Protein AF-A0A8H4J6R7-F1 (afdb_monomer_lite)

Radius of gyration: 42.09 Å; chains: 1; bounding box: 90×145×105 Å

InterPro domains:
  IPR001138 Zn(2)Cys(6) fungal-type DNA-binding domain [PF00172] (43-78)
  IPR001138 Zn(2)Cys(6) fungal-type DNA-binding domain [PS00463] (44-72)
  IPR001138 Zn(2)Cys(6) fungal-type DNA-binding domain [PS50048] (44-74)
  IPR001138 Zn(2)Cys(6) fungal-type DNA-binding domain [SM00066] (39-83)
  IPR001138 Zn(2)Cys(6) fungal-type DNA-binding domain [cd00067] (44-75)
  IPR001621 Fungal ligninase [PR00462] (651-671)
  IPR001621 Fungal ligninase [PR00462] (677-696)
  IPR00162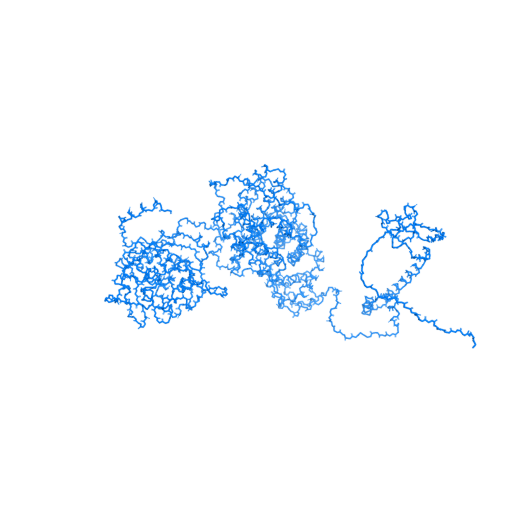1 Fungal ligninase [PR00462] (721-738)
  IPR001621 Fungal ligninase [PR00462] (739-752)
  IPR001621 Fungal ligninase [PR00462] (784-806)
  IPR001621 Fungal ligninase [PR00462] (807-829)
  IPR002016 Haem peroxidase [PF00141] (641-852)
  IPR002016 Haem peroxidase [PR00458] (656-670)
  IPR002016 Haem peroxidase [PR00458] (721-738)
  IPR002016 Haem peroxidase [PR00458] (740-752)
  IPR002016 Haem peroxidase [PR00458] (788-803)
  IPR002016 Haem peroxidase [PR00458] (813-828)
  IPR002016 Haem peroxidase [PS50873] (619-911)
  IPR010255 Haem peroxidase superfamily [SSF48113] (627-900)
  IPR019793 Peroxidases heam-ligand binding site [PS00435] (788-798)

Sequence (921 aa):
MSSRRPLLPMAPAPPDARPGKLPLPPPPPSLPQQNARRALTHVACSTCRKRKIKCDGGRPACGACTSGGKECLYDAEKGETRTAALKNRNIALQRHLDSATQALRMLQATPDPEADYLYQRLRLATDLPAFLSTLDPSLPVEPPEIPRAQTQLAWIDVSGVLRYIRDNIESIRYAFTVFTERTAMLFHVYTEDDAAQTLAHACQSALLDLPTPMLCEMCSIVAIVSHFNRYQIPPNISDLMYSVAKHLLDDLITHSPIRAIKACTLLAFCNIVTKATVGLTYVDIGLGIARNLGLYGQERPHTIDVESWYDAKKVWRSLVLCKGWLQATLGYLTDESAYPTCDISFEACGVWNSQEFFRTEFTKIAILKGKILGTAAHPYLLQETIDGIRSDLRSWYTALPPQWNLSQNLSNINDRGLRITTSYLHLLHLGAMMLLHRRVVHSYIQLQKREPGRAFEMIAGAAEAVTEGITAARLSARLLSIVHDEGGITRHCWICIFQAYMSCCTMLYTSFHRRLQRADPGLESVDDIQLSEQAFTVLTMCAELDPGAVKLRGTLLPYVSMLKDTVQNYAVKLFVISFFWDIPISRLKMRFSATLMTACTVSSAHALFFPSLDLPSITLPSLFRRQSSSCPAVWTQISSELSAAFIANGQCNDLARAALRFAFHDQGTFTNTAAFAAPAGGGADGSLLLNDEEMTRIENNNDPIRSVRSFLLDLMAKHSVGAADLVAFAASAAIKSCPGGPTVRTVVGRRDSSAAAAPRLLPPGFGPGSDHDSILQLFRDKGFSPSELAALMGAHSVARAFDQAQLPRGIELDSTPSQFDVKYYDEMLSAQPPQGVGRLDSDRNLAKDGTTVGNQFKRFVGDQSRFEERFADAMFKLSVLGVPQNEVAGFVDCTAALPVGSAKRDVRARAINARARGGSD

Foldseek 3Di:
DDDDDDDDDDDDDDDDDDDDDDDDDDDDDDDDDDDDDQDDQQWAWPVCVVVVHDFSNDPPATPVCVVVVHDTHTCDDDPDHNVRSVVVVVVVVVVLVVLVVVLVVVLVVDDDVVSVVSVVLVVVDPDRVVSVVPDDPPDDDDDDDDDDDDDDPDDQPLVVLLVCCLVLVVLLVVLLVCLCVPCLLAAALDDPVVSVVLSVCSVPDPSVPRDLLSLLLSLLSLLLCCLQPCVSRPNVSSVSSLVSNVVSLVVCCVPPLLSSLSSLLSNLSSCCFPPNVSSLVSLVVSLVSCVVCVLLDPDHDPVDDLVSSVSSLRSNLSSLLSNLSSCLVVLDADDPVSDRPGQSDDDSDPDDDSSSVLNSLSSLLSVLSNLLSNCVVPLADDLVSLVVSVCSLLVSLLPDDPCLFQANLVPPDPDLVSSLSSLLSLLSSLVSLLSSLVRLLLNLLSCCVPPVVVSVVSCVSCVVSNVSNLVSLLVLLVSLLVCVVSVNDRLPPPSLLVSLLSSLVSLLVVQLVCLLVPPPPVPRPPSSLVSSVSSLVSLVSSLVSRPSSVVSNVLCVVSNVVVVDPPCPPVSVVVLVVNLVPDDPPVPPDDDDDPSRNRDDDDDDDDDDPDPDDDPDPDPDDNHPPPDLADDCLLLVLQVVLLVVQDDPLFGDLLLLLLLVLLCLQALLFFQPDDDDPPQDGHLALLLLQEVVLCVDPSRVFDSNVVNSVVLVVSCVVSVFARSLSSLSSNQQSLQSFALRALAFRWDDHHHDNDRHDPPLDADLDDPQLAQVSVCVSVVRLVDDLLLVLLQCLSLCQDADDPDPQDPHGQRQFPNNRHSALRSLVQLLDPHHPPRHDGTSSSNNQLDPPDRNVVNSVVRRVPSPSSSVSNSVSSNSSSQGVPDVVSVVSTRRNSVSHDPGSDDDDPVPPPPPPVPPDDDD

Organism: NCBI:txid55169

Structure (mmCIF, N/CA/C/O backbone):
data_AF-A0A8H4J6R7-F1
#
_entry.id   AF-A0A8H4J6R7-F1
#
loop_
_atom_site.group_PDB
_atom_site.id
_atom_site.type_symbol
_atom_site.label_atom_id
_atom_site.label_alt_id
_atom_site.label_comp_id
_atom_site.label_asym_id
_atom_site.label_entity_id
_atom_site.label_seq_id
_atom_site.pdbx_PDB_ins_code
_atom_site.Cartn_x
_atom_site.Cartn_y
_atom_site.Cartn_z
_atom_site.occupancy
_atom_site.B_iso_or_equiv
_atom_site.auth_seq_id
_atom_site.auth_comp_id
_atom_site.auth_asym_id
_atom_site.auth_atom_id
_atom_site.pdbx_PDB_model_num
ATOM 1 N N . MET A 1 1 ? -25.904 -102.356 -32.955 1.00 33.12 1 MET A N 1
ATOM 2 C CA . MET A 1 1 ? -25.107 -103.422 -32.300 1.00 33.12 1 MET A CA 1
ATOM 3 C C . MET A 1 1 ? -24.087 -102.711 -31.410 1.00 33.12 1 MET A C 1
ATOM 5 O O . MET A 1 1 ? -23.406 -101.863 -31.955 1.00 33.12 1 MET A O 1
ATOM 9 N N . SER A 1 2 ? -23.949 -102.888 -30.092 1.00 34.03 2 SER A N 1
ATOM 10 C CA . SER A 1 2 ? -24.604 -103.759 -29.092 1.00 34.03 2 SER A CA 1
ATOM 11 C C . SER A 1 2 ? -24.248 -103.212 -27.678 1.00 34.03 2 SER A C 1
ATOM 13 O O . SER A 1 2 ? -23.161 -102.669 -27.547 1.00 34.03 2 SER A O 1
ATOM 15 N N . SER A 1 3 ? -25.007 -103.321 -26.574 1.00 32.50 3 SER A N 1
ATOM 16 C CA . SER A 1 3 ? -26.418 -103.687 -26.335 1.00 32.50 3 SER A CA 1
ATOM 17 C C . SER A 1 3 ? -26.790 -103.465 -24.841 1.00 32.50 3 SER A C 1
ATOM 19 O O . SER A 1 3 ? -26.144 -104.083 -24.001 1.00 32.50 3 SER A O 1
ATOM 21 N N . ARG A 1 4 ? -27.915 -102.771 -24.538 1.00 35.06 4 ARG A N 1
ATOM 22 C CA . ARG A 1 4 ? -28.650 -102.732 -23.225 1.00 35.06 4 ARG A CA 1
ATOM 23 C C . ARG A 1 4 ? -27.941 -101.970 -22.068 1.00 35.06 4 ARG A C 1
ATOM 25 O O . ARG A 1 4 ? -26.726 -101.894 -22.063 1.00 35.06 4 ARG A O 1
ATOM 32 N N . ARG A 1 5 ? -28.611 -101.383 -21.053 1.00 38.22 5 ARG A N 1
ATOM 33 C CA . ARG A 1 5 ? -30.045 -101.245 -20.652 1.00 38.22 5 ARG A CA 1
ATOM 34 C C . ARG A 1 5 ? -30.220 -99.976 -19.751 1.00 38.22 5 ARG A C 1
ATOM 36 O O . ARG A 1 5 ? -29.202 -99.450 -19.313 1.00 38.22 5 ARG A O 1
ATOM 43 N N . PRO A 1 6 ? -31.450 -99.489 -19.457 1.00 50.47 6 PRO A N 1
ATOM 44 C CA . PRO A 1 6 ? -31.698 -98.230 -18.725 1.00 50.47 6 PRO A CA 1
ATOM 45 C C . PRO A 1 6 ? -32.249 -98.390 -17.281 1.00 50.47 6 PRO A C 1
ATOM 47 O O . PRO A 1 6 ? -32.625 -99.489 -16.892 1.00 50.47 6 PRO A O 1
ATOM 50 N N . LEU A 1 7 ? -32.321 -97.248 -16.567 1.00 42.69 7 LEU A N 1
ATOM 51 C CA . LEU A 1 7 ? -33.245 -96.781 -15.494 1.00 42.69 7 LEU A CA 1
ATOM 52 C C . LEU A 1 7 ? -33.937 -97.747 -14.493 1.00 42.69 7 LEU A C 1
ATOM 54 O O . LEU A 1 7 ? -34.571 -98.711 -14.908 1.00 42.69 7 LEU A O 1
ATOM 58 N N . LEU A 1 8 ? -33.988 -97.282 -13.219 1.00 32.84 8 LEU A N 1
ATOM 59 C CA . LEU A 1 8 ? -34.998 -97.440 -12.123 1.00 32.84 8 LEU A CA 1
ATOM 60 C C . LEU A 1 8 ? -34.397 -97.917 -10.771 1.00 32.84 8 LEU A C 1
ATOM 62 O O . LEU A 1 8 ? -33.376 -98.603 -10.811 1.00 32.84 8 LEU A O 1
ATOM 66 N N . PRO A 1 9 ? -35.027 -97.661 -9.589 1.00 40.53 9 PRO A N 1
ATOM 67 C CA . PRO A 1 9 ? -36.171 -96.776 -9.271 1.00 40.53 9 PRO A CA 1
ATOM 68 C C . PRO A 1 9 ? -35.965 -95.822 -8.052 1.00 40.53 9 PRO A C 1
ATOM 70 O O . PRO A 1 9 ? -34.924 -95.803 -7.401 1.00 40.53 9 PRO A O 1
ATOM 73 N N . MET A 1 10 ? -37.010 -95.046 -7.730 1.00 30.77 10 MET A N 1
ATOM 74 C CA . MET A 1 10 ? -37.189 -94.244 -6.503 1.00 30.77 10 MET A CA 1
ATOM 75 C C . MET A 1 10 ? -37.882 -95.017 -5.354 1.00 30.77 10 MET A C 1
ATOM 77 O O . MET A 1 10 ? -38.797 -95.784 -5.636 1.00 30.77 10 MET A O 1
ATOM 81 N N . ALA A 1 11 ? -37.591 -94.605 -4.102 1.00 39.53 11 ALA A N 1
ATOM 82 C CA . ALA A 1 11 ? -38.500 -94.555 -2.924 1.00 39.53 11 ALA A CA 1
ATOM 83 C C . ALA A 1 11 ? -39.026 -95.907 -2.332 1.00 39.53 11 ALA A C 1
ATOM 85 O O . ALA A 1 11 ? -38.819 -96.938 -2.968 1.00 39.53 11 ALA A O 1
ATOM 86 N N . PRO A 1 12 ? -39.700 -95.956 -1.142 1.00 49.84 12 PRO A N 1
ATOM 87 C CA . PRO A 1 12 ? -40.128 -94.848 -0.256 1.00 49.84 12 PRO A CA 1
ATOM 88 C C . PRO A 1 12 ? -39.952 -95.003 1.297 1.00 49.84 12 PRO A C 1
ATOM 90 O O . PRO A 1 12 ? -39.932 -96.110 1.819 1.00 49.84 12 PRO A O 1
ATOM 93 N N . ALA A 1 13 ? -39.996 -93.844 1.996 1.00 34.34 13 ALA A N 1
ATOM 94 C CA . ALA A 1 13 ? -40.791 -93.512 3.218 1.00 34.34 13 ALA A CA 1
ATOM 95 C C . ALA A 1 13 ? -40.511 -94.155 4.612 1.00 34.34 13 ALA A C 1
ATOM 97 O O . ALA A 1 13 ? -40.024 -95.279 4.676 1.00 34.34 13 ALA A O 1
ATOM 98 N N . PRO A 1 14 ? -40.990 -93.555 5.742 1.00 49.19 14 PRO A N 1
ATOM 99 C CA . PRO A 1 14 ? -41.246 -92.133 6.117 1.00 49.19 14 PRO A CA 1
ATOM 100 C C . PRO A 1 14 ? -40.726 -91.837 7.575 1.00 49.19 14 PRO A C 1
ATOM 102 O O . PRO A 1 14 ? -39.844 -92.567 8.022 1.00 49.19 14 PRO A O 1
ATOM 105 N N . PRO A 1 15 ? -41.286 -90.919 8.409 1.00 46.72 15 PRO A N 1
ATOM 106 C CA . PRO A 1 15 ? -41.795 -89.549 8.212 1.00 46.72 15 PRO A CA 1
ATOM 107 C C . PRO A 1 15 ? -41.054 -88.472 9.061 1.00 46.72 15 PRO A C 1
ATOM 109 O O . PRO A 1 15 ? -40.143 -88.750 9.835 1.00 46.72 15 PRO A O 1
ATOM 112 N N . ASP A 1 16 ? -41.520 -87.230 8.914 1.00 38.09 16 ASP A N 1
ATOM 113 C CA . ASP A 1 16 ? -41.190 -85.986 9.627 1.00 38.09 16 ASP A CA 1
ATOM 114 C C . ASP A 1 16 ? -40.839 -86.024 11.132 1.00 38.09 16 ASP A C 1
ATOM 116 O O . ASP A 1 16 ? -41.610 -86.517 11.953 1.00 38.09 16 ASP A O 1
ATOM 120 N N . ALA A 1 17 ? -39.809 -85.243 11.501 1.00 28.94 17 ALA A N 1
ATOM 121 C CA . ALA A 1 17 ? -39.956 -84.135 12.460 1.00 28.94 17 ALA A CA 1
ATOM 122 C C . ALA A 1 17 ? -38.823 -83.084 12.333 1.00 28.94 17 ALA A C 1
ATOM 124 O O . ALA A 1 17 ? -37.646 -83.408 12.181 1.00 28.94 17 ALA A O 1
ATOM 125 N N . ARG A 1 18 ? -39.183 -81.796 12.432 1.00 39.50 18 ARG A N 1
ATOM 126 C CA . ARG A 1 18 ? -38.275 -80.646 12.677 1.00 39.50 18 ARG A CA 1
ATOM 127 C C . ARG A 1 18 ? -37.894 -80.574 14.183 1.00 39.50 18 ARG A C 1
ATOM 129 O O . ARG A 1 18 ? -38.565 -81.246 14.961 1.00 39.50 18 ARG A O 1
ATOM 136 N N . PRO A 1 19 ? -37.027 -79.647 14.667 1.00 44.50 19 PRO A N 1
ATOM 137 C CA . PRO A 1 19 ? -35.901 -78.929 14.036 1.00 44.50 19 PRO A CA 1
ATOM 138 C C . PRO A 1 19 ? -34.590 -78.885 14.884 1.00 44.50 19 PRO A C 1
ATOM 140 O O . PRO A 1 19 ? -34.628 -78.593 16.070 1.00 44.50 19 PRO A O 1
ATOM 143 N N . GLY A 1 20 ? -33.420 -78.911 14.227 1.00 38.44 20 GLY A N 1
ATOM 144 C CA . GLY A 1 20 ? -32.266 -78.040 14.562 1.00 38.44 20 GLY A CA 1
ATOM 145 C C . GLY A 1 20 ? -31.287 -78.358 15.726 1.00 38.44 20 GLY A C 1
ATOM 146 O O . GLY A 1 20 ? -31.680 -78.579 16.861 1.00 38.44 20 GLY A O 1
ATOM 147 N N . LYS A 1 21 ? -29.989 -78.124 15.422 1.00 37.59 21 LYS A N 1
ATOM 148 C CA . LYS A 1 21 ? -28.807 -77.827 16.287 1.00 37.59 21 LYS A CA 1
ATOM 149 C C . LYS A 1 21 ? -28.005 -78.948 17.014 1.00 37.59 21 LYS A C 1
ATOM 151 O O . LYS A 1 21 ? -28.495 -79.565 17.946 1.00 37.59 21 LYS A O 1
ATOM 156 N N . LEU A 1 22 ? -26.677 -78.909 16.744 1.00 34.00 22 LEU A N 1
ATOM 157 C CA . LEU A 1 22 ? -25.509 -79.179 17.639 1.00 34.00 22 LEU A CA 1
ATOM 158 C C . LEU A 1 22 ? -25.177 -80.667 18.003 1.00 34.00 22 LEU A C 1
ATOM 160 O O . LEU A 1 22 ? -26.026 -81.525 17.801 1.00 34.00 22 LEU A O 1
ATOM 164 N N . PRO A 1 23 ? -23.986 -81.001 18.581 1.00 56.84 23 PRO A N 1
ATOM 165 C CA . PRO A 1 23 ? -22.609 -80.647 18.135 1.00 56.84 23 PRO A CA 1
ATOM 166 C C . PRO A 1 23 ? -21.488 -81.736 18.334 1.00 56.84 23 PRO A C 1
ATOM 168 O O . PRO A 1 23 ? -21.580 -82.530 19.260 1.00 56.84 23 PRO A O 1
ATOM 171 N N . LEU A 1 24 ? -20.339 -81.603 17.620 1.00 39.31 24 LEU A N 1
ATOM 172 C CA . LEU A 1 24 ? -18.945 -82.020 18.013 1.00 39.31 24 LEU A CA 1
ATOM 173 C C . LEU A 1 24 ? -18.628 -83.537 18.282 1.00 39.31 24 LEU A C 1
ATOM 175 O O . LEU A 1 24 ? -19.563 -84.319 18.408 1.00 39.31 24 LEU A O 1
ATOM 179 N N . PRO A 1 25 ? -17.350 -84.010 18.440 1.00 42.75 25 PRO A N 1
ATOM 180 C CA . PRO A 1 25 ? -16.009 -83.474 18.108 1.00 42.75 25 PRO A CA 1
ATOM 181 C C . PRO A 1 25 ? -15.163 -84.441 17.181 1.00 42.75 25 PRO A C 1
ATOM 183 O O . PRO A 1 25 ? -15.680 -84.754 16.113 1.00 42.75 25 PRO A O 1
ATOM 186 N N . PRO A 1 26 ? -13.863 -84.815 17.393 1.00 43.00 26 PRO A N 1
ATOM 187 C CA . PRO A 1 26 ? -12.831 -84.776 16.336 1.00 43.00 26 PRO A CA 1
ATOM 188 C C . PRO A 1 26 ? -12.399 -86.147 15.734 1.00 43.00 26 PRO A C 1
ATOM 190 O O . PRO A 1 26 ? -12.643 -87.192 16.336 1.00 43.00 26 PRO A O 1
ATOM 193 N N . PRO A 1 27 ? -11.681 -86.172 14.586 1.00 42.97 27 PRO A N 1
ATOM 194 C CA . PRO A 1 27 ? -11.227 -87.412 13.943 1.00 42.97 27 PRO A CA 1
ATOM 195 C C . PRO A 1 27 ? -9.794 -87.859 14.338 1.00 42.97 27 PRO A C 1
ATOM 197 O O . PRO A 1 27 ? -8.902 -87.015 14.460 1.00 42.97 27 PRO A O 1
ATOM 200 N N . PRO A 1 28 ? -9.527 -89.178 14.461 1.00 40.22 28 PRO A N 1
ATOM 201 C CA . PRO A 1 28 ? -8.181 -89.756 14.555 1.00 40.22 28 PRO A CA 1
ATOM 202 C C . PRO A 1 28 ? -7.535 -90.002 13.162 1.00 40.22 28 PRO A C 1
ATOM 204 O O . PRO A 1 28 ? -8.211 -89.852 12.141 1.00 40.22 28 PRO A O 1
ATOM 207 N N . PRO A 1 29 ? -6.229 -90.347 13.077 1.00 47.81 29 PRO A N 1
ATOM 208 C CA . PRO A 1 29 ? -5.437 -90.091 11.869 1.00 47.81 29 PRO A CA 1
ATOM 209 C C . PRO A 1 29 ? -5.002 -91.311 11.023 1.00 47.81 29 PRO A C 1
ATOM 211 O O . PRO A 1 29 ? -4.774 -92.409 11.522 1.00 47.81 29 PRO A O 1
ATOM 214 N N . SER A 1 30 ? -4.649 -90.984 9.771 1.00 46.53 30 SER A N 1
ATOM 215 C CA . SER A 1 30 ? -3.579 -91.563 8.924 1.00 46.53 30 SER A CA 1
ATOM 216 C C . SER A 1 30 ? -3.734 -92.938 8.246 1.00 46.53 30 SER A C 1
ATOM 218 O O . SER A 1 30 ? -4.057 -93.933 8.877 1.00 46.53 30 SER A O 1
ATOM 220 N N . LEU A 1 31 ? -3.327 -92.978 6.966 1.00 33.59 31 LEU A N 1
ATOM 221 C CA . LEU A 1 31 ? -2.504 -94.021 6.317 1.00 33.59 31 LEU A CA 1
ATOM 222 C C . LEU A 1 31 ? -1.645 -93.356 5.193 1.00 33.59 31 LEU A C 1
ATOM 224 O O . LEU A 1 31 ? -1.919 -92.201 4.852 1.00 33.59 31 LEU A O 1
ATOM 228 N N . PRO A 1 32 ? -0.543 -93.974 4.701 1.00 42.88 32 PRO A N 1
ATOM 229 C CA . PRO A 1 32 ? 0.681 -93.221 4.373 1.00 42.88 32 PRO A CA 1
ATOM 230 C C . PRO A 1 32 ? 0.953 -92.910 2.887 1.00 42.88 32 PRO A C 1
ATOM 232 O O . PRO A 1 32 ? 0.350 -93.459 1.969 1.00 42.88 32 PRO A O 1
ATOM 235 N N . GLN A 1 33 ? 1.944 -92.038 2.671 1.00 47.00 33 GLN A N 1
ATOM 236 C CA . GLN A 1 33 ? 2.417 -91.543 1.370 1.00 47.00 33 GLN A CA 1
ATOM 237 C C . GLN A 1 33 ? 3.143 -92.601 0.513 1.00 47.00 33 GLN A C 1
ATOM 239 O O . GLN A 1 33 ? 3.927 -93.399 1.024 1.00 47.00 33 GLN A O 1
ATOM 244 N N . GLN A 1 34 ? 3.011 -92.487 -0.815 1.00 37.66 34 GLN A N 1
ATOM 245 C CA . GLN A 1 34 ? 3.964 -93.042 -1.787 1.00 37.66 34 GLN A CA 1
ATOM 246 C C . GLN A 1 34 ? 4.695 -91.920 -2.545 1.00 37.66 34 GLN A C 1
ATOM 248 O O . GLN A 1 34 ? 4.143 -90.854 -2.813 1.00 37.66 34 GLN A O 1
ATOM 253 N N . ASN A 1 35 ? 5.971 -92.156 -2.865 1.00 42.19 35 ASN A N 1
ATOM 254 C CA . ASN A 1 35 ? 6.907 -91.131 -3.335 1.00 42.19 35 ASN A CA 1
ATOM 255 C C . ASN A 1 35 ? 6.703 -90.727 -4.808 1.00 42.19 35 ASN A C 1
ATOM 257 O O . ASN A 1 35 ? 7.036 -91.488 -5.717 1.00 42.19 35 ASN A O 1
ATOM 261 N N . ALA A 1 36 ? 6.301 -89.478 -5.056 1.00 44.34 36 ALA A N 1
ATOM 262 C CA . ALA A 1 36 ? 6.412 -88.857 -6.377 1.00 44.34 36 ALA A CA 1
ATOM 263 C C . ALA A 1 36 ? 7.860 -88.391 -6.652 1.00 44.34 36 ALA A C 1
ATOM 265 O O . ALA A 1 36 ? 8.490 -87.730 -5.821 1.00 44.34 36 ALA A O 1
ATOM 266 N N . ARG A 1 37 ? 8.403 -88.722 -7.832 1.00 45.75 37 ARG A N 1
ATOM 267 C CA . ARG A 1 37 ? 9.774 -88.352 -8.241 1.00 45.75 37 ARG A CA 1
ATOM 268 C C . ARG A 1 37 ? 9.932 -86.824 -8.314 1.00 45.75 37 ARG A C 1
ATOM 270 O O . ARG A 1 37 ? 9.144 -86.148 -8.969 1.00 45.75 37 ARG A O 1
ATOM 277 N N . ARG A 1 38 ? 10.978 -86.279 -7.677 1.00 52.28 38 ARG A N 1
ATOM 278 C CA . ARG A 1 38 ? 11.299 -84.836 -7.701 1.00 52.28 38 ARG A CA 1
ATOM 279 C C . ARG A 1 38 ? 11.609 -84.365 -9.129 1.00 52.28 38 ARG A C 1
ATOM 281 O O . ARG A 1 38 ? 12.465 -84.949 -9.789 1.00 52.28 38 ARG A O 1
ATOM 288 N N . ALA A 1 39 ? 10.958 -83.287 -9.567 1.00 58.53 39 ALA A N 1
ATOM 289 C CA . ALA A 1 39 ? 11.221 -82.656 -10.860 1.00 58.53 39 ALA A CA 1
ATOM 290 C C . ALA A 1 39 ? 12.651 -82.083 -10.938 1.00 58.53 39 ALA A C 1
ATOM 292 O O . ALA A 1 39 ? 13.165 -81.539 -9.958 1.00 58.53 39 ALA A O 1
ATOM 293 N N . LEU A 1 40 ? 13.287 -82.196 -12.107 1.00 63.47 40 LEU A N 1
ATOM 294 C CA . LEU A 1 40 ? 14.659 -81.739 -12.337 1.00 63.47 40 LEU A CA 1
ATOM 295 C C . LEU A 1 40 ? 14.697 -80.229 -12.641 1.00 63.47 40 LEU A C 1
ATOM 297 O O . LEU A 1 40 ? 14.079 -79.754 -13.592 1.00 63.47 40 LEU A O 1
ATOM 301 N N . THR A 1 41 ? 15.453 -79.461 -11.857 1.00 67.81 41 THR A N 1
ATOM 302 C CA . THR A 1 41 ? 15.597 -78.008 -12.048 1.00 67.81 41 THR A CA 1
ATOM 303 C C . THR A 1 41 ? 16.615 -77.695 -13.153 1.00 67.81 41 THR A C 1
ATOM 305 O O . THR A 1 41 ? 17.815 -77.645 -12.896 1.00 67.81 41 THR A O 1
ATOM 308 N N . HIS A 1 42 ? 16.145 -77.444 -14.381 1.00 69.12 42 HIS A N 1
ATOM 309 C CA . HIS A 1 42 ? 17.011 -77.186 -15.548 1.00 69.12 42 HIS A CA 1
ATOM 310 C C . HIS A 1 42 ? 17.872 -75.909 -15.452 1.00 69.12 42 HIS A C 1
ATOM 312 O O . HIS A 1 42 ? 18.976 -75.876 -15.992 1.00 69.12 42 HIS A O 1
ATOM 318 N N . VAL A 1 43 ? 17.392 -74.854 -14.779 1.00 76.81 43 VAL A N 1
ATOM 319 C CA . VAL A 1 43 ? 18.123 -73.585 -14.601 1.00 76.81 43 VAL A CA 1
ATOM 320 C C . VAL A 1 43 ? 17.897 -73.054 -13.184 1.00 76.81 43 VAL A C 1
ATOM 322 O O . VAL A 1 43 ? 16.774 -72.722 -12.814 1.00 76.81 43 VAL A O 1
ATOM 325 N N . ALA A 1 44 ? 18.967 -72.948 -12.393 1.00 83.56 44 ALA A N 1
ATOM 326 C CA . ALA A 1 44 ? 18.949 -72.300 -11.078 1.00 83.56 44 ALA A CA 1
ATOM 327 C C . ALA A 1 44 ? 18.992 -70.767 -11.210 1.00 83.56 44 ALA A C 1
ATOM 329 O O . ALA A 1 44 ? 19.709 -70.258 -12.074 1.00 83.56 44 ALA A O 1
ATOM 330 N N . CYS A 1 45 ? 18.300 -70.030 -10.334 1.00 86.56 45 CYS A N 1
ATOM 331 C CA . CYS A 1 45 ? 18.310 -68.562 -10.346 1.00 86.56 45 CYS A CA 1
ATOM 332 C C . CYS A 1 45 ? 19.719 -67.977 -10.121 1.00 86.56 45 CYS A C 1
ATOM 334 O O . CYS A 1 45 ? 20.594 -68.606 -9.513 1.00 86.56 45 CYS A O 1
ATOM 336 N N . SER A 1 46 ? 19.942 -66.749 -10.592 1.00 85.75 46 SER A N 1
ATOM 337 C CA . SER A 1 46 ? 21.237 -66.062 -10.527 1.00 85.75 46 SER A CA 1
ATOM 338 C C . SER A 1 46 ? 21.741 -65.900 -9.087 1.00 85.75 46 SER A C 1
ATOM 340 O O . SER A 1 46 ? 22.924 -66.119 -8.826 1.00 85.75 46 SER A O 1
ATOM 342 N N . THR A 1 47 ? 20.848 -65.605 -8.140 1.00 86.12 47 THR A N 1
ATOM 343 C CA . THR A 1 47 ? 21.159 -65.414 -6.717 1.00 86.12 47 THR A CA 1
ATOM 344 C C . THR A 1 47 ? 21.631 -66.704 -6.044 1.00 86.12 47 THR A C 1
ATOM 346 O O . THR A 1 47 ? 22.688 -66.706 -5.411 1.00 86.12 47 THR A O 1
ATOM 349 N N . CYS A 1 48 ? 20.920 -67.826 -6.214 1.00 88.25 48 CYS A N 1
ATOM 350 C CA . CYS A 1 48 ? 21.370 -69.122 -5.691 1.00 88.25 48 CYS A CA 1
ATOM 351 C C . CYS A 1 48 ? 22.660 -69.594 -6.370 1.00 88.25 48 CYS A C 1
ATOM 353 O O . CYS A 1 48 ? 23.541 -70.115 -5.689 1.00 88.25 48 CYS A O 1
ATOM 355 N N . ARG A 1 49 ? 22.810 -69.350 -7.682 1.00 84.50 49 ARG A N 1
ATOM 356 C CA . ARG A 1 49 ? 24.022 -69.686 -8.447 1.00 84.50 49 ARG A CA 1
ATOM 357 C C . ARG A 1 49 ? 25.245 -68.912 -7.938 1.00 84.50 49 ARG A C 1
ATOM 359 O O . ARG A 1 49 ? 26.259 -69.534 -7.639 1.00 84.50 49 ARG A O 1
ATOM 366 N N . LYS A 1 50 ? 25.137 -67.587 -7.757 1.00 85.38 50 LYS A N 1
ATOM 367 C CA . LYS A 1 50 ? 26.196 -66.737 -7.170 1.00 85.38 50 LYS A CA 1
ATOM 368 C C . LYS A 1 50 ? 26.556 -67.171 -5.746 1.00 85.38 50 LYS A C 1
ATOM 370 O O . LYS A 1 50 ? 27.732 -67.246 -5.413 1.00 85.38 50 LYS A O 1
ATOM 375 N N . ARG A 1 51 ? 25.552 -67.502 -4.926 1.00 83.81 51 ARG A N 1
ATOM 376 C CA . ARG A 1 51 ? 25.733 -67.992 -3.546 1.00 83.81 51 ARG A CA 1
ATOM 377 C C . ARG A 1 51 ? 26.157 -69.467 -3.457 1.00 83.81 51 ARG A C 1
ATOM 379 O O . ARG A 1 51 ? 26.379 -69.942 -2.352 1.00 83.81 51 ARG A O 1
ATOM 386 N N . LYS A 1 52 ? 26.248 -70.188 -4.585 1.00 85.19 52 LYS A N 1
ATOM 387 C CA . LYS A 1 52 ? 26.535 -71.635 -4.677 1.00 85.19 52 LYS A CA 1
ATOM 388 C C . LYS A 1 52 ? 25.633 -72.515 -3.787 1.00 85.19 52 LYS A C 1
ATOM 390 O O . LYS A 1 52 ? 26.057 -73.565 -3.316 1.00 85.19 52 LYS A O 1
ATOM 395 N N . ILE A 1 53 ? 24.377 -72.107 -3.583 1.00 83.06 53 ILE A N 1
ATOM 396 C CA . ILE A 1 53 ? 23.375 -72.861 -2.807 1.00 83.06 53 ILE A CA 1
ATOM 397 C C . ILE A 1 53 ? 22.348 -73.532 -3.721 1.00 83.06 53 ILE A C 1
ATOM 399 O O . ILE A 1 53 ? 22.092 -73.080 -4.840 1.00 83.06 53 ILE A O 1
ATOM 403 N N . LYS A 1 54 ? 21.723 -74.607 -3.230 1.00 83.94 54 LYS A N 1
ATOM 404 C CA . LYS A 1 54 ? 20.710 -75.353 -3.980 1.00 83.94 54 LYS A CA 1
ATOM 405 C C . LYS A 1 54 ? 19.481 -74.479 -4.258 1.00 83.94 54 LYS A C 1
ATOM 407 O O . LYS A 1 54 ? 18.891 -73.913 -3.343 1.00 83.94 54 LYS A O 1
ATOM 412 N N . CYS A 1 55 ? 19.098 -74.398 -5.528 1.00 86.25 55 CYS A N 1
ATOM 413 C CA . CYS A 1 55 ? 17.866 -73.762 -5.985 1.00 86.25 55 CYS A CA 1
ATOM 414 C C . CYS A 1 55 ? 16.817 -74.851 -6.238 1.00 86.25 55 CYS A C 1
ATOM 416 O O . CYS A 1 55 ? 17.137 -75.865 -6.854 1.00 86.25 55 CYS A O 1
ATOM 418 N N . ASP A 1 56 ? 15.584 -74.650 -5.778 1.00 85.31 56 ASP A N 1
ATOM 419 C CA . ASP A 1 56 ? 14.455 -75.555 -6.042 1.00 85.31 56 ASP A CA 1
ATOM 420 C C . ASP A 1 56 ? 13.791 -75.307 -7.411 1.00 85.31 56 ASP A C 1
ATOM 422 O O . ASP A 1 56 ? 13.068 -76.163 -7.915 1.00 85.31 56 ASP A O 1
ATOM 426 N N . GLY A 1 57 ? 14.072 -74.171 -8.056 1.00 81.38 57 GLY A N 1
ATOM 427 C CA . GLY A 1 57 ? 13.472 -73.792 -9.336 1.00 81.38 57 GLY A CA 1
ATOM 428 C C . GLY A 1 57 ? 12.104 -73.115 -9.223 1.00 81.38 57 GLY A C 1
ATOM 429 O O . GLY A 1 57 ? 11.457 -72.913 -10.253 1.00 81.38 57 GLY A O 1
ATOM 430 N N . GLY A 1 58 ? 11.660 -72.756 -8.010 1.00 80.81 58 GLY A N 1
ATOM 431 C CA . GLY A 1 58 ? 10.407 -72.028 -7.796 1.00 80.81 58 GLY A CA 1
ATOM 432 C C . GLY A 1 58 ? 10.374 -70.692 -8.547 1.00 80.81 58 GLY A C 1
ATOM 433 O O . GLY A 1 58 ? 11.386 -69.989 -8.620 1.00 80.81 58 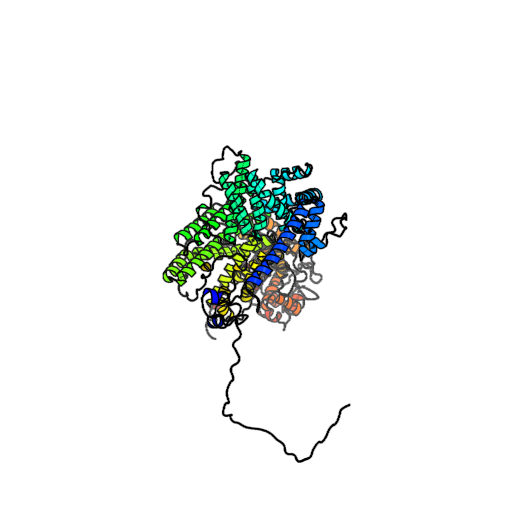GLY A O 1
ATOM 434 N N . ARG A 1 59 ? 9.218 -70.348 -9.126 1.00 77.00 59 ARG A N 1
ATOM 435 C CA . ARG A 1 59 ? 8.956 -69.070 -9.811 1.00 77.00 59 ARG A CA 1
ATOM 436 C C . ARG A 1 59 ? 7.661 -68.452 -9.262 1.00 77.00 59 ARG A C 1
ATOM 438 O O . ARG A 1 59 ? 6.737 -69.219 -9.000 1.00 77.00 59 ARG A O 1
ATOM 445 N N . PRO A 1 60 ? 7.568 -67.116 -9.101 1.00 76.19 60 PRO A N 1
ATOM 446 C CA . PRO A 1 60 ? 8.555 -66.105 -9.504 1.00 76.19 60 PRO A CA 1
ATOM 447 C C . PRO A 1 60 ? 9.844 -66.111 -8.667 1.00 76.19 60 PRO A C 1
ATOM 449 O O . PRO A 1 60 ? 10.900 -65.799 -9.206 1.00 76.19 60 PRO A O 1
ATOM 452 N N . ALA A 1 61 ? 9.796 -66.573 -7.413 1.00 84.75 61 ALA A N 1
ATOM 453 C CA . ALA A 1 61 ? 10.971 -66.737 -6.557 1.00 84.75 61 ALA A CA 1
ATOM 454 C C . ALA A 1 61 ? 11.166 -68.192 -6.099 1.00 84.75 61 ALA A C 1
ATOM 456 O O . ALA A 1 61 ? 10.209 -68.936 -5.891 1.00 84.75 61 ALA A O 1
ATOM 457 N N . CYS A 1 62 ? 12.429 -68.585 -5.934 1.00 88.44 62 CYS A N 1
ATOM 458 C CA . CYS A 1 62 ? 12.829 -69.890 -5.416 1.00 88.44 62 CYS A CA 1
ATOM 459 C C . CYS A 1 62 ? 12.734 -69.900 -3.877 1.00 88.44 62 CYS A C 1
ATOM 461 O O . CYS A 1 62 ? 12.918 -68.856 -3.235 1.00 88.44 62 CYS A O 1
ATOM 463 N N . GLY A 1 63 ? 12.482 -71.055 -3.258 1.00 86.06 63 GLY A N 1
ATOM 464 C CA . GLY A 1 63 ? 12.270 -71.156 -1.810 1.00 86.06 63 GLY A CA 1
ATOM 465 C C . GLY A 1 63 ? 13.455 -70.632 -0.994 1.00 86.06 63 GLY A C 1
ATOM 466 O O . GLY A 1 63 ? 13.263 -69.873 -0.048 1.00 86.06 63 GLY A O 1
ATOM 467 N N . ALA A 1 64 ? 14.686 -70.929 -1.426 1.00 86.50 64 ALA A N 1
ATOM 468 C CA . ALA A 1 64 ? 15.927 -70.479 -0.779 1.00 86.50 64 ALA A CA 1
ATOM 469 C C . ALA A 1 64 ? 16.209 -68.964 -0.904 1.00 86.50 64 ALA A C 1
ATOM 471 O O . ALA A 1 64 ? 16.977 -68.404 -0.119 1.00 86.50 64 ALA A O 1
ATOM 472 N N . CYS A 1 65 ? 15.616 -68.289 -1.893 1.00 89.50 65 CYS A N 1
ATOM 473 C CA . CYS A 1 65 ? 15.644 -66.828 -1.998 1.00 89.50 65 CYS A CA 1
ATOM 474 C C . CYS A 1 65 ? 14.549 -66.198 -1.137 1.00 89.50 65 CYS A C 1
ATOM 476 O O . CYS A 1 65 ? 14.824 -65.232 -0.429 1.00 89.50 65 CYS A O 1
ATOM 478 N N . THR A 1 66 ? 13.351 -66.788 -1.151 1.00 87.06 66 THR A N 1
ATOM 479 C CA . THR A 1 66 ? 12.189 -66.332 -0.376 1.00 87.06 66 THR A CA 1
ATOM 480 C C . THR A 1 66 ? 12.471 -66.387 1.126 1.00 87.06 66 THR A C 1
ATOM 482 O O . THR A 1 66 ? 12.359 -65.370 1.804 1.00 87.06 66 THR A O 1
ATOM 485 N N . SER A 1 67 ? 12.951 -67.525 1.641 1.00 83.56 67 SER A N 1
ATOM 486 C CA . SER A 1 67 ? 13.318 -67.675 3.059 1.00 83.56 67 SER A CA 1
ATOM 487 C C . SER A 1 67 ? 14.524 -66.826 3.477 1.00 83.56 67 SER A C 1
ATOM 489 O O . SER A 1 67 ? 14.665 -66.485 4.646 1.00 83.56 67 SER A O 1
ATOM 491 N N . GLY A 1 68 ? 15.391 -66.461 2.527 1.00 79.56 68 GLY A N 1
ATOM 492 C CA . GLY A 1 68 ? 16.530 -65.571 2.756 1.00 79.56 68 GLY A CA 1
ATOM 493 C C . GLY A 1 68 ? 16.235 -64.080 2.562 1.00 79.56 68 GLY A C 1
ATOM 494 O O . GLY A 1 68 ? 17.170 -63.282 2.664 1.00 79.56 68 GLY A O 1
ATOM 495 N N . GLY A 1 69 ? 14.999 -63.702 2.210 1.00 81.25 69 GLY A N 1
ATOM 496 C CA . GLY A 1 69 ? 14.624 -62.320 1.889 1.00 81.25 69 GLY A CA 1
ATOM 497 C C . GLY A 1 69 ? 15.461 -61.700 0.762 1.00 81.25 69 GLY A C 1
ATOM 498 O O . GLY A 1 69 ? 15.815 -60.524 0.839 1.00 81.25 69 GLY A O 1
ATOM 499 N N . LYS A 1 70 ? 15.871 -62.491 -0.243 1.00 81.38 70 LYS A N 1
ATOM 500 C CA . LYS A 1 70 ? 16.719 -62.035 -1.361 1.00 81.38 70 LYS A CA 1
ATOM 501 C C . LYS A 1 70 ? 15.983 -62.083 -2.691 1.00 81.38 70 LYS A C 1
ATOM 503 O O . LYS A 1 70 ? 15.267 -63.036 -2.984 1.00 81.38 70 LYS A O 1
ATOM 508 N N . GLU A 1 71 ? 16.264 -61.089 -3.526 1.00 85.12 71 GLU A N 1
ATOM 509 C CA . GLU A 1 71 ? 15.794 -61.016 -4.906 1.00 85.12 71 GLU A CA 1
ATOM 510 C C . GLU A 1 71 ? 16.160 -62.288 -5.693 1.00 85.12 71 GLU A C 1
ATOM 512 O O . GLU A 1 71 ? 17.257 -62.846 -5.549 1.00 85.12 71 GLU A O 1
ATOM 517 N N . CYS A 1 72 ? 15.224 -62.773 -6.509 1.00 86.00 72 CYS A N 1
ATOM 518 C CA . CYS A 1 72 ? 15.329 -64.045 -7.212 1.00 86.00 72 CYS A CA 1
ATOM 519 C C . CYS A 1 72 ? 15.089 -63.844 -8.712 1.00 86.00 72 CYS A C 1
ATOM 521 O O . CYS A 1 72 ? 13.950 -63.726 -9.149 1.00 86.00 72 CYS A O 1
ATOM 523 N N . LEU A 1 73 ? 16.165 -63.813 -9.501 1.00 84.00 73 LEU A N 1
ATOM 524 C CA . LEU A 1 73 ? 16.099 -63.576 -10.946 1.00 84.00 73 LEU A CA 1
ATOM 525 C C . LEU A 1 73 ? 16.560 -64.815 -11.723 1.00 84.00 73 LEU A C 1
ATOM 527 O O . LEU A 1 73 ? 17.594 -65.408 -11.404 1.00 84.00 73 LEU A O 1
ATOM 531 N N . TYR A 1 74 ? 15.819 -65.195 -12.762 1.00 80.75 74 TYR A N 1
ATOM 532 C CA . TYR A 1 74 ? 16.164 -66.293 -13.672 1.00 80.75 74 TYR A CA 1
ATOM 533 C C . TYR A 1 74 ? 16.584 -65.744 -15.040 1.00 80.75 74 TYR A C 1
ATOM 535 O O . TYR A 1 74 ? 15.952 -64.833 -15.560 1.00 80.75 74 TYR A O 1
ATOM 543 N N . ASP A 1 75 ? 17.635 -66.317 -15.630 1.00 72.50 75 ASP A N 1
ATOM 544 C CA . ASP A 1 75 ? 18.229 -65.878 -16.903 1.00 72.50 75 ASP A CA 1
ATOM 545 C C . ASP A 1 75 ? 17.689 -66.615 -18.151 1.00 72.50 75 ASP A C 1
ATOM 547 O O . ASP A 1 75 ? 18.126 -66.340 -19.267 1.00 72.50 75 ASP A O 1
ATOM 551 N N . ALA A 1 76 ? 16.721 -67.517 -17.970 1.00 74.38 76 ALA A N 1
ATOM 552 C CA . ALA A 1 76 ? 15.999 -68.239 -19.023 1.00 74.38 76 ALA A CA 1
ATOM 553 C C . ALA A 1 76 ? 14.558 -68.557 -18.572 1.00 74.38 76 ALA A C 1
ATOM 555 O O . ALA A 1 76 ? 14.242 -68.473 -17.376 1.00 74.38 76 ALA A O 1
ATOM 556 N N . GLU A 1 77 ? 13.682 -68.954 -19.496 1.00 70.75 77 GLU A N 1
ATOM 557 C CA . GLU A 1 77 ? 12.305 -69.362 -19.181 1.00 70.75 77 GLU A CA 1
ATOM 558 C C . GLU A 1 77 ? 12.203 -70.797 -18.626 1.00 70.75 77 GLU A C 1
ATOM 560 O O . GLU A 1 77 ? 13.202 -71.497 -18.429 1.00 70.75 77 GLU A O 1
ATOM 565 N N . LYS A 1 78 ? 10.992 -71.230 -18.255 1.00 66.94 78 LYS A N 1
ATOM 566 C CA . LYS A 1 78 ? 10.763 -72.532 -17.611 1.00 66.94 78 LYS A CA 1
ATOM 567 C C . LYS A 1 78 ? 10.746 -73.653 -18.659 1.00 66.94 78 LYS A C 1
ATOM 569 O O . LYS A 1 78 ? 9.706 -73.948 -19.229 1.00 66.94 78 LYS A O 1
ATOM 574 N N . GLY A 1 79 ? 11.893 -74.305 -18.845 1.00 68.56 79 GLY A N 1
ATOM 575 C CA . GLY A 1 79 ? 12.066 -75.453 -19.749 1.00 68.56 79 GLY A CA 1
ATOM 576 C C . GLY A 1 79 ? 13.149 -75.246 -20.811 1.00 68.56 79 GLY A C 1
ATOM 577 O O . GLY A 1 79 ? 13.612 -76.214 -21.404 1.00 68.56 79 GLY A O 1
ATOM 578 N N . GLU A 1 80 ? 13.608 -74.009 -21.007 1.00 73.50 80 GLU A N 1
ATOM 579 C CA . GLU A 1 80 ? 14.679 -73.689 -21.952 1.00 73.50 80 GLU A CA 1
ATOM 580 C C . GLU A 1 80 ? 16.069 -73.858 -21.308 1.00 73.50 80 GLU A C 1
ATOM 582 O O . GLU A 1 80 ? 16.274 -73.561 -20.127 1.00 73.50 80 GLU A O 1
ATOM 587 N N . THR A 1 81 ? 17.058 -74.316 -22.084 1.00 73.31 81 THR A N 1
ATOM 588 C CA . THR A 1 81 ? 18.459 -74.311 -21.636 1.00 73.31 81 THR A CA 1
ATOM 589 C C . THR A 1 81 ? 19.079 -72.929 -21.838 1.00 73.31 81 THR A C 1
ATOM 591 O O . THR A 1 81 ? 18.803 -72.240 -22.818 1.00 73.31 81 THR A O 1
ATOM 594 N N . ARG A 1 82 ? 19.986 -72.528 -20.939 1.00 69.12 82 ARG A N 1
ATOM 595 C CA . ARG A 1 82 ? 20.660 -71.218 -20.998 1.00 69.12 82 ARG A CA 1
ATOM 596 C C . ARG A 1 82 ? 21.355 -70.958 -22.345 1.00 69.12 82 ARG A C 1
ATOM 598 O O . ARG A 1 82 ? 21.359 -69.828 -22.821 1.00 69.12 82 ARG A O 1
ATOM 605 N N . THR A 1 83 ? 21.923 -71.994 -22.961 1.00 74.06 83 THR A N 1
ATOM 606 C CA . THR A 1 83 ? 22.604 -71.901 -24.262 1.00 74.06 83 THR A CA 1
ATOM 607 C C . THR A 1 83 ? 21.620 -71.679 -25.413 1.00 74.06 83 THR A C 1
ATOM 609 O O . THR A 1 83 ? 21.912 -70.880 -26.300 1.00 74.06 83 THR A O 1
ATOM 612 N N . ALA A 1 84 ? 20.443 -72.318 -25.383 1.00 76.12 84 ALA A N 1
ATOM 613 C CA . ALA A 1 84 ? 19.377 -72.061 -26.353 1.00 76.12 84 ALA A CA 1
ATOM 614 C C . ALA A 1 84 ? 18.843 -70.624 -26.217 1.00 76.12 84 ALA A C 1
ATOM 616 O O . ALA A 1 84 ? 18.857 -69.884 -27.198 1.00 76.12 84 ALA A O 1
ATOM 617 N N . ALA A 1 85 ? 18.536 -70.187 -24.989 1.00 71.56 85 ALA A N 1
ATOM 618 C CA . ALA A 1 85 ? 18.059 -68.831 -24.697 1.00 71.56 85 ALA A CA 1
ATOM 619 C C . ALA A 1 85 ? 19.022 -67.737 -25.197 1.00 71.56 85 ALA A C 1
ATOM 621 O O . ALA A 1 85 ? 18.605 -66.718 -25.752 1.00 71.56 85 ALA A O 1
ATOM 622 N N . LEU A 1 86 ? 20.332 -67.950 -25.019 1.00 73.81 86 LEU A N 1
ATOM 623 C CA . LEU A 1 86 ? 21.372 -67.041 -25.506 1.00 73.81 86 LEU A CA 1
ATOM 624 C C . LEU A 1 86 ? 21.497 -67.061 -27.035 1.00 73.81 86 LEU A C 1
ATOM 626 O O . LEU A 1 86 ? 21.600 -65.993 -27.635 1.00 73.81 86 LEU A O 1
ATOM 630 N N . LYS A 1 87 ? 21.447 -68.238 -27.673 1.00 79.38 87 LYS A N 1
ATOM 631 C CA . LYS A 1 87 ? 21.519 -68.357 -29.139 1.00 79.38 87 LYS A CA 1
ATOM 632 C C . LYS A 1 87 ? 20.303 -67.715 -29.816 1.00 79.38 87 LYS A C 1
ATOM 634 O O . LYS A 1 87 ? 20.471 -66.960 -30.768 1.00 79.38 87 LYS A O 1
ATOM 639 N N . ASN A 1 88 ? 19.107 -67.934 -29.268 1.00 77.06 88 ASN A N 1
ATOM 640 C CA . ASN A 1 88 ? 17.858 -67.332 -29.734 1.00 77.06 88 ASN A CA 1
ATOM 641 C C . ASN A 1 88 ? 17.894 -65.797 -29.618 1.00 77.06 88 ASN A C 1
ATOM 643 O O . ASN A 1 88 ? 17.605 -65.102 -30.593 1.00 77.06 88 ASN A O 1
ATOM 647 N N . ARG A 1 89 ? 18.346 -65.251 -28.475 1.00 77.50 89 ARG A N 1
ATOM 648 C CA . ARG A 1 89 ? 18.551 -63.797 -28.320 1.00 77.50 89 ARG A CA 1
ATOM 649 C C . ARG A 1 89 ? 19.602 -63.229 -29.270 1.00 77.50 89 ARG A C 1
ATOM 651 O O . ARG A 1 89 ? 19.402 -62.136 -29.783 1.00 77.50 89 ARG A O 1
ATOM 658 N N . ASN A 1 90 ? 20.707 -63.935 -29.503 1.00 79.56 90 ASN A N 1
ATOM 659 C CA . ASN A 1 90 ? 21.769 -63.449 -30.384 1.00 79.56 90 ASN A CA 1
ATOM 660 C C . ASN A 1 90 ? 21.298 -63.369 -31.850 1.00 79.56 90 ASN A C 1
ATOM 662 O O . ASN A 1 90 ? 21.517 -62.351 -32.497 1.00 79.56 90 ASN A O 1
ATOM 666 N N . ILE A 1 91 ? 20.541 -64.367 -32.326 1.00 78.88 91 ILE A N 1
ATOM 667 C CA . ILE A 1 91 ? 19.909 -64.346 -33.658 1.00 78.88 91 ILE A CA 1
ATOM 668 C C . ILE A 1 91 ? 18.893 -63.196 -33.783 1.00 78.88 91 ILE A C 1
ATOM 670 O O . ILE A 1 91 ? 18.853 -62.527 -34.814 1.00 78.88 91 ILE A O 1
ATOM 674 N N . ALA A 1 92 ? 18.091 -62.934 -32.744 1.00 75.81 92 ALA A N 1
ATOM 675 C CA . ALA A 1 92 ? 17.163 -61.801 -32.738 1.00 75.81 92 ALA A CA 1
ATOM 676 C C . ALA A 1 92 ? 17.901 -60.448 -32.778 1.00 75.81 92 ALA A C 1
ATOM 678 O O . ALA A 1 92 ? 17.569 -59.589 -33.590 1.00 75.81 92 ALA A O 1
ATOM 679 N N . LEU A 1 93 ? 18.943 -60.278 -31.954 1.00 75.56 93 LEU A N 1
ATOM 680 C CA . LEU A 1 93 ? 19.772 -59.068 -31.933 1.00 75.56 93 LEU A CA 1
ATOM 681 C C . LEU A 1 93 ? 20.461 -58.811 -33.279 1.00 75.56 93 LEU A C 1
ATOM 683 O O . LEU A 1 93 ? 20.482 -57.665 -33.721 1.00 75.56 93 LEU A O 1
ATOM 687 N N . GLN A 1 94 ? 20.959 -59.854 -33.953 1.00 81.31 94 GLN A N 1
ATOM 688 C CA . GLN A 1 94 ? 21.561 -59.710 -35.279 1.00 81.31 94 GLN A CA 1
ATOM 689 C C . GLN A 1 94 ? 20.541 -59.185 -36.301 1.00 81.31 94 GLN A C 1
ATOM 691 O O . GLN A 1 94 ? 20.811 -58.197 -36.972 1.00 81.31 94 GLN A O 1
ATOM 696 N N . ARG A 1 95 ? 19.322 -59.746 -36.339 1.00 76.88 95 ARG A N 1
ATOM 697 C CA . ARG A 1 95 ? 18.250 -59.270 -37.238 1.00 76.88 95 ARG A CA 1
ATOM 698 C C . ARG A 1 95 ? 17.866 -57.807 -36.994 1.00 76.88 95 ARG A C 1
ATOM 700 O O . ARG A 1 95 ? 17.605 -57.076 -37.950 1.00 76.88 95 ARG A O 1
ATOM 707 N N . HIS A 1 96 ? 17.842 -57.364 -35.735 1.00 75.25 96 HIS A N 1
ATOM 708 C CA . HIS A 1 96 ? 17.607 -55.954 -35.409 1.00 75.25 96 HIS A CA 1
ATOM 709 C C . HIS A 1 96 ? 18.771 -55.052 -35.854 1.00 75.25 96 HIS A C 1
ATOM 711 O O . HIS A 1 96 ? 18.518 -53.963 -36.367 1.00 75.25 96 HIS A O 1
ATOM 717 N N . LEU A 1 97 ? 20.024 -55.502 -35.714 1.00 77.88 97 LEU A N 1
ATOM 718 C CA . LEU A 1 97 ? 21.210 -54.767 -36.170 1.00 77.88 97 LEU A CA 1
ATOM 719 C C . LEU A 1 97 ? 21.251 -54.625 -37.699 1.00 77.88 97 LEU A C 1
ATOM 721 O O . LEU A 1 97 ? 21.526 -53.536 -38.206 1.00 77.88 97 LEU A O 1
ATOM 725 N N . ASP A 1 98 ? 20.931 -55.696 -38.424 1.00 79.12 98 ASP A N 1
ATOM 726 C CA . ASP A 1 98 ? 20.869 -55.698 -39.887 1.00 79.12 98 ASP A CA 1
ATOM 727 C C . ASP A 1 98 ? 19.786 -54.712 -40.374 1.00 79.12 98 ASP A C 1
ATOM 729 O O . ASP A 1 98 ? 20.051 -53.858 -41.222 1.00 79.12 98 ASP A O 1
ATOM 733 N N . SER A 1 99 ? 18.603 -54.739 -39.744 1.00 77.56 99 SER A N 1
ATOM 734 C CA . SER A 1 99 ? 17.491 -53.818 -40.041 1.00 77.56 99 SER A CA 1
ATOM 735 C C . SER A 1 99 ? 17.849 -52.354 -39.742 1.00 77.56 99 SER A C 1
ATOM 737 O O . SER A 1 99 ? 17.599 -51.467 -40.557 1.00 77.56 99 SER A O 1
ATOM 739 N N . ALA A 1 100 ? 18.490 -52.077 -38.601 1.00 73.50 100 ALA A N 1
ATOM 740 C CA . ALA A 1 100 ? 18.945 -50.730 -38.249 1.00 73.50 100 ALA A CA 1
ATOM 741 C C . ALA A 1 100 ? 20.006 -50.197 -39.221 1.00 73.50 100 ALA A C 1
ATOM 743 O O . ALA A 1 100 ? 19.976 -49.025 -39.598 1.00 73.50 100 ALA A O 1
ATOM 744 N N . THR A 1 101 ? 20.905 -51.069 -39.679 1.00 78.12 101 THR A N 1
ATOM 745 C CA . THR A 1 101 ? 21.933 -50.726 -40.667 1.00 78.12 101 THR A CA 1
ATOM 746 C C . THR A 1 101 ? 21.311 -50.431 -42.035 1.00 78.12 101 THR A C 1
ATOM 748 O O . THR A 1 101 ? 21.740 -49.496 -42.711 1.00 78.12 101 THR A O 1
ATOM 751 N N . GLN A 1 102 ? 20.276 -51.175 -42.440 1.00 78.38 102 GLN A N 1
ATOM 752 C CA . GLN A 1 102 ? 19.538 -50.917 -43.678 1.00 78.38 102 GLN A CA 1
ATOM 753 C C . GLN A 1 102 ? 18.795 -49.573 -43.632 1.00 78.38 102 GLN A C 1
ATOM 755 O O . GLN A 1 102 ? 18.938 -48.778 -44.559 1.00 78.38 102 GLN A O 1
ATOM 760 N N . ALA A 1 103 ? 18.084 -49.276 -42.538 1.00 73.81 103 ALA A N 1
ATOM 761 C CA . ALA A 1 103 ? 17.397 -47.994 -42.356 1.00 73.81 103 ALA A CA 1
ATOM 762 C C . ALA A 1 103 ? 18.367 -46.798 -42.408 1.00 73.81 103 ALA A C 1
ATOM 764 O O . ALA A 1 103 ? 18.095 -45.808 -43.086 1.00 73.81 103 ALA A O 1
ATOM 765 N N . LEU A 1 104 ? 19.531 -46.910 -41.753 1.00 72.94 104 LEU A N 1
ATOM 766 C CA . LEU A 1 104 ? 20.581 -45.887 -41.801 1.00 72.94 104 LEU A CA 1
ATOM 767 C C . LEU A 1 104 ? 21.122 -45.669 -43.219 1.00 72.94 104 LEU A C 1
ATOM 769 O O . LEU A 1 104 ? 21.265 -44.525 -43.637 1.00 72.94 104 LEU A O 1
ATOM 773 N N . ARG A 1 105 ? 21.378 -46.742 -43.980 1.00 76.44 105 ARG A N 1
ATOM 774 C CA . ARG A 1 105 ? 21.847 -46.629 -45.372 1.00 76.44 105 ARG A CA 1
ATOM 775 C C . ARG A 1 105 ? 20.813 -45.985 -46.293 1.00 76.44 105 ARG A C 1
ATOM 777 O O . ARG A 1 105 ? 21.201 -45.223 -47.168 1.00 76.44 105 ARG A O 1
ATOM 784 N N . MET A 1 106 ? 19.522 -46.258 -46.091 1.00 68.38 106 MET A N 1
ATOM 785 C CA . MET A 1 106 ? 18.452 -45.601 -46.851 1.00 68.38 106 MET A CA 1
ATOM 786 C C . MET A 1 106 ? 18.407 -44.098 -46.554 1.00 68.38 106 MET A C 1
ATOM 788 O O . MET A 1 106 ? 18.428 -43.303 -47.487 1.00 68.38 106 MET A O 1
ATOM 792 N N . LEU A 1 107 ? 18.448 -43.699 -45.277 1.00 69.25 107 LEU A N 1
ATOM 793 C CA . LEU A 1 107 ? 18.503 -42.283 -44.889 1.00 69.25 107 LEU A CA 1
ATOM 794 C C . LEU A 1 107 ? 19.764 -41.569 -45.409 1.00 69.25 107 LEU A C 1
ATOM 796 O O . LEU A 1 107 ? 19.687 -40.408 -45.779 1.00 69.25 107 LEU A O 1
ATOM 800 N N . GLN A 1 108 ? 20.909 -42.256 -45.479 1.00 70.56 108 GLN A N 1
ATOM 801 C CA . GLN A 1 108 ? 22.162 -41.702 -46.017 1.00 70.56 108 GLN A CA 1
ATOM 802 C C . GLN A 1 108 ? 22.189 -41.563 -47.548 1.00 70.56 108 GLN A C 1
ATOM 804 O O . GLN A 1 108 ? 23.007 -40.808 -48.065 1.00 70.56 108 GLN A O 1
ATOM 809 N N . ALA A 1 109 ? 21.354 -42.313 -48.271 1.00 70.56 109 ALA A N 1
ATOM 810 C CA . ALA A 1 109 ? 21.312 -42.320 -49.735 1.00 70.56 109 ALA A CA 1
ATOM 811 C C . ALA A 1 109 ? 20.155 -41.489 -50.324 1.00 70.56 109 ALA A C 1
ATOM 813 O O . ALA A 1 109 ? 20.066 -41.357 -51.543 1.00 70.56 109 ALA A O 1
ATOM 814 N N . THR A 1 110 ? 19.270 -40.958 -49.477 1.00 65.88 110 THR A N 1
ATOM 815 C CA . THR A 1 110 ? 18.067 -40.217 -49.882 1.00 65.88 110 THR A CA 1
ATOM 816 C C . THR A 1 110 ? 18.296 -38.704 -49.721 1.00 65.88 110 THR A C 1
ATOM 818 O O . THR A 1 110 ? 18.852 -38.307 -48.698 1.00 65.88 110 THR A O 1
ATOM 821 N N . PRO A 1 111 ? 17.879 -37.846 -50.674 1.00 71.75 111 PRO A N 1
ATOM 822 C CA . PRO A 1 111 ? 17.933 -36.387 -50.531 1.00 71.75 111 PRO A CA 1
ATOM 823 C C . PRO A 1 111 ? 17.178 -35.860 -49.300 1.00 71.75 111 PRO A C 1
ATOM 825 O O . PRO A 1 111 ? 16.122 -36.381 -48.946 1.00 71.75 111 PRO A O 1
ATOM 828 N N . ASP A 1 112 ? 17.668 -34.772 -48.696 1.00 65.00 112 ASP A N 1
ATOM 829 C CA . ASP A 1 112 ? 17.168 -34.208 -47.428 1.00 65.00 112 ASP A CA 1
ATOM 830 C C . ASP A 1 112 ? 15.628 -34.122 -47.258 1.00 65.00 112 ASP A C 1
ATOM 832 O O . ASP A 1 112 ? 15.139 -34.567 -46.215 1.00 65.00 112 ASP A O 1
ATOM 836 N N . PRO A 1 113 ? 14.821 -33.601 -48.214 1.00 51.69 113 PRO A N 1
ATOM 837 C CA . PRO A 1 113 ? 13.368 -33.491 -48.016 1.00 51.69 113 PRO A CA 1
ATOM 838 C C . PRO A 1 113 ? 12.651 -34.852 -47.984 1.00 51.69 113 PRO A C 1
ATOM 840 O O . PRO A 1 113 ? 11.666 -35.026 -47.267 1.00 51.69 113 PRO A O 1
ATOM 843 N N . GLU A 1 114 ? 13.157 -35.835 -48.726 1.00 55.69 114 GLU A N 1
ATOM 844 C CA . GLU A 1 114 ? 12.627 -37.202 -48.771 1.00 55.69 114 GLU A CA 1
ATOM 845 C C . GLU A 1 114 ? 13.155 -38.026 -47.582 1.00 55.69 114 GLU A C 1
ATOM 847 O O . GLU A 1 114 ? 12.429 -38.836 -46.997 1.00 55.69 114 GLU A O 1
ATOM 852 N N . ALA A 1 115 ? 14.393 -37.757 -47.153 1.00 63.72 115 ALA A N 1
ATOM 853 C CA . ALA A 1 115 ? 14.992 -38.325 -45.954 1.00 63.72 115 ALA A CA 1
ATOM 854 C C . ALA A 1 115 ? 14.249 -37.891 -44.679 1.00 63.72 115 ALA A C 1
ATOM 856 O O . ALA A 1 115 ? 14.026 -38.736 -43.810 1.00 63.72 115 ALA A O 1
ATOM 857 N N . ASP A 1 116 ? 13.798 -36.633 -44.568 1.00 61.84 116 ASP A N 1
ATOM 858 C CA . ASP A 1 116 ? 12.986 -36.195 -43.422 1.00 61.84 116 ASP A CA 1
ATOM 859 C C . ASP A 1 116 ? 11.608 -36.882 -43.402 1.00 61.84 116 ASP A C 1
ATOM 861 O O . ASP A 1 116 ? 11.169 -37.347 -42.350 1.00 61.84 116 ASP A O 1
ATOM 865 N N . TYR A 1 117 ? 10.958 -37.075 -44.555 1.00 66.81 117 TYR A N 1
ATOM 866 C CA . TYR A 1 117 ? 9.714 -37.856 -44.634 1.00 66.81 117 TYR A CA 1
ATOM 867 C C . TYR A 1 117 ? 9.908 -39.317 -44.180 1.00 66.81 117 TYR A C 1
ATOM 869 O O . TYR A 1 117 ? 9.133 -39.836 -43.366 1.00 66.81 117 TYR A O 1
ATOM 877 N N . LEU A 1 118 ? 10.974 -39.981 -44.646 1.00 63.78 118 LEU A N 1
ATOM 878 C CA . LEU A 1 118 ? 11.325 -41.334 -44.202 1.00 63.78 118 LEU A CA 1
ATOM 879 C C . LEU A 1 118 ? 11.678 -41.375 -42.707 1.00 63.78 118 LEU A C 1
ATOM 881 O O . LEU A 1 118 ? 11.272 -42.307 -42.011 1.00 63.78 118 LEU A O 1
ATOM 885 N N . TYR A 1 119 ? 12.371 -40.359 -42.190 1.00 68.12 119 TYR A N 1
ATOM 886 C CA . TYR A 1 119 ? 12.714 -40.222 -40.775 1.00 68.12 119 TYR A CA 1
ATOM 887 C C . TYR A 1 119 ? 11.478 -40.000 -39.886 1.00 68.12 119 TYR A C 1
ATOM 889 O O . TYR A 1 119 ? 11.365 -40.605 -38.815 1.00 68.12 119 TYR A O 1
ATOM 897 N N . GLN A 1 120 ? 10.509 -39.198 -40.333 1.00 64.19 120 GLN A N 1
ATOM 898 C CA . GLN A 1 120 ? 9.239 -39.003 -39.633 1.00 64.19 120 GLN A CA 1
ATOM 899 C C . GLN A 1 120 ? 8.413 -40.298 -39.593 1.00 64.19 120 GLN A C 1
ATOM 901 O O . GLN A 1 120 ? 7.912 -40.663 -38.527 1.00 64.19 120 GLN A O 1
ATOM 906 N N . ARG A 1 121 ? 8.333 -41.058 -40.697 1.00 65.81 121 ARG A N 1
ATOM 907 C CA . ARG A 1 121 ? 7.691 -42.388 -40.680 1.00 65.81 121 ARG A CA 1
ATOM 908 C C . ARG A 1 121 ? 8.441 -43.389 -39.797 1.00 65.81 121 ARG A C 1
ATOM 910 O O . ARG A 1 121 ? 7.799 -44.137 -39.065 1.00 65.81 121 ARG A O 1
ATOM 917 N N . LEU A 1 122 ? 9.775 -43.365 -39.801 1.00 67.44 122 LEU A N 1
ATOM 918 C CA . LEU A 1 122 ? 10.617 -44.187 -38.927 1.00 67.44 122 LEU A CA 1
ATOM 919 C C . LEU A 1 122 ? 10.377 -43.882 -37.436 1.00 67.44 122 LEU A C 1
ATOM 921 O O . LEU A 1 122 ? 10.354 -44.804 -36.626 1.00 67.44 122 LEU A O 1
ATOM 925 N N . ARG A 1 123 ? 10.137 -42.617 -37.060 1.00 66.94 123 ARG A N 1
ATOM 926 C CA . ARG A 1 123 ? 9.754 -42.237 -35.683 1.00 66.94 123 ARG A CA 1
ATOM 927 C C . ARG A 1 123 ? 8.396 -42.792 -35.244 1.00 66.94 123 ARG A C 1
ATOM 929 O O . ARG A 1 123 ? 8.185 -42.964 -34.046 1.00 66.94 123 ARG A O 1
ATOM 936 N N . LEU A 1 124 ? 7.485 -43.036 -36.185 1.00 60.09 124 LEU A N 1
ATOM 937 C CA . LEU A 1 124 ? 6.151 -43.595 -35.931 1.00 60.09 124 LEU A CA 1
ATOM 938 C C . LEU A 1 124 ? 6.114 -45.130 -36.050 1.00 60.09 124 LEU A C 1
ATOM 940 O O . LEU A 1 124 ? 5.103 -45.748 -35.716 1.00 60.09 124 LEU A O 1
ATOM 944 N N . ALA A 1 125 ? 7.202 -45.757 -36.502 1.00 62.69 125 ALA A N 1
ATOM 945 C CA . ALA A 1 125 ? 7.310 -47.203 -36.624 1.00 62.69 125 ALA A CA 1
ATOM 946 C C . ALA A 1 125 ? 7.376 -47.884 -35.248 1.00 62.69 125 ALA A C 1
ATOM 948 O O . ALA A 1 125 ? 8.298 -47.661 -34.464 1.00 62.69 125 ALA A O 1
ATOM 949 N N . THR A 1 126 ? 6.428 -48.781 -34.975 1.00 68.31 126 THR A N 1
ATOM 950 C CA . THR A 1 126 ? 6.435 -49.622 -33.764 1.00 68.31 126 THR A CA 1
ATOM 951 C C . THR A 1 126 ? 7.383 -50.818 -33.868 1.00 68.31 126 THR A C 1
ATOM 953 O O . THR A 1 126 ? 7.818 -51.338 -32.845 1.00 68.31 126 THR A O 1
ATOM 956 N N . ASP A 1 127 ? 7.696 -51.258 -35.090 1.00 73.38 127 ASP A N 1
ATOM 957 C CA . ASP A 1 127 ? 8.696 -52.285 -35.388 1.00 73.38 127 ASP A CA 1
ATOM 958 C C . ASP A 1 127 ? 9.473 -51.918 -36.662 1.00 73.38 127 ASP A C 1
ATOM 960 O O . ASP A 1 127 ? 8.896 -51.491 -37.666 1.00 73.38 127 ASP A O 1
ATOM 964 N N . LEU A 1 128 ? 10.797 -52.068 -36.605 1.00 70.69 128 LEU A N 1
ATOM 965 C CA . LEU A 1 128 ? 11.715 -51.599 -37.642 1.00 70.69 128 LEU A CA 1
ATOM 966 C C . LEU A 1 128 ? 11.757 -52.516 -38.886 1.00 70.69 128 LEU A C 1
ATOM 968 O O . LEU A 1 128 ? 11.628 -51.989 -39.992 1.00 70.69 128 LEU A O 1
ATOM 972 N N . PRO A 1 129 ? 11.872 -53.857 -38.756 1.00 69.06 129 PRO A N 1
ATOM 973 C CA . PRO A 1 129 ? 11.646 -54.786 -39.865 1.00 69.06 129 PRO A CA 1
ATOM 974 C C . PRO A 1 129 ? 10.310 -54.569 -40.588 1.00 69.06 129 PRO A C 1
ATOM 976 O O . PRO A 1 129 ? 10.286 -54.499 -41.817 1.00 69.06 129 PRO A O 1
ATOM 979 N N . ALA A 1 130 ? 9.207 -54.417 -39.844 1.00 66.25 130 ALA A N 1
ATOM 980 C CA . ALA A 1 130 ? 7.893 -54.169 -40.431 1.00 66.25 130 ALA A CA 1
ATOM 981 C C . ALA A 1 130 ? 7.870 -52.857 -41.232 1.00 66.25 130 ALA A C 1
ATOM 983 O O . ALA A 1 130 ? 7.450 -52.860 -42.387 1.00 66.25 130 ALA A O 1
ATOM 984 N N . PHE A 1 131 ? 8.392 -51.760 -40.673 1.00 72.75 131 PHE A N 1
ATOM 985 C CA . PHE A 1 131 ? 8.495 -50.478 -41.378 1.00 72.75 131 PHE A CA 1
ATOM 986 C C . PHE A 1 131 ? 9.272 -50.586 -42.695 1.00 72.75 131 PHE A C 1
ATOM 988 O O . PHE A 1 131 ? 8.759 -50.158 -43.730 1.00 72.75 131 PHE A O 1
ATOM 995 N N . LEU A 1 132 ? 10.449 -51.220 -42.685 1.00 70.00 132 LEU A N 1
ATOM 996 C CA . LEU A 1 132 ? 11.265 -51.408 -43.890 1.00 70.00 132 LEU A CA 1
ATOM 997 C C . LEU A 1 132 ? 10.540 -52.217 -44.975 1.00 70.00 132 LEU A C 1
ATOM 999 O O . LEU A 1 132 ? 10.703 -51.926 -46.155 1.00 70.00 132 LEU A O 1
ATOM 1003 N N . SER A 1 133 ? 9.687 -53.176 -44.597 1.00 66.12 133 SER A N 1
ATOM 1004 C CA . SER A 1 133 ? 8.862 -53.930 -45.555 1.00 66.12 133 SER A CA 1
ATOM 1005 C C . SER A 1 133 ? 7.709 -53.127 -46.184 1.00 66.12 133 SER A C 1
ATOM 1007 O O . SER A 1 133 ? 7.135 -53.573 -47.172 1.00 66.12 133 SER A O 1
ATOM 1009 N N . THR A 1 134 ? 7.377 -51.942 -45.648 1.00 64.00 134 THR A N 1
ATOM 1010 C CA . THR A 1 134 ? 6.328 -51.037 -46.181 1.00 64.00 134 THR A CA 1
ATOM 1011 C C . THR A 1 134 ? 6.862 -49.929 -47.096 1.00 64.00 134 THR A C 1
ATOM 1013 O O . THR A 1 134 ? 6.135 -48.985 -47.419 1.00 64.00 134 THR A O 1
ATOM 1016 N N . LEU A 1 135 ? 8.139 -50.006 -47.477 1.00 63.62 135 LEU A N 1
ATOM 1017 C CA . LEU A 1 135 ? 8.794 -49.075 -48.389 1.00 63.62 135 LEU A CA 1
ATOM 1018 C C . LEU A 1 135 ? 9.098 -49.807 -49.701 1.00 63.62 135 LEU A C 1
ATOM 1020 O O . LEU A 1 135 ? 10.096 -50.518 -49.806 1.00 63.62 135 LEU A O 1
ATOM 1024 N N . ASP A 1 136 ? 8.220 -49.644 -50.691 1.00 56.06 136 ASP A N 1
ATOM 1025 C CA . ASP A 1 136 ? 8.478 -50.109 -52.055 1.00 56.06 136 ASP A CA 1
ATOM 1026 C C . ASP A 1 136 ? 9.583 -49.232 -52.683 1.00 56.06 136 ASP A C 1
ATOM 1028 O O . ASP A 1 136 ? 9.412 -48.011 -52.732 1.00 56.06 136 ASP A O 1
ATOM 1032 N N . PRO A 1 137 ? 10.710 -49.796 -53.164 1.00 49.62 137 PRO A N 1
ATOM 1033 C CA . PRO A 1 137 ? 11.798 -49.011 -53.753 1.00 49.62 137 PRO A CA 1
ATOM 1034 C C . PRO A 1 137 ? 11.468 -48.329 -55.092 1.00 49.62 137 PRO A C 1
ATOM 1036 O O . PRO A 1 137 ? 12.348 -47.671 -55.645 1.00 49.62 137 PRO A O 1
ATOM 1039 N N . SER A 1 138 ? 10.274 -48.538 -55.663 1.00 46.81 138 SER A N 1
ATOM 1040 C CA . SER A 1 138 ? 9.976 -48.222 -57.070 1.00 46.81 138 SER A CA 1
ATOM 1041 C C . SER A 1 138 ? 8.949 -47.109 -57.327 1.00 46.81 138 SER A C 1
ATOM 1043 O O . SER A 1 138 ? 8.674 -46.811 -58.491 1.00 46.81 138 SER A O 1
ATOM 1045 N N . LEU A 1 139 ? 8.407 -46.456 -56.290 1.00 44.00 139 LEU A N 1
ATOM 1046 C CA . LEU A 1 139 ? 7.384 -45.406 -56.436 1.00 44.00 139 LEU A CA 1
ATOM 1047 C C . LEU A 1 139 ? 7.838 -44.039 -55.881 1.00 44.00 139 LEU A C 1
ATOM 1049 O O . LEU A 1 139 ? 8.222 -43.966 -54.712 1.00 44.00 139 LEU A O 1
ATOM 1053 N N . PRO A 1 140 ? 7.738 -42.940 -56.662 1.00 45.88 140 PRO A N 1
ATOM 1054 C CA . PRO A 1 140 ? 7.903 -41.583 -56.144 1.00 45.88 140 PRO A CA 1
ATOM 1055 C C . PRO A 1 140 ? 6.781 -41.248 -55.155 1.00 45.88 140 PRO A C 1
ATOM 1057 O O . PRO A 1 140 ? 5.607 -41.487 -55.443 1.00 45.88 140 PRO A O 1
ATOM 1060 N N . VAL A 1 141 ? 7.127 -40.681 -53.999 1.00 45.62 141 VAL A N 1
ATOM 1061 C CA . VAL A 1 141 ? 6.150 -40.315 -52.964 1.00 45.62 141 VAL A CA 1
ATOM 1062 C C . VAL A 1 141 ? 5.865 -38.817 -53.029 1.00 45.62 141 VAL A C 1
ATOM 1064 O O . VAL A 1 141 ? 6.612 -38.016 -52.472 1.00 45.62 141 VAL A O 1
ATOM 1067 N N . GLU A 1 142 ? 4.762 -38.430 -53.672 1.00 40.09 142 GLU A N 1
ATOM 1068 C CA . GLU A 1 142 ? 4.234 -37.068 -53.530 1.00 40.09 142 GLU A CA 1
ATOM 1069 C C . GLU A 1 142 ? 3.644 -36.870 -52.115 1.00 40.09 142 GLU A C 1
ATOM 1071 O O . GLU A 1 142 ? 2.900 -37.732 -51.627 1.00 40.09 142 GLU A O 1
ATOM 1076 N N . PRO A 1 143 ? 3.969 -35.766 -51.415 1.00 36.06 143 PRO A N 1
ATOM 1077 C CA . PRO A 1 143 ? 3.507 -35.534 -50.049 1.00 36.06 143 PRO A CA 1
ATOM 1078 C C . PRO A 1 143 ? 2.040 -35.053 -50.007 1.00 36.06 143 PRO A C 1
ATOM 1080 O O . PRO A 1 143 ? 1.682 -34.125 -50.732 1.00 36.06 143 PRO A O 1
ATOM 1083 N N . PRO A 1 144 ? 1.181 -35.611 -49.131 1.00 36.25 144 PRO A N 1
ATOM 1084 C CA . PRO A 1 144 ? -0.213 -35.184 -49.010 1.00 36.25 144 PRO A CA 1
ATOM 1085 C C . PRO A 1 144 ? -0.368 -33.908 -48.163 1.00 36.25 144 PRO A C 1
ATOM 1087 O O . PRO A 1 144 ? 0.195 -33.793 -47.072 1.00 36.25 144 PRO A O 1
ATOM 1090 N N . GLU A 1 145 ? -1.208 -32.975 -48.616 1.00 43.81 145 GLU A N 1
ATOM 1091 C CA . GLU A 1 145 ? -1.561 -31.757 -47.873 1.00 43.81 145 GLU A CA 1
ATOM 1092 C C . GLU A 1 145 ? -2.584 -32.039 -46.754 1.00 43.81 145 GLU A C 1
ATOM 1094 O O . GLU A 1 145 ? -3.772 -32.219 -47.024 1.00 43.81 145 GLU A O 1
ATOM 1099 N N . ILE A 1 146 ? -2.161 -32.038 -45.480 1.00 34.88 146 ILE A N 1
ATOM 1100 C CA . ILE A 1 146 ? -3.066 -32.083 -44.309 1.00 34.88 146 ILE A CA 1
ATOM 1101 C C . ILE A 1 146 ? -2.601 -31.073 -43.224 1.00 34.88 146 ILE A C 1
ATOM 1103 O O . ILE A 1 146 ? -1.395 -30.866 -43.067 1.00 34.88 146 ILE A O 1
ATOM 1107 N N . PRO A 1 147 ? -3.512 -30.388 -42.488 1.00 35.12 147 PRO A N 1
ATOM 1108 C CA . PRO A 1 147 ? -3.178 -29.146 -41.776 1.00 35.12 147 PRO A CA 1
ATOM 1109 C C . PRO A 1 147 ? -2.305 -29.283 -40.519 1.00 35.12 147 PRO A C 1
ATOM 1111 O O . PRO A 1 147 ? -2.413 -30.226 -39.736 1.00 35.12 147 PRO A O 1
ATOM 1114 N N . ARG A 1 148 ? -1.496 -28.244 -40.272 1.00 38.56 148 ARG A N 1
ATOM 1115 C CA . ARG A 1 148 ? -0.585 -28.123 -39.122 1.00 38.56 148 ARG A CA 1
ATOM 1116 C C . ARG A 1 148 ? -1.327 -27.963 -37.788 1.00 38.56 148 ARG A C 1
ATOM 1118 O O . ARG A 1 148 ? -1.642 -26.845 -37.387 1.00 38.56 148 ARG A O 1
ATOM 1125 N N . ALA A 1 149 ? -1.481 -29.051 -37.037 1.00 36.53 149 ALA A N 1
ATOM 1126 C CA . ALA A 1 149 ? -1.738 -28.986 -35.600 1.00 36.53 149 ALA A CA 1
ATOM 1127 C C . ALA A 1 149 ? -1.010 -30.113 -34.847 1.00 36.53 149 ALA A C 1
ATOM 1129 O O . ALA A 1 149 ? -1.219 -31.288 -35.113 1.00 36.53 149 ALA A O 1
ATOM 1130 N N . GLN A 1 150 ? -0.199 -29.725 -33.856 1.00 38.59 150 GLN A N 1
ATOM 1131 C CA . GLN A 1 150 ? 0.275 -30.577 -32.756 1.00 38.59 150 GLN A CA 1
ATOM 1132 C C . GLN A 1 150 ? 1.089 -31.839 -33.122 1.00 38.59 150 GLN A C 1
ATOM 1134 O O . GLN A 1 150 ? 0.660 -32.959 -32.874 1.00 38.59 150 GLN A O 1
ATOM 1139 N N . THR A 1 151 ? 2.345 -31.661 -33.546 1.00 34.91 151 THR A N 1
ATOM 1140 C CA . THR A 1 151 ? 3.523 -32.191 -32.809 1.00 34.91 151 THR A CA 1
ATOM 1141 C C . THR A 1 151 ? 4.822 -31.794 -33.511 1.00 34.91 151 THR A C 1
ATOM 1143 O O . THR A 1 151 ? 5.231 -32.400 -34.493 1.00 34.91 151 THR A O 1
ATOM 1146 N N . GLN A 1 152 ? 5.520 -30.791 -32.975 1.00 39.12 152 GLN A N 1
ATOM 1147 C CA . GLN A 1 152 ? 6.852 -30.424 -33.450 1.00 39.12 152 GLN A CA 1
ATOM 1148 C C . GLN A 1 152 ? 7.784 -30.221 -32.251 1.00 39.12 152 GLN A C 1
ATOM 1150 O O . GLN A 1 152 ? 7.745 -29.195 -31.577 1.00 39.12 152 GLN A O 1
ATOM 1155 N N . LEU A 1 153 ? 8.650 -31.209 -31.998 1.00 41.53 153 LEU A N 1
ATOM 1156 C CA . LEU A 1 153 ? 9.952 -30.943 -31.382 1.00 41.53 153 LEU A CA 1
ATOM 1157 C C . LEU A 1 153 ? 10.799 -30.293 -32.485 1.00 41.53 153 LEU A C 1
ATOM 1159 O O . LEU A 1 153 ? 11.518 -30.977 -33.213 1.00 41.53 153 LEU A O 1
ATOM 1163 N N . ALA A 1 154 ? 10.578 -28.998 -32.700 1.00 43.59 154 ALA A N 1
ATOM 1164 C CA . ALA A 1 154 ? 11.166 -28.277 -33.813 1.00 43.59 154 ALA A CA 1
ATOM 1165 C C . ALA A 1 154 ? 12.629 -27.911 -33.530 1.00 43.59 154 ALA A C 1
ATOM 1167 O O . ALA A 1 154 ? 13.007 -27.551 -32.413 1.00 43.59 154 ALA A O 1
ATOM 1168 N N . TRP A 1 155 ? 13.421 -27.950 -34.598 1.00 50.09 155 TRP A N 1
ATOM 1169 C CA . TRP A 1 155 ? 14.532 -27.029 -34.807 1.00 50.09 155 TRP A CA 1
ATOM 1170 C C . TRP A 1 155 ? 14.076 -25.600 -34.464 1.00 50.09 155 TRP A C 1
ATOM 1172 O O . TRP A 1 155 ? 12.922 -25.233 -34.684 1.00 50.09 155 TRP A O 1
ATOM 1182 N N . ILE A 1 156 ? 14.959 -24.798 -33.874 1.00 63.72 156 ILE A N 1
ATOM 1183 C CA . ILE A 1 156 ? 14.596 -23.449 -33.437 1.00 63.72 156 ILE A CA 1
ATOM 1184 C C . ILE A 1 156 ? 14.350 -22.591 -34.686 1.00 63.72 156 ILE A C 1
ATOM 1186 O O . ILE A 1 156 ? 15.275 -22.337 -35.453 1.00 63.72 156 ILE A O 1
ATOM 1190 N N . ASP A 1 157 ? 13.097 -22.174 -34.903 1.00 70.12 157 ASP A N 1
ATOM 1191 C CA . ASP A 1 157 ? 12.671 -21.474 -36.123 1.00 70.12 157 ASP A CA 1
ATOM 1192 C C . ASP A 1 157 ? 13.081 -19.993 -36.113 1.00 70.12 157 ASP A C 1
ATOM 1194 O O . ASP A 1 157 ? 12.266 -19.079 -35.969 1.00 70.12 157 ASP A O 1
ATOM 1198 N N . VAL A 1 158 ? 14.388 -19.765 -36.261 1.00 74.56 158 VAL A N 1
ATOM 1199 C CA . VAL A 1 158 ? 14.998 -18.435 -36.389 1.00 74.56 158 VAL A CA 1
ATOM 1200 C C . VAL A 1 158 ? 14.379 -17.673 -37.567 1.00 74.56 158 VAL A C 1
ATOM 1202 O O . VAL A 1 158 ? 14.048 -16.497 -37.438 1.00 74.56 158 VAL A O 1
ATOM 1205 N N . SER A 1 159 ? 14.136 -18.342 -38.699 1.00 73.62 159 SER A N 1
ATOM 1206 C CA . SER A 1 159 ? 13.524 -17.738 -39.890 1.00 73.62 159 SER A CA 1
ATOM 1207 C C . SER A 1 159 ? 12.065 -17.311 -39.669 1.00 73.62 159 SER A C 1
ATOM 1209 O O . SER A 1 159 ? 11.639 -16.274 -40.180 1.00 73.62 159 SER A O 1
ATOM 1211 N N . GLY A 1 160 ? 11.293 -18.082 -38.904 1.00 75.38 160 GLY A N 1
ATOM 1212 C CA . GLY A 1 160 ? 9.928 -17.763 -38.493 1.00 75.38 160 GLY A CA 1
ATOM 1213 C C . GLY A 1 160 ? 9.867 -16.643 -37.461 1.00 75.38 160 GLY A C 1
ATOM 1214 O O . GLY A 1 160 ? 9.000 -15.779 -37.572 1.00 75.38 160 GLY A O 1
ATOM 1215 N N . VAL A 1 161 ? 10.821 -16.588 -36.526 1.00 80.31 161 VAL A N 1
ATOM 1216 C CA . VAL A 1 161 ? 10.985 -15.450 -35.606 1.00 80.31 161 VAL A CA 1
ATOM 1217 C C . VAL A 1 161 ? 11.321 -14.167 -36.359 1.00 80.31 161 VAL A C 1
ATOM 1219 O O . VAL A 1 161 ? 10.670 -13.150 -36.131 1.00 80.31 161 VAL A O 1
ATOM 1222 N N . LEU A 1 162 ? 12.256 -14.220 -37.310 1.00 78.56 162 LEU A N 1
ATOM 1223 C CA . LEU A 1 162 ? 12.555 -13.092 -38.193 1.00 78.56 162 LEU A CA 1
ATOM 1224 C C . LEU A 1 162 ? 11.294 -12.655 -38.959 1.00 78.56 162 LEU A C 1
ATOM 1226 O O . LEU A 1 162 ? 10.927 -11.482 -38.925 1.00 78.56 162 LEU A O 1
ATOM 1230 N N . ARG A 1 163 ? 10.559 -13.588 -39.582 1.00 77.56 163 ARG A N 1
ATOM 1231 C CA . ARG A 1 163 ? 9.282 -13.271 -40.250 1.00 77.56 163 ARG A CA 1
ATOM 1232 C C . ARG A 1 163 ? 8.281 -12.601 -39.295 1.00 77.56 163 ARG A C 1
ATOM 1234 O O . ARG A 1 163 ? 7.729 -11.565 -39.641 1.00 77.56 163 ARG A O 1
ATOM 1241 N N . TYR A 1 164 ? 8.115 -13.116 -38.076 1.00 81.88 164 TYR A N 1
ATOM 1242 C CA . TYR A 1 164 ? 7.223 -12.519 -37.078 1.00 81.88 164 TYR A CA 1
ATOM 1243 C C . TYR A 1 164 ? 7.630 -11.085 -36.702 1.00 81.88 164 TYR A C 1
ATOM 1245 O O . TYR A 1 164 ? 6.766 -10.212 -36.651 1.00 81.88 164 TYR A O 1
ATOM 1253 N N . ILE A 1 165 ? 8.924 -10.833 -36.458 1.00 81.69 165 ILE A N 1
ATOM 1254 C CA . ILE A 1 165 ? 9.457 -9.504 -36.103 1.00 81.69 165 ILE A CA 1
ATOM 1255 C C . ILE A 1 165 ? 9.138 -8.476 -37.193 1.00 81.69 165 ILE A C 1
ATOM 1257 O O . ILE A 1 165 ? 8.705 -7.371 -36.876 1.00 81.69 165 ILE A O 1
ATOM 1261 N N . ARG A 1 166 ? 9.303 -8.856 -38.466 1.00 78.12 166 ARG A N 1
ATOM 1262 C CA . ARG A 1 166 ? 8.957 -8.028 -39.631 1.00 78.12 166 ARG A CA 1
ATOM 1263 C C . ARG A 1 166 ? 7.467 -7.717 -39.684 1.00 78.12 166 ARG A C 1
ATOM 1265 O O . ARG A 1 166 ? 7.080 -6.553 -39.715 1.00 78.12 166 ARG A O 1
ATOM 1272 N N . ASP A 1 167 ? 6.647 -8.763 -39.680 1.00 83.12 167 ASP A N 1
ATOM 1273 C CA . ASP A 1 167 ? 5.207 -8.655 -39.918 1.00 83.12 167 ASP A CA 1
ATOM 1274 C C . ASP A 1 167 ? 4.482 -7.958 -38.746 1.00 83.12 167 ASP A C 1
ATOM 1276 O O . ASP A 1 167 ? 3.361 -7.481 -38.900 1.00 83.12 167 ASP A O 1
ATOM 1280 N N . ASN A 1 168 ? 5.130 -7.863 -37.575 1.00 84.31 168 ASN A N 1
ATOM 1281 C CA . ASN A 1 168 ? 4.579 -7.291 -36.344 1.00 84.31 168 ASN A CA 1
ATOM 1282 C C . ASN A 1 168 ? 5.468 -6.181 -35.751 1.00 84.31 168 ASN A C 1
ATOM 1284 O O . ASN A 1 168 ? 5.463 -5.986 -34.533 1.00 84.31 168 ASN A O 1
ATOM 1288 N N . ILE A 1 169 ? 6.227 -5.449 -36.577 1.00 83.06 169 ILE A N 1
ATOM 1289 C CA . ILE A 1 169 ? 7.255 -4.491 -36.120 1.00 83.06 169 ILE A CA 1
ATOM 1290 C C . ILE A 1 169 ? 6.742 -3.446 -35.113 1.00 83.06 169 ILE A C 1
ATOM 1292 O O . ILE A 1 169 ? 7.451 -3.110 -34.168 1.00 83.06 169 ILE A O 1
ATOM 1296 N N . GLU A 1 170 ? 5.486 -3.007 -35.217 1.00 83.94 170 GLU A N 1
ATOM 1297 C CA . GLU A 1 170 ? 4.881 -2.080 -34.248 1.00 83.94 170 GLU A CA 1
ATOM 1298 C C . GLU A 1 170 ? 4.567 -2.733 -32.891 1.00 83.94 170 GLU A C 1
ATOM 1300 O O . GLU A 1 170 ? 4.680 -2.085 -31.851 1.00 83.94 170 GLU A O 1
ATOM 1305 N N . SER A 1 171 ? 4.282 -4.039 -32.857 1.00 83.50 171 SER A N 1
ATOM 1306 C CA . SER A 1 171 ? 4.207 -4.793 -31.595 1.00 83.50 171 SER A CA 1
ATOM 1307 C C . SER A 1 171 ? 5.591 -4.981 -30.968 1.00 83.50 171 SER A C 1
ATOM 1309 O O . SER A 1 171 ? 5.709 -4.980 -29.744 1.00 83.50 171 SER A O 1
ATOM 1311 N N . ILE A 1 172 ? 6.648 -5.091 -31.783 1.00 84.69 172 ILE A N 1
ATOM 1312 C CA . ILE A 1 172 ? 8.040 -5.120 -31.307 1.00 84.69 172 ILE A CA 1
ATOM 1313 C C . ILE A 1 172 ? 8.453 -3.742 -30.766 1.00 84.69 172 ILE A C 1
ATOM 1315 O O . ILE A 1 172 ? 9.006 -3.662 -29.672 1.00 84.69 172 ILE A O 1
ATOM 1319 N N . ARG A 1 173 ? 8.120 -2.649 -31.467 1.00 85.00 173 ARG A N 1
ATOM 1320 C CA . ARG A 1 173 ? 8.337 -1.267 -31.004 1.00 85.00 173 ARG A CA 1
ATOM 1321 C C . ARG A 1 173 ? 7.648 -1.024 -29.662 1.00 85.00 173 ARG A C 1
ATOM 1323 O O . ARG A 1 173 ? 8.303 -0.608 -28.711 1.00 85.00 173 ARG A O 1
ATOM 1330 N N . TYR A 1 174 ? 6.363 -1.372 -29.561 1.00 83.75 174 TYR A N 1
ATOM 1331 C CA . TYR A 1 174 ? 5.609 -1.322 -28.308 1.00 83.75 174 TYR A CA 1
ATOM 1332 C C . TYR A 1 174 ? 6.268 -2.160 -27.203 1.00 83.75 174 TYR A C 1
ATOM 1334 O O . TYR A 1 174 ? 6.339 -1.714 -26.060 1.00 83.75 174 TYR A O 1
ATOM 1342 N N . ALA A 1 175 ? 6.797 -3.345 -27.528 1.00 83.88 175 ALA A N 1
ATOM 1343 C CA . ALA A 1 175 ? 7.495 -4.176 -26.554 1.00 83.88 175 ALA A CA 1
ATOM 1344 C C . ALA A 1 175 ? 8.740 -3.479 -25.988 1.00 83.88 175 ALA A C 1
ATOM 1346 O O . ALA A 1 175 ? 8.922 -3.455 -24.774 1.00 83.88 175 ALA A O 1
ATOM 1347 N N . PHE A 1 176 ? 9.553 -2.850 -26.834 1.00 84.38 176 PHE A N 1
ATOM 1348 C CA . PHE A 1 176 ? 10.692 -2.049 -26.384 1.00 84.38 176 PHE A CA 1
ATOM 1349 C C . PHE A 1 176 ? 10.254 -0.858 -25.516 1.00 84.38 176 PHE A C 1
ATOM 1351 O O . PHE A 1 176 ? 10.814 -0.670 -24.437 1.00 84.38 176 PHE A O 1
ATOM 1358 N N . THR A 1 177 ? 9.214 -0.112 -25.911 1.00 82.81 177 THR A N 1
ATOM 1359 C CA . THR A 1 177 ? 8.651 0.985 -25.100 1.00 82.81 177 THR A CA 1
ATOM 1360 C C . THR A 1 177 ? 8.208 0.496 -23.718 1.00 82.81 177 THR A C 1
ATOM 1362 O O . THR A 1 177 ? 8.669 1.019 -22.705 1.00 82.81 177 THR A O 1
ATOM 1365 N N . VAL A 1 178 ? 7.388 -0.560 -23.650 1.00 79.38 178 VAL A N 1
ATOM 1366 C CA . VAL A 1 178 ? 6.917 -1.135 -22.378 1.00 79.38 178 VAL A CA 1
ATOM 1367 C C . VAL A 1 178 ? 8.068 -1.701 -21.555 1.00 79.38 178 VAL A C 1
ATOM 1369 O O . VAL A 1 178 ? 8.070 -1.550 -20.335 1.00 79.38 178 VAL A O 1
ATOM 1372 N N . PHE A 1 179 ? 9.053 -2.350 -22.178 1.00 80.12 179 PHE A N 1
ATOM 1373 C CA . PHE A 1 179 ? 10.224 -2.839 -21.458 1.00 80.12 179 PHE A CA 1
ATOM 1374 C C . PHE A 1 179 ? 10.964 -1.680 -20.783 1.00 80.12 179 PHE A C 1
ATOM 1376 O O . PHE A 1 179 ? 11.205 -1.745 -19.575 1.00 80.12 179 PHE A O 1
ATOM 1383 N N . THR A 1 180 ? 11.255 -0.602 -21.514 1.00 76.75 180 THR A N 1
ATOM 1384 C CA . THR A 1 180 ? 11.928 0.583 -20.968 1.00 76.75 180 THR A CA 1
ATOM 1385 C C . THR A 1 180 ? 11.093 1.233 -19.862 1.00 76.75 180 THR A C 1
ATOM 1387 O O . THR A 1 180 ? 11.569 1.332 -18.733 1.00 76.75 180 THR A O 1
ATOM 1390 N N . GLU A 1 181 ? 9.820 1.559 -20.108 1.00 73.31 181 GLU A N 1
ATOM 1391 C CA . GLU A 1 181 ? 8.917 2.160 -19.110 1.00 73.31 181 GLU A CA 1
ATOM 1392 C C . GLU A 1 181 ? 8.795 1.340 -17.814 1.00 73.31 181 GLU A C 1
ATOM 1394 O O . GLU A 1 181 ? 8.715 1.901 -16.720 1.00 73.31 181 GLU A O 1
ATOM 1399 N N . ARG A 1 182 ? 8.744 0.004 -17.916 1.00 71.38 182 ARG A N 1
ATOM 1400 C CA . ARG A 1 182 ? 8.467 -0.887 -16.774 1.00 71.38 182 ARG A CA 1
ATOM 1401 C C . ARG A 1 182 ? 9.713 -1.409 -16.072 1.00 71.38 182 ARG A C 1
ATOM 1403 O O . ARG A 1 182 ? 9.599 -1.831 -14.922 1.00 71.38 182 ARG A O 1
ATOM 1410 N N . THR A 1 183 ? 10.878 -1.401 -16.721 1.00 72.69 183 THR A N 1
ATOM 1411 C CA . THR A 1 183 ? 12.117 -1.941 -16.131 1.00 72.69 183 THR A CA 1
ATOM 1412 C C . THR A 1 183 ? 13.167 -0.880 -15.817 1.00 72.69 183 THR A C 1
ATOM 1414 O O . THR A 1 183 ? 13.947 -1.093 -14.885 1.00 72.69 183 THR A O 1
ATOM 1417 N N . ALA A 1 184 ? 13.155 0.283 -16.486 1.00 67.31 184 ALA A N 1
ATOM 1418 C CA . ALA A 1 184 ? 14.216 1.280 -16.347 1.00 67.31 184 ALA A CA 1
ATOM 1419 C C . ALA A 1 184 ? 14.423 1.770 -14.904 1.00 67.31 184 ALA A C 1
ATOM 1421 O O . ALA A 1 184 ? 15.567 1.874 -14.472 1.00 67.31 184 ALA A O 1
ATOM 1422 N N . MET A 1 185 ? 13.368 2.004 -14.116 1.00 69.75 185 MET A N 1
ATOM 1423 C CA . MET A 1 185 ? 13.538 2.504 -12.737 1.00 69.75 185 MET A CA 1
ATOM 1424 C C . MET A 1 185 ? 14.285 1.530 -11.812 1.00 69.75 185 MET A C 1
ATOM 1426 O O . MET A 1 185 ? 14.936 1.962 -10.866 1.00 69.75 185 MET A O 1
ATOM 1430 N N . LEU A 1 186 ? 14.196 0.222 -12.074 1.00 73.00 186 LEU A N 1
ATOM 1431 C CA . LEU A 1 186 ? 14.810 -0.821 -11.245 1.00 73.00 186 LEU A CA 1
ATOM 1432 C C . LEU A 1 186 ? 16.164 -1.276 -11.795 1.00 73.00 186 LEU A C 1
ATOM 1434 O O . LEU A 1 186 ? 17.074 -1.577 -11.026 1.00 73.00 186 LEU A O 1
ATOM 1438 N N . PHE A 1 187 ? 16.298 -1.335 -13.121 1.00 84.25 187 PHE A N 1
ATOM 1439 C CA . PHE A 1 187 ? 17.423 -1.975 -13.792 1.00 84.25 187 PHE A CA 1
ATOM 1440 C C . PHE A 1 187 ? 17.923 -1.151 -14.973 1.00 84.25 187 PHE A C 1
ATOM 1442 O O . PHE A 1 187 ? 17.149 -0.522 -15.696 1.00 84.25 187 PHE A O 1
ATOM 1449 N N . HIS A 1 188 ? 19.233 -1.199 -15.193 1.00 87.88 188 HIS A N 1
ATOM 1450 C CA . HIS A 1 188 ? 19.865 -0.760 -16.428 1.00 87.88 188 HIS A CA 1
ATOM 1451 C C . HIS A 1 188 ? 20.269 -1.979 -17.264 1.00 87.88 188 HIS A C 1
ATOM 1453 O O . HIS A 1 188 ? 20.935 -2.881 -16.750 1.00 87.88 188 HIS A O 1
ATOM 1459 N N . VAL A 1 189 ? 19.881 -1.993 -18.539 1.00 85.75 189 VAL A N 1
ATOM 1460 C CA . VAL A 1 189 ? 20.314 -3.009 -19.516 1.00 85.75 189 VAL A CA 1
ATOM 1461 C C . VAL A 1 189 ? 20.726 -2.359 -20.839 1.00 85.75 189 VAL A C 1
ATOM 1463 O O . VAL A 1 189 ? 21.704 -2.790 -21.437 1.00 85.75 189 VAL A O 1
ATOM 1466 N N . TYR A 1 190 ? 20.024 -1.302 -21.256 1.00 79.94 190 TYR A N 1
ATOM 1467 C CA . TYR A 1 190 ? 20.304 -0.522 -22.464 1.00 79.94 190 TYR A CA 1
ATOM 1468 C C . TYR A 1 190 ? 20.211 0.978 -22.188 1.00 79.94 190 TYR A C 1
ATOM 1470 O O . TYR A 1 190 ? 19.509 1.408 -21.264 1.00 79.94 190 TYR A O 1
ATOM 1478 N N . THR A 1 191 ? 20.872 1.760 -23.037 1.00 77.38 191 THR A N 1
ATOM 1479 C CA . THR A 1 191 ? 20.540 3.167 -23.280 1.00 77.38 191 THR A CA 1
ATOM 1480 C C . THR A 1 191 ? 19.286 3.269 -24.164 1.00 77.38 191 THR A C 1
ATOM 1482 O O . THR A 1 191 ? 18.880 2.299 -24.810 1.00 77.38 191 THR A O 1
ATOM 1485 N N . GLU A 1 192 ? 18.646 4.440 -24.200 1.00 70.69 192 GLU A N 1
ATOM 1486 C CA . GLU A 1 192 ? 17.533 4.680 -25.134 1.00 70.69 192 GLU A CA 1
ATOM 1487 C C . GLU A 1 192 ? 18.019 4.644 -26.594 1.00 70.69 192 GLU A C 1
ATOM 1489 O O . GLU A 1 192 ? 17.323 4.112 -27.460 1.00 70.69 192 GLU A O 1
ATOM 1494 N N . ASP A 1 193 ? 19.255 5.089 -26.843 1.00 75.38 193 ASP A N 1
ATOM 1495 C CA . ASP A 1 193 ? 19.903 5.040 -28.154 1.00 75.38 193 ASP A CA 1
ATOM 1496 C C . ASP A 1 193 ? 20.194 3.605 -28.622 1.00 75.38 193 ASP A C 1
ATOM 1498 O O . ASP A 1 193 ? 19.889 3.277 -29.766 1.00 75.38 193 ASP A O 1
ATOM 1502 N N . ASP A 1 194 ? 20.696 2.711 -27.759 1.00 77.62 194 ASP A N 1
ATOM 1503 C CA . ASP A 1 194 ? 20.899 1.286 -28.085 1.00 77.62 194 ASP A CA 1
ATOM 1504 C C . ASP A 1 194 ? 19.582 0.619 -28.517 1.00 77.62 194 ASP A C 1
ATOM 1506 O O . ASP A 1 194 ? 19.524 -0.147 -29.489 1.00 77.62 194 ASP A O 1
ATOM 1510 N N . ALA A 1 195 ? 18.508 0.907 -27.775 1.00 76.06 195 ALA A N 1
ATOM 1511 C CA . ALA A 1 195 ? 17.170 0.400 -28.044 1.00 76.06 195 ALA A CA 1
ATOM 1512 C C . ALA A 1 195 ? 16.629 0.937 -29.380 1.00 76.06 195 ALA A C 1
ATOM 1514 O O . ALA A 1 195 ? 16.123 0.166 -30.202 1.00 76.06 195 ALA A O 1
ATOM 1515 N N . ALA A 1 196 ? 16.789 2.240 -29.631 1.00 77.88 196 ALA A N 1
ATOM 1516 C CA . ALA A 1 196 ? 16.392 2.885 -30.877 1.00 77.88 196 ALA A CA 1
ATOM 1517 C C . ALA A 1 196 ? 17.192 2.366 -32.085 1.00 77.88 196 ALA A C 1
ATOM 1519 O O . ALA A 1 196 ? 16.595 2.061 -33.117 1.00 77.88 196 ALA A O 1
ATOM 1520 N N . GLN A 1 197 ? 18.511 2.189 -31.956 1.00 79.94 197 GLN A N 1
ATOM 1521 C CA . GLN A 1 197 ? 19.378 1.626 -32.999 1.00 79.94 197 GLN A CA 1
ATOM 1522 C C . GLN A 1 197 ? 18.999 0.180 -33.335 1.00 79.94 197 GLN A C 1
ATOM 1524 O O . GLN A 1 197 ? 18.899 -0.176 -34.509 1.00 79.94 197 GLN A O 1
ATOM 1529 N N . THR A 1 198 ? 18.726 -0.645 -32.319 1.00 78.56 198 THR A N 1
ATOM 1530 C CA . THR A 1 198 ? 18.302 -2.043 -32.502 1.00 78.56 198 THR A CA 1
ATOM 1531 C C . THR A 1 198 ? 16.973 -2.125 -33.266 1.00 78.56 198 THR A C 1
ATOM 1533 O O . THR A 1 198 ? 16.848 -2.896 -34.220 1.00 78.56 198 THR A O 1
ATOM 1536 N N . LEU A 1 199 ? 15.999 -1.274 -32.920 1.00 79.12 199 LEU A N 1
ATOM 1537 C CA . LEU A 1 199 ? 14.738 -1.153 -33.661 1.00 79.12 199 LEU A CA 1
ATOM 1538 C C . LEU A 1 199 ? 14.936 -0.598 -35.081 1.00 79.12 199 LEU A C 1
ATOM 1540 O O . LEU A 1 199 ? 14.306 -1.089 -36.018 1.00 79.12 199 LEU A O 1
ATOM 1544 N N . ALA A 1 200 ? 15.798 0.405 -35.264 1.00 78.12 200 ALA A N 1
ATOM 1545 C CA . ALA A 1 200 ? 16.071 1.010 -36.567 1.00 78.12 200 ALA A CA 1
ATOM 1546 C C . ALA A 1 200 ? 16.698 0.001 -37.540 1.00 78.12 200 ALA A C 1
ATOM 1548 O O . ALA A 1 200 ? 16.225 -0.127 -38.669 1.00 78.12 200 ALA A O 1
ATOM 1549 N N . HIS A 1 201 ? 17.677 -0.790 -37.088 1.00 73.56 201 HIS A N 1
ATOM 1550 C CA . HIS A 1 201 ? 18.258 -1.874 -37.883 1.00 73.56 201 HIS A CA 1
ATOM 1551 C C . HIS A 1 201 ? 17.222 -2.930 -38.282 1.00 73.56 201 HIS A C 1
ATOM 1553 O O . HIS A 1 201 ? 17.211 -3.356 -39.440 1.00 73.56 201 HIS A O 1
ATOM 1559 N N . ALA A 1 202 ? 16.312 -3.304 -37.377 1.00 71.56 202 ALA A N 1
ATOM 1560 C CA . ALA A 1 202 ? 15.216 -4.224 -37.688 1.00 71.56 202 ALA A CA 1
ATOM 1561 C C . ALA A 1 202 ? 14.206 -3.658 -38.709 1.00 71.56 202 ALA A C 1
ATOM 1563 O O . ALA A 1 202 ? 13.567 -4.431 -39.419 1.00 71.56 202 ALA A O 1
ATOM 1564 N N . CYS A 1 203 ? 14.079 -2.329 -38.811 1.00 68.19 203 CYS A N 1
ATOM 1565 C CA . CYS A 1 203 ? 13.232 -1.660 -39.805 1.00 68.19 203 CYS A CA 1
ATOM 1566 C C . CYS A 1 203 ? 13.919 -1.464 -41.172 1.00 68.19 203 CYS A C 1
ATOM 1568 O O . CYS A 1 203 ? 13.228 -1.352 -42.180 1.00 68.19 203 CYS A O 1
ATOM 1570 N N . GLN A 1 204 ? 15.254 -1.363 -41.210 1.00 65.50 204 GLN A N 1
ATOM 1571 C CA . GLN A 1 204 ? 16.018 -0.972 -42.408 1.00 65.50 204 GLN A CA 1
ATOM 1572 C C . GLN A 1 204 ? 16.679 -2.144 -43.148 1.00 65.50 204 GLN A C 1
ATOM 1574 O O . GLN A 1 204 ? 16.935 -2.040 -44.347 1.00 65.50 204 GLN A O 1
ATOM 1579 N N . SER A 1 205 ? 16.984 -3.242 -42.455 1.00 56.03 205 SER A N 1
ATOM 1580 C CA . SER A 1 205 ? 17.754 -4.355 -43.028 1.00 56.03 205 SER A CA 1
ATOM 1581 C C . SER A 1 205 ? 16.873 -5.302 -43.847 1.00 56.03 205 SER A C 1
ATOM 1583 O O . SER A 1 205 ? 15.736 -5.596 -43.468 1.00 56.03 205 SER A O 1
ATOM 1585 N N . ALA A 1 206 ? 17.424 -5.891 -44.913 1.00 58.09 206 ALA A N 1
ATOM 1586 C CA . ALA A 1 206 ? 16.873 -7.137 -45.434 1.00 58.09 206 ALA A CA 1
ATOM 1587 C C . ALA A 1 206 ? 16.971 -8.182 -44.311 1.00 58.09 206 ALA A C 1
ATOM 1589 O O . ALA A 1 206 ? 18.052 -8.453 -43.801 1.00 58.09 206 ALA A O 1
ATOM 1590 N N . LEU A 1 207 ? 15.837 -8.730 -43.862 1.00 51.16 207 LEU A N 1
ATOM 1591 C CA . LEU A 1 207 ? 15.763 -9.387 -42.546 1.00 51.16 207 LEU A CA 1
ATOM 1592 C C . LEU A 1 207 ? 16.609 -10.664 -42.362 1.00 51.16 207 LEU A C 1
ATOM 1594 O O . LEU A 1 207 ? 16.612 -11.227 -41.273 1.00 51.16 207 LEU A O 1
ATOM 1598 N N . LEU A 1 208 ? 17.279 -11.135 -43.413 1.00 54.53 208 LEU A N 1
ATOM 1599 C CA . LEU A 1 208 ? 18.259 -12.221 -43.353 1.00 54.53 208 LEU A CA 1
ATOM 1600 C C . LEU A 1 208 ? 19.609 -11.771 -42.763 1.00 54.53 208 LEU A C 1
ATOM 1602 O O . LEU A 1 208 ? 20.353 -12.616 -42.281 1.00 54.53 208 LEU A O 1
ATOM 1606 N N . ASP A 1 209 ? 19.881 -10.462 -42.744 1.00 62.38 209 ASP A N 1
ATOM 1607 C CA . ASP A 1 209 ? 21.168 -9.876 -42.349 1.00 62.38 209 ASP A CA 1
ATOM 1608 C C . ASP A 1 209 ? 21.162 -9.282 -40.924 1.00 62.38 209 ASP A C 1
ATOM 1610 O O . ASP A 1 209 ? 22.102 -8.587 -40.534 1.00 62.38 209 ASP A O 1
ATOM 1614 N N . LEU A 1 210 ? 20.105 -9.510 -40.128 1.00 69.69 210 LEU A N 1
ATOM 1615 C CA . LEU A 1 210 ? 20.034 -8.976 -38.763 1.00 69.69 210 LEU A CA 1
ATOM 1616 C C . LEU A 1 210 ? 21.125 -9.629 -37.885 1.00 69.69 210 LEU A C 1
ATOM 1618 O O . LEU A 1 210 ? 21.103 -10.852 -37.722 1.00 69.69 210 LEU A O 1
ATOM 1622 N N . PRO A 1 211 ? 22.048 -8.861 -37.271 1.00 77.81 211 PRO A N 1
ATOM 1623 C CA . PRO A 1 211 ? 23.147 -9.441 -36.507 1.00 77.81 211 PRO A CA 1
ATOM 1624 C C . PRO A 1 211 ? 22.661 -10.318 -35.348 1.00 77.81 211 PRO A C 1
ATOM 1626 O O . PRO A 1 211 ? 21.821 -9.889 -34.552 1.00 77.81 211 PRO A O 1
ATOM 1629 N N . THR A 1 212 ? 23.260 -11.504 -35.188 1.00 78.25 212 THR A N 1
ATOM 1630 C CA . THR A 1 212 ? 22.979 -12.453 -34.092 1.00 78.25 212 THR A CA 1
ATOM 1631 C C . THR A 1 212 ? 22.867 -11.797 -32.704 1.00 78.25 212 THR A C 1
ATOM 1633 O O . THR A 1 212 ? 21.918 -12.130 -31.988 1.00 78.25 212 THR A O 1
ATOM 1636 N N . PRO A 1 213 ? 23.732 -10.828 -32.317 1.00 79.62 213 PRO A N 1
ATOM 1637 C CA . PRO A 1 213 ? 23.557 -10.076 -31.076 1.00 79.62 213 PRO A CA 1
ATOM 1638 C C . PRO A 1 213 ? 22.206 -9.362 -30.977 1.00 79.62 213 PRO A C 1
ATOM 1640 O O . PRO A 1 213 ? 21.447 -9.631 -30.051 1.00 79.62 213 PRO A O 1
ATOM 1643 N N . MET A 1 214 ? 21.861 -8.529 -31.964 1.00 80.69 214 MET A N 1
ATOM 1644 C CA . MET A 1 214 ? 20.609 -7.764 -31.969 1.00 80.69 214 MET A CA 1
ATOM 1645 C C . MET A 1 214 ? 19.389 -8.688 -31.935 1.00 80.69 214 MET A C 1
ATOM 1647 O O . MET A 1 214 ? 18.445 -8.429 -31.192 1.00 80.69 214 MET A O 1
ATOM 1651 N N . LEU A 1 215 ? 19.424 -9.806 -32.670 1.00 85.12 215 LEU A N 1
ATOM 1652 C CA . LEU A 1 215 ? 18.342 -10.789 -32.649 1.00 85.12 215 LEU A CA 1
ATOM 1653 C C . LEU A 1 215 ? 18.170 -11.437 -31.265 1.00 85.12 215 LEU A C 1
ATOM 1655 O O . LEU A 1 215 ? 17.046 -11.561 -30.783 1.00 85.12 215 LEU A O 1
ATOM 1659 N N . CYS A 1 216 ? 19.265 -11.819 -30.601 1.00 87.00 216 CYS A N 1
ATOM 1660 C CA . CYS A 1 216 ? 19.234 -12.362 -29.241 1.00 87.00 216 CYS A CA 1
ATOM 1661 C C . CYS A 1 216 ? 18.617 -11.365 -28.242 1.00 87.00 216 CYS A C 1
ATOM 1663 O O . CYS A 1 216 ? 17.788 -11.734 -27.404 1.00 87.00 216 CYS A O 1
ATOM 1665 N N . GLU A 1 217 ? 19.002 -10.095 -28.350 1.00 84.31 217 GLU A N 1
ATOM 1666 C CA . GLU A 1 217 ? 18.557 -9.003 -27.482 1.00 84.31 217 GLU A CA 1
ATOM 1667 C C . GLU A 1 217 ? 17.066 -8.680 -27.698 1.00 84.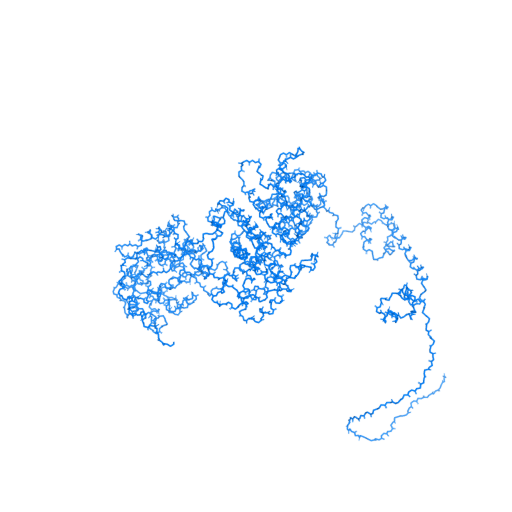31 217 GLU A C 1
ATOM 1669 O O . GLU A 1 217 ? 16.289 -8.682 -26.738 1.00 84.31 217 GLU A O 1
ATOM 1674 N N . MET A 1 218 ? 16.627 -8.536 -28.956 1.00 86.00 218 MET A N 1
ATOM 1675 C CA . MET A 1 218 ? 15.215 -8.349 -29.327 1.00 86.00 218 MET A CA 1
ATOM 1676 C C . MET A 1 218 ? 14.330 -9.499 -28.838 1.00 86.00 218 MET A C 1
ATOM 1678 O O . MET A 1 218 ? 13.317 -9.261 -28.179 1.00 86.00 218 MET A O 1
ATOM 1682 N N . CYS A 1 219 ? 14.719 -10.746 -29.117 1.00 88.75 219 CYS A N 1
ATOM 1683 C CA . CYS A 1 219 ? 13.990 -11.934 -28.676 1.00 88.75 219 CYS A CA 1
ATOM 1684 C C . CYS A 1 219 ? 13.849 -11.984 -27.147 1.00 88.75 219 CYS A C 1
ATOM 1686 O O . CYS A 1 219 ? 12.785 -12.319 -26.625 1.00 88.75 219 CYS A O 1
ATOM 1688 N N . SER A 1 220 ? 14.898 -11.596 -26.419 1.00 88.25 220 SER A N 1
ATOM 1689 C CA . SER A 1 220 ? 14.867 -11.543 -24.957 1.00 88.25 220 SER A CA 1
ATOM 1690 C C . SER A 1 220 ? 13.888 -10.481 -24.437 1.00 88.25 220 SER A C 1
ATOM 1692 O O . SER A 1 220 ? 13.085 -10.775 -23.553 1.00 88.25 220 SER A O 1
ATOM 1694 N N . ILE A 1 221 ? 13.898 -9.268 -25.005 1.00 86.25 221 ILE A N 1
ATOM 1695 C CA . ILE A 1 221 ? 12.978 -8.178 -24.627 1.00 86.25 221 ILE A CA 1
ATOM 1696 C C . ILE A 1 221 ? 11.518 -8.569 -24.896 1.00 86.25 221 ILE A C 1
ATOM 1698 O O . ILE A 1 221 ? 10.670 -8.447 -24.010 1.00 86.25 221 ILE A O 1
ATOM 1702 N N . VAL A 1 222 ? 11.223 -9.105 -26.084 1.00 84.88 222 VAL A N 1
ATOM 1703 C CA . VAL A 1 222 ? 9.872 -9.554 -26.471 1.00 84.88 222 VAL A CA 1
ATOM 1704 C C . VAL A 1 222 ? 9.369 -10.666 -25.542 1.00 84.88 222 VAL A C 1
ATOM 1706 O O . VAL A 1 222 ? 8.212 -10.631 -25.113 1.00 84.88 222 VAL A O 1
ATOM 1709 N N . ALA A 1 223 ? 10.238 -11.611 -25.163 1.00 85.06 223 ALA A N 1
ATOM 1710 C CA . ALA A 1 223 ? 9.900 -12.650 -24.194 1.00 85.06 223 ALA A CA 1
ATOM 1711 C C . ALA A 1 223 ? 9.529 -12.059 -22.818 1.00 85.06 223 ALA A C 1
ATOM 1713 O O . ALA A 1 223 ? 8.481 -12.405 -22.265 1.00 85.06 223 ALA A O 1
ATOM 1714 N N . ILE A 1 224 ? 10.316 -11.108 -22.293 1.00 80.94 224 ILE A N 1
ATOM 1715 C CA . ILE A 1 224 ? 10.024 -10.432 -21.013 1.00 80.94 224 ILE A CA 1
ATOM 1716 C C . ILE A 1 224 ? 8.677 -9.705 -21.063 1.00 80.94 224 ILE A C 1
ATOM 1718 O O . ILE A 1 224 ? 7.882 -9.822 -20.131 1.00 80.94 224 ILE A O 1
ATOM 1722 N N . VAL A 1 225 ? 8.381 -8.972 -22.139 1.00 77.25 225 VAL A N 1
ATOM 1723 C CA . VAL A 1 225 ? 7.181 -8.117 -22.205 1.00 77.25 225 VAL A CA 1
ATOM 1724 C C . VAL A 1 225 ? 5.881 -8.917 -22.145 1.00 77.25 225 VAL A C 1
ATOM 1726 O O . VAL A 1 225 ? 4.894 -8.427 -21.594 1.00 77.25 225 VAL A O 1
ATOM 1729 N N . SER A 1 226 ? 5.886 -10.179 -22.581 1.00 72.12 226 SER A N 1
ATOM 1730 C CA . SER A 1 226 ? 4.743 -11.083 -22.388 1.00 72.12 226 SER A CA 1
ATOM 1731 C C . SER A 1 226 ? 4.335 -11.249 -20.912 1.00 72.12 226 SER A C 1
ATOM 1733 O O . SER A 1 226 ? 3.159 -11.460 -20.618 1.00 72.12 226 SER A O 1
ATOM 1735 N N . HIS A 1 227 ? 5.266 -11.088 -19.960 1.00 67.44 227 HIS A N 1
ATOM 1736 C CA . HIS A 1 227 ? 4.963 -11.091 -18.526 1.00 67.44 227 HIS A CA 1
ATOM 1737 C C . HIS A 1 227 ? 4.213 -9.821 -18.086 1.00 67.44 227 HIS A C 1
ATOM 1739 O O . HIS A 1 227 ? 3.463 -9.861 -17.112 1.00 67.44 227 HIS A O 1
ATOM 1745 N N . PHE A 1 228 ? 4.368 -8.699 -18.794 1.00 67.44 228 PHE A N 1
ATOM 1746 C CA . PHE A 1 228 ? 3.649 -7.454 -18.511 1.00 67.44 228 PHE A CA 1
ATOM 1747 C C . PHE A 1 228 ? 2.307 -7.372 -19.253 1.00 67.44 228 PHE A C 1
ATOM 1749 O O . PHE A 1 228 ? 1.319 -6.945 -18.658 1.00 67.44 228 PHE A O 1
ATOM 1756 N N . ASN A 1 229 ? 2.244 -7.813 -20.516 1.00 65.62 229 ASN A N 1
ATOM 1757 C CA . ASN A 1 229 ? 1.029 -7.787 -21.336 1.00 65.62 229 ASN A CA 1
ATOM 1758 C C . ASN A 1 229 ? 0.920 -9.035 -22.241 1.00 65.62 229 ASN A C 1
ATOM 1760 O O . ASN A 1 229 ? 1.495 -9.092 -23.327 1.00 65.62 229 ASN A O 1
ATOM 1764 N N . ARG A 1 230 ? 0.124 -10.025 -21.809 1.00 62.81 230 ARG A N 1
ATOM 1765 C CA . ARG A 1 230 ? -0.121 -11.285 -22.548 1.00 62.81 230 ARG A CA 1
ATOM 1766 C C . ARG A 1 230 ? -1.084 -11.155 -23.734 1.00 62.81 230 ARG A C 1
ATOM 1768 O O . ARG A 1 230 ? -1.222 -12.113 -24.488 1.00 62.81 230 ARG A O 1
ATOM 1775 N N . TYR A 1 231 ? -1.779 -10.026 -23.884 1.00 63.31 231 TYR A N 1
ATOM 1776 C CA . TYR A 1 231 ? -2.773 -9.843 -24.949 1.00 63.31 231 TYR A CA 1
ATOM 1777 C C . TYR A 1 231 ? -2.151 -9.372 -26.267 1.00 63.31 231 TYR A C 1
ATOM 1779 O O . TYR A 1 231 ? -2.706 -9.639 -27.326 1.00 63.31 231 TYR A O 1
ATOM 1787 N N . GLN A 1 232 ? -1.001 -8.694 -26.204 1.00 70.25 232 GLN A N 1
ATOM 1788 C CA . GLN A 1 232 ? -0.349 -8.095 -27.374 1.00 70.25 232 GLN A CA 1
ATOM 1789 C C . GLN A 1 232 ? 0.808 -8.938 -27.937 1.00 70.25 232 GLN A C 1
ATOM 1791 O O . GLN A 1 232 ? 1.168 -8.787 -29.100 1.00 70.25 232 GLN A O 1
ATOM 1796 N N . ILE A 1 233 ? 1.364 -9.861 -27.143 1.00 73.69 233 ILE A N 1
ATOM 1797 C CA . ILE A 1 233 ? 2.341 -10.866 -27.591 1.00 73.69 233 ILE A CA 1
ATOM 1798 C C . ILE A 1 233 ? 1.812 -12.250 -27.183 1.00 73.69 233 ILE A C 1
ATOM 1800 O O . ILE A 1 233 ? 1.746 -12.532 -25.982 1.00 73.69 233 ILE A O 1
ATOM 1804 N N . PRO A 1 234 ? 1.443 -13.127 -28.138 1.00 74.62 234 PRO A N 1
ATOM 1805 C CA . PRO A 1 234 ? 0.922 -14.454 -27.820 1.00 74.62 234 PRO A CA 1
ATOM 1806 C C . PRO A 1 234 ? 1.932 -15.310 -27.026 1.00 74.62 234 PRO A C 1
ATOM 1808 O O . PRO A 1 234 ? 3.123 -15.304 -27.356 1.00 74.62 234 PRO A O 1
ATOM 1811 N N . PRO A 1 235 ? 1.501 -16.103 -26.021 1.00 73.06 235 PRO A N 1
ATOM 1812 C CA . PRO A 1 235 ? 2.415 -16.888 -25.182 1.00 73.06 235 PRO A CA 1
ATOM 1813 C C . PRO A 1 235 ? 3.337 -17.839 -25.960 1.00 73.06 235 PRO A C 1
ATOM 1815 O O . PRO A 1 235 ? 4.521 -17.932 -25.656 1.00 73.06 235 PRO A O 1
ATOM 1818 N N . ASN A 1 236 ? 2.828 -18.476 -27.017 1.00 77.50 236 ASN A N 1
ATOM 1819 C CA . ASN A 1 236 ? 3.610 -19.358 -27.889 1.00 77.50 236 ASN A CA 1
ATOM 1820 C C . ASN A 1 236 ? 4.718 -18.617 -28.659 1.00 77.50 236 ASN A C 1
ATOM 1822 O O . ASN A 1 236 ? 5.754 -19.209 -28.950 1.00 77.50 236 ASN A O 1
ATOM 1826 N N . ILE A 1 237 ? 4.514 -17.335 -28.980 1.00 79.94 237 ILE A N 1
ATOM 1827 C CA . ILE A 1 237 ? 5.552 -16.492 -29.581 1.00 79.94 237 ILE A CA 1
ATOM 1828 C C . ILE A 1 237 ? 6.590 -16.120 -28.523 1.00 79.94 237 ILE A C 1
ATOM 1830 O O . ILE A 1 237 ? 7.780 -16.201 -28.799 1.00 79.94 237 ILE A O 1
ATOM 1834 N N . SER A 1 238 ? 6.168 -15.788 -27.300 1.00 80.62 238 SER A N 1
ATOM 1835 C CA . SER A 1 238 ? 7.093 -15.517 -26.192 1.00 80.62 238 SER A CA 1
ATOM 1836 C C . SER A 1 238 ? 8.020 -16.705 -25.886 1.00 80.62 238 SER A C 1
ATOM 1838 O O . SER A 1 238 ? 9.237 -16.534 -25.809 1.00 80.62 238 SER A O 1
ATOM 1840 N N . ASP A 1 239 ? 7.478 -17.926 -25.810 1.00 82.00 239 ASP A N 1
ATOM 1841 C CA . ASP A 1 239 ? 8.260 -19.153 -25.587 1.00 82.00 239 ASP A CA 1
ATOM 1842 C C . ASP A 1 239 ? 9.245 -19.445 -26.737 1.00 82.00 239 ASP A C 1
ATOM 1844 O O . ASP A 1 239 ? 10.371 -19.902 -26.504 1.00 82.00 239 ASP A O 1
ATOM 1848 N N . LEU A 1 240 ? 8.852 -19.150 -27.982 1.00 83.75 240 LEU A N 1
ATOM 1849 C CA . LEU A 1 240 ? 9.714 -19.255 -29.161 1.00 83.75 240 LEU A CA 1
ATOM 1850 C C . LEU A 1 240 ? 10.846 -18.213 -29.125 1.00 83.75 240 LEU A C 1
ATOM 1852 O O . LEU A 1 240 ? 12.010 -18.573 -29.299 1.00 83.75 240 LEU A O 1
ATOM 1856 N N . MET A 1 241 ? 10.528 -16.951 -28.827 1.00 86.56 241 MET A N 1
ATOM 1857 C CA . MET A 1 241 ? 11.501 -15.860 -28.680 1.00 86.56 241 MET A CA 1
ATOM 1858 C C . MET A 1 241 ? 12.505 -16.165 -27.559 1.00 86.56 241 MET A C 1
ATOM 1860 O O . MET A 1 241 ? 13.714 -16.077 -27.763 1.00 86.56 241 MET A O 1
ATOM 1864 N N . TYR A 1 242 ? 12.030 -16.635 -26.402 1.00 87.31 242 TYR A N 1
ATOM 1865 C CA . TYR A 1 242 ? 12.884 -17.077 -25.297 1.00 87.31 242 TYR A CA 1
ATOM 1866 C C . TYR A 1 242 ? 13.826 -18.224 -25.710 1.00 87.31 242 TYR A C 1
ATOM 1868 O O . TYR A 1 242 ? 14.993 -18.257 -25.312 1.00 87.31 242 TYR A O 1
ATOM 1876 N N . SER A 1 243 ? 13.337 -19.151 -26.538 1.00 86.38 243 SER A N 1
ATOM 1877 C CA . SER A 1 243 ? 14.122 -20.279 -27.049 1.00 86.38 243 SER A CA 1
ATOM 1878 C C . SER A 1 243 ? 15.199 -19.842 -28.053 1.00 86.38 243 SER A C 1
ATOM 1880 O O . SER A 1 243 ? 16.331 -20.313 -27.947 1.00 86.38 243 SER A O 1
ATOM 1882 N N . VAL A 1 244 ? 14.895 -18.904 -28.964 1.00 86.81 244 VAL A N 1
ATOM 1883 C CA . VAL A 1 244 ? 15.894 -18.274 -29.853 1.00 86.81 244 VAL A CA 1
ATOM 1884 C C . VAL A 1 244 ? 16.945 -17.524 -29.038 1.00 86.81 244 VAL A C 1
ATOM 1886 O O . VAL A 1 244 ? 18.131 -17.794 -29.192 1.00 86.81 244 VAL A O 1
ATOM 1889 N N . ALA A 1 245 ? 16.537 -16.650 -28.117 1.00 89.94 245 ALA A N 1
ATOM 1890 C CA . ALA A 1 245 ? 17.465 -15.894 -27.275 1.00 89.94 245 ALA A CA 1
ATOM 1891 C C . ALA A 1 245 ? 18.427 -16.802 -26.489 1.00 89.94 245 ALA A C 1
ATOM 1893 O O . ALA A 1 245 ? 19.623 -16.536 -26.414 1.00 89.94 245 ALA A O 1
ATOM 1894 N N . LYS A 1 246 ? 17.928 -17.919 -25.945 1.00 90.06 246 LYS A N 1
ATOM 1895 C CA . LYS A 1 246 ? 18.778 -18.915 -25.286 1.00 90.06 246 LYS A CA 1
ATOM 1896 C C . LYS A 1 246 ? 19.783 -19.561 -26.251 1.00 90.06 246 LYS A C 1
ATOM 1898 O O . LYS A 1 246 ? 20.903 -19.834 -25.835 1.00 90.06 246 LYS A O 1
ATOM 1903 N N . HIS A 1 247 ? 19.379 -19.859 -27.484 1.00 87.25 247 HIS A N 1
ATOM 1904 C CA . HIS A 1 247 ? 20.226 -20.533 -28.471 1.00 87.25 247 HIS A CA 1
ATOM 1905 C C . HIS A 1 247 ? 21.385 -19.656 -28.953 1.00 87.25 247 HIS A C 1
ATOM 1907 O O . HIS A 1 247 ? 22.498 -20.154 -29.078 1.00 87.25 247 HIS A O 1
ATOM 1913 N N . LEU A 1 248 ? 21.128 -18.364 -29.167 1.00 87.38 248 LEU A N 1
ATOM 1914 C CA . LEU A 1 248 ? 22.113 -17.403 -29.674 1.00 87.38 248 LEU A CA 1
ATOM 1915 C C . LEU A 1 248 ? 23.092 -16.895 -28.595 1.00 87.38 248 LEU A C 1
ATOM 1917 O O . LEU A 1 248 ? 24.014 -16.140 -28.904 1.00 87.38 248 LEU A O 1
ATOM 1921 N N . LEU A 1 249 ? 22.903 -17.281 -27.326 1.00 89.69 249 LEU A N 1
ATOM 1922 C CA . LEU A 1 249 ? 23.718 -16.793 -26.212 1.00 89.69 249 LEU A CA 1
ATOM 1923 C C . LEU A 1 249 ? 25.183 -17.252 -26.300 1.00 89.69 249 LEU A C 1
ATOM 1925 O O . LEU A 1 249 ? 26.072 -16.469 -25.977 1.00 89.69 249 LEU A O 1
ATOM 1929 N N . ASP A 1 250 ? 25.447 -18.483 -26.743 1.00 85.50 250 ASP A N 1
ATOM 1930 C CA . ASP A 1 250 ? 26.811 -19.035 -26.788 1.00 85.50 250 ASP A CA 1
ATOM 1931 C C . ASP A 1 250 ? 27.673 -18.320 -27.854 1.00 85.50 250 ASP A C 1
ATOM 1933 O O . ASP A 1 250 ? 28.821 -17.937 -27.592 1.00 85.50 250 ASP A O 1
ATOM 1937 N N . ASP A 1 251 ? 27.082 -18.021 -29.017 1.00 84.00 251 ASP A N 1
ATOM 1938 C CA . ASP A 1 251 ? 27.691 -17.183 -30.059 1.00 84.00 251 ASP A CA 1
ATOM 1939 C C . ASP A 1 251 ? 27.932 -15.757 -29.540 1.00 84.00 251 ASP A C 1
ATOM 1941 O O . ASP A 1 251 ? 28.988 -15.159 -29.762 1.00 84.00 251 ASP A O 1
ATOM 1945 N N . LEU A 1 252 ? 26.967 -15.210 -28.794 1.00 86.00 252 LEU A N 1
ATOM 1946 C CA . LEU A 1 252 ? 27.051 -13.866 -28.235 1.00 86.00 252 LEU A CA 1
ATOM 1947 C C . LEU A 1 252 ? 28.165 -13.732 -27.187 1.00 86.00 252 LEU A C 1
ATOM 1949 O O . LEU A 1 252 ? 28.894 -12.741 -27.202 1.00 86.00 252 LEU A O 1
ATOM 1953 N N . ILE A 1 253 ? 28.341 -14.734 -26.318 1.00 89.19 253 ILE A N 1
ATOM 1954 C CA . ILE A 1 253 ? 29.457 -14.814 -25.359 1.00 89.19 253 ILE A CA 1
ATOM 1955 C C . ILE A 1 253 ? 30.803 -14.818 -26.095 1.00 89.19 253 ILE A C 1
ATOM 1957 O O . ILE A 1 253 ? 31.743 -14.155 -25.655 1.00 89.19 253 ILE A O 1
ATOM 1961 N N . THR A 1 254 ? 30.880 -15.528 -27.221 1.00 85.38 254 THR A N 1
ATOM 1962 C CA . THR A 1 254 ? 32.102 -15.675 -28.023 1.00 85.38 254 THR A CA 1
ATOM 1963 C C . THR A 1 254 ? 32.466 -14.391 -28.777 1.00 85.38 254 THR A C 1
ATOM 1965 O O . THR A 1 254 ? 33.637 -14.018 -28.821 1.00 85.38 254 THR A O 1
ATOM 1968 N N . HIS A 1 255 ? 31.481 -13.693 -29.353 1.00 84.25 255 HIS A N 1
ATOM 1969 C CA . HIS A 1 255 ? 31.720 -12.552 -30.246 1.00 84.25 255 HIS A CA 1
ATOM 1970 C C . HIS A 1 255 ? 31.552 -11.167 -29.602 1.00 84.25 255 HIS A C 1
ATOM 1972 O O . HIS A 1 255 ? 32.161 -10.206 -30.070 1.00 84.25 255 HIS A O 1
ATOM 1978 N N . SER A 1 256 ? 30.734 -11.018 -28.556 1.00 87.81 256 SER A N 1
ATOM 1979 C CA . SER A 1 256 ? 30.494 -9.723 -27.903 1.00 87.81 256 SER A CA 1
ATOM 1980 C C . SER A 1 256 ? 30.166 -9.889 -26.411 1.00 87.81 256 SER A C 1
ATOM 1982 O O . SER A 1 256 ? 29.001 -9.815 -26.011 1.00 87.81 256 SER A O 1
ATOM 1984 N N . PRO A 1 257 ? 31.180 -10.066 -25.540 1.00 88.69 257 PRO A N 1
ATOM 1985 C CA . PRO A 1 257 ? 30.964 -10.306 -24.110 1.00 88.69 257 PRO A CA 1
ATOM 1986 C C . PRO A 1 257 ? 30.208 -9.172 -23.387 1.00 88.69 257 PRO A C 1
ATOM 1988 O O . PRO A 1 257 ? 29.508 -9.437 -22.411 1.00 88.69 257 PRO A O 1
ATOM 1991 N N . ILE A 1 258 ? 30.276 -7.925 -23.877 1.00 89.44 258 ILE A N 1
ATOM 1992 C CA . ILE A 1 258 ? 29.490 -6.797 -23.338 1.00 89.44 258 ILE A CA 1
ATOM 1993 C C . ILE A 1 258 ? 27.992 -6.953 -23.658 1.00 89.44 258 ILE A C 1
ATOM 1995 O O . ILE A 1 258 ? 27.153 -6.774 -22.778 1.00 89.44 258 ILE A O 1
ATOM 1999 N N . ARG A 1 259 ? 27.621 -7.371 -24.876 1.00 89.00 259 ARG A N 1
ATOM 2000 C CA . ARG A 1 259 ? 26.217 -7.699 -25.188 1.00 89.00 259 ARG A CA 1
ATOM 2001 C C . ARG A 1 259 ? 25.773 -9.002 -24.518 1.00 89.00 259 ARG A C 1
ATOM 2003 O O . ARG A 1 259 ? 24.623 -9.125 -24.107 1.00 89.00 259 ARG A O 1
ATOM 2010 N N . ALA A 1 260 ? 26.688 -9.947 -24.301 1.00 91.62 260 ALA A N 1
ATOM 2011 C CA . ALA A 1 260 ? 26.391 -11.184 -23.582 1.00 91.62 260 ALA A CA 1
ATOM 2012 C C . ALA A 1 260 ? 25.943 -10.939 -22.131 1.00 91.62 260 ALA A C 1
ATOM 2014 O O . ALA A 1 260 ? 25.006 -11.597 -21.678 1.00 91.62 260 ALA A O 1
ATOM 2015 N N . ILE A 1 261 ? 26.528 -9.971 -21.407 1.00 93.38 261 ILE A N 1
ATOM 2016 C CA . ILE A 1 261 ? 26.035 -9.614 -20.062 1.00 93.38 261 ILE A CA 1
ATOM 2017 C C . ILE A 1 261 ? 24.648 -8.950 -20.101 1.00 93.38 261 ILE A C 1
ATOM 2019 O O . ILE A 1 261 ? 23.836 -9.209 -19.207 1.00 93.38 261 ILE A O 1
ATOM 2023 N N . LYS A 1 262 ? 24.323 -8.184 -21.156 1.00 91.56 262 LYS A N 1
ATOM 2024 C CA . LYS A 1 262 ? 22.968 -7.645 -21.384 1.00 91.56 262 LYS A CA 1
ATOM 2025 C C . LYS A 1 262 ? 21.966 -8.783 -21.601 1.00 91.56 262 LYS A C 1
ATOM 2027 O O . LYS A 1 262 ? 21.010 -8.908 -20.835 1.00 91.56 262 LYS A O 1
ATOM 2032 N N . ALA A 1 263 ? 22.246 -9.698 -22.530 1.00 91.12 263 ALA A N 1
ATOM 2033 C CA . ALA A 1 263 ? 21.416 -10.878 -22.789 1.00 91.12 263 ALA A CA 1
ATOM 2034 C C . ALA A 1 263 ? 21.249 -11.787 -21.554 1.00 91.12 263 ALA A C 1
ATOM 2036 O O . ALA A 1 263 ? 20.134 -12.216 -21.256 1.00 91.12 263 ALA A O 1
ATOM 2037 N N . CYS A 1 264 ? 22.312 -12.021 -20.775 1.00 94.00 264 CYS A N 1
ATOM 2038 C CA . CYS A 1 264 ? 22.229 -12.749 -19.502 1.00 94.00 264 CYS A CA 1
ATOM 2039 C C . CYS A 1 264 ? 21.282 -12.067 -18.502 1.00 94.00 264 CYS A C 1
ATOM 2041 O O . CYS A 1 264 ? 20.514 -12.749 -17.825 1.00 94.00 264 CYS A O 1
ATOM 2043 N N . THR A 1 265 ? 21.294 -10.732 -18.432 1.00 92.31 265 THR A N 1
ATOM 2044 C CA . THR A 1 265 ? 20.393 -9.955 -17.563 1.00 92.31 265 THR A CA 1
ATOM 2045 C C . THR A 1 265 ? 18.931 -10.118 -17.992 1.00 92.31 265 THR A C 1
ATOM 2047 O O . THR A 1 265 ? 18.062 -10.373 -17.158 1.00 92.31 265 THR A O 1
ATOM 2050 N N . LEU A 1 266 ? 18.651 -10.062 -19.297 1.00 89.81 266 LEU A N 1
ATOM 2051 C CA . LEU A 1 266 ? 17.297 -10.247 -19.828 1.00 89.81 266 LEU A CA 1
ATOM 2052 C C . LEU A 1 266 ? 16.787 -11.684 -19.624 1.00 89.81 266 LEU A C 1
ATOM 2054 O O . LEU A 1 266 ? 15.676 -11.899 -19.139 1.00 89.81 266 LEU A O 1
ATOM 2058 N N . LEU A 1 267 ? 17.615 -12.687 -19.932 1.00 90.25 267 LEU A N 1
ATOM 2059 C CA . LEU A 1 267 ? 17.286 -14.097 -19.711 1.00 90.25 267 LEU A CA 1
ATOM 2060 C C . LEU A 1 267 ? 17.100 -14.408 -18.218 1.00 90.25 267 LEU A C 1
ATOM 2062 O O . LEU A 1 267 ? 16.248 -15.233 -17.870 1.00 90.25 267 LEU A O 1
ATOM 2066 N N . ALA A 1 268 ? 17.824 -13.722 -17.329 1.00 88.88 268 ALA A N 1
ATOM 2067 C CA . ALA A 1 268 ? 17.558 -13.768 -15.898 1.00 88.88 268 ALA A CA 1
ATOM 2068 C C . ALA A 1 268 ? 16.159 -13.224 -15.567 1.00 88.88 268 ALA A C 1
ATOM 2070 O O . ALA A 1 268 ? 15.421 -13.915 -14.866 1.00 88.88 268 ALA A O 1
ATOM 2071 N N . PHE A 1 269 ? 15.746 -12.072 -16.116 1.00 85.12 269 PHE A N 1
ATOM 2072 C CA . PHE A 1 269 ? 14.396 -11.517 -15.917 1.00 85.12 269 PHE A CA 1
ATOM 2073 C C . PHE A 1 269 ? 13.276 -12.469 -16.367 1.00 85.12 269 PHE A C 1
ATOM 2075 O O . PHE A 1 269 ? 12.357 -12.707 -15.583 1.00 85.12 269 PHE A O 1
ATOM 2082 N N . CYS A 1 270 ? 13.379 -13.097 -17.549 1.00 81.44 270 CYS A N 1
ATOM 2083 C CA . CYS A 1 270 ? 12.409 -14.107 -18.023 1.00 81.44 270 CYS A CA 1
ATOM 2084 C C . CYS A 1 270 ? 12.179 -15.243 -17.006 1.00 81.44 270 CYS A C 1
ATOM 2086 O O . CYS A 1 270 ? 11.079 -15.784 -16.863 1.00 81.44 270 CYS A O 1
ATOM 2088 N N . ASN A 1 271 ? 13.244 -15.637 -16.304 1.00 81.44 271 ASN A N 1
ATOM 2089 C CA . ASN A 1 271 ? 13.244 -16.773 -15.387 1.00 81.44 271 ASN A CA 1
ATOM 2090 C C . ASN A 1 271 ? 13.063 -16.374 -13.917 1.00 81.44 271 ASN A C 1
ATOM 2092 O O . ASN A 1 271 ? 12.835 -17.258 -13.091 1.00 81.44 271 ASN A O 1
ATOM 2096 N N . ILE A 1 272 ? 13.152 -15.083 -13.578 1.00 73.88 272 ILE A N 1
ATOM 2097 C CA . ILE A 1 272 ? 13.373 -14.607 -12.204 1.00 73.88 272 ILE A CA 1
ATOM 2098 C C . ILE A 1 272 ? 12.259 -15.071 -11.246 1.00 73.88 272 ILE A C 1
ATOM 2100 O O . ILE A 1 272 ? 12.545 -15.493 -10.130 1.00 73.88 272 ILE A O 1
ATOM 2104 N N . VAL A 1 273 ? 11.003 -15.103 -11.712 1.00 61.03 273 VAL A N 1
ATOM 2105 C CA . VAL A 1 273 ? 9.847 -15.603 -10.941 1.00 61.03 273 VAL A CA 1
ATOM 2106 C C . VAL A 1 273 ? 9.519 -17.070 -11.249 1.00 61.03 273 VAL A C 1
ATOM 2108 O O . VAL A 1 273 ? 9.208 -17.848 -10.349 1.00 61.03 273 VAL A O 1
ATOM 2111 N N . THR A 1 274 ? 9.574 -17.476 -12.520 1.00 68.12 274 THR A N 1
ATOM 2112 C CA . THR A 1 274 ? 9.030 -18.768 -12.988 1.00 68.12 274 THR A CA 1
ATOM 2113 C C . THR A 1 274 ? 9.988 -19.945 -12.797 1.00 68.12 274 THR A C 1
ATOM 2115 O O . THR A 1 274 ? 9.557 -21.074 -12.559 1.00 68.12 274 THR A O 1
ATOM 2118 N N . LYS A 1 275 ? 11.294 -19.691 -12.919 1.00 76.38 275 LYS A N 1
ATOM 2119 C CA . LYS A 1 275 ? 12.383 -20.676 -12.937 1.00 76.38 275 LYS A CA 1
ATOM 2120 C C . LYS A 1 275 ? 13.605 -20.076 -12.229 1.00 76.38 275 LYS A C 1
ATOM 2122 O O . LYS A 1 275 ? 14.706 -20.081 -12.769 1.00 76.38 275 LYS A O 1
ATOM 2127 N N . ALA A 1 276 ? 13.406 -19.544 -11.023 1.00 73.50 276 ALA A N 1
ATOM 2128 C CA . ALA A 1 276 ? 14.356 -18.672 -10.324 1.00 73.50 276 ALA A CA 1
ATOM 2129 C C . ALA A 1 276 ? 15.826 -19.159 -10.320 1.00 73.50 276 ALA A C 1
ATOM 2131 O O . ALA A 1 276 ? 16.729 -18.356 -10.531 1.00 73.50 276 ALA A O 1
ATOM 2132 N N . THR A 1 277 ? 16.110 -20.460 -10.178 1.00 80.19 277 THR A N 1
ATOM 2133 C CA . THR A 1 277 ? 17.499 -20.967 -10.253 1.00 80.19 277 THR A CA 1
ATOM 2134 C C . THR A 1 277 ? 18.085 -21.006 -11.666 1.00 80.19 277 THR A C 1
ATOM 2136 O O . THR A 1 277 ? 19.285 -20.814 -11.810 1.00 80.19 277 THR A O 1
ATOM 2139 N N . VAL A 1 278 ? 17.267 -21.174 -12.711 1.00 85.69 278 VAL A N 1
ATOM 2140 C CA . VAL A 1 278 ? 17.705 -20.934 -14.100 1.00 85.69 278 VAL A CA 1
ATOM 2141 C C . VAL A 1 278 ? 18.054 -19.453 -14.270 1.00 85.69 278 VAL A C 1
ATOM 2143 O O . VAL A 1 278 ? 19.089 -19.130 -14.845 1.00 85.69 278 VAL A O 1
ATOM 2146 N N . GLY A 1 279 ? 17.248 -18.558 -13.686 1.00 86.62 279 GLY A N 1
ATOM 2147 C CA . GLY A 1 279 ? 17.572 -17.132 -13.594 1.00 86.62 279 GLY A CA 1
ATOM 2148 C C . GLY A 1 279 ? 18.915 -16.887 -12.900 1.00 86.62 279 GLY A C 1
ATOM 2149 O O . GLY A 1 279 ? 19.751 -16.167 -13.434 1.00 86.62 279 GLY A O 1
ATOM 2150 N N . LEU A 1 280 ? 19.169 -17.555 -11.769 1.00 84.88 280 LEU A N 1
ATOM 2151 C CA . LEU A 1 280 ? 20.427 -17.438 -11.023 1.00 84.88 280 LEU A CA 1
ATOM 2152 C C . LEU A 1 280 ? 21.625 -17.931 -11.842 1.00 84.88 280 LEU A C 1
ATOM 2154 O O . LEU A 1 280 ? 22.667 -17.289 -11.822 1.00 84.88 280 LEU A O 1
ATOM 2158 N N . THR A 1 281 ? 21.464 -19.008 -12.619 1.00 89.31 281 THR A N 1
ATOM 2159 C CA . THR A 1 281 ? 22.506 -19.481 -13.543 1.00 89.31 281 THR A CA 1
ATOM 2160 C C . THR A 1 281 ? 22.855 -18.423 -14.593 1.00 89.31 281 THR A C 1
ATOM 2162 O O . THR A 1 281 ? 24.036 -18.160 -14.797 1.00 89.31 281 THR A O 1
ATOM 2165 N N . TYR A 1 282 ? 21.868 -17.763 -15.212 1.00 93.75 282 TYR A N 1
ATOM 2166 C CA . TYR A 1 282 ? 22.143 -16.661 -16.146 1.00 93.75 282 TYR A CA 1
ATOM 2167 C C . TYR A 1 282 ? 22.814 -15.462 -15.462 1.00 93.75 282 TYR A C 1
ATOM 2169 O O . TYR A 1 282 ? 23.737 -14.878 -16.028 1.00 93.75 282 TYR A O 1
ATOM 2177 N N . VAL A 1 283 ? 22.420 -15.132 -14.227 1.00 91.81 283 VAL A N 1
ATOM 2178 C CA . VAL A 1 283 ? 23.084 -14.080 -13.441 1.00 91.81 283 VAL A CA 1
ATOM 2179 C C . VAL A 1 283 ? 24.547 -14.429 -13.154 1.00 91.81 283 VAL A C 1
ATOM 2181 O O . VAL A 1 283 ? 25.419 -13.585 -13.343 1.00 91.81 283 VAL A O 1
ATOM 2184 N N . ASP A 1 284 ? 24.842 -15.662 -12.740 1.00 90.12 284 ASP A N 1
ATOM 2185 C CA . ASP A 1 284 ? 26.210 -16.099 -12.447 1.00 90.12 284 ASP A CA 1
ATOM 2186 C C . ASP A 1 284 ? 27.088 -16.191 -13.710 1.00 90.12 284 ASP A C 1
ATOM 2188 O O . ASP A 1 284 ? 28.265 -15.829 -13.645 1.00 90.12 284 ASP A O 1
ATOM 2192 N N . ILE A 1 285 ? 26.528 -16.574 -14.867 1.00 93.19 285 ILE A N 1
ATOM 2193 C CA . ILE A 1 285 ? 27.214 -16.481 -16.172 1.00 93.19 285 ILE A CA 1
ATOM 2194 C C . ILE A 1 285 ? 27.558 -15.016 -16.479 1.00 93.19 285 ILE A C 1
ATOM 2196 O O . ILE A 1 285 ? 28.722 -14.697 -16.728 1.00 93.19 285 ILE A O 1
ATOM 2200 N N . GLY A 1 286 ? 26.576 -14.111 -16.390 1.00 93.69 286 GLY A N 1
ATOM 2201 C CA . GLY A 1 286 ? 26.775 -12.681 -16.641 1.00 93.69 286 GLY A CA 1
ATOM 2202 C C . GLY A 1 286 ? 27.820 -12.049 -15.713 1.00 93.69 286 GLY A C 1
ATOM 2203 O O . GLY A 1 286 ? 28.696 -11.318 -16.170 1.00 93.69 286 GLY A O 1
ATOM 2204 N N . LEU A 1 287 ? 27.794 -12.373 -14.416 1.00 91.44 287 LEU A N 1
ATOM 2205 C CA . LEU A 1 287 ? 28.793 -11.902 -13.449 1.00 91.44 287 LEU A CA 1
ATOM 2206 C C . LEU A 1 287 ? 30.186 -12.505 -13.691 1.00 91.44 287 LEU A C 1
ATOM 2208 O O . LEU A 1 287 ? 31.189 -11.824 -13.472 1.00 91.44 287 LEU A O 1
ATOM 2212 N N . GLY A 1 288 ? 30.267 -13.750 -14.169 1.00 90.50 288 GLY A N 1
ATOM 2213 C CA . GLY A 1 288 ? 31.520 -14.372 -14.599 1.00 90.50 288 GLY A CA 1
ATOM 2214 C C . GLY A 1 288 ? 32.162 -13.628 -15.773 1.00 90.50 288 GLY A C 1
ATOM 2215 O O . GLY A 1 288 ? 33.343 -13.286 -15.714 1.00 90.50 288 GLY A O 1
ATOM 2216 N N . ILE A 1 289 ? 31.370 -13.293 -16.796 1.00 92.81 289 ILE A N 1
ATOM 2217 C CA . ILE A 1 289 ? 31.820 -12.493 -17.945 1.00 92.81 289 ILE A CA 1
ATOM 2218 C C . ILE A 1 289 ? 32.216 -11.079 -1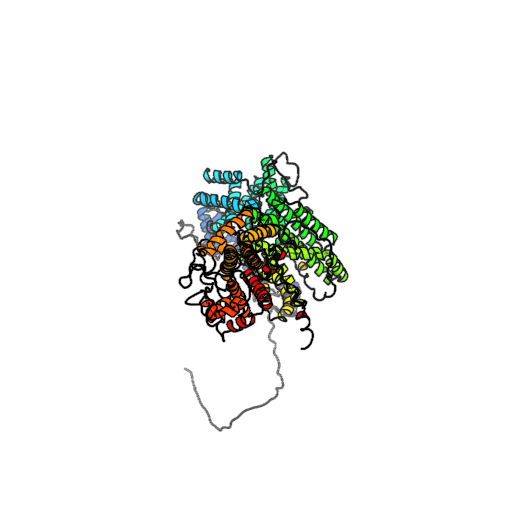7.490 1.00 92.81 289 ILE A C 1
ATOM 2220 O O . ILE A 1 289 ? 33.298 -10.607 -17.830 1.00 92.81 289 ILE A O 1
ATOM 2224 N N . ALA A 1 290 ? 31.404 -10.429 -16.649 1.00 90.81 290 ALA A N 1
ATOM 2225 C CA . ALA A 1 290 ? 31.696 -9.103 -16.099 1.00 90.81 290 ALA A CA 1
ATOM 2226 C C . ALA A 1 290 ? 33.013 -9.051 -15.300 1.00 90.81 290 ALA A C 1
ATOM 2228 O O . ALA A 1 290 ? 33.739 -8.057 -15.363 1.00 90.81 290 ALA A O 1
ATOM 2229 N N . ARG A 1 291 ? 33.357 -10.127 -14.576 1.00 88.38 291 ARG A N 1
ATOM 2230 C CA . ARG A 1 291 ? 34.655 -10.261 -13.897 1.00 88.38 291 ARG A CA 1
ATOM 2231 C C . ARG A 1 291 ? 35.809 -10.322 -14.898 1.00 88.38 291 ARG A C 1
ATOM 2233 O O . ARG A 1 291 ? 36.791 -9.608 -14.716 1.00 88.38 291 ARG A O 1
ATOM 2240 N N . ASN A 1 292 ? 35.676 -11.119 -15.957 1.00 88.44 292 ASN A N 1
ATOM 2241 C CA . ASN A 1 292 ? 36.701 -11.252 -17.000 1.00 88.44 292 ASN A CA 1
ATOM 2242 C C . ASN A 1 292 ? 36.883 -9.956 -17.815 1.00 88.44 292 ASN A C 1
ATOM 2244 O O . ASN A 1 292 ? 37.987 -9.666 -18.262 1.00 88.44 292 ASN A O 1
ATOM 2248 N N . LEU A 1 293 ? 35.827 -9.147 -17.948 1.00 88.88 293 LEU A N 1
ATOM 2249 C CA . LEU A 1 293 ? 35.861 -7.792 -18.514 1.00 88.88 293 LEU A CA 1
ATOM 2250 C C . LEU A 1 293 ? 36.448 -6.729 -17.561 1.00 88.88 293 LEU A C 1
ATOM 2252 O O . LEU A 1 293 ? 36.463 -5.548 -17.898 1.00 88.88 293 LEU A O 1
ATOM 2256 N N . GLY A 1 294 ? 36.895 -7.106 -16.358 1.00 84.81 294 GLY A N 1
ATOM 2257 C CA . GLY A 1 294 ? 37.480 -6.179 -15.385 1.00 84.81 294 GLY A CA 1
ATOM 2258 C C . GLY A 1 294 ? 36.482 -5.219 -14.723 1.00 84.81 294 GLY A C 1
ATOM 2259 O O . GLY A 1 294 ? 36.903 -4.299 -14.029 1.00 84.81 294 GLY A O 1
ATOM 2260 N N . LEU A 1 295 ? 35.165 -5.423 -14.874 1.00 86.50 295 LEU A N 1
ATOM 2261 C CA . LEU A 1 295 ? 34.133 -4.489 -14.380 1.00 86.50 295 LEU A CA 1
ATOM 2262 C C . LEU A 1 295 ? 34.052 -4.417 -12.844 1.00 86.50 295 LEU A C 1
ATOM 2264 O O . LEU A 1 295 ? 33.483 -3.477 -12.300 1.00 86.50 295 LEU A O 1
ATOM 2268 N N . TYR A 1 296 ? 34.658 -5.385 -12.151 1.00 83.38 296 TYR A N 1
ATOM 2269 C CA . TYR A 1 296 ? 34.844 -5.381 -10.697 1.00 83.38 296 TYR A CA 1
ATOM 2270 C C . TYR A 1 296 ? 35.925 -4.384 -10.230 1.00 83.38 296 TYR A C 1
ATOM 2272 O O . TYR A 1 296 ? 35.971 -4.068 -9.044 1.00 83.38 296 TYR A O 1
ATOM 2280 N N . GLY A 1 297 ? 36.805 -3.909 -11.118 1.00 74.75 297 GLY A N 1
ATOM 2281 C CA . GLY A 1 297 ? 37.848 -2.931 -10.800 1.00 74.75 297 GLY A CA 1
ATOM 2282 C C . GLY A 1 297 ? 37.349 -1.485 -10.845 1.00 74.75 297 GLY A C 1
ATOM 2283 O O . GLY A 1 297 ? 36.307 -1.185 -11.432 1.00 74.75 297 GLY A O 1
ATOM 2284 N N . GLN A 1 298 ? 38.105 -0.565 -10.240 1.00 73.19 298 GLN A N 1
ATOM 2285 C CA . GLN A 1 298 ? 37.841 0.874 -10.374 1.00 73.19 298 GLN A CA 1
ATOM 2286 C C . GLN A 1 298 ? 38.406 1.460 -11.668 1.00 73.19 298 GLN A C 1
ATOM 2288 O O . GLN A 1 298 ? 37.800 2.354 -12.250 1.00 73.19 298 GLN A O 1
ATOM 2293 N N . GLU A 1 299 ? 39.527 0.929 -12.145 1.00 78.75 299 GLU A N 1
ATOM 2294 C CA . GLU A 1 299 ? 40.170 1.377 -13.376 1.00 78.75 299 GLU A CA 1
ATOM 2295 C C . GLU A 1 299 ? 39.539 0.719 -14.609 1.00 78.75 299 GLU A C 1
ATOM 2297 O O . GLU A 1 299 ? 39.168 -0.458 -14.596 1.00 78.75 299 GLU A O 1
ATOM 2302 N N . ARG A 1 300 ? 39.424 1.488 -15.696 1.00 86.00 300 ARG A N 1
ATOM 2303 C CA . ARG A 1 300 ? 38.939 0.997 -16.988 1.00 86.00 300 ARG A CA 1
ATOM 2304 C C . ARG A 1 300 ? 40.057 0.242 -17.723 1.00 86.00 300 ARG A C 1
ATOM 2306 O O . ARG A 1 300 ? 41.096 0.849 -17.985 1.00 86.00 300 ARG A O 1
ATOM 2313 N N . PRO A 1 301 ? 39.842 -1.014 -18.159 1.00 86.81 301 PRO A N 1
ATOM 2314 C CA . PRO A 1 301 ? 40.774 -1.703 -19.048 1.00 86.81 301 PRO A CA 1
ATOM 2315 C C . PRO A 1 301 ? 40.965 -0.940 -20.363 1.00 86.81 301 PRO A C 1
ATOM 2317 O O . PRO A 1 301 ? 39.992 -0.530 -20.995 1.00 86.81 301 PRO A O 1
ATOM 2320 N N . HIS A 1 302 ? 42.208 -0.804 -20.832 1.00 84.69 302 HIS A N 1
ATOM 2321 C CA . HIS A 1 302 ? 42.513 -0.098 -22.086 1.00 84.69 302 HIS A CA 1
ATOM 2322 C C . HIS A 1 302 ? 41.830 -0.700 -23.332 1.00 84.69 302 HIS A C 1
ATOM 2324 O O . HIS A 1 302 ? 41.708 -0.016 -24.342 1.00 84.69 302 HIS A O 1
ATOM 2330 N N . THR A 1 303 ? 41.381 -1.956 -23.256 1.00 83.75 303 THR A N 1
ATOM 2331 C CA . THR A 1 303 ? 40.708 -2.707 -24.329 1.00 83.75 303 THR A CA 1
ATOM 2332 C C . THR A 1 303 ? 39.232 -2.356 -24.531 1.00 83.75 303 THR A C 1
ATOM 2334 O O . THR A 1 303 ? 38.645 -2.817 -25.504 1.00 83.75 303 THR A O 1
ATOM 2337 N N . ILE A 1 304 ? 38.616 -1.598 -23.619 1.00 86.62 304 ILE A N 1
ATOM 2338 C CA . ILE A 1 304 ? 37.208 -1.179 -23.696 1.00 86.62 304 ILE A CA 1
ATOM 2339 C C . ILE A 1 304 ? 37.188 0.348 -23.701 1.00 86.62 304 ILE A C 1
ATOM 2341 O O . ILE A 1 304 ? 37.874 0.967 -22.885 1.00 86.62 304 ILE A O 1
ATOM 2345 N N . ASP A 1 305 ? 36.432 0.973 -24.602 1.00 89.12 305 ASP A N 1
ATOM 2346 C CA . ASP A 1 305 ? 36.266 2.427 -24.613 1.00 89.12 305 ASP A CA 1
ATOM 2347 C C . ASP A 1 305 ? 35.523 2.933 -23.357 1.00 89.12 305 ASP A C 1
ATOM 2349 O O . ASP A 1 305 ? 35.026 2.163 -22.532 1.00 89.12 305 ASP A O 1
ATOM 2353 N N . VAL A 1 306 ? 35.509 4.253 -23.164 1.00 86.38 306 VAL A N 1
ATOM 2354 C CA . VAL A 1 306 ? 34.953 4.871 -21.950 1.00 86.38 306 VAL A CA 1
ATOM 2355 C C . VAL A 1 306 ? 33.446 4.631 -21.833 1.00 86.38 306 VAL A C 1
ATOM 2357 O O . VAL A 1 306 ? 32.969 4.298 -20.749 1.00 86.38 306 VAL A O 1
ATOM 2360 N N . GLU A 1 307 ? 32.709 4.772 -22.931 1.00 85.25 307 GLU A N 1
ATOM 2361 C CA . GLU A 1 307 ? 31.248 4.722 -22.951 1.00 85.25 307 GLU A CA 1
ATOM 2362 C C . GLU A 1 307 ? 30.749 3.290 -22.734 1.00 85.25 307 GLU A C 1
ATOM 2364 O O . GLU A 1 307 ? 30.008 3.036 -21.778 1.00 85.25 307 GLU A O 1
ATOM 2369 N N . SER A 1 308 ? 31.270 2.335 -23.512 1.00 87.00 308 SER A N 1
ATOM 2370 C CA . SER A 1 308 ? 30.967 0.906 -23.370 1.00 87.00 308 SER A CA 1
ATOM 2371 C C . SER A 1 308 ? 31.334 0.361 -21.990 1.00 87.00 308 SER A C 1
ATOM 2373 O O . SER A 1 308 ? 30.652 -0.524 -21.477 1.00 87.00 308 SER A O 1
ATOM 2375 N N . TRP A 1 309 ? 32.400 0.864 -21.352 1.00 87.06 309 TRP A N 1
ATOM 2376 C CA . TRP A 1 309 ? 32.777 0.424 -20.005 1.00 87.06 309 TRP A CA 1
ATOM 2377 C C . TRP A 1 309 ? 31.808 0.928 -18.929 1.00 87.06 309 TRP A C 1
ATOM 2379 O O . TRP A 1 309 ? 31.440 0.161 -18.036 1.00 87.06 309 TRP A O 1
ATOM 2389 N N . TYR A 1 310 ? 31.357 2.186 -19.014 1.00 86.06 310 TYR A N 1
ATOM 2390 C CA . TYR A 1 310 ? 30.351 2.716 -18.088 1.00 86.06 310 TYR A CA 1
ATOM 2391 C C . TYR A 1 310 ? 28.988 2.039 -18.269 1.00 86.06 310 TYR A C 1
ATOM 2393 O O . TYR A 1 310 ? 28.360 1.679 -17.273 1.00 86.06 310 TYR A O 1
ATOM 2401 N N . ASP A 1 311 ? 28.545 1.824 -19.510 1.00 87.31 311 ASP A N 1
ATOM 2402 C CA . ASP A 1 311 ? 27.341 1.047 -19.828 1.00 87.31 311 ASP A CA 1
ATOM 2403 C C . ASP A 1 311 ? 27.439 -0.384 -19.264 1.00 87.31 311 ASP A C 1
ATOM 2405 O O . ASP A 1 311 ? 26.613 -0.789 -18.439 1.00 87.31 311 ASP A O 1
ATOM 2409 N N . ALA A 1 312 ? 28.523 -1.106 -19.566 1.00 89.56 312 ALA A N 1
ATOM 2410 C CA . ALA A 1 312 ? 28.755 -2.453 -19.049 1.00 89.56 312 ALA A CA 1
ATOM 2411 C C . ALA A 1 312 ? 28.779 -2.505 -17.508 1.00 89.56 312 ALA A C 1
ATOM 2413 O O . ALA A 1 312 ? 28.230 -3.440 -16.915 1.00 89.56 312 ALA A O 1
ATOM 2414 N N . LYS A 1 313 ? 29.344 -1.493 -16.829 1.00 88.56 313 LYS A N 1
ATOM 2415 C CA . LYS A 1 313 ? 29.272 -1.372 -15.362 1.00 88.56 313 LYS A CA 1
ATOM 2416 C C . LYS A 1 313 ? 27.835 -1.197 -14.856 1.00 88.56 313 LYS A C 1
ATOM 2418 O O . LYS A 1 313 ? 27.468 -1.827 -13.862 1.00 88.56 313 LYS A O 1
ATOM 2423 N N . LYS A 1 314 ? 26.984 -0.411 -15.526 1.00 89.38 314 LYS A N 1
ATOM 2424 C CA . LYS A 1 314 ? 25.559 -0.282 -15.153 1.00 89.38 314 LYS A CA 1
ATOM 2425 C C . LYS A 1 314 ? 24.809 -1.613 -15.305 1.00 89.38 314 LYS A C 1
ATOM 2427 O O . LYS A 1 314 ? 24.026 -1.964 -14.422 1.00 89.38 314 LYS A O 1
ATOM 2432 N N . VAL A 1 315 ? 25.089 -2.381 -16.362 1.00 91.88 315 VAL A N 1
ATOM 2433 C CA . VAL A 1 315 ? 24.537 -3.737 -16.571 1.00 91.88 315 VAL A CA 1
ATOM 2434 C C . VAL A 1 315 ? 25.016 -4.705 -15.480 1.00 91.88 315 VAL A C 1
ATOM 2436 O O . VAL A 1 315 ? 24.215 -5.425 -14.883 1.00 91.88 315 VAL A O 1
ATOM 2439 N N . TRP A 1 316 ? 26.310 -4.684 -15.147 1.00 91.00 316 TRP A N 1
ATOM 2440 C CA . TRP A 1 316 ? 26.880 -5.457 -14.037 1.00 91.00 316 TRP A CA 1
ATOM 2441 C C . TRP A 1 316 ? 26.190 -5.153 -12.699 1.00 91.00 316 TRP A C 1
ATOM 2443 O O . TRP A 1 316 ? 25.846 -6.077 -11.961 1.00 91.00 316 TRP A O 1
ATOM 2453 N N . ARG A 1 317 ? 25.898 -3.880 -12.411 1.00 90.12 317 ARG A N 1
ATOM 2454 C CA . ARG A 1 317 ? 25.153 -3.472 -11.210 1.00 90.12 317 ARG A CA 1
ATOM 2455 C C . ARG A 1 317 ? 23.741 -4.080 -11.175 1.00 90.12 317 ARG A C 1
ATOM 2457 O O . ARG A 1 317 ? 23.337 -4.609 -10.139 1.00 90.12 317 ARG A O 1
ATOM 2464 N N . SER A 1 318 ? 23.034 -4.119 -12.309 1.00 90.81 318 SER A N 1
ATOM 2465 C CA . SER A 1 318 ? 21.747 -4.829 -12.438 1.00 90.81 318 SER A CA 1
ATOM 2466 C C . SER A 1 318 ? 21.868 -6.332 -12.154 1.00 90.81 318 SER A C 1
ATOM 2468 O O . SER A 1 318 ? 21.009 -6.895 -11.474 1.00 90.81 318 SER A O 1
ATOM 2470 N N . LEU A 1 319 ? 22.942 -6.990 -12.608 1.00 90.75 319 LEU A N 1
ATOM 2471 C CA . LEU A 1 319 ? 23.211 -8.403 -12.304 1.00 90.75 319 LEU A CA 1
ATOM 2472 C C . LEU A 1 319 ? 23.479 -8.636 -10.805 1.00 90.75 319 LEU A C 1
ATOM 2474 O O . LEU A 1 319 ? 22.970 -9.606 -10.242 1.00 90.75 319 LEU A O 1
ATOM 2478 N N . VAL A 1 320 ? 24.211 -7.739 -10.133 1.00 86.94 320 VAL A N 1
ATOM 2479 C CA . VAL A 1 320 ? 24.428 -7.796 -8.671 1.00 86.94 320 VAL A CA 1
ATOM 2480 C C . VAL A 1 320 ? 23.101 -7.665 -7.910 1.00 86.94 320 VAL A C 1
ATOM 2482 O O . VAL A 1 320 ? 22.834 -8.459 -7.004 1.00 86.94 320 VAL A O 1
ATOM 2485 N N . LEU A 1 321 ? 22.228 -6.737 -8.319 1.00 86.25 321 LEU A N 1
ATOM 2486 C CA . LEU A 1 321 ? 20.871 -6.591 -7.774 1.00 86.25 321 LEU A CA 1
ATOM 2487 C C . LEU A 1 321 ? 20.037 -7.873 -7.966 1.00 86.25 321 LEU A C 1
ATOM 2489 O O . LEU A 1 321 ? 19.429 -8.365 -7.010 1.00 86.25 321 LEU A O 1
ATOM 2493 N N . CYS A 1 322 ? 20.064 -8.468 -9.164 1.00 85.44 322 CYS A N 1
ATOM 2494 C CA . CYS A 1 322 ? 19.392 -9.742 -9.444 1.00 85.44 322 CYS A CA 1
ATOM 2495 C C . CYS A 1 322 ? 19.913 -10.884 -8.566 1.00 85.44 322 CYS A C 1
ATOM 2497 O O . CYS A 1 322 ? 19.118 -11.678 -8.062 1.00 85.44 322 CYS A O 1
ATOM 2499 N N . LYS A 1 323 ? 21.235 -10.963 -8.355 1.00 84.44 323 LYS A N 1
ATOM 2500 C CA . LYS A 1 323 ? 21.866 -11.993 -7.520 1.00 84.44 323 LYS A CA 1
ATOM 2501 C C . LYS A 1 323 ? 21.403 -11.903 -6.073 1.00 84.44 323 LYS A C 1
ATOM 2503 O O . LYS A 1 323 ? 20.915 -12.899 -5.540 1.00 84.44 323 LYS A O 1
ATOM 2508 N N . GLY A 1 324 ? 21.495 -10.719 -5.465 1.00 75.81 324 GLY A N 1
ATOM 2509 C CA . GLY A 1 324 ? 21.052 -10.503 -4.085 1.00 75.81 324 GLY A CA 1
ATOM 2510 C C . GLY A 1 324 ? 19.569 -10.825 -3.892 1.00 75.81 324 GLY A C 1
ATOM 2511 O O . GLY A 1 324 ? 19.186 -11.437 -2.893 1.00 75.81 324 GLY A O 1
ATOM 2512 N N . TRP A 1 325 ? 18.728 -10.504 -4.881 1.00 74.00 325 TRP A N 1
ATOM 2513 C CA . TRP A 1 325 ? 17.309 -10.856 -4.841 1.00 74.00 325 TRP A CA 1
ATOM 2514 C C . TRP A 1 325 ? 17.039 -12.364 -4.987 1.00 74.00 325 TRP A C 1
ATOM 2516 O O . TRP A 1 325 ? 16.291 -12.942 -4.191 1.00 74.00 325 TRP A O 1
ATOM 2526 N N . LEU A 1 326 ? 17.657 -13.026 -5.969 1.00 74.81 326 LEU A N 1
ATOM 2527 C CA . LEU A 1 326 ? 17.495 -14.467 -6.185 1.00 74.81 326 LEU A CA 1
ATOM 2528 C C . LEU A 1 326 ? 18.013 -15.280 -4.994 1.00 74.81 326 LEU A C 1
ATOM 2530 O O . LEU A 1 326 ? 17.379 -16.253 -4.594 1.00 74.81 326 LEU A O 1
ATOM 2534 N N . GLN A 1 327 ? 19.110 -14.860 -4.366 1.00 72.00 327 GLN A N 1
ATOM 2535 C CA . GLN A 1 327 ? 19.593 -15.477 -3.129 1.00 72.00 327 GLN A CA 1
ATOM 2536 C C . GLN A 1 327 ? 18.607 -15.294 -1.969 1.00 72.00 327 GLN A C 1
ATOM 2538 O O . GLN A 1 327 ? 18.316 -16.262 -1.267 1.00 72.00 327 GLN A O 1
ATOM 2543 N N . ALA A 1 328 ? 18.033 -14.096 -1.798 1.00 63.53 328 ALA A N 1
ATOM 2544 C CA . ALA A 1 328 ? 17.057 -13.821 -0.739 1.00 63.53 328 ALA A CA 1
ATOM 2545 C C . ALA A 1 328 ? 15.775 -14.658 -0.856 1.00 63.53 328 ALA A C 1
ATOM 2547 O O . ALA A 1 328 ? 15.169 -15.007 0.158 1.00 63.53 328 ALA A O 1
ATOM 2548 N N . THR A 1 329 ? 15.365 -14.985 -2.082 1.00 62.16 329 THR A N 1
ATOM 2549 C CA . THR A 1 329 ? 14.145 -15.756 -2.359 1.00 62.16 329 THR A CA 1
ATOM 2550 C C . THR A 1 329 ? 14.377 -17.267 -2.396 1.00 62.16 329 THR A C 1
ATOM 2552 O O . THR A 1 329 ? 13.522 -18.018 -1.926 1.00 62.16 329 THR A O 1
ATOM 2555 N N . LEU A 1 330 ? 15.530 -17.726 -2.893 1.00 62.66 330 LEU A N 1
ATOM 2556 C CA . LEU A 1 330 ? 15.888 -19.148 -2.969 1.00 62.66 330 LEU A CA 1
ATOM 2557 C C . LEU A 1 330 ? 16.546 -19.694 -1.691 1.00 62.66 330 LEU A C 1
ATOM 2559 O O . LEU A 1 330 ? 16.530 -20.903 -1.470 1.00 62.66 330 LEU A O 1
ATOM 2563 N N . GLY A 1 331 ? 17.139 -18.832 -0.858 1.00 53.88 331 GLY A N 1
ATOM 2564 C CA . GLY A 1 331 ? 17.892 -19.238 0.333 1.00 53.88 331 GLY A CA 1
ATOM 2565 C C . GLY A 1 331 ? 19.265 -19.854 0.035 1.00 53.88 331 GLY A C 1
ATOM 2566 O O . GLY A 1 331 ? 19.807 -20.561 0.883 1.00 53.88 331 GLY A O 1
ATOM 2567 N N . TYR A 1 332 ? 19.826 -19.617 -1.157 1.00 61.31 332 TYR A N 1
ATOM 2568 C CA . TYR A 1 332 ? 21.183 -20.059 -1.488 1.00 61.31 332 TYR A CA 1
ATOM 2569 C C . TYR A 1 332 ? 22.229 -19.226 -0.745 1.00 61.31 332 TYR A C 1
ATOM 2571 O O . TYR A 1 332 ? 22.234 -17.999 -0.827 1.00 61.31 332 TYR A O 1
ATOM 2579 N N . LEU A 1 333 ? 23.138 -19.920 -0.062 1.00 55.66 333 LEU A N 1
ATOM 2580 C CA . LEU A 1 333 ? 24.316 -19.339 0.574 1.00 55.66 333 LEU A CA 1
ATOM 2581 C C . LEU A 1 333 ? 25.444 -19.237 -0.458 1.00 55.66 333 LEU A C 1
ATOM 2583 O O . LEU A 1 333 ? 25.675 -20.188 -1.206 1.00 55.66 333 LEU A O 1
ATOM 2587 N N . THR A 1 334 ? 26.169 -18.121 -0.472 1.00 54.84 334 THR A N 1
ATOM 2588 C CA . THR A 1 334 ? 27.431 -17.991 -1.213 1.00 54.84 334 THR A CA 1
ATOM 2589 C C . THR A 1 334 ? 28.562 -17.578 -0.294 1.00 54.84 334 THR A C 1
ATOM 2591 O O . THR A 1 334 ? 28.336 -16.931 0.724 1.00 54.84 334 THR A O 1
ATOM 2594 N N . ASP A 1 335 ? 29.770 -17.944 -0.707 1.00 52.91 335 ASP A N 1
ATOM 2595 C CA . ASP A 1 335 ? 31.025 -17.466 -0.140 1.00 52.91 335 ASP A CA 1
ATOM 2596 C C . ASP A 1 335 ? 31.097 -15.925 -0.173 1.00 52.91 335 ASP A C 1
ATOM 2598 O O . ASP A 1 335 ? 30.629 -15.305 -1.135 1.00 52.91 335 ASP A O 1
ATOM 2602 N N . GLU A 1 336 ? 31.659 -15.297 0.866 1.00 47.72 336 GLU A N 1
ATOM 2603 C CA . GLU A 1 336 ? 31.665 -13.825 1.005 1.00 47.72 336 GLU A CA 1
ATOM 2604 C C . GLU A 1 336 ? 32.458 -13.136 -0.119 1.00 47.72 336 GLU A C 1
ATOM 2606 O O . GLU A 1 336 ? 32.134 -12.017 -0.518 1.00 47.72 336 GLU A O 1
ATOM 2611 N N . SER A 1 337 ? 33.408 -13.859 -0.724 1.00 47.25 337 SER A N 1
ATOM 2612 C CA . SER A 1 337 ? 34.170 -13.464 -1.918 1.00 47.25 337 SER A CA 1
ATOM 2613 C C . SER A 1 337 ? 33.313 -13.162 -3.164 1.00 47.25 337 SER A C 1
ATOM 2615 O O . SER A 1 337 ? 33.807 -12.593 -4.141 1.00 47.25 337 SER A O 1
ATOM 2617 N N . ALA A 1 338 ? 32.031 -13.549 -3.169 1.00 50.06 338 ALA A N 1
ATOM 2618 C CA . ALA A 1 338 ? 31.142 -13.396 -4.318 1.00 50.06 338 ALA A CA 1
ATOM 2619 C C . ALA A 1 338 ? 30.585 -11.972 -4.505 1.00 50.06 338 ALA A C 1
ATOM 2621 O O . ALA A 1 338 ? 30.146 -11.648 -5.616 1.00 50.06 338 ALA A O 1
ATOM 2622 N N . TYR A 1 339 ? 30.586 -11.142 -3.456 1.00 55.72 339 TYR A N 1
ATOM 2623 C CA . TYR A 1 339 ? 30.123 -9.755 -3.519 1.00 55.72 339 TYR A CA 1
ATOM 2624 C C . TYR A 1 339 ? 31.299 -8.794 -3.748 1.00 55.72 339 TYR A C 1
ATOM 2626 O O . TYR A 1 339 ? 32.324 -8.909 -3.078 1.00 55.72 339 TYR A O 1
ATOM 2634 N N . PRO A 1 340 ? 31.186 -7.838 -4.687 1.00 53.97 340 PRO A N 1
ATOM 2635 C CA . PRO A 1 340 ? 32.243 -6.867 -4.919 1.00 53.97 340 PRO A CA 1
ATOM 2636 C C . PRO A 1 340 ? 32.377 -5.911 -3.727 1.00 53.97 340 PRO A C 1
ATOM 2638 O O . PRO A 1 340 ? 31.414 -5.259 -3.338 1.00 53.97 340 PRO A O 1
ATOM 2641 N N . THR A 1 341 ? 33.599 -5.751 -3.220 1.00 52.72 341 THR A N 1
ATOM 2642 C CA . THR A 1 341 ? 34.005 -4.648 -2.325 1.00 52.72 341 THR A CA 1
ATOM 2643 C C . THR A 1 341 ? 34.224 -3.322 -3.074 1.00 52.72 341 THR A C 1
ATOM 2645 O O . THR A 1 341 ? 34.681 -2.341 -2.494 1.00 52.72 341 THR A O 1
ATOM 2648 N N . CYS A 1 342 ? 33.931 -3.303 -4.376 1.00 53.34 342 CYS A N 1
ATOM 2649 C CA . CYS A 1 342 ? 34.088 -2.168 -5.278 1.00 53.34 342 CYS A CA 1
ATOM 2650 C C . CYS A 1 342 ? 32.932 -1.168 -5.127 1.00 53.34 342 CYS A C 1
ATOM 2652 O O . CYS A 1 342 ? 31.795 -1.565 -4.864 1.00 53.34 342 CYS A O 1
ATOM 2654 N N . ASP A 1 343 ? 33.211 0.120 -5.336 1.00 62.19 343 ASP A N 1
ATOM 2655 C CA . ASP A 1 343 ? 32.175 1.153 -5.317 1.00 62.19 343 ASP A CA 1
ATOM 2656 C C . ASP A 1 343 ? 31.216 0.961 -6.501 1.00 62.19 343 ASP A C 1
ATOM 2658 O O . ASP A 1 343 ? 31.606 0.981 -7.671 1.00 62.19 343 ASP A O 1
ATOM 2662 N N . ILE A 1 344 ? 29.941 0.766 -6.176 1.00 70.00 344 ILE A N 1
ATOM 2663 C CA . ILE A 1 344 ? 28.841 0.634 -7.138 1.00 70.00 344 ILE A CA 1
ATOM 2664 C C . ILE A 1 344 ? 28.230 1.992 -7.530 1.00 70.00 344 ILE A C 1
ATOM 2666 O O . ILE A 1 344 ? 27.296 2.042 -8.338 1.00 70.00 344 ILE A O 1
ATOM 2670 N N . SER A 1 345 ? 28.765 3.078 -6.971 1.00 63.28 345 SER A N 1
ATOM 2671 C CA . SER A 1 345 ? 28.434 4.473 -7.258 1.00 63.28 345 SER A CA 1
ATOM 2672 C C . SER A 1 345 ? 29.440 5.012 -8.283 1.00 63.28 345 SER A C 1
ATOM 2674 O O . SER A 1 345 ? 30.507 5.505 -7.938 1.00 63.28 345 SER A O 1
ATOM 2676 N N . PHE A 1 346 ? 29.126 4.883 -9.571 1.00 63.50 346 PHE A N 1
ATOM 2677 C CA . PHE A 1 346 ? 29.967 5.383 -10.662 1.00 63.50 346 PHE A CA 1
ATOM 2678 C C . PHE A 1 346 ? 29.152 6.321 -11.558 1.00 63.50 346 PHE A C 1
ATOM 2680 O O . PHE A 1 346 ? 28.282 5.892 -12.316 1.00 63.50 346 PHE A O 1
ATOM 2687 N N . GLU A 1 347 ? 29.438 7.618 -11.468 1.00 55.19 347 GLU A N 1
ATOM 2688 C CA . GLU A 1 347 ? 28.854 8.643 -12.333 1.00 55.19 347 GLU A CA 1
ATOM 2689 C C . GLU A 1 347 ? 29.825 8.947 -13.482 1.00 55.19 347 GLU A C 1
ATOM 2691 O O . GLU A 1 347 ? 30.998 9.240 -13.263 1.00 55.19 347 GLU A O 1
ATOM 2696 N N . ALA A 1 348 ? 29.345 8.842 -14.725 1.00 47.00 348 ALA A N 1
ATOM 2697 C CA . ALA A 1 348 ? 30.156 9.086 -15.924 1.00 47.00 348 ALA A CA 1
ATOM 2698 C C . ALA A 1 348 ? 30.288 10.583 -16.272 1.00 47.00 348 ALA A C 1
ATOM 2700 O O . ALA A 1 348 ? 31.114 10.968 -17.095 1.00 47.00 348 ALA A O 1
ATOM 2701 N N . CYS A 1 349 ? 29.450 11.430 -15.671 1.00 46.66 349 CYS A N 1
ATOM 2702 C CA . CYS A 1 349 ? 29.456 12.879 -15.823 1.00 46.66 349 CYS A CA 1
ATOM 2703 C C . CYS A 1 349 ? 28.719 13.495 -14.624 1.00 46.66 349 CYS A C 1
ATOM 2705 O O . CYS A 1 349 ? 27.790 12.870 -14.114 1.00 46.66 349 CYS A O 1
ATOM 2707 N N . GLY A 1 350 ? 29.087 14.707 -14.195 1.00 48.47 350 GLY A N 1
ATOM 2708 C CA . GLY A 1 350 ? 28.522 15.389 -13.015 1.00 48.47 350 GLY A CA 1
ATOM 2709 C C . GLY A 1 350 ? 27.093 15.927 -13.187 1.00 48.47 350 GLY A C 1
ATOM 2710 O O . GLY A 1 350 ? 26.784 17.015 -12.708 1.00 48.47 350 GLY A O 1
ATOM 2711 N N . VAL A 1 351 ? 26.237 15.200 -13.910 1.00 53.97 351 VAL A N 1
ATOM 2712 C CA . VAL A 1 351 ? 24.827 15.521 -14.148 1.00 53.97 351 VAL A CA 1
ATOM 2713 C C . VAL A 1 351 ? 23.974 14.539 -13.354 1.00 53.97 351 VAL A C 1
ATOM 2715 O O . VAL A 1 351 ? 23.976 13.338 -13.623 1.00 53.97 351 VAL A O 1
ATOM 2718 N N . TRP A 1 352 ? 23.226 15.056 -12.381 1.00 65.31 352 TRP A N 1
ATOM 2719 C CA . TRP A 1 352 ? 22.377 14.243 -11.516 1.00 65.31 352 TRP A CA 1
ATOM 2720 C C . TRP A 1 352 ? 21.256 13.546 -12.308 1.00 65.31 352 TRP A C 1
ATOM 2722 O O . TRP A 1 352 ? 20.506 14.192 -13.040 1.00 65.31 352 TRP A O 1
ATOM 2732 N N . ASN A 1 353 ? 21.117 12.228 -12.131 1.00 79.62 353 ASN A N 1
ATOM 2733 C CA . ASN A 1 353 ? 20.097 11.405 -12.784 1.00 79.62 353 ASN A CA 1
ATOM 2734 C C . ASN A 1 353 ? 19.354 10.552 -11.742 1.00 79.62 353 ASN A C 1
ATOM 2736 O O . ASN A 1 353 ? 19.936 9.665 -11.113 1.00 79.62 353 ASN A O 1
ATOM 2740 N N . SER A 1 354 ? 18.047 10.792 -11.595 1.00 77.81 354 SER A N 1
ATOM 2741 C CA . SER A 1 354 ? 17.179 10.080 -10.647 1.00 77.81 354 SER A CA 1
ATOM 2742 C C . SER A 1 354 ? 17.158 8.564 -10.861 1.00 77.81 354 SER A C 1
ATOM 2744 O O . SER A 1 354 ? 17.189 7.815 -9.887 1.00 77.81 354 SER A O 1
ATOM 2746 N N . GLN A 1 355 ? 17.146 8.095 -12.112 1.00 81.31 355 GLN A N 1
ATOM 2747 C CA . GLN A 1 355 ? 17.097 6.666 -12.430 1.00 81.31 355 GLN A CA 1
ATOM 2748 C C . GLN A 1 355 ? 18.372 5.955 -11.965 1.00 81.31 355 GLN A C 1
ATOM 2750 O O . GLN A 1 355 ? 18.309 4.897 -11.341 1.00 81.31 355 GLN A O 1
ATOM 2755 N N . GLU A 1 356 ? 19.536 6.546 -12.247 1.00 83.12 356 GLU A N 1
ATOM 2756 C CA . GLU A 1 356 ? 20.835 5.992 -11.853 1.00 83.12 356 GLU A CA 1
ATOM 2757 C C . GLU A 1 356 ? 21.033 6.021 -10.335 1.00 83.12 356 GLU A C 1
ATOM 2759 O O . GLU A 1 356 ? 21.553 5.051 -9.776 1.00 83.12 356 GLU A O 1
ATOM 2764 N N . PHE A 1 357 ? 20.540 7.066 -9.662 1.00 86.69 357 PHE A N 1
ATOM 2765 C CA . PHE A 1 357 ? 20.456 7.113 -8.204 1.00 86.69 357 PHE A CA 1
ATOM 2766 C C . PHE A 1 357 ? 19.643 5.923 -7.663 1.00 86.69 357 PHE A C 1
ATOM 2768 O O . PHE A 1 357 ? 20.186 5.101 -6.924 1.00 86.69 357 PHE A O 1
ATOM 2775 N N . PHE A 1 358 ? 18.386 5.748 -8.090 1.00 86.94 358 PHE A N 1
ATOM 2776 C CA . PHE A 1 358 ? 17.544 4.646 -7.606 1.00 86.94 358 PHE A CA 1
ATOM 2777 C C . PHE A 1 358 ? 18.144 3.265 -7.904 1.00 86.94 358 PHE A C 1
ATOM 2779 O O . PHE A 1 358 ? 18.247 2.445 -6.992 1.00 86.94 358 PHE A O 1
ATOM 2786 N N . ARG A 1 359 ? 18.620 3.015 -9.133 1.00 87.69 359 ARG A N 1
ATOM 2787 C CA . ARG A 1 359 ? 19.325 1.773 -9.523 1.00 87.69 359 ARG A CA 1
ATOM 2788 C C . ARG A 1 359 ? 20.515 1.463 -8.600 1.00 87.69 359 ARG A C 1
ATOM 2790 O O . ARG A 1 359 ? 20.748 0.303 -8.248 1.00 87.69 359 ARG A O 1
ATOM 2797 N N . THR A 1 360 ? 21.265 2.488 -8.196 1.00 87.56 360 THR A N 1
ATOM 2798 C CA . THR A 1 360 ? 22.399 2.353 -7.268 1.00 87.56 360 THR A CA 1
ATOM 2799 C C . THR A 1 360 ? 21.925 1.995 -5.862 1.00 87.56 360 THR A C 1
ATOM 2801 O O . THR A 1 360 ? 22.395 1.009 -5.288 1.00 87.56 360 THR A O 1
ATOM 2804 N N . GLU A 1 361 ? 20.944 2.722 -5.329 1.00 89.56 361 GLU A N 1
ATOM 2805 C CA . GLU A 1 361 ? 20.424 2.502 -3.977 1.00 89.56 361 GLU A CA 1
ATOM 2806 C C . GLU A 1 361 ? 19.691 1.157 -3.824 1.00 89.56 361 GLU A C 1
ATOM 2808 O O . GLU A 1 361 ? 19.894 0.452 -2.833 1.00 89.56 361 GLU A O 1
ATOM 2813 N N . PHE A 1 362 ? 18.940 0.716 -4.841 1.00 87.69 362 PHE A N 1
ATOM 2814 C CA . PHE A 1 362 ? 18.380 -0.641 -4.895 1.00 87.69 362 PHE A CA 1
ATOM 2815 C C . PHE A 1 362 ? 19.469 -1.713 -4.759 1.00 87.69 362 PHE A C 1
ATOM 2817 O O . PHE A 1 362 ? 19.298 -2.694 -4.027 1.00 87.69 362 PHE A O 1
ATOM 2824 N N . THR A 1 363 ? 20.607 -1.515 -5.429 1.00 87.38 363 THR A N 1
ATOM 2825 C CA . THR A 1 363 ? 21.725 -2.465 -5.405 1.00 87.38 363 THR A CA 1
ATOM 2826 C C . THR A 1 363 ? 22.441 -2.467 -4.052 1.00 87.38 363 THR A C 1
ATOM 2828 O O . THR A 1 363 ? 22.744 -3.545 -3.540 1.00 87.38 363 THR A O 1
ATOM 2831 N N . LYS A 1 364 ? 22.624 -1.301 -3.412 1.00 87.31 364 LYS A N 1
ATOM 2832 C CA . LYS A 1 364 ? 23.159 -1.200 -2.038 1.00 87.31 364 LYS A CA 1
ATOM 2833 C C . LYS A 1 364 ? 22.327 -2.031 -1.054 1.00 87.31 364 LYS A C 1
ATOM 2835 O O . LYS A 1 364 ? 22.879 -2.875 -0.348 1.00 87.31 364 LYS A O 1
ATOM 2840 N N . ILE A 1 365 ? 20.995 -1.897 -1.073 1.00 86.88 365 ILE A N 1
ATOM 2841 C CA . ILE A 1 365 ? 20.102 -2.717 -0.230 1.00 86.88 365 ILE A CA 1
ATOM 2842 C C . ILE A 1 365 ? 20.235 -4.216 -0.555 1.00 86.88 365 ILE A C 1
ATOM 2844 O O . ILE A 1 365 ? 20.208 -5.051 0.352 1.00 86.88 365 ILE A O 1
ATOM 2848 N N . ALA A 1 366 ? 20.364 -4.587 -1.832 1.00 83.06 366 ALA A N 1
ATOM 2849 C CA . ALA A 1 366 ? 20.501 -5.988 -2.235 1.00 83.06 366 ALA A CA 1
ATOM 2850 C C . ALA A 1 366 ? 21.803 -6.628 -1.725 1.00 83.06 366 ALA A C 1
ATOM 2852 O O . ALA A 1 366 ? 21.773 -7.776 -1.280 1.00 83.06 366 ALA A O 1
ATOM 2853 N N . ILE A 1 367 ? 22.911 -5.879 -1.700 1.00 82.00 367 ILE A N 1
ATOM 2854 C CA . ILE A 1 367 ? 24.180 -6.314 -1.094 1.00 82.00 367 ILE A CA 1
ATOM 2855 C C . ILE A 1 367 ? 24.020 -6.489 0.425 1.00 82.00 367 ILE A C 1
ATOM 2857 O O . ILE A 1 367 ? 24.433 -7.516 0.964 1.00 82.00 367 ILE A O 1
ATOM 2861 N N . LEU A 1 368 ? 23.344 -5.561 1.118 1.00 84.31 368 LEU A N 1
ATOM 2862 C CA . LEU A 1 368 ? 23.050 -5.704 2.554 1.00 84.31 368 LEU A CA 1
ATOM 2863 C C . LEU A 1 368 ? 22.183 -6.941 2.850 1.00 84.31 368 LEU A C 1
ATOM 2865 O O . LEU A 1 368 ? 22.448 -7.668 3.808 1.00 84.31 368 LEU A O 1
ATOM 2869 N N . LYS A 1 369 ? 21.197 -7.253 1.997 1.00 81.38 369 LYS A N 1
ATOM 2870 C CA . LYS A 1 369 ? 20.451 -8.524 2.073 1.00 81.38 369 LYS A CA 1
ATOM 2871 C C . LYS A 1 369 ? 21.364 -9.731 1.858 1.00 81.38 369 LYS A C 1
ATOM 2873 O O . LYS A 1 369 ? 21.257 -10.690 2.618 1.00 81.38 369 LYS A O 1
ATOM 2878 N N . GLY A 1 370 ? 22.282 -9.665 0.894 1.00 75.44 370 GLY A N 1
ATOM 2879 C CA . GLY A 1 370 ? 23.336 -10.661 0.679 1.00 75.44 370 GLY A CA 1
ATOM 2880 C C . GLY A 1 370 ? 24.160 -10.929 1.942 1.00 75.44 370 GLY A C 1
ATOM 2881 O O . GLY A 1 370 ? 24.270 -12.080 2.361 1.00 75.44 370 GLY A O 1
ATOM 2882 N N . LYS A 1 371 ? 24.640 -9.873 2.614 1.00 79.31 371 LYS A N 1
ATOM 2883 C CA . LYS A 1 371 ? 25.369 -9.956 3.895 1.00 79.31 371 LYS A CA 1
ATOM 2884 C C . LYS A 1 371 ? 24.543 -10.656 4.983 1.00 79.31 371 LYS A C 1
ATOM 2886 O O . LYS A 1 371 ? 25.035 -11.579 5.627 1.00 79.31 371 LYS A O 1
ATOM 2891 N N . ILE A 1 372 ? 23.264 -10.295 5.140 1.00 80.38 372 ILE A N 1
ATOM 2892 C CA . ILE A 1 372 ? 22.349 -10.954 6.096 1.00 80.38 372 ILE A CA 1
ATOM 2893 C C . ILE A 1 372 ? 22.201 -12.453 5.786 1.00 80.38 372 ILE A C 1
ATOM 2895 O O . ILE A 1 372 ? 22.215 -13.275 6.705 1.00 80.38 372 ILE A O 1
ATOM 2899 N N . LEU A 1 373 ? 22.076 -12.824 4.510 1.00 74.69 373 LEU A N 1
ATOM 2900 C CA . LEU A 1 373 ? 21.932 -14.219 4.074 1.00 74.69 373 LEU A CA 1
ATOM 2901 C C . LEU A 1 373 ? 23.219 -15.024 4.263 1.00 74.69 373 LEU A C 1
ATOM 2903 O O . LEU A 1 373 ? 23.139 -16.172 4.693 1.00 74.69 373 LEU A O 1
ATOM 2907 N N . GLY A 1 374 ? 24.391 -14.425 4.023 1.00 71.00 374 GLY A N 1
ATOM 2908 C CA . GLY A 1 374 ? 25.696 -15.048 4.278 1.00 71.00 374 GLY A CA 1
ATOM 2909 C C . GLY A 1 374 ? 25.833 -15.549 5.719 1.00 71.00 374 GLY A C 1
ATOM 2910 O O . GLY A 1 374 ? 26.330 -16.651 5.959 1.00 71.00 374 GLY A O 1
ATOM 2911 N N . THR A 1 375 ? 25.245 -14.830 6.686 1.00 76.38 375 THR A N 1
ATOM 2912 C CA . THR A 1 375 ? 25.225 -15.278 8.089 1.00 76.38 375 THR A CA 1
ATOM 2913 C C . THR A 1 375 ? 24.555 -16.639 8.300 1.00 76.38 375 THR A C 1
ATOM 2915 O O . THR A 1 375 ? 24.807 -17.265 9.327 1.00 76.38 375 THR A O 1
ATOM 2918 N N . ALA A 1 376 ? 23.700 -17.120 7.387 1.00 68.44 376 ALA A N 1
ATOM 2919 C CA . ALA A 1 376 ? 22.993 -18.394 7.527 1.00 68.44 376 ALA A CA 1
ATOM 2920 C C . ALA A 1 376 ? 23.868 -19.640 7.300 1.00 68.44 376 ALA A C 1
ATOM 2922 O O . ALA A 1 376 ? 23.418 -20.742 7.613 1.00 68.44 376 ALA A O 1
ATOM 2923 N N . ALA A 1 377 ? 25.129 -19.473 6.883 1.00 67.19 377 ALA A N 1
ATOM 2924 C CA . ALA A 1 377 ? 26.150 -20.517 7.000 1.00 67.19 377 ALA A CA 1
ATOM 2925 C C . ALA A 1 377 ? 26.503 -20.841 8.468 1.00 67.19 377 ALA A C 1
ATOM 2927 O O . ALA A 1 377 ? 26.864 -21.973 8.790 1.00 67.19 377 ALA A O 1
ATOM 2928 N N . HIS A 1 378 ? 26.357 -19.871 9.375 1.00 71.69 378 HIS A N 1
ATOM 2929 C CA . HIS A 1 378 ? 26.626 -20.043 10.799 1.00 71.69 378 HIS A CA 1
ATOM 2930 C C . HIS A 1 378 ? 25.368 -20.563 11.523 1.00 71.69 378 HIS A C 1
ATOM 2932 O O . HIS A 1 378 ? 24.261 -20.084 11.258 1.00 71.69 378 HIS A O 1
ATOM 2938 N N . PRO A 1 379 ? 25.467 -21.521 12.464 1.00 68.81 379 PRO A N 1
ATOM 2939 C CA . PRO A 1 379 ? 24.289 -22.026 13.176 1.00 68.81 379 PRO A CA 1
ATOM 2940 C C . PRO A 1 379 ? 23.656 -20.967 14.093 1.00 68.81 379 PRO A C 1
ATOM 2942 O O . PRO A 1 379 ? 22.436 -20.956 14.259 1.00 68.81 379 PRO A O 1
ATOM 2945 N N . TYR A 1 380 ? 24.475 -20.056 14.627 1.00 78.62 380 TYR A N 1
ATOM 2946 C CA . TYR A 1 380 ? 24.087 -19.000 15.560 1.00 78.62 380 TYR A CA 1
ATOM 2947 C C . TYR A 1 380 ? 24.637 -17.645 15.090 1.00 78.62 380 TYR A C 1
ATOM 2949 O O . TYR A 1 380 ? 25.655 -17.599 14.399 1.00 78.62 380 TYR A O 1
ATOM 2957 N N . LEU A 1 381 ? 23.976 -16.554 15.473 1.00 81.62 381 LEU A N 1
ATOM 2958 C CA . LEU A 1 381 ? 24.464 -15.185 15.308 1.00 81.62 381 LEU A CA 1
ATOM 2959 C C . LEU A 1 381 ? 25.197 -14.709 16.566 1.00 81.62 381 LEU A C 1
ATOM 2961 O O . LEU A 1 381 ? 24.735 -14.945 17.681 1.00 81.62 381 LEU A O 1
ATOM 2965 N N . LEU A 1 382 ? 26.301 -13.988 16.371 1.00 86.06 382 LEU A N 1
ATOM 2966 C CA . LEU A 1 382 ? 26.938 -13.193 17.419 1.00 86.06 382 LEU A CA 1
ATOM 2967 C C . LEU A 1 382 ? 26.259 -11.820 17.507 1.00 86.06 382 LEU A C 1
ATOM 2969 O O . LEU A 1 382 ? 25.811 -11.283 16.492 1.00 86.06 382 LEU A O 1
ATOM 2973 N N . GLN A 1 383 ? 26.228 -11.238 18.707 1.00 83.38 383 GLN A N 1
ATOM 2974 C CA . GLN A 1 383 ? 25.648 -9.911 18.941 1.00 83.38 383 GLN A CA 1
ATOM 2975 C C . GLN A 1 383 ? 26.329 -8.832 18.082 1.00 83.38 383 GLN A C 1
ATOM 2977 O O . GLN A 1 383 ? 25.653 -8.070 17.402 1.00 83.38 383 GLN A O 1
ATOM 2982 N N . GLU A 1 384 ? 27.662 -8.852 18.007 1.00 86.44 384 GLU A N 1
ATOM 2983 C CA . GLU A 1 384 ? 28.461 -7.963 17.151 1.00 86.44 384 GLU A CA 1
ATOM 2984 C C . GLU A 1 384 ? 28.036 -8.022 15.671 1.00 86.44 384 GLU A C 1
ATOM 2986 O O . GLU A 1 384 ? 27.936 -6.996 15.002 1.00 86.44 384 GLU A O 1
ATOM 2991 N N . THR A 1 385 ? 27.705 -9.213 15.157 1.00 87.38 385 THR A N 1
ATOM 2992 C CA . THR A 1 385 ? 27.197 -9.379 13.786 1.00 87.38 385 THR A CA 1
ATOM 2993 C C . THR A 1 385 ? 25.808 -8.760 13.615 1.00 87.38 385 THR A C 1
ATOM 2995 O O . THR A 1 385 ? 25.522 -8.183 12.567 1.00 87.38 385 THR A O 1
ATOM 2998 N N . ILE A 1 386 ? 24.941 -8.867 14.628 1.00 83.50 386 ILE A N 1
ATOM 2999 C CA . ILE A 1 386 ? 23.604 -8.257 14.621 1.00 83.50 386 ILE A CA 1
ATOM 3000 C C . ILE A 1 386 ? 23.736 -6.733 14.603 1.00 83.50 386 ILE A C 1
ATOM 3002 O O . ILE A 1 386 ? 23.165 -6.086 13.724 1.00 83.50 386 ILE A O 1
ATOM 3006 N N . ASP A 1 387 ? 24.527 -6.165 15.511 1.00 84.88 387 ASP A N 1
ATOM 3007 C CA . ASP A 1 387 ? 24.690 -4.715 15.634 1.00 84.88 387 ASP A CA 1
ATOM 3008 C C . ASP A 1 387 ? 25.430 -4.103 14.438 1.00 84.88 387 ASP A C 1
ATOM 3010 O O . ASP A 1 387 ? 25.034 -3.041 13.958 1.00 84.88 387 ASP A O 1
ATOM 3014 N N . GLY A 1 388 ? 26.414 -4.807 13.866 1.00 86.06 388 GLY A N 1
ATOM 3015 C CA . GLY A 1 388 ? 27.055 -4.411 12.610 1.00 86.06 388 GLY A CA 1
ATOM 3016 C C . GLY A 1 388 ? 26.058 -4.303 11.450 1.00 86.06 388 GLY A C 1
ATOM 3017 O O . GLY A 1 388 ? 26.003 -3.277 10.777 1.00 86.06 388 GLY A O 1
ATOM 3018 N N . ILE A 1 389 ? 25.200 -5.312 11.256 1.00 85.88 389 ILE A N 1
ATOM 3019 C CA . ILE A 1 389 ? 24.166 -5.287 10.205 1.00 85.88 389 ILE A CA 1
ATOM 3020 C C . ILE A 1 389 ? 23.136 -4.171 10.453 1.00 85.88 389 ILE A C 1
ATOM 3022 O O . ILE A 1 389 ? 22.710 -3.506 9.506 1.00 85.88 389 ILE A O 1
ATOM 3026 N N . ARG A 1 390 ? 22.722 -3.947 11.707 1.00 88.94 390 ARG A N 1
ATOM 3027 C CA . ARG A 1 390 ? 21.805 -2.846 12.060 1.00 88.94 390 ARG A CA 1
ATOM 3028 C C . ARG A 1 390 ? 22.424 -1.484 11.768 1.00 88.94 390 ARG A C 1
ATOM 3030 O O . ARG A 1 390 ? 21.747 -0.618 11.216 1.00 88.94 390 ARG A O 1
ATOM 3037 N N . SER A 1 391 ? 23.705 -1.316 12.097 1.00 85.81 391 SER A N 1
ATOM 3038 C CA . SER A 1 391 ? 24.476 -0.110 11.799 1.00 85.81 391 SER A CA 1
ATOM 3039 C C . SER A 1 391 ? 24.526 0.158 10.293 1.00 85.81 391 SER A C 1
ATOM 3041 O O . SER A 1 391 ? 24.167 1.254 9.869 1.00 85.81 391 SER A O 1
ATOM 3043 N N . ASP A 1 392 ? 24.846 -0.854 9.476 1.00 85.19 392 ASP A N 1
ATOM 3044 C CA . ASP A 1 392 ? 24.876 -0.732 8.011 1.00 85.19 392 ASP A CA 1
ATOM 3045 C C . ASP A 1 392 ? 23.511 -0.306 7.437 1.00 85.19 392 ASP A C 1
ATOM 3047 O O . ASP A 1 392 ? 23.423 0.623 6.631 1.00 85.19 392 ASP A O 1
ATOM 3051 N N . LEU A 1 393 ? 22.426 -0.961 7.877 1.00 86.12 393 LEU A N 1
ATOM 3052 C CA . LEU A 1 393 ? 21.058 -0.647 7.447 1.00 86.12 393 LEU A CA 1
ATOM 3053 C C . LEU A 1 393 ? 20.660 0.785 7.826 1.00 86.12 393 LEU A C 1
ATOM 3055 O O . LEU A 1 393 ? 20.089 1.503 7.001 1.00 86.12 393 LEU A O 1
ATOM 3059 N N . ARG A 1 394 ? 20.973 1.213 9.056 1.00 85.06 394 ARG A N 1
ATOM 3060 C CA . ARG A 1 394 ? 20.698 2.574 9.530 1.00 85.06 394 ARG A CA 1
ATOM 3061 C C . ARG A 1 394 ? 21.518 3.603 8.755 1.00 85.06 394 ARG A C 1
ATOM 3063 O O . ARG A 1 394 ? 20.956 4.604 8.320 1.00 85.06 394 ARG A O 1
ATOM 3070 N N . SER A 1 395 ? 22.813 3.343 8.572 1.00 83.19 395 SER A N 1
ATOM 3071 C CA . SER A 1 395 ? 23.756 4.217 7.871 1.00 83.19 395 SER A CA 1
ATOM 3072 C C . SER A 1 395 ? 23.285 4.500 6.447 1.00 83.19 395 SER A C 1
ATOM 3074 O O . SER A 1 395 ? 23.119 5.668 6.087 1.00 83.19 395 SER A O 1
ATOM 3076 N N . TRP A 1 396 ? 22.951 3.443 5.693 1.00 88.62 396 TRP A N 1
ATOM 3077 C CA . TRP A 1 396 ? 22.398 3.541 4.341 1.00 88.62 396 TRP A CA 1
ATOM 3078 C C . TRP A 1 396 ? 21.188 4.484 4.275 1.00 88.62 396 TRP A C 1
ATOM 3080 O O . TRP A 1 396 ? 21.145 5.397 3.456 1.00 88.62 396 TRP A O 1
ATOM 3090 N N . TYR A 1 397 ? 20.232 4.314 5.187 1.00 84.69 397 TYR A N 1
ATOM 3091 C CA . TYR A 1 397 ? 19.016 5.123 5.224 1.00 84.69 397 TYR A CA 1
ATOM 3092 C C . TYR A 1 397 ? 19.305 6.579 5.594 1.00 84.69 397 TYR A C 1
ATOM 3094 O O . TYR A 1 397 ? 18.749 7.493 4.994 1.00 84.69 397 TYR A O 1
ATOM 3102 N N . THR A 1 398 ? 20.178 6.823 6.578 1.00 83.06 398 THR A N 1
ATOM 3103 C CA . THR A 1 398 ? 20.557 8.189 6.978 1.00 83.06 398 THR A CA 1
ATOM 3104 C C . THR A 1 398 ? 21.368 8.932 5.917 1.00 83.06 398 THR A C 1
ATOM 3106 O O . THR A 1 398 ? 21.437 10.156 5.972 1.00 83.06 398 THR A O 1
ATOM 3109 N N . ALA A 1 399 ? 21.952 8.214 4.953 1.00 84.25 399 ALA A N 1
ATOM 3110 C CA . ALA A 1 399 ? 22.643 8.784 3.802 1.00 84.25 399 ALA A CA 1
ATOM 3111 C C . ALA A 1 399 ? 21.701 9.144 2.632 1.00 84.25 399 ALA A C 1
ATOM 3113 O O . ALA A 1 399 ? 22.150 9.767 1.669 1.00 84.25 399 ALA A O 1
ATOM 3114 N N . LEU A 1 400 ? 20.410 8.784 2.689 1.00 82.56 400 LEU A N 1
ATOM 3115 C CA . LEU A 1 400 ? 19.452 9.164 1.651 1.00 82.56 400 LEU A CA 1
ATOM 3116 C C . LEU A 1 400 ? 19.212 10.688 1.638 1.00 82.56 400 LEU A C 1
ATOM 3118 O O . LEU A 1 400 ? 18.987 11.287 2.695 1.00 82.56 400 LEU A O 1
ATOM 3122 N N . PRO A 1 401 ? 19.170 11.324 0.451 1.00 83.88 401 PRO A N 1
ATOM 3123 C CA . PRO A 1 401 ? 18.762 12.717 0.319 1.00 83.88 401 PRO A CA 1
ATOM 3124 C C . PRO A 1 401 ? 17.357 12.968 0.906 1.00 83.88 401 PRO A C 1
ATOM 3126 O O . PRO A 1 401 ? 16.459 12.146 0.685 1.00 83.88 401 PRO A O 1
ATOM 3129 N N . PRO A 1 402 ? 17.114 14.103 1.598 1.00 75.56 402 PRO A N 1
ATOM 3130 C CA . PRO A 1 402 ? 15.859 14.367 2.309 1.00 75.56 402 PRO A CA 1
ATOM 3131 C C . PRO A 1 402 ? 14.575 14.254 1.479 1.00 75.56 402 PRO A C 1
ATOM 3133 O O . PRO A 1 402 ? 13.525 13.966 2.038 1.00 75.56 402 PRO A O 1
ATOM 3136 N N . GLN A 1 403 ? 14.641 14.443 0.164 1.00 72.19 403 GLN A N 1
ATOM 3137 C CA . GLN A 1 403 ? 13.504 14.319 -0.749 1.00 72.19 403 GLN A CA 1
ATOM 3138 C C . GLN A 1 403 ? 13.089 12.862 -1.041 1.00 72.19 403 GLN A C 1
ATOM 3140 O O . GLN A 1 403 ? 11.937 12.617 -1.388 1.00 72.19 403 GLN A O 1
ATOM 3145 N N . TRP A 1 404 ? 13.990 11.885 -0.871 1.00 80.94 404 TRP A N 1
ATOM 3146 C CA . TRP A 1 404 ? 13.714 10.453 -1.101 1.00 80.94 404 TRP A CA 1
ATOM 3147 C C . TRP A 1 404 ? 13.337 9.701 0.175 1.00 80.94 404 TRP A C 1
ATOM 3149 O O . TRP A 1 404 ? 13.073 8.500 0.161 1.00 80.94 404 TRP A O 1
ATOM 3159 N N . ASN A 1 405 ? 13.269 10.423 1.284 1.00 76.75 405 ASN A N 1
ATOM 3160 C CA . ASN A 1 405 ? 12.806 9.948 2.571 1.00 76.75 405 ASN A CA 1
ATOM 3161 C C . ASN A 1 405 ? 11.281 9.706 2.545 1.00 76.75 405 ASN A C 1
ATOM 3163 O O . ASN A 1 405 ? 10.511 10.597 2.202 1.00 76.75 405 ASN A O 1
ATOM 3167 N N . LEU A 1 406 ? 10.840 8.509 2.954 1.00 69.38 406 LEU A N 1
ATOM 3168 C CA . LEU A 1 406 ? 9.445 8.024 3.002 1.00 69.38 406 LEU A CA 1
ATOM 3169 C C . LEU A 1 406 ? 8.403 8.997 3.598 1.00 69.38 406 LEU A C 1
ATOM 3171 O O . LEU A 1 406 ? 7.245 8.945 3.197 1.00 69.38 406 LEU A O 1
ATOM 3175 N N . SER A 1 407 ? 8.777 9.908 4.503 1.00 62.38 407 SER A N 1
ATOM 3176 C CA . SER A 1 407 ? 7.852 10.944 4.994 1.00 62.38 407 SER A CA 1
ATOM 3177 C C . SER A 1 407 ? 7.598 12.044 3.981 1.00 62.38 407 SER A C 1
ATOM 3179 O O . SER A 1 407 ? 6.465 12.486 3.841 1.00 62.38 407 SER A O 1
ATOM 3181 N N . GLN A 1 408 ? 8.649 12.496 3.297 1.00 61.75 408 GLN A N 1
ATOM 3182 C CA . GLN A 1 408 ? 8.553 13.507 2.248 1.00 61.75 408 GLN A CA 1
ATOM 3183 C C . GLN A 1 408 ? 8.005 12.901 0.954 1.00 61.75 408 GLN A C 1
ATOM 3185 O O . GLN A 1 408 ? 7.345 13.588 0.181 1.00 61.75 408 GLN A O 1
ATOM 3190 N N . ASN A 1 409 ? 8.216 11.599 0.745 1.00 59.31 409 ASN A N 1
ATOM 3191 C CA . ASN A 1 409 ? 7.687 10.850 -0.387 1.00 59.31 409 ASN A CA 1
ATOM 3192 C C . ASN A 1 409 ? 6.167 11.000 -0.554 1.00 59.31 409 ASN A C 1
ATOM 3194 O O . ASN A 1 409 ? 5.704 11.245 -1.664 1.00 59.31 409 ASN A O 1
ATOM 3198 N N . LEU A 1 410 ? 5.416 10.882 0.543 1.00 55.34 410 LEU A N 1
ATOM 3199 C CA . LEU A 1 410 ? 3.952 10.884 0.526 1.00 55.34 410 LEU A CA 1
ATOM 3200 C C . LEU A 1 410 ? 3.331 12.289 0.513 1.00 55.34 410 LEU A C 1
ATOM 3202 O O . LEU A 1 410 ? 2.138 12.405 0.255 1.00 55.34 410 LEU A O 1
ATOM 3206 N N . SER A 1 411 ? 4.111 13.343 0.784 1.00 54.09 411 SER A N 1
ATOM 3207 C CA . SER A 1 411 ? 3.609 14.724 0.875 1.00 54.09 411 SER A CA 1
ATOM 3208 C C . SER A 1 411 ? 4.171 15.690 -0.173 1.00 54.09 411 SER A C 1
ATOM 3210 O O . SER A 1 411 ? 3.517 16.682 -0.472 1.00 54.09 411 SER A O 1
ATOM 3212 N N . ASN A 1 412 ? 5.374 15.445 -0.710 1.00 53.88 412 ASN A N 1
ATOM 3213 C CA . ASN A 1 412 ? 6.131 16.454 -1.470 1.00 53.88 412 ASN A CA 1
ATOM 3214 C C . ASN A 1 412 ? 6.437 16.056 -2.925 1.00 53.88 412 ASN A C 1
ATOM 3216 O O . ASN A 1 412 ? 6.806 16.914 -3.727 1.00 53.88 412 ASN A O 1
ATOM 3220 N N . ILE A 1 413 ? 6.352 14.771 -3.283 1.00 61.88 413 ILE A N 1
ATOM 3221 C CA . ILE A 1 413 ? 6.672 14.312 -4.641 1.00 61.88 413 ILE A CA 1
ATOM 3222 C C . ILE A 1 413 ? 5.391 14.331 -5.477 1.00 61.88 413 ILE A C 1
ATOM 3224 O O . ILE A 1 413 ? 4.591 13.402 -5.413 1.00 61.88 413 ILE A O 1
ATOM 3228 N N . ASN A 1 414 ? 5.205 15.362 -6.302 1.00 67.12 414 ASN A N 1
ATOM 3229 C CA . ASN A 1 414 ? 4.030 15.467 -7.181 1.00 67.12 414 ASN A CA 1
ATOM 3230 C C . ASN A 1 414 ? 4.002 14.379 -8.275 1.00 67.12 414 ASN A C 1
ATOM 3232 O O . ASN A 1 414 ? 2.928 13.938 -8.687 1.00 67.12 414 ASN A O 1
ATOM 3236 N N . ASP A 1 415 ? 5.170 13.893 -8.704 1.00 77.81 415 ASP A N 1
ATOM 3237 C CA . ASP A 1 415 ? 5.293 12.831 -9.705 1.00 77.81 415 ASP A CA 1
ATOM 3238 C C . ASP A 1 415 ? 4.935 11.440 -9.138 1.00 77.81 415 ASP A C 1
ATOM 3240 O O . ASP A 1 415 ? 5.599 10.902 -8.247 1.00 77.81 415 ASP A O 1
ATOM 3244 N N . ARG A 1 416 ? 3.886 10.830 -9.698 1.00 81.00 416 ARG A N 1
ATOM 3245 C CA . ARG A 1 416 ? 3.387 9.501 -9.305 1.00 81.00 416 ARG A CA 1
ATOM 3246 C C . ARG A 1 416 ? 4.413 8.380 -9.531 1.00 81.00 416 ARG A C 1
ATOM 3248 O O . ARG A 1 416 ? 4.497 7.461 -8.720 1.00 81.00 416 ARG A O 1
ATOM 3255 N N . GLY A 1 417 ? 5.196 8.433 -10.609 1.00 77.00 417 GLY A N 1
ATOM 3256 C CA . GLY A 1 417 ? 6.202 7.414 -10.922 1.00 77.00 417 GLY A CA 1
ATOM 3257 C C . GLY A 1 417 ? 7.351 7.410 -9.912 1.00 77.00 417 GLY A C 1
ATOM 3258 O O . GLY A 1 417 ? 7.762 6.349 -9.432 1.00 77.00 417 GLY A O 1
ATOM 3259 N N . LEU A 1 418 ? 7.816 8.595 -9.517 1.00 80.12 418 LEU A N 1
ATOM 3260 C CA . LEU A 1 418 ? 8.821 8.783 -8.475 1.00 80.12 418 LEU A CA 1
ATOM 3261 C C . LEU A 1 418 ? 8.285 8.407 -7.086 1.00 80.12 418 LEU A C 1
ATOM 3263 O O . LEU A 1 418 ? 9.038 7.817 -6.304 1.00 80.12 418 LEU A O 1
ATOM 3267 N N . ARG A 1 419 ? 6.999 8.655 -6.782 1.00 81.44 419 ARG A N 1
ATOM 3268 C CA . ARG A 1 419 ? 6.385 8.184 -5.525 1.00 81.44 419 ARG A CA 1
ATOM 3269 C C . ARG A 1 419 ? 6.403 6.666 -5.399 1.00 81.44 419 ARG A C 1
ATOM 3271 O O . ARG A 1 419 ? 6.917 6.151 -4.402 1.00 81.44 419 ARG A O 1
ATOM 3278 N N . ILE A 1 420 ? 5.941 5.964 -6.434 1.00 81.31 420 ILE A N 1
ATOM 3279 C CA . ILE A 1 420 ? 5.941 4.495 -6.508 1.00 81.31 420 ILE A CA 1
ATOM 3280 C C . ILE A 1 420 ? 7.377 3.943 -6.448 1.00 81.31 420 ILE A C 1
ATOM 3282 O O . ILE A 1 420 ? 7.656 3.026 -5.675 1.00 81.31 420 ILE A O 1
ATOM 3286 N N . THR A 1 421 ? 8.315 4.528 -7.199 1.00 83.69 421 THR A N 1
ATOM 3287 C CA . THR A 1 421 ? 9.723 4.080 -7.243 1.00 83.69 421 THR A CA 1
ATOM 3288 C C . THR A 1 421 ? 10.417 4.230 -5.888 1.00 83.69 421 THR A C 1
ATOM 3290 O O . THR A 1 421 ? 11.061 3.300 -5.401 1.00 83.69 421 THR A O 1
ATOM 3293 N N . THR A 1 422 ? 10.227 5.370 -5.225 1.00 86.38 422 THR A N 1
ATOM 3294 C CA . THR A 1 422 ? 10.738 5.605 -3.866 1.00 86.38 422 THR A CA 1
ATOM 3295 C C . THR A 1 422 ? 10.070 4.666 -2.856 1.00 86.38 422 THR A C 1
ATOM 3297 O O . THR A 1 422 ? 10.735 4.139 -1.967 1.00 86.38 422 THR A O 1
ATOM 3300 N N . SER A 1 423 ? 8.774 4.380 -3.013 1.00 86.75 423 SER A N 1
ATOM 3301 C CA . SER A 1 423 ? 8.077 3.397 -2.177 1.00 86.75 423 SER A CA 1
ATOM 3302 C C . SER A 1 423 ? 8.686 2.000 -2.321 1.00 86.75 423 SER A C 1
ATOM 3304 O O . SER A 1 423 ? 8.934 1.339 -1.315 1.00 86.75 423 SER A O 1
ATOM 3306 N N . TYR A 1 424 ? 9.027 1.562 -3.539 1.00 86.94 424 TYR A N 1
ATOM 3307 C CA . TYR A 1 424 ? 9.767 0.313 -3.759 1.00 86.94 424 TYR A CA 1
ATOM 3308 C C . TYR A 1 424 ? 11.138 0.297 -3.071 1.00 86.94 424 TYR A C 1
ATOM 3310 O O . TYR A 1 424 ? 11.529 -0.746 -2.537 1.00 86.94 424 TYR A O 1
ATOM 3318 N N . LEU A 1 425 ? 11.853 1.428 -3.042 1.00 88.12 425 LEU A N 1
ATOM 3319 C CA . LEU A 1 425 ? 13.141 1.544 -2.349 1.00 88.12 425 LEU A CA 1
ATOM 3320 C C . LEU A 1 425 ? 12.975 1.280 -0.845 1.00 88.12 425 LEU A C 1
ATOM 3322 O O . LEU A 1 425 ? 13.678 0.441 -0.274 1.00 88.12 425 LEU A O 1
ATOM 3326 N N . HIS A 1 426 ? 11.971 1.905 -0.226 1.00 89.56 426 HIS A N 1
ATOM 3327 C CA . HIS A 1 426 ? 11.654 1.694 1.188 1.00 89.56 426 HIS A CA 1
ATOM 3328 C C . HIS A 1 426 ? 11.125 0.289 1.476 1.00 89.56 426 HIS A C 1
ATOM 3330 O O . HIS A 1 426 ? 11.572 -0.325 2.443 1.00 89.56 426 HIS A O 1
ATOM 3336 N N . LEU A 1 427 ? 10.263 -0.289 0.629 1.00 89.38 427 LEU A N 1
ATOM 3337 C CA . LEU A 1 427 ? 9.849 -1.693 0.773 1.00 89.38 427 LEU A CA 1
ATOM 3338 C C . LEU A 1 427 ? 11.066 -2.632 0.746 1.00 89.38 427 LEU A C 1
ATOM 3340 O O . LEU A 1 427 ? 11.168 -3.539 1.574 1.00 89.38 427 LEU A O 1
ATOM 3344 N N . LEU A 1 428 ? 12.037 -2.405 -0.143 1.00 87.00 428 LEU A N 1
ATOM 3345 C CA . LEU A 1 428 ? 13.244 -3.225 -0.174 1.00 87.00 428 LEU A CA 1
ATOM 3346 C C . LEU A 1 428 ? 14.082 -3.070 1.103 1.00 87.00 428 LEU A C 1
ATOM 3348 O O . LEU A 1 428 ? 14.513 -4.100 1.630 1.00 87.00 428 LEU A O 1
ATOM 3352 N N . HIS A 1 429 ? 14.253 -1.859 1.638 1.00 90.06 429 HIS A N 1
ATOM 3353 C CA . HIS A 1 429 ? 14.947 -1.623 2.910 1.00 90.06 429 HIS A CA 1
ATOM 3354 C C . HIS A 1 429 ? 14.234 -2.290 4.102 1.00 90.06 429 HIS A C 1
ATOM 3356 O O . HIS A 1 429 ? 14.831 -3.101 4.812 1.00 90.06 429 HIS A O 1
ATOM 3362 N N . LEU A 1 430 ? 12.928 -2.052 4.267 1.00 89.94 430 LEU A N 1
ATOM 3363 C CA . LEU A 1 430 ? 12.099 -2.680 5.305 1.00 89.94 430 LEU A CA 1
ATOM 3364 C C . LEU A 1 430 ? 12.118 -4.217 5.189 1.00 89.94 430 LEU A C 1
ATOM 3366 O O . LEU A 1 430 ? 12.134 -4.937 6.189 1.00 89.94 430 LEU A O 1
ATOM 3370 N N . GLY A 1 431 ? 12.203 -4.736 3.961 1.00 85.69 431 GLY A N 1
ATOM 3371 C CA . GLY A 1 431 ? 12.385 -6.161 3.691 1.00 85.69 431 GLY A CA 1
ATOM 3372 C C . GLY A 1 431 ? 13.727 -6.720 4.182 1.00 85.69 431 GLY A C 1
ATOM 3373 O O . GLY A 1 431 ? 13.794 -7.894 4.536 1.00 85.69 431 GLY A O 1
ATOM 3374 N N . ALA A 1 432 ? 14.790 -5.910 4.240 1.00 85.31 432 ALA A N 1
ATOM 3375 C CA . ALA A 1 432 ? 16.070 -6.308 4.832 1.00 85.31 432 ALA A CA 1
ATOM 3376 C C . ALA A 1 432 ? 15.990 -6.359 6.369 1.00 85.31 432 ALA A C 1
ATOM 3378 O O . ALA A 1 432 ? 16.474 -7.314 6.975 1.00 85.31 432 ALA A O 1
ATOM 3379 N N . MET A 1 433 ? 15.291 -5.406 6.996 1.00 85.50 433 MET A N 1
ATOM 3380 C CA . MET A 1 433 ? 15.036 -5.416 8.446 1.00 85.50 433 MET A CA 1
ATOM 3381 C C . MET A 1 433 ? 14.221 -6.650 8.873 1.00 85.50 433 MET A C 1
ATOM 3383 O O . MET A 1 433 ? 14.590 -7.347 9.820 1.00 85.50 433 MET A O 1
ATOM 3387 N N . MET A 1 434 ? 13.159 -6.994 8.130 1.00 82.94 434 MET A N 1
ATOM 3388 C CA . MET A 1 434 ? 12.402 -8.240 8.349 1.00 82.94 434 MET A CA 1
ATOM 3389 C C . MET A 1 434 ? 13.270 -9.499 8.180 1.00 82.94 434 MET A C 1
ATOM 3391 O O . MET A 1 434 ? 13.085 -10.484 8.900 1.00 82.94 434 MET A O 1
ATOM 3395 N N . LEU A 1 435 ? 14.222 -9.484 7.240 1.00 82.00 435 LEU A N 1
ATOM 3396 C CA . LEU A 1 435 ? 15.132 -10.604 6.998 1.00 82.00 435 LEU A CA 1
ATOM 3397 C C . LEU A 1 435 ? 16.109 -10.810 8.168 1.00 82.00 435 LEU A C 1
ATOM 3399 O O . LEU A 1 435 ? 16.300 -11.952 8.592 1.00 82.00 435 LEU A O 1
ATOM 3403 N N . LEU A 1 436 ? 16.656 -9.727 8.737 1.00 83.56 436 LEU A N 1
ATOM 3404 C CA . LEU A 1 436 ? 17.471 -9.787 9.955 1.00 83.56 436 LEU A CA 1
ATOM 3405 C C . LEU A 1 436 ? 16.658 -10.316 11.145 1.00 83.56 436 LEU A C 1
ATOM 3407 O O . LEU A 1 436 ? 17.092 -11.264 11.794 1.00 83.56 436 LEU A O 1
ATOM 3411 N N . HIS A 1 437 ? 15.455 -9.782 11.387 1.00 79.75 437 HIS A N 1
ATOM 3412 C CA . HIS A 1 437 ? 14.548 -10.279 12.432 1.00 79.75 437 HIS A CA 1
ATOM 3413 C C . HIS A 1 437 ? 14.321 -11.794 12.311 1.00 79.75 437 HIS A C 1
ATOM 3415 O O . HIS A 1 437 ? 14.516 -12.536 13.274 1.00 79.75 437 HIS A O 1
ATOM 3421 N N . ARG A 1 438 ? 13.993 -12.284 11.106 1.00 77.75 438 ARG A N 1
ATOM 3422 C CA . ARG A 1 438 ? 13.790 -13.720 10.853 1.00 77.75 438 ARG A CA 1
ATOM 3423 C C . ARG A 1 438 ? 15.048 -14.537 11.165 1.00 77.75 438 ARG A C 1
ATOM 3425 O O . ARG A 1 438 ? 14.946 -15.651 11.681 1.00 77.75 438 ARG A O 1
ATOM 3432 N N . ARG A 1 439 ? 16.230 -13.999 10.858 1.00 80.06 439 ARG A N 1
ATOM 3433 C CA . ARG A 1 439 ? 17.519 -14.646 11.118 1.00 80.06 439 ARG A CA 1
ATOM 3434 C C . ARG A 1 439 ? 17.853 -14.698 12.616 1.00 80.06 439 ARG A C 1
ATOM 3436 O O . ARG A 1 439 ? 18.295 -15.747 13.085 1.00 80.06 439 ARG A O 1
ATOM 3443 N N . VAL A 1 440 ? 17.577 -13.629 13.366 1.00 76.94 440 VAL A N 1
ATOM 3444 C CA . VAL A 1 440 ? 17.693 -13.580 14.836 1.00 76.94 440 VAL A CA 1
ATOM 3445 C C . VAL A 1 440 ? 16.766 -14.606 15.488 1.00 76.94 440 VAL A C 1
ATOM 3447 O O . VAL A 1 440 ? 17.230 -15.427 16.278 1.00 76.94 440 VAL A O 1
ATOM 3450 N N . VAL A 1 441 ? 15.485 -14.636 15.103 1.00 73.31 441 VAL A N 1
ATOM 3451 C CA . VAL A 1 441 ? 14.508 -15.615 15.617 1.00 73.31 441 VAL A CA 1
ATOM 3452 C C . VAL A 1 441 ? 14.954 -17.051 15.316 1.00 73.31 441 VAL A C 1
ATOM 3454 O O . VAL A 1 441 ? 14.915 -17.903 16.201 1.00 73.31 441 VAL A O 1
ATOM 3457 N N . HIS A 1 442 ? 15.467 -17.328 14.112 1.00 72.69 442 HIS A N 1
ATOM 3458 C CA . HIS A 1 442 ? 16.036 -18.641 13.790 1.00 72.69 442 HIS A CA 1
ATOM 3459 C C . HIS A 1 442 ? 17.230 -19.000 14.695 1.00 72.69 442 HIS A C 1
ATOM 3461 O O . HIS A 1 442 ? 17.281 -20.109 15.225 1.00 72.69 442 HIS A O 1
ATOM 3467 N N . SER A 1 443 ? 18.185 -18.080 14.881 1.00 74.62 443 SER A N 1
ATOM 3468 C CA . SER A 1 443 ? 19.346 -18.277 15.766 1.00 74.62 443 SER A CA 1
ATOM 3469 C C . SER A 1 443 ? 18.913 -18.595 17.201 1.00 74.62 443 SER A C 1
ATOM 3471 O O . SER A 1 443 ? 19.390 -19.566 17.790 1.00 74.62 443 SER A O 1
ATOM 3473 N N . TYR A 1 444 ? 17.943 -17.838 17.726 1.00 71.69 444 TYR A N 1
ATOM 3474 C CA . TYR A 1 444 ? 17.377 -18.049 19.056 1.00 71.69 444 TYR A CA 1
ATOM 3475 C C . TYR A 1 444 ? 16.804 -19.460 19.211 1.00 71.69 444 TYR A C 1
ATOM 3477 O O . TYR A 1 444 ? 17.146 -20.153 20.163 1.00 71.69 444 TYR A O 1
ATOM 3485 N N . ILE A 1 445 ? 15.989 -19.933 18.262 1.00 65.75 445 ILE A N 1
ATOM 3486 C CA . ILE A 1 445 ? 15.353 -21.254 18.380 1.00 65.75 445 ILE A CA 1
ATOM 3487 C C . ILE A 1 445 ? 16.382 -22.395 18.278 1.00 65.75 445 ILE A C 1
ATOM 3489 O O . ILE A 1 445 ? 16.224 -23.424 18.938 1.00 65.75 445 ILE A O 1
ATOM 3493 N N . GLN A 1 446 ? 17.457 -22.226 17.498 1.00 70.19 446 GLN A N 1
ATOM 3494 C CA . GLN A 1 446 ? 18.553 -23.204 17.455 1.00 70.19 446 GLN A CA 1
ATOM 3495 C C . GLN A 1 446 ? 19.344 -23.250 18.772 1.00 70.19 446 GLN A C 1
ATOM 3497 O O . GLN A 1 446 ? 19.680 -24.342 19.235 1.00 70.19 446 GLN A O 1
ATOM 3502 N N . LEU A 1 447 ? 19.601 -22.095 19.399 1.00 69.50 447 LEU A N 1
ATOM 3503 C CA . LEU A 1 447 ? 20.230 -22.024 20.722 1.00 69.50 447 LEU A CA 1
ATOM 3504 C C . LEU A 1 447 ? 19.312 -22.573 21.820 1.00 69.50 447 LEU A C 1
ATOM 3506 O O . LEU A 1 447 ? 19.758 -23.392 22.614 1.00 69.50 447 LEU A O 1
ATOM 3510 N N . GLN A 1 448 ? 18.026 -22.215 21.836 1.00 70.62 448 GLN A N 1
ATOM 3511 C CA . GLN A 1 448 ? 17.062 -22.635 22.864 1.00 70.62 448 GLN A CA 1
ATOM 3512 C C . GLN A 1 448 ? 16.929 -24.165 22.960 1.00 70.62 448 GLN A C 1
ATOM 3514 O O . GLN A 1 448 ? 16.659 -24.701 24.032 1.00 70.62 448 GLN A O 1
ATOM 3519 N N . LYS A 1 449 ? 17.164 -24.887 21.856 1.00 70.25 449 LYS A N 1
ATOM 3520 C CA . LYS A 1 449 ? 17.188 -26.359 21.809 1.00 70.25 449 LYS A CA 1
ATOM 3521 C C . LYS A 1 449 ? 18.434 -27.009 22.419 1.00 70.25 449 LYS A C 1
ATOM 3523 O O . LYS A 1 449 ? 18.417 -28.217 22.639 1.00 70.25 449 LYS A O 1
ATOM 3528 N N . ARG A 1 450 ? 19.523 -26.259 22.601 1.00 78.00 450 ARG A N 1
ATOM 3529 C CA . ARG A 1 450 ? 20.859 -26.783 22.941 1.00 78.00 450 ARG A CA 1
ATOM 3530 C C . ARG A 1 450 ? 21.423 -26.169 24.221 1.00 78.00 450 ARG A C 1
ATOM 3532 O O . ARG A 1 450 ? 21.872 -26.896 25.097 1.00 78.00 450 ARG A O 1
ATOM 3539 N N . GLU A 1 451 ? 21.375 -24.846 24.328 1.00 77.44 451 GLU A N 1
ATOM 3540 C CA . GLU A 1 451 ? 21.979 -24.030 25.385 1.00 77.44 451 GLU A CA 1
ATOM 3541 C C . GLU A 1 451 ? 20.995 -22.906 25.807 1.00 77.44 451 GLU A C 1
ATOM 3543 O O . GLU A 1 451 ? 21.186 -21.744 25.436 1.00 77.44 451 GLU A O 1
ATOM 3548 N N . PRO A 1 452 ? 19.926 -23.214 26.578 1.00 69.50 452 PRO A N 1
ATOM 3549 C CA . PRO A 1 452 ? 18.847 -22.258 26.877 1.00 69.50 452 PRO A CA 1
ATOM 3550 C C . PRO A 1 452 ? 19.296 -20.960 27.568 1.00 69.50 452 PRO A C 1
ATOM 3552 O O . PRO A 1 452 ? 18.726 -19.903 27.314 1.00 69.50 452 PRO A O 1
ATOM 3555 N N . GLY A 1 453 ? 20.336 -21.010 28.411 1.00 69.75 453 GLY A N 1
ATOM 3556 C CA . GLY A 1 453 ? 20.874 -19.814 29.076 1.00 69.75 453 GLY A CA 1
ATOM 3557 C C . GLY A 1 453 ? 21.438 -18.793 28.083 1.00 69.75 453 GLY A C 1
ATOM 3558 O O . GLY A 1 453 ? 21.058 -17.627 28.102 1.00 69.75 453 GLY A O 1
ATOM 3559 N N . ARG A 1 454 ? 22.254 -19.253 27.127 1.00 72.56 454 ARG A N 1
ATOM 3560 C CA . ARG A 1 454 ? 22.835 -18.394 26.079 1.00 72.56 454 ARG A CA 1
ATOM 3561 C C . ARG A 1 454 ? 21.797 -17.928 25.063 1.00 72.56 454 ARG A C 1
ATOM 3563 O O . ARG A 1 454 ? 21.946 -16.863 24.474 1.00 72.56 454 ARG A O 1
ATOM 3570 N N . ALA A 1 455 ? 20.727 -18.700 24.866 1.00 64.00 455 ALA A N 1
ATOM 3571 C CA . ALA A 1 455 ? 19.585 -18.258 24.074 1.00 64.00 455 ALA A CA 1
ATOM 3572 C C . ALA A 1 455 ? 18.905 -17.028 24.709 1.00 64.00 455 ALA A C 1
ATOM 3574 O O . ALA A 1 455 ? 18.561 -16.090 23.990 1.00 64.00 455 ALA A O 1
ATOM 3575 N N . PHE A 1 456 ? 18.757 -17.005 26.041 1.00 65.69 456 PHE A N 1
ATOM 3576 C CA . PHE A 1 456 ? 18.209 -15.860 26.777 1.00 65.69 456 PHE A CA 1
ATOM 3577 C C . PHE A 1 456 ? 19.113 -14.616 26.685 1.00 65.69 456 PHE A C 1
ATOM 3579 O O . PHE A 1 456 ? 18.630 -13.522 26.406 1.00 65.69 456 PHE A O 1
ATOM 3586 N N . GLU A 1 457 ? 20.430 -14.784 26.829 1.00 67.56 457 GLU A N 1
ATOM 3587 C CA . GLU A 1 457 ? 21.404 -13.694 26.647 1.00 67.56 457 GLU A CA 1
ATOM 3588 C C . GLU A 1 457 ? 21.363 -13.121 25.218 1.00 67.56 457 GLU A C 1
ATOM 3590 O O . GLU A 1 457 ? 21.297 -11.905 25.033 1.00 67.56 457 GLU A O 1
ATOM 3595 N N . MET A 1 458 ? 21.326 -13.989 24.198 1.00 72.00 458 MET A N 1
ATOM 3596 C CA . MET A 1 458 ? 21.278 -13.567 22.794 1.00 72.00 458 MET A CA 1
ATOM 3597 C C . MET A 1 458 ? 19.980 -12.819 22.452 1.00 72.00 458 MET A C 1
ATOM 3599 O O . MET A 1 458 ? 20.022 -11.836 21.717 1.00 72.00 458 MET A O 1
ATOM 3603 N N . ILE A 1 459 ? 18.817 -13.252 22.961 1.00 64.31 459 ILE A N 1
ATOM 3604 C CA . ILE A 1 459 ? 17.552 -12.555 22.669 1.00 64.31 459 ILE A CA 1
ATOM 3605 C C . ILE A 1 459 ? 17.436 -11.222 23.418 1.00 64.31 459 ILE A C 1
ATOM 3607 O O . ILE A 1 459 ? 16.839 -10.294 22.879 1.00 64.31 459 ILE A O 1
ATOM 3611 N N . ALA A 1 460 ? 18.050 -11.092 24.600 1.00 61.69 460 ALA A N 1
ATOM 3612 C CA . ALA A 1 460 ? 18.134 -9.821 25.317 1.00 61.69 460 ALA A CA 1
ATOM 3613 C C . ALA A 1 460 ? 18.956 -8.783 24.531 1.00 61.69 460 ALA A C 1
ATOM 3615 O O . ALA A 1 460 ? 18.488 -7.663 24.336 1.00 61.69 460 ALA A O 1
ATOM 3616 N N . GLY A 1 461 ? 20.125 -9.167 24.002 1.00 63.44 461 GLY A N 1
ATOM 3617 C CA . GLY A 1 461 ? 20.928 -8.296 23.132 1.00 63.44 461 GLY A CA 1
ATOM 3618 C C . GLY A 1 461 ? 20.269 -7.997 21.776 1.00 63.44 461 GLY A C 1
ATOM 3619 O O . GLY A 1 461 ? 20.405 -6.899 21.238 1.00 63.44 461 GLY A O 1
ATOM 3620 N N . ALA A 1 462 ? 19.495 -8.937 21.229 1.00 71.56 462 ALA A N 1
ATOM 3621 C CA . ALA A 1 462 ? 18.866 -8.796 19.915 1.00 71.56 462 ALA A CA 1
ATOM 3622 C C . ALA A 1 462 ? 17.424 -8.235 19.939 1.00 71.56 462 ALA A C 1
ATOM 3624 O O . ALA A 1 462 ? 16.769 -8.181 18.892 1.00 71.56 462 ALA A O 1
ATOM 3625 N N . ALA A 1 463 ? 16.910 -7.818 21.102 1.00 65.06 463 ALA A N 1
ATOM 3626 C CA . ALA A 1 463 ? 15.520 -7.385 21.283 1.00 65.06 463 ALA A CA 1
ATOM 3627 C C . ALA A 1 463 ? 15.126 -6.193 20.386 1.00 65.06 463 ALA A C 1
ATOM 3629 O O . ALA A 1 463 ? 14.015 -6.150 19.843 1.00 65.06 463 ALA A O 1
ATOM 3630 N N . GLU A 1 464 ? 16.050 -5.253 20.173 1.00 72.00 464 GLU A N 1
ATOM 3631 C CA . GLU A 1 464 ? 15.840 -4.113 19.276 1.00 72.00 464 GLU A CA 1
ATOM 3632 C C . GLU A 1 464 ? 15.682 -4.574 17.818 1.00 72.00 464 GLU A C 1
ATOM 3634 O O . GLU A 1 464 ? 14.698 -4.216 17.175 1.00 72.00 464 GLU A O 1
ATOM 3639 N N . ALA A 1 465 ? 16.559 -5.463 17.331 1.00 71.50 465 ALA A N 1
ATOM 3640 C CA . ALA A 1 465 ? 16.498 -6.032 15.978 1.00 71.50 465 ALA A CA 1
ATOM 3641 C C . ALA A 1 465 ? 15.167 -6.758 15.704 1.00 71.50 465 ALA A C 1
ATOM 3643 O O . ALA A 1 465 ? 14.593 -6.685 14.612 1.00 71.50 465 ALA A O 1
ATOM 3644 N N . VAL A 1 466 ? 14.653 -7.466 16.717 1.00 70.56 466 VAL A N 1
ATOM 3645 C CA . VAL A 1 466 ? 13.356 -8.150 16.649 1.00 70.56 466 VAL A CA 1
ATOM 3646 C C . VAL A 1 466 ? 12.216 -7.134 16.534 1.00 70.56 466 VAL A C 1
ATOM 3648 O O . VAL A 1 466 ? 11.341 -7.302 15.680 1.00 70.56 466 VAL A O 1
ATOM 3651 N N . THR A 1 467 ? 12.248 -6.073 17.340 1.00 71.12 467 THR A N 1
ATOM 3652 C CA . THR A 1 467 ? 11.239 -5.000 17.369 1.00 71.12 467 THR A CA 1
ATOM 3653 C C . THR A 1 467 ? 11.240 -4.173 16.078 1.00 71.12 467 THR A C 1
ATOM 3655 O O . THR A 1 467 ? 10.180 -3.873 15.518 1.00 71.12 467 THR A O 1
ATOM 3658 N N . GLU A 1 468 ? 12.428 -3.869 15.559 1.00 77.75 468 GLU A N 1
ATOM 3659 C CA . GLU A 1 468 ? 12.668 -3.208 14.275 1.00 77.75 468 GLU A CA 1
ATOM 3660 C C . GLU A 1 468 ? 12.046 -3.995 13.115 1.00 77.75 468 GLU A C 1
ATOM 3662 O O . GLU A 1 468 ? 11.308 -3.421 12.315 1.00 77.75 468 GLU A O 1
ATOM 3667 N N . GLY A 1 469 ? 12.249 -5.316 13.049 1.00 76.38 469 GLY A N 1
ATOM 3668 C CA . GLY A 1 469 ? 11.660 -6.148 11.993 1.00 76.38 469 GLY A CA 1
ATOM 3669 C C . GLY A 1 469 ? 10.133 -6.278 12.056 1.00 76.38 469 GLY A C 1
ATOM 3670 O O . GLY A 1 469 ? 9.481 -6.274 11.012 1.00 76.38 469 GLY A O 1
ATOM 3671 N N . ILE A 1 470 ? 9.537 -6.330 13.255 1.00 72.06 470 ILE A N 1
ATOM 3672 C CA . ILE A 1 470 ? 8.067 -6.310 13.417 1.00 72.06 470 ILE A CA 1
ATOM 3673 C C . ILE A 1 470 ? 7.506 -4.955 12.964 1.00 72.06 470 ILE A C 1
ATOM 3675 O O . ILE A 1 470 ? 6.511 -4.892 12.240 1.00 72.06 470 ILE A O 1
ATOM 3679 N N . THR A 1 471 ? 8.174 -3.862 13.335 1.00 77.31 471 THR A N 1
ATOM 3680 C CA . THR A 1 471 ? 7.813 -2.508 12.891 1.00 77.31 471 THR A CA 1
ATOM 3681 C C . THR A 1 471 ? 7.931 -2.381 11.371 1.00 77.31 471 THR A C 1
ATOM 3683 O O . THR A 1 471 ? 7.021 -1.865 10.721 1.00 77.31 471 THR A O 1
ATOM 3686 N N . ALA A 1 472 ? 8.988 -2.943 10.781 1.00 82.62 472 ALA A N 1
ATOM 3687 C CA . ALA A 1 472 ? 9.181 -2.971 9.339 1.00 82.62 472 ALA A CA 1
ATOM 3688 C C . ALA A 1 472 ? 8.088 -3.764 8.603 1.00 82.62 472 ALA A C 1
ATOM 3690 O O . ALA A 1 472 ? 7.653 -3.335 7.534 1.00 82.62 472 ALA A O 1
ATOM 3691 N N . ALA A 1 473 ? 7.582 -4.863 9.176 1.00 81.12 473 ALA A N 1
ATOM 3692 C CA . ALA A 1 473 ? 6.449 -5.609 8.621 1.00 81.12 473 ALA A CA 1
ATOM 3693 C C . ALA A 1 473 ? 5.159 -4.772 8.570 1.00 81.12 473 ALA A C 1
ATOM 3695 O O . ALA A 1 473 ? 4.489 -4.739 7.537 1.00 81.12 473 ALA A O 1
ATOM 3696 N N . ARG A 1 474 ? 4.854 -4.037 9.646 1.00 80.75 474 ARG A N 1
ATOM 3697 C CA . ARG A 1 474 ? 3.687 -3.139 9.725 1.00 80.75 474 ARG A CA 1
ATOM 3698 C C . ARG A 1 474 ? 3.775 -1.992 8.721 1.00 80.75 474 ARG A C 1
ATOM 3700 O O . ARG A 1 474 ? 2.825 -1.744 7.983 1.00 80.75 474 ARG A O 1
ATOM 3707 N N . LEU A 1 475 ? 4.926 -1.316 8.666 1.00 82.62 475 LEU A N 1
ATOM 3708 C CA . LEU A 1 475 ? 5.179 -0.231 7.711 1.00 82.62 475 LEU A CA 1
ATOM 3709 C C . LEU A 1 475 ? 5.095 -0.726 6.263 1.00 82.62 475 LEU A C 1
ATOM 3711 O O . LEU A 1 475 ? 4.524 -0.048 5.416 1.00 82.62 475 LEU A O 1
ATOM 3715 N N . SER A 1 476 ? 5.596 -1.932 5.996 1.00 89.00 476 SER A N 1
ATOM 3716 C CA . SER A 1 476 ? 5.520 -2.553 4.673 1.00 89.00 476 SER A CA 1
ATOM 3717 C C . SER A 1 476 ? 4.085 -2.849 4.248 1.00 89.00 476 SER A C 1
ATOM 3719 O O . SER A 1 476 ? 3.739 -2.561 3.111 1.00 89.00 476 SER A O 1
ATOM 3721 N N . ALA A 1 477 ? 3.234 -3.369 5.138 1.00 86.31 477 ALA A N 1
ATOM 3722 C CA . ALA A 1 477 ? 1.822 -3.602 4.829 1.00 86.31 477 ALA A CA 1
ATOM 3723 C C . ALA A 1 477 ? 1.078 -2.296 4.492 1.00 86.31 477 ALA A C 1
ATOM 3725 O O . ALA A 1 477 ? 0.369 -2.237 3.489 1.00 86.31 477 ALA A O 1
ATOM 3726 N N . ARG A 1 478 ? 1.319 -1.226 5.264 1.00 84.44 478 ARG A N 1
ATOM 3727 C CA . ARG A 1 478 ? 0.758 0.111 4.994 1.00 84.44 478 ARG A CA 1
ATOM 3728 C C . ARG A 1 478 ? 1.241 0.675 3.655 1.00 84.44 478 ARG A C 1
ATOM 3730 O O . ARG A 1 478 ? 0.432 1.136 2.857 1.00 84.44 478 ARG A O 1
ATOM 3737 N N . LEU A 1 479 ? 2.544 0.596 3.383 1.00 86.56 479 LEU A N 1
ATOM 3738 C CA . LEU A 1 479 ? 3.130 1.102 2.141 1.00 86.56 479 LEU A CA 1
ATOM 3739 C C . LEU A 1 479 ? 2.703 0.273 0.916 1.00 86.56 479 LEU A C 1
ATOM 3741 O O . LEU A 1 479 ? 2.510 0.833 -0.157 1.00 86.56 479 LEU A O 1
ATOM 3745 N N . LEU A 1 480 ? 2.465 -1.034 1.072 1.00 87.06 480 LEU A N 1
ATOM 3746 C CA . LEU A 1 480 ? 1.848 -1.868 0.035 1.00 87.06 480 LEU A CA 1
ATOM 3747 C C . LEU A 1 480 ? 0.403 -1.451 -0.267 1.00 87.06 480 LEU A C 1
ATOM 3749 O O . LEU A 1 480 ? 0.036 -1.462 -1.437 1.00 87.06 480 LEU A O 1
ATOM 3753 N N . SER A 1 481 ? -0.392 -1.051 0.735 1.00 83.06 481 SER A N 1
ATOM 3754 C CA . SER A 1 481 ? -1.721 -0.465 0.489 1.00 83.06 481 SER A CA 1
ATOM 3755 C C . SER A 1 481 ? -1.601 0.823 -0.321 1.00 83.06 481 SER A C 1
ATOM 3757 O O . SER A 1 481 ? -2.226 0.940 -1.361 1.00 83.06 481 SER A O 1
ATOM 3759 N N . ILE A 1 482 ? -0.719 1.749 0.070 1.00 82.06 482 ILE A N 1
ATOM 3760 C CA . ILE A 1 482 ? -0.549 3.017 -0.659 1.00 82.06 482 ILE A CA 1
ATOM 3761 C C . ILE A 1 482 ? -0.126 2.767 -2.116 1.00 82.06 482 ILE A C 1
ATOM 3763 O O . ILE A 1 482 ? -0.741 3.294 -3.036 1.00 82.06 482 ILE A O 1
ATOM 3767 N N . VAL A 1 483 ? 0.876 1.913 -2.355 1.00 82.44 483 VAL A N 1
ATOM 3768 C CA . VAL A 1 483 ? 1.330 1.595 -3.723 1.00 82.44 483 VAL A CA 1
ATOM 3769 C C . VAL A 1 483 ? 0.260 0.833 -4.520 1.00 82.44 483 VAL A C 1
ATOM 3771 O O . VAL A 1 483 ? 0.229 0.932 -5.747 1.00 82.44 483 VAL A O 1
ATOM 3774 N N . HIS A 1 484 ? -0.627 0.082 -3.861 1.00 83.75 484 HIS A N 1
ATOM 3775 C CA . HIS A 1 484 ? -1.804 -0.512 -4.496 1.00 83.75 484 HIS A CA 1
ATOM 3776 C C . HIS A 1 484 ? -2.805 0.562 -4.931 1.00 83.75 484 HIS A C 1
ATOM 3778 O O . HIS A 1 484 ? -3.200 0.582 -6.096 1.00 83.75 484 HIS A O 1
ATOM 3784 N N . ASP A 1 485 ? -3.156 1.469 -4.022 1.00 80.62 485 ASP A N 1
ATOM 3785 C CA . ASP A 1 485 ? -4.174 2.502 -4.222 1.00 80.62 485 ASP A CA 1
ATOM 3786 C C . ASP A 1 485 ? -3.711 3.540 -5.269 1.00 80.62 485 ASP A C 1
ATOM 3788 O O . ASP A 1 485 ? -4.494 3.988 -6.103 1.00 80.62 485 ASP A O 1
ATOM 3792 N N . GLU A 1 486 ? -2.404 3.820 -5.343 1.00 79.44 486 GLU A N 1
ATOM 3793 C CA . GLU A 1 486 ? -1.783 4.585 -6.435 1.00 79.44 486 GLU A CA 1
ATOM 3794 C C . GLU A 1 486 ? -1.681 3.816 -7.769 1.00 79.44 486 GLU A C 1
ATOM 3796 O O . GLU A 1 486 ? -1.130 4.335 -8.745 1.00 79.44 486 GLU A O 1
ATOM 3801 N N . GLY A 1 487 ? -2.158 2.570 -7.855 1.00 78.19 487 GLY A N 1
ATOM 3802 C CA . GLY A 1 487 ? -2.072 1.720 -9.048 1.00 78.19 487 GLY A CA 1
ATOM 3803 C C . GLY A 1 487 ? -0.638 1.359 -9.455 1.00 78.19 487 GLY A C 1
ATOM 3804 O O . GLY A 1 487 ? -0.370 1.137 -10.637 1.00 78.19 487 GLY A O 1
ATOM 3805 N N . GLY A 1 488 ? 0.297 1.362 -8.502 1.00 74.56 488 GLY A N 1
ATOM 3806 C CA . GLY A 1 488 ? 1.707 1.032 -8.707 1.00 74.56 488 GLY A CA 1
ATOM 3807 C C . GLY A 1 488 ? 2.008 -0.467 -8.689 1.00 74.56 488 GLY A C 1
ATOM 3808 O O . GLY A 1 488 ? 2.996 -0.888 -9.289 1.00 74.56 488 GLY A O 1
ATOM 3809 N N . ILE A 1 489 ? 1.159 -1.294 -8.068 1.00 79.31 489 ILE A N 1
ATOM 3810 C CA . ILE A 1 489 ? 1.352 -2.752 -8.038 1.00 79.31 489 ILE A CA 1
ATOM 3811 C C . ILE A 1 489 ? 0.903 -3.383 -9.359 1.00 79.31 489 ILE A C 1
ATOM 3813 O O . ILE A 1 489 ? -0.287 -3.513 -9.639 1.00 79.31 489 ILE A O 1
ATOM 3817 N N . THR A 1 490 ? 1.861 -3.856 -10.158 1.00 71.44 490 THR A N 1
ATOM 3818 C CA . THR A 1 490 ? 1.562 -4.781 -11.260 1.00 71.44 490 THR A CA 1
ATOM 3819 C C . THR A 1 490 ? 1.347 -6.193 -10.705 1.00 71.44 490 THR A C 1
ATOM 3821 O O . THR A 1 490 ? 2.001 -6.592 -9.741 1.00 71.44 490 THR A O 1
ATOM 3824 N N . ARG A 1 491 ? 0.467 -6.998 -11.320 1.00 68.62 491 ARG A N 1
ATOM 3825 C CA . ARG A 1 491 ? 0.129 -8.345 -10.801 1.00 68.62 491 ARG A CA 1
ATOM 3826 C C . ARG A 1 491 ? 1.303 -9.343 -10.805 1.00 68.62 491 ARG A C 1
ATOM 3828 O O . ARG A 1 491 ? 1.225 -10.361 -10.132 1.00 68.62 491 ARG A O 1
ATOM 3835 N N . HIS A 1 492 ? 2.398 -9.027 -11.504 1.00 65.25 492 HIS A N 1
ATOM 3836 C CA . HIS A 1 492 ? 3.668 -9.769 -11.485 1.00 65.25 492 HIS A CA 1
ATOM 3837 C C . HIS A 1 492 ? 4.802 -9.001 -10.755 1.00 65.25 492 HIS A C 1
ATOM 3839 O O . HIS A 1 492 ? 5.982 -9.305 -10.942 1.00 65.25 492 HIS A O 1
ATOM 3845 N N . CYS A 1 493 ? 4.489 -7.983 -9.939 1.00 73.31 493 CYS A N 1
ATOM 3846 C CA . CYS A 1 493 ? 5.493 -7.216 -9.197 1.00 73.31 493 CYS A CA 1
ATOM 3847 C C . CYS A 1 493 ? 6.079 -8.048 -8.050 1.00 73.31 493 CYS A C 1
ATOM 3849 O O . CYS A 1 493 ? 5.515 -8.144 -6.957 1.00 73.31 493 CYS A O 1
ATOM 3851 N N . TRP A 1 494 ? 7.250 -8.634 -8.292 1.00 74.00 494 TRP A N 1
ATOM 3852 C CA . TRP A 1 494 ? 7.942 -9.494 -7.337 1.00 74.00 494 TRP A CA 1
ATOM 3853 C C . TRP A 1 494 ? 8.299 -8.781 -6.023 1.00 74.00 494 TRP A C 1
ATOM 3855 O O . TRP A 1 494 ? 8.223 -9.416 -4.972 1.00 74.00 494 TRP A O 1
ATOM 3865 N N . ILE A 1 495 ? 8.616 -7.475 -6.042 1.00 77.88 495 ILE A N 1
ATOM 3866 C CA . ILE A 1 495 ? 8.842 -6.685 -4.813 1.00 77.88 495 ILE A CA 1
ATOM 3867 C C . ILE A 1 495 ? 7.591 -6.770 -3.938 1.00 77.88 495 ILE A C 1
ATOM 3869 O O . ILE A 1 495 ? 7.666 -7.206 -2.790 1.00 77.88 495 ILE A O 1
ATOM 3873 N N . CYS A 1 496 ? 6.431 -6.431 -4.501 1.00 84.06 496 CYS A N 1
ATOM 3874 C CA . CYS A 1 496 ? 5.163 -6.431 -3.783 1.00 84.06 496 CYS A CA 1
ATOM 3875 C C . CYS A 1 496 ? 4.736 -7.830 -3.334 1.00 84.06 496 CYS A C 1
ATOM 3877 O O . CYS A 1 496 ? 4.329 -7.984 -2.188 1.00 84.06 496 CYS A O 1
ATOM 3879 N N . ILE A 1 497 ? 4.874 -8.854 -4.185 1.00 80.56 497 ILE A N 1
ATOM 3880 C CA . ILE A 1 497 ? 4.505 -10.244 -3.863 1.00 80.56 497 ILE A CA 1
ATOM 3881 C C . ILE A 1 497 ? 5.302 -10.764 -2.658 1.00 80.56 497 ILE A C 1
ATOM 3883 O O . ILE A 1 497 ? 4.717 -11.249 -1.686 1.00 80.56 497 ILE A O 1
ATOM 3887 N N . PHE A 1 498 ? 6.634 -10.654 -2.696 1.00 78.81 498 PHE A N 1
ATOM 3888 C CA . PHE A 1 498 ? 7.480 -11.153 -1.611 1.00 78.81 498 PHE A CA 1
ATOM 3889 C C . PHE A 1 498 ? 7.346 -10.313 -0.344 1.00 78.81 498 PHE A C 1
ATOM 3891 O O . PHE A 1 498 ? 7.339 -10.875 0.752 1.00 78.81 498 PHE A O 1
ATOM 3898 N N . GLN A 1 499 ? 7.189 -8.994 -0.473 1.00 85.56 499 GLN A N 1
ATOM 3899 C CA . GLN A 1 499 ? 6.983 -8.132 0.681 1.00 85.56 499 GLN A CA 1
ATOM 3900 C C . GLN A 1 499 ? 5.640 -8.418 1.359 1.00 85.56 499 GLN A C 1
ATOM 3902 O O . GLN A 1 499 ? 5.614 -8.631 2.566 1.00 85.56 499 GLN A O 1
ATOM 3907 N N . ALA A 1 500 ? 4.549 -8.516 0.593 1.00 88.81 500 ALA A N 1
ATOM 3908 C CA . ALA A 1 500 ? 3.221 -8.858 1.095 1.00 88.81 500 ALA A CA 1
ATOM 3909 C C . ALA A 1 500 ? 3.234 -10.194 1.850 1.00 88.81 500 ALA A C 1
ATOM 3911 O O . ALA A 1 500 ? 2.752 -10.279 2.980 1.00 88.81 500 ALA A O 1
ATOM 3912 N N . TYR A 1 501 ? 3.867 -11.219 1.269 1.00 84.38 501 TYR A N 1
ATOM 3913 C CA . TYR A 1 501 ? 4.051 -12.510 1.924 1.00 84.38 501 TYR A CA 1
ATOM 3914 C C . TYR A 1 501 ? 4.848 -12.396 3.234 1.00 84.38 501 TYR A C 1
ATOM 3916 O O . TYR A 1 501 ? 4.391 -12.886 4.266 1.00 84.38 501 TYR A O 1
ATOM 3924 N N . MET A 1 502 ? 6.011 -11.735 3.222 1.00 81.12 502 MET A N 1
ATOM 3925 C CA . MET A 1 502 ? 6.878 -11.605 4.401 1.00 81.12 502 MET A CA 1
ATOM 3926 C C . MET A 1 502 ? 6.232 -10.783 5.522 1.00 81.12 502 MET A C 1
ATOM 3928 O O . MET A 1 502 ? 6.306 -11.175 6.684 1.00 81.12 502 MET A O 1
ATOM 3932 N N . SER A 1 503 ? 5.563 -9.678 5.191 1.00 85.69 503 SER A N 1
ATOM 3933 C CA . SER A 1 503 ? 4.852 -8.849 6.165 1.00 85.69 503 SER A CA 1
ATOM 3934 C C . SER A 1 503 ? 3.670 -9.599 6.777 1.00 85.69 503 SER A C 1
ATOM 3936 O O . SER A 1 503 ? 3.535 -9.614 8.000 1.00 85.69 503 SER A O 1
ATOM 3938 N N . CYS A 1 504 ? 2.870 -10.291 5.956 1.00 85.06 504 CYS A N 1
ATOM 3939 C CA . CYS A 1 504 ? 1.781 -11.137 6.438 1.00 85.06 504 CYS A CA 1
ATOM 3940 C C . CYS A 1 504 ? 2.312 -12.256 7.357 1.00 85.06 504 CYS A C 1
ATOM 3942 O O . CYS A 1 504 ? 1.846 -12.372 8.486 1.00 85.06 504 CYS A O 1
ATOM 3944 N N . CYS A 1 505 ? 3.357 -12.996 6.955 1.00 80.44 505 CYS A N 1
ATOM 3945 C CA . CYS A 1 505 ? 4.003 -14.016 7.798 1.00 80.44 505 CYS A CA 1
ATOM 3946 C C . CYS A 1 505 ? 4.397 -13.481 9.183 1.00 80.44 505 CYS A C 1
ATOM 3948 O O . CYS A 1 505 ? 4.075 -14.100 10.198 1.00 80.44 505 CYS A O 1
ATOM 3950 N N . THR A 1 506 ? 5.093 -12.340 9.228 1.00 75.50 506 THR A N 1
ATOM 3951 C CA . THR A 1 506 ? 5.592 -11.750 10.479 1.00 75.50 506 THR A CA 1
ATOM 3952 C C . THR A 1 506 ? 4.445 -11.328 11.401 1.00 75.50 506 THR A C 1
ATOM 3954 O O . THR A 1 506 ? 4.496 -11.610 12.596 1.00 75.50 506 THR A O 1
ATOM 3957 N N . MET A 1 507 ? 3.385 -10.714 10.863 1.00 80.88 507 MET A N 1
ATOM 3958 C CA . MET A 1 507 ? 2.239 -10.252 11.663 1.00 80.88 507 MET A CA 1
ATOM 3959 C C . MET A 1 507 ? 1.297 -11.387 12.092 1.00 80.88 507 MET A C 1
ATOM 3961 O O . MET A 1 507 ? 0.761 -11.361 13.201 1.00 80.88 507 MET A O 1
ATOM 3965 N N . LEU A 1 508 ? 1.137 -12.429 11.268 1.00 73.38 508 LEU A N 1
ATOM 3966 C CA . LEU A 1 508 ? 0.448 -13.657 11.675 1.00 73.38 508 LEU A CA 1
ATOM 3967 C C . LEU A 1 508 ? 1.192 -14.318 12.843 1.00 73.38 508 LEU A C 1
ATOM 3969 O O . LEU A 1 508 ? 0.572 -14.669 13.845 1.00 73.38 508 LEU A O 1
ATOM 3973 N N . TYR A 1 509 ? 2.523 -14.432 12.751 1.00 70.50 509 TYR A N 1
ATOM 3974 C CA . TYR A 1 509 ? 3.357 -14.986 13.818 1.00 70.50 509 TYR A CA 1
ATOM 3975 C C . TYR A 1 509 ? 3.215 -14.206 15.136 1.00 70.50 509 TYR A C 1
ATOM 3977 O O . TYR A 1 509 ? 2.955 -14.821 16.172 1.00 70.50 509 TYR A O 1
ATOM 3985 N N . THR A 1 510 ? 3.311 -12.868 15.117 1.00 68.75 510 THR A N 1
ATOM 3986 C CA . THR A 1 510 ? 3.130 -12.058 16.339 1.00 68.75 510 THR A CA 1
ATOM 3987 C C . THR A 1 510 ? 1.721 -12.192 16.918 1.00 68.75 510 THR A C 1
ATOM 3989 O O . THR A 1 510 ? 1.575 -12.292 18.137 1.00 68.75 510 THR A O 1
ATOM 3992 N N . SER A 1 511 ? 0.692 -12.255 16.068 1.00 71.88 511 SER A N 1
ATOM 3993 C CA . SER A 1 511 ? -0.710 -12.389 16.489 1.00 71.88 511 SER A CA 1
ATOM 3994 C C . SER A 1 511 ? -0.994 -13.746 17.145 1.00 71.88 511 SER A C 1
ATOM 3996 O O . SER A 1 511 ? -1.522 -13.796 18.258 1.00 71.88 511 SER A O 1
ATOM 3998 N N . PHE A 1 512 ? -0.575 -14.855 16.521 1.00 69.12 512 PHE A N 1
ATOM 3999 C CA . PHE A 1 512 ? -0.703 -16.191 17.117 1.00 69.12 512 PHE A CA 1
ATOM 4000 C C . PHE A 1 512 ? 0.084 -16.317 18.426 1.00 69.12 512 PHE A C 1
ATOM 4002 O O . PHE A 1 512 ? -0.419 -16.910 19.383 1.00 69.12 512 PHE A O 1
ATOM 4009 N N . HIS A 1 513 ? 1.285 -15.732 18.500 1.00 62.97 513 HIS A N 1
ATOM 4010 C CA . HIS A 1 513 ? 2.096 -15.747 19.716 1.00 62.97 513 HIS A CA 1
ATOM 4011 C C . HIS A 1 513 ? 1.381 -15.059 20.889 1.00 62.97 513 HIS A C 1
ATOM 4013 O O . HIS A 1 513 ? 1.282 -15.650 21.963 1.00 62.97 513 HIS A O 1
ATOM 4019 N N . ARG A 1 514 ? 0.804 -13.862 20.691 1.00 65.19 514 ARG A N 1
ATOM 4020 C CA . ARG A 1 514 ? 0.045 -13.166 21.752 1.00 65.19 514 ARG A CA 1
ATOM 4021 C C . ARG A 1 514 ? -1.171 -13.971 22.223 1.00 65.19 514 ARG A C 1
ATOM 4023 O O . ARG A 1 514 ? -1.351 -14.129 23.431 1.00 65.19 514 ARG A O 1
ATOM 4030 N N . ARG A 1 515 ? -1.948 -14.556 21.298 1.00 63.47 515 ARG A N 1
ATOM 4031 C CA . ARG A 1 515 ? -3.105 -15.416 21.634 1.00 63.47 515 ARG A CA 1
ATOM 4032 C C . ARG A 1 515 ? -2.715 -16.624 22.488 1.00 63.47 515 ARG A C 1
ATOM 4034 O O . ARG A 1 515 ? -3.385 -16.932 23.472 1.00 63.47 515 ARG A O 1
ATOM 4041 N N . LEU A 1 516 ? -1.603 -17.284 22.161 1.00 59.19 516 LEU A N 1
ATOM 4042 C CA . LEU A 1 516 ? -1.084 -18.425 22.928 1.00 59.19 516 LEU A CA 1
ATOM 4043 C C . LEU A 1 516 ? -0.670 -18.060 24.360 1.00 59.19 516 LEU A C 1
ATOM 4045 O O . LEU A 1 516 ? -0.733 -18.914 25.247 1.00 59.19 516 LEU A O 1
ATOM 4049 N N . GLN A 1 517 ? -0.259 -16.813 24.596 1.00 53.47 517 GLN A N 1
ATOM 4050 C CA . GLN A 1 517 ? 0.224 -16.357 25.898 1.00 53.47 517 GLN A CA 1
ATOM 4051 C C . GLN A 1 517 ? -0.889 -16.025 26.904 1.00 53.47 517 GLN A C 1
ATOM 4053 O O . GLN A 1 517 ? -0.574 -15.804 28.070 1.00 53.47 517 GLN A O 1
ATOM 4058 N N . ARG A 1 518 ? -2.174 -16.031 26.500 1.00 50.19 518 ARG A N 1
ATOM 4059 C CA . ARG A 1 518 ? -3.297 -15.507 27.312 1.00 50.19 518 ARG A CA 1
ATOM 4060 C C . ARG A 1 518 ? -3.017 -14.091 27.839 1.00 50.19 518 ARG A C 1
ATOM 4062 O O . ARG A 1 518 ? -3.362 -13.774 28.977 1.00 50.19 518 ARG A O 1
ATOM 4069 N N . ALA A 1 519 ? -2.365 -13.261 27.023 1.00 42.41 519 ALA A N 1
ATOM 4070 C CA . ALA A 1 519 ? -2.270 -11.838 27.310 1.00 42.41 519 ALA A CA 1
ATOM 4071 C C . ALA A 1 519 ? -3.687 -11.259 27.461 1.00 42.41 519 ALA A C 1
ATOM 4073 O O . ALA A 1 519 ? -4.620 -11.736 26.810 1.00 42.41 519 ALA A O 1
ATOM 4074 N N . ASP A 1 520 ? -3.828 -10.271 28.344 1.00 38.81 520 ASP A N 1
ATOM 4075 C CA . ASP A 1 520 ? -5.088 -9.578 28.621 1.00 38.81 520 ASP A CA 1
ATOM 4076 C C . ASP A 1 520 ? -5.802 -9.207 27.301 1.00 38.81 520 ASP A C 1
ATOM 4078 O O . ASP A 1 520 ? -5.149 -8.619 26.431 1.00 38.81 520 ASP A O 1
ATOM 4082 N N . PRO A 1 521 ? -7.096 -9.541 27.099 1.00 38.91 521 PRO A N 1
ATOM 4083 C CA . PRO A 1 521 ? -7.830 -9.192 25.881 1.00 38.91 521 PRO A CA 1
ATOM 4084 C C . PRO A 1 521 ? -7.778 -7.701 25.506 1.00 38.91 521 PRO A C 1
ATOM 4086 O O . PRO A 1 521 ? -7.938 -7.371 24.335 1.00 38.91 521 PRO A O 1
ATOM 4089 N N . GLY A 1 522 ? -7.494 -6.804 26.461 1.00 36.78 522 GLY A N 1
ATOM 4090 C CA . GLY A 1 522 ? -7.230 -5.384 26.195 1.00 36.78 522 GLY A CA 1
ATOM 4091 C C . GLY A 1 522 ? -5.894 -5.065 25.494 1.00 36.78 522 GLY A C 1
ATOM 4092 O O . GLY A 1 522 ? -5.666 -3.910 25.143 1.00 36.78 522 GLY A O 1
ATOM 4093 N N . LEU A 1 523 ? -5.009 -6.050 25.287 1.00 37.41 523 LEU A N 1
ATOM 4094 C CA . LEU A 1 523 ? -3.688 -5.909 24.650 1.00 37.41 523 LEU A CA 1
ATOM 4095 C C . LEU A 1 523 ? -3.540 -6.657 23.306 1.00 37.41 523 LEU A C 1
ATOM 4097 O O . LEU A 1 523 ? -2.446 -6.668 22.726 1.00 37.41 523 LEU A O 1
ATOM 4101 N N . GLU A 1 524 ? -4.605 -7.256 22.759 1.00 40.19 524 GLU A N 1
ATOM 4102 C CA . GLU A 1 524 ? -4.591 -7.666 21.349 1.00 40.19 524 GLU A CA 1
ATOM 4103 C C . GLU A 1 524 ? -4.529 -6.414 20.457 1.00 40.19 524 GLU A C 1
ATOM 4105 O O . GLU A 1 524 ? -5.515 -5.694 20.312 1.00 40.19 524 GLU A O 1
ATOM 4110 N N . SER A 1 525 ? -3.384 -6.148 19.811 1.00 50.72 525 SER A N 1
ATOM 4111 C CA . SER A 1 525 ? -3.340 -5.111 18.773 1.00 50.72 525 SER A CA 1
ATOM 4112 C C . SER A 1 525 ? -4.086 -5.608 17.530 1.00 50.72 525 SER A C 1
ATOM 4114 O O . SER A 1 525 ? -3.497 -6.271 16.671 1.00 50.72 525 SER A O 1
ATOM 4116 N N . VAL A 1 526 ? -5.377 -5.275 17.458 1.00 52.78 526 VAL A N 1
ATOM 4117 C CA . VAL A 1 526 ? -6.286 -5.501 16.318 1.00 52.78 526 VAL A CA 1
ATOM 4118 C C . VAL A 1 526 ? -5.615 -5.118 14.988 1.00 52.78 526 VAL A C 1
ATOM 4120 O O . VAL A 1 526 ? -5.711 -5.859 14.008 1.00 52.78 526 VAL A O 1
ATOM 4123 N N . ASP A 1 527 ? -4.818 -4.044 15.005 1.00 65.81 527 ASP A N 1
ATOM 4124 C CA . ASP A 1 527 ? -3.905 -3.603 13.948 1.00 65.81 527 ASP A CA 1
ATOM 4125 C C . ASP A 1 527 ? -3.095 -4.721 13.275 1.00 65.81 527 ASP A C 1
ATOM 4127 O O . ASP A 1 527 ? -3.026 -4.749 12.053 1.00 65.81 527 ASP A O 1
ATOM 4131 N N . ASP A 1 528 ? -2.464 -5.640 14.017 1.00 67.81 528 ASP A N 1
ATOM 4132 C CA . ASP A 1 528 ? -1.572 -6.645 13.407 1.00 67.81 528 ASP A CA 1
ATOM 4133 C C . ASP A 1 528 ? -2.363 -7.648 12.550 1.00 67.81 528 ASP A C 1
ATOM 4135 O O . ASP A 1 528 ? -1.878 -8.087 11.505 1.00 67.81 528 ASP A O 1
ATOM 4139 N N . ILE A 1 529 ? -3.600 -7.965 12.948 1.00 73.69 529 ILE A N 1
ATOM 4140 C CA . ILE A 1 529 ? -4.494 -8.836 12.178 1.00 73.69 529 ILE A CA 1
ATOM 4141 C C . ILE A 1 529 ? -4.956 -8.092 10.920 1.00 73.69 529 ILE A C 1
ATOM 4143 O O . ILE A 1 529 ? -4.748 -8.585 9.812 1.00 73.69 529 ILE A O 1
ATOM 4147 N N . GLN A 1 530 ? -5.471 -6.869 11.067 1.00 80.62 530 GLN A N 1
ATOM 4148 C CA . GLN A 1 530 ? -5.945 -6.036 9.954 1.00 80.62 530 GLN A CA 1
ATOM 4149 C C . GLN A 1 530 ? -4.836 -5.721 8.931 1.00 80.62 530 GLN A C 1
ATOM 4151 O O . GLN A 1 530 ? -5.050 -5.831 7.724 1.00 80.62 530 GLN A O 1
ATOM 4156 N N . LEU A 1 531 ? -3.622 -5.402 9.388 1.00 80.75 531 LEU A N 1
ATOM 4157 C CA . LEU A 1 531 ? -2.455 -5.198 8.523 1.00 80.75 531 LEU A CA 1
ATOM 4158 C C . LEU A 1 531 ? -2.033 -6.504 7.825 1.00 80.75 531 LEU A C 1
ATOM 4160 O O . LEU A 1 531 ? -1.631 -6.475 6.659 1.00 80.75 531 LEU A O 1
ATOM 4164 N N . SER A 1 532 ? -2.155 -7.663 8.491 1.00 83.00 532 SER A N 1
ATOM 4165 C CA . SER A 1 532 ? -1.918 -8.963 7.845 1.00 83.00 532 SER A CA 1
ATOM 4166 C C . SER A 1 532 ? -2.930 -9.251 6.728 1.00 83.00 532 SER A C 1
ATOM 4168 O O . SER A 1 532 ? -2.541 -9.805 5.698 1.00 83.00 532 SER A O 1
ATOM 4170 N N . GLU A 1 533 ? -4.182 -8.802 6.874 1.00 84.81 533 GLU A N 1
ATOM 4171 C CA . GLU A 1 533 ? -5.225 -8.899 5.845 1.00 84.81 533 GLU A CA 1
ATOM 4172 C C . GLU A 1 533 ? -5.000 -7.937 4.673 1.00 84.81 533 GLU A C 1
ATOM 4174 O O . GLU A 1 533 ? -5.192 -8.335 3.523 1.00 84.81 533 GLU A O 1
ATOM 4179 N N . GLN A 1 534 ? -4.521 -6.713 4.923 1.00 86.38 534 GLN A N 1
ATOM 4180 C CA . GLN A 1 534 ? -4.113 -5.782 3.860 1.00 86.38 534 GLN A CA 1
ATOM 4181 C C . GLN A 1 534 ? -2.987 -6.385 3.005 1.00 86.38 534 GLN A C 1
ATOM 4183 O O . GLN A 1 534 ? -3.098 -6.468 1.780 1.00 86.38 534 GLN A O 1
ATOM 4188 N N . ALA A 1 535 ? -1.940 -6.911 3.649 1.00 87.00 535 ALA A N 1
ATOM 4189 C CA . ALA A 1 535 ? -0.857 -7.602 2.953 1.00 87.00 535 ALA A CA 1
ATOM 4190 C C . ALA A 1 535 ? -1.357 -8.857 2.201 1.00 87.00 535 ALA A C 1
ATOM 4192 O O . ALA A 1 535 ? -0.980 -9.091 1.052 1.00 87.00 535 ALA A O 1
ATOM 4193 N N . PHE A 1 536 ? -2.255 -9.646 2.801 1.00 89.62 536 PHE A N 1
ATOM 4194 C CA . PHE A 1 536 ? -2.845 -10.820 2.149 1.00 89.62 536 PHE A CA 1
ATOM 4195 C C . PHE A 1 536 ? -3.743 -10.463 0.949 1.00 89.62 536 PHE A C 1
ATOM 4197 O O . PHE A 1 536 ? -3.780 -11.210 -0.032 1.00 89.62 536 PHE A O 1
ATOM 4204 N N . THR A 1 537 ? -4.423 -9.315 0.985 1.00 90.44 537 THR A N 1
ATOM 4205 C CA . THR A 1 537 ? -5.237 -8.792 -0.125 1.00 90.44 537 THR A CA 1
ATOM 4206 C C . THR A 1 537 ? -4.363 -8.458 -1.332 1.00 90.44 537 THR A C 1
ATOM 4208 O O . THR A 1 537 ? -4.628 -8.951 -2.429 1.00 90.44 537 THR A O 1
ATOM 4211 N N . VAL A 1 538 ? -3.254 -7.737 -1.126 1.00 88.75 538 VAL A N 1
ATOM 4212 C CA . VAL A 1 538 ? -2.266 -7.454 -2.185 1.00 88.75 538 VAL A CA 1
ATOM 4213 C C . VAL A 1 538 ? -1.710 -8.750 -2.787 1.00 88.75 538 VAL A C 1
ATOM 4215 O O . VAL A 1 538 ? -1.668 -8.904 -4.007 1.00 88.75 538 VAL A O 1
ATOM 4218 N N . LEU A 1 539 ? -1.351 -9.727 -1.947 1.00 86.69 539 LEU A N 1
ATOM 4219 C CA . LEU A 1 539 ? -0.889 -11.037 -2.415 1.00 86.69 539 LEU A CA 1
ATOM 4220 C C . LEU A 1 539 ? -1.972 -11.801 -3.201 1.00 86.69 539 LEU A C 1
ATOM 4222 O O . LEU A 1 539 ? -1.654 -12.527 -4.143 1.00 86.69 539 LEU A O 1
ATOM 4226 N N . THR A 1 540 ? -3.244 -11.630 -2.836 1.00 90.12 540 THR A N 1
ATOM 4227 C CA . THR A 1 540 ? -4.389 -12.261 -3.508 1.00 90.12 540 THR A CA 1
ATOM 4228 C C . THR A 1 540 ? -4.659 -11.666 -4.885 1.00 90.12 540 THR A C 1
ATOM 4230 O O . THR A 1 540 ? -4.894 -12.422 -5.822 1.00 90.12 540 THR A O 1
ATOM 4233 N N . MET A 1 541 ? -4.540 -10.350 -5.032 1.00 88.50 541 MET A N 1
ATOM 4234 C CA . MET A 1 541 ? -4.676 -9.652 -6.313 1.00 88.50 541 MET A CA 1
ATOM 4235 C C . MET A 1 541 ? -3.531 -9.997 -7.287 1.00 88.50 541 MET A C 1
ATOM 4237 O O . MET A 1 541 ? -3.777 -10.259 -8.465 1.00 88.50 541 MET A O 1
ATOM 4241 N N . CYS A 1 542 ? -2.289 -10.142 -6.806 1.00 81.62 542 CYS A N 1
ATOM 4242 C CA . CYS A 1 542 ? -1.196 -10.674 -7.636 1.00 81.62 542 CYS A CA 1
ATOM 4243 C C . CYS A 1 542 ? -1.420 -12.146 -8.044 1.00 81.62 542 CYS A C 1
ATOM 4245 O O . CYS A 1 542 ? -1.102 -12.542 -9.166 1.00 81.62 542 CYS A O 1
ATOM 4247 N N . ALA A 1 543 ? -2.018 -12.957 -7.163 1.00 83.38 543 ALA A N 1
ATOM 4248 C CA . ALA A 1 543 ? -2.323 -14.367 -7.421 1.00 83.38 543 ALA A CA 1
ATOM 4249 C C . ALA A 1 543 ? -3.359 -14.610 -8.537 1.00 83.38 543 ALA A C 1
ATOM 4251 O O . ALA A 1 543 ? -3.573 -15.758 -8.915 1.00 83.38 543 ALA A O 1
ATOM 4252 N N . GLU A 1 544 ? -3.992 -13.576 -9.090 1.00 83.38 544 GLU A N 1
ATOM 4253 C CA . GLU A 1 544 ? -4.861 -13.729 -10.261 1.00 83.38 544 GLU A CA 1
ATOM 4254 C C . GLU A 1 544 ? -4.080 -14.053 -11.544 1.00 83.38 544 GLU A C 1
ATOM 4256 O O . GLU A 1 544 ? -4.611 -14.737 -12.417 1.00 83.38 544 GLU A O 1
ATOM 4261 N N . LEU A 1 545 ? -2.830 -13.581 -11.665 1.00 70.62 545 LEU A N 1
ATOM 4262 C CA . LEU A 1 545 ? -1.982 -13.800 -12.848 1.00 70.62 545 LEU A CA 1
ATOM 4263 C C . LEU A 1 545 ? -0.633 -14.466 -12.532 1.00 70.62 545 LEU A C 1
ATOM 4265 O O . LEU A 1 545 ? -0.087 -15.144 -13.406 1.00 70.62 545 LEU A O 1
ATOM 4269 N N . ASP A 1 546 ? -0.100 -14.313 -11.313 1.00 68.38 546 ASP A N 1
ATOM 4270 C CA . ASP A 1 546 ? 1.218 -14.834 -10.942 1.00 68.38 546 ASP A CA 1
ATOM 4271 C C . ASP A 1 546 ? 1.160 -16.207 -10.223 1.00 68.38 546 ASP A C 1
ATOM 4273 O O . ASP A 1 546 ? 0.649 -16.306 -9.100 1.00 68.38 546 ASP A O 1
ATOM 4277 N N . PRO A 1 547 ? 1.732 -17.287 -10.802 1.00 67.25 547 PRO A N 1
ATOM 4278 C CA . PRO A 1 547 ? 1.719 -18.621 -10.190 1.00 67.25 547 PRO A CA 1
ATOM 4279 C C . PRO A 1 547 ? 2.510 -18.736 -8.876 1.00 67.25 547 PRO A C 1
ATOM 4281 O O . PRO A 1 547 ? 2.245 -19.635 -8.071 1.00 67.25 547 PRO A O 1
ATOM 4284 N N . GLY A 1 548 ? 3.490 -17.856 -8.646 1.00 67.44 548 GLY A N 1
ATOM 4285 C CA . GLY A 1 548 ? 4.221 -17.767 -7.385 1.00 67.44 548 GLY A CA 1
ATOM 4286 C C . GLY A 1 548 ? 3.327 -17.206 -6.281 1.00 67.44 548 GLY A C 1
ATOM 4287 O O . GLY A 1 548 ? 3.189 -17.827 -5.224 1.00 67.44 548 GLY A O 1
ATOM 4288 N N . ALA A 1 549 ? 2.639 -16.098 -6.559 1.00 74.50 549 ALA A N 1
ATOM 4289 C CA . ALA A 1 549 ? 1.657 -15.496 -5.664 1.00 74.50 549 ALA A CA 1
ATOM 4290 C C . ALA A 1 549 ? 0.491 -16.452 -5.353 1.00 74.50 549 ALA A C 1
ATOM 4292 O O . ALA A 1 549 ? 0.135 -16.581 -4.182 1.00 74.50 549 ALA A O 1
ATOM 4293 N N . VAL A 1 550 ? -0.033 -17.212 -6.332 1.00 76.75 550 VAL A N 1
ATOM 4294 C CA . VAL A 1 550 ? -1.033 -18.285 -6.092 1.00 76.75 550 VAL A CA 1
ATOM 4295 C C . VAL A 1 550 ? -0.580 -19.228 -4.984 1.00 76.75 550 VAL A C 1
ATOM 4297 O O . VAL A 1 550 ? -1.349 -19.548 -4.074 1.00 76.75 550 VAL A O 1
ATOM 4300 N N . LYS A 1 551 ? 0.679 -19.665 -5.049 1.00 71.62 551 LYS A N 1
ATOM 4301 C CA . LYS A 1 551 ? 1.249 -20.614 -4.099 1.00 71.62 551 LYS A CA 1
ATOM 4302 C C . LYS A 1 551 ? 1.476 -19.993 -2.726 1.00 71.62 551 LYS A C 1
ATOM 4304 O O . LYS A 1 551 ? 1.091 -20.596 -1.732 1.00 71.62 551 LYS A O 1
ATOM 4309 N N . LEU A 1 552 ? 2.067 -18.800 -2.670 1.00 77.00 552 LEU A N 1
ATOM 4310 C CA . LEU A 1 552 ? 2.310 -18.070 -1.423 1.00 77.00 552 LEU A CA 1
ATOM 4311 C C . LEU A 1 552 ? 0.991 -17.725 -0.709 1.00 77.00 552 LEU A C 1
ATOM 4313 O O . LEU A 1 552 ? 0.878 -17.912 0.501 1.00 77.00 552 LEU A O 1
ATOM 4317 N N . ARG A 1 553 ? -0.039 -17.320 -1.462 1.00 85.44 553 ARG A N 1
ATOM 4318 C CA . ARG A 1 553 ? -1.406 -17.123 -0.963 1.00 85.44 553 ARG A CA 1
ATOM 4319 C C . ARG A 1 553 ? -2.004 -18.424 -0.437 1.00 85.44 553 ARG A C 1
ATOM 4321 O O . ARG A 1 553 ? -2.548 -18.434 0.660 1.00 85.44 553 ARG A O 1
ATOM 4328 N N . GLY A 1 554 ? -1.885 -19.520 -1.191 1.00 76.00 554 GLY A N 1
ATOM 4329 C CA . GLY A 1 554 ? -2.356 -20.844 -0.774 1.00 76.00 554 GLY A CA 1
ATOM 4330 C C . GLY A 1 554 ? -1.689 -21.333 0.514 1.00 76.00 554 GLY A C 1
ATOM 4331 O O . GLY A 1 554 ? -2.358 -21.929 1.352 1.00 76.00 554 GLY A O 1
ATOM 4332 N N . THR A 1 555 ? -0.407 -21.011 0.707 1.00 76.12 555 THR A N 1
ATOM 4333 C CA . THR A 1 555 ? 0.304 -21.234 1.969 1.00 76.12 555 THR A CA 1
ATOM 4334 C C . THR A 1 555 ? -0.280 -20.410 3.113 1.00 76.12 555 THR A C 1
ATOM 4336 O O . THR A 1 555 ? -0.424 -20.947 4.198 1.00 76.12 555 THR A O 1
ATOM 4339 N N . LEU A 1 556 ? -0.617 -19.131 2.913 1.00 78.25 556 LEU A N 1
ATOM 4340 C CA . LEU A 1 556 ? -1.082 -18.245 3.994 1.00 78.25 556 LEU A CA 1
ATOM 4341 C C . LEU A 1 556 ? -2.580 -18.352 4.321 1.00 78.25 556 LEU A C 1
ATOM 4343 O O . LEU A 1 556 ? -2.973 -18.087 5.456 1.00 78.25 556 LEU A O 1
ATOM 4347 N N . LEU A 1 557 ? -3.412 -18.761 3.361 1.00 82.50 557 LEU A N 1
ATOM 4348 C CA . LEU A 1 557 ? -4.873 -18.774 3.483 1.00 82.50 557 LEU A CA 1
ATOM 4349 C C . LEU A 1 557 ? -5.408 -19.516 4.731 1.00 82.50 557 LEU A C 1
ATOM 4351 O O . LEU A 1 557 ? -6.282 -18.950 5.393 1.00 82.50 557 LEU A O 1
ATOM 4355 N N . PRO A 1 558 ? -4.908 -20.710 5.125 1.00 74.50 558 PRO A N 1
ATOM 4356 C CA . PRO A 1 558 ? -5.380 -21.388 6.340 1.00 74.50 558 PRO A CA 1
ATOM 4357 C C . PRO A 1 558 ? -5.107 -20.580 7.617 1.00 74.50 558 PRO A C 1
ATOM 4359 O O . PRO A 1 558 ? -5.901 -20.596 8.555 1.00 74.50 558 PRO A O 1
ATOM 4362 N N . TYR A 1 559 ? -3.997 -19.842 7.638 1.00 71.19 559 TYR A N 1
ATOM 4363 C CA . TYR A 1 559 ? -3.500 -19.099 8.795 1.00 71.19 559 TYR A CA 1
ATOM 4364 C C . TYR A 1 559 ? -4.249 -17.781 8.983 1.00 71.19 559 TYR A C 1
ATOM 4366 O O . TYR A 1 559 ? -4.669 -17.472 10.095 1.00 71.19 559 TYR A O 1
ATOM 4374 N N . VAL A 1 560 ? -4.505 -17.062 7.887 1.00 76.31 560 VAL A N 1
ATOM 4375 C CA . VAL A 1 560 ? -5.389 -15.884 7.885 1.00 76.31 560 VAL A CA 1
ATOM 4376 C C . VAL A 1 560 ? -6.810 -16.282 8.296 1.00 76.31 560 VAL A C 1
ATOM 4378 O O . VAL A 1 560 ? -7.416 -15.614 9.128 1.00 76.31 560 VAL A O 1
ATOM 4381 N N . SER A 1 561 ? -7.324 -17.406 7.781 1.00 77.00 561 SER A N 1
ATOM 4382 C CA . SER A 1 561 ? -8.667 -17.897 8.126 1.00 77.00 561 SER A CA 1
ATOM 4383 C C . SER A 1 561 ? -8.790 -18.251 9.613 1.00 77.00 561 SER A C 1
ATOM 4385 O O . SER A 1 561 ? -9.762 -17.868 10.255 1.00 77.00 561 SER A O 1
ATOM 4387 N N . MET A 1 562 ? -7.780 -18.905 10.202 1.00 69.12 562 MET A N 1
ATOM 4388 C CA . MET A 1 562 ? -7.820 -19.293 11.618 1.00 69.12 562 MET A CA 1
ATOM 4389 C C . MET A 1 562 ? -7.788 -18.105 12.595 1.00 69.12 562 MET A C 1
ATOM 4391 O O . MET A 1 562 ? -8.261 -18.241 13.721 1.00 69.12 562 MET A O 1
ATOM 4395 N N . LEU A 1 563 ? -7.271 -16.934 12.204 1.00 66.00 563 LEU A N 1
ATOM 4396 C CA . LEU A 1 563 ? -7.372 -15.747 13.063 1.00 66.00 563 LEU A CA 1
ATOM 4397 C C . LEU A 1 563 ? -8.789 -15.151 13.105 1.00 66.00 563 LEU A C 1
ATOM 4399 O O . LEU A 1 563 ? -9.108 -14.488 14.097 1.00 66.00 563 LEU A O 1
ATOM 4403 N N . LYS A 1 564 ? -9.624 -15.417 12.087 1.00 64.12 564 LYS A N 1
ATOM 4404 C CA . LYS A 1 564 ? -11.010 -14.928 11.978 1.00 64.12 564 LYS A CA 1
ATOM 4405 C C . LYS A 1 564 ? -11.997 -15.709 12.850 1.00 64.12 564 LYS A C 1
ATOM 4407 O O . LYS A 1 564 ? -12.916 -15.108 13.398 1.00 64.12 564 LYS A O 1
ATOM 4412 N N . ASP A 1 565 ? -11.786 -17.013 13.035 1.00 58.50 565 ASP A N 1
ATOM 4413 C CA . ASP A 1 565 ? -12.635 -17.845 13.897 1.00 58.50 565 ASP A CA 1
ATOM 4414 C C . ASP A 1 565 ? -12.278 -17.684 15.386 1.00 58.50 565 ASP A C 1
ATOM 4416 O O . ASP A 1 565 ? -11.372 -18.326 15.922 1.00 58.50 565 ASP A O 1
ATOM 4420 N N . THR A 1 566 ? -13.052 -16.866 16.102 1.00 48.41 566 THR A N 1
ATOM 4421 C CA . THR A 1 566 ? -12.885 -16.571 17.541 1.00 48.41 566 THR A CA 1
ATOM 4422 C C . THR A 1 566 ? -13.135 -17.754 18.489 1.00 48.41 566 THR A C 1
ATOM 4424 O O . THR A 1 566 ? -12.882 -17.646 19.688 1.00 48.41 566 THR A O 1
ATOM 4427 N N . VAL A 1 567 ? -13.618 -18.898 17.992 1.00 42.31 567 VAL A N 1
ATOM 4428 C CA . VAL A 1 567 ? -14.176 -19.981 18.828 1.00 42.31 567 VAL A CA 1
ATOM 4429 C C . VAL A 1 567 ? -13.150 -21.059 19.229 1.00 42.31 567 VAL A C 1
ATOM 4431 O O . VAL A 1 567 ? -13.332 -21.732 20.245 1.00 42.31 567 VAL A O 1
ATOM 4434 N N . GLN A 1 568 ? -12.049 -21.256 18.489 1.00 43.69 568 GLN A N 1
ATOM 4435 C CA . GLN A 1 568 ? -11.227 -22.476 18.622 1.00 43.69 568 GLN A CA 1
ATOM 4436 C C . GLN A 1 568 ? -9.866 -22.317 19.331 1.00 43.69 568 GLN A C 1
ATOM 4438 O O . GLN A 1 568 ? -8.819 -22.702 18.808 1.00 43.69 568 GLN A O 1
ATOM 4443 N N . ASN A 1 569 ? -9.882 -21.912 20.606 1.00 44.81 569 ASN A N 1
ATOM 4444 C CA . ASN A 1 569 ? -8.694 -21.942 21.487 1.00 44.81 569 ASN A CA 1
ATOM 4445 C C . ASN A 1 569 ? -7.995 -23.324 21.577 1.00 44.81 569 ASN A C 1
ATOM 4447 O O . ASN A 1 569 ? -6.798 -23.404 21.863 1.00 44.81 569 ASN A O 1
ATOM 4451 N N . TYR A 1 570 ? -8.718 -24.422 21.325 1.00 40.62 570 TYR A N 1
ATOM 4452 C CA . TYR A 1 570 ? -8.151 -25.777 21.280 1.00 40.62 570 TYR A CA 1
ATOM 4453 C C . TYR A 1 570 ? -7.493 -26.120 19.936 1.00 40.62 570 TYR A C 1
ATOM 4455 O O . TYR A 1 570 ? -6.487 -26.835 19.932 1.00 40.62 570 TYR A O 1
ATOM 4463 N N . ALA A 1 571 ? -7.989 -25.580 18.816 1.00 41.03 571 ALA A N 1
ATOM 4464 C CA . ALA A 1 571 ? -7.345 -25.768 17.519 1.00 41.03 571 ALA A CA 1
ATOM 4465 C C . ALA A 1 571 ? -5.983 -25.079 17.497 1.00 41.03 571 ALA A C 1
ATOM 4467 O O . ALA A 1 571 ? -5.012 -25.719 17.117 1.00 41.03 571 ALA A O 1
ATOM 4468 N N . VAL A 1 572 ? -5.869 -23.852 18.026 1.00 43.38 572 VAL A N 1
ATOM 4469 C CA . VAL A 1 572 ? -4.597 -23.103 18.091 1.00 43.38 572 VAL A CA 1
ATOM 4470 C C . VAL A 1 572 ? -3.472 -23.913 18.771 1.00 43.38 572 VAL A C 1
ATOM 4472 O O . VAL A 1 572 ? -2.327 -23.867 18.326 1.00 43.38 572 VAL A O 1
ATOM 4475 N N . LYS A 1 573 ? -3.774 -24.743 19.785 1.00 36.94 573 LYS A N 1
ATOM 4476 C CA . LYS A 1 573 ? -2.779 -25.629 20.431 1.00 36.94 573 LYS A CA 1
ATOM 4477 C C . LYS A 1 573 ? -2.324 -26.808 19.561 1.00 36.94 573 LYS A C 1
ATOM 4479 O O . LYS A 1 573 ? -1.132 -27.102 19.530 1.00 36.94 573 LYS A O 1
ATOM 4484 N N . LEU A 1 574 ? -3.242 -27.478 18.862 1.00 36.88 574 LEU A N 1
ATOM 4485 C CA . LEU A 1 574 ? -2.912 -28.530 17.883 1.00 36.88 574 LEU A CA 1
ATOM 4486 C C . LEU A 1 574 ? -2.246 -27.947 16.623 1.00 36.88 574 LEU A C 1
ATOM 4488 O O . LEU A 1 574 ? -1.423 -28.587 15.976 1.00 36.88 574 LEU A O 1
ATOM 4492 N N . PHE A 1 575 ? -2.565 -26.698 16.309 1.00 41.47 575 PHE A N 1
ATOM 4493 C CA . PHE A 1 575 ? -2.110 -25.966 15.141 1.00 41.47 575 PHE A CA 1
ATOM 4494 C C . PHE A 1 575 ? -0.672 -25.478 15.251 1.00 41.47 575 PHE A C 1
ATOM 4496 O O . PHE A 1 575 ? 0.031 -25.560 14.257 1.00 41.47 575 PHE A O 1
ATOM 4503 N N . VAL A 1 576 ? -0.172 -25.080 16.429 1.00 38.34 576 VAL A N 1
ATOM 4504 C CA . VAL A 1 576 ? 1.280 -24.850 16.610 1.00 38.34 576 VAL A CA 1
ATOM 4505 C C . VAL A 1 576 ? 2.082 -26.097 16.207 1.00 38.34 576 VAL A C 1
ATOM 4507 O O . VAL A 1 576 ? 3.163 -25.981 15.641 1.00 38.34 576 VAL A O 1
ATOM 4510 N N . ILE A 1 577 ? 1.534 -27.295 16.430 1.00 33.53 577 ILE A N 1
ATOM 4511 C CA . ILE A 1 577 ? 2.182 -28.567 16.085 1.00 33.53 577 ILE A CA 1
ATOM 4512 C C . ILE A 1 577 ? 2.101 -28.863 14.564 1.00 33.53 577 ILE A C 1
ATOM 4514 O O . ILE A 1 577 ? 3.058 -29.400 14.013 1.00 33.53 577 ILE A O 1
ATOM 4518 N N . SER A 1 578 ? 1.028 -28.463 13.860 1.00 33.62 578 SER A N 1
ATOM 4519 C CA . SER A 1 578 ? 0.870 -28.644 12.393 1.00 33.62 578 SER A CA 1
ATOM 4520 C C . SER A 1 578 ? 1.472 -27.508 11.543 1.00 33.62 578 SER A C 1
ATOM 4522 O O . SER A 1 578 ? 2.071 -27.777 10.505 1.00 33.62 578 SER A O 1
ATOM 4524 N N . PHE A 1 579 ? 1.423 -26.248 11.992 1.00 38.34 579 PHE A N 1
ATOM 4525 C CA . PHE A 1 579 ? 2.046 -25.075 11.348 1.00 38.34 579 PHE A CA 1
ATOM 4526 C C . PHE A 1 579 ? 3.531 -25.336 11.047 1.00 38.34 579 PHE A C 1
ATOM 4528 O O . PHE A 1 579 ? 4.032 -24.982 9.981 1.00 38.34 579 PHE A O 1
ATOM 4535 N N . PHE A 1 580 ? 4.226 -26.013 11.967 1.00 38.81 580 PHE A N 1
ATOM 4536 C CA . PHE A 1 580 ? 5.639 -26.379 11.835 1.00 38.81 580 PHE A CA 1
ATOM 4537 C C . PHE A 1 580 ? 5.910 -27.673 11.047 1.00 38.81 580 PHE A C 1
ATOM 4539 O O . PHE A 1 580 ? 7.076 -28.000 10.831 1.00 38.81 580 PHE A O 1
ATOM 4546 N N . TRP A 1 581 ? 4.875 -28.387 10.595 1.00 31.47 581 TRP A N 1
ATOM 4547 C CA . TRP A 1 581 ? 4.995 -29.598 9.772 1.00 31.47 581 TRP A CA 1
ATOM 4548 C C . TRP A 1 581 ? 4.507 -29.382 8.326 1.00 31.47 581 TRP A C 1
ATOM 4550 O O . TRP A 1 581 ? 5.108 -29.911 7.390 1.00 31.47 581 TRP A O 1
ATOM 4560 N N . ASP A 1 582 ? 3.466 -28.562 8.135 1.00 30.78 582 ASP A N 1
ATOM 4561 C CA . ASP A 1 582 ? 2.728 -28.428 6.869 1.00 30.78 582 ASP A CA 1
ATOM 4562 C C . ASP A 1 582 ? 2.981 -27.127 6.082 1.00 30.78 582 ASP A C 1
ATOM 4564 O O . ASP A 1 582 ? 2.571 -27.050 4.920 1.00 30.78 582 ASP A O 1
ATOM 4568 N N . ILE A 1 583 ? 3.725 -26.146 6.622 1.00 36.34 583 ILE A N 1
ATOM 4569 C CA . ILE A 1 583 ? 4.245 -25.008 5.832 1.00 36.34 583 ILE A CA 1
ATOM 4570 C C . ILE A 1 583 ? 5.694 -25.246 5.385 1.00 36.34 583 ILE A C 1
ATOM 4572 O O . ILE A 1 583 ? 6.634 -24.793 6.045 1.00 36.34 583 ILE A O 1
ATOM 4576 N N . PRO A 1 584 ? 5.915 -25.852 4.205 1.00 35.41 584 PRO A N 1
ATOM 4577 C CA . PRO A 1 584 ? 7.200 -25.723 3.556 1.00 35.41 584 PRO A CA 1
ATOM 4578 C C . PRO A 1 584 ? 7.091 -25.059 2.178 1.00 35.41 584 PRO A C 1
ATOM 4580 O O . PRO A 1 584 ? 6.434 -25.534 1.246 1.00 35.41 584 PRO A O 1
ATOM 4583 N N . ILE A 1 585 ? 7.919 -24.030 1.995 1.00 36.19 585 ILE A N 1
ATOM 4584 C CA . ILE A 1 585 ? 8.297 -23.494 0.676 1.00 36.19 585 ILE A CA 1
ATOM 4585 C C . ILE A 1 585 ? 8.889 -24.618 -0.224 1.00 36.19 585 ILE A C 1
ATOM 4587 O O . ILE A 1 585 ? 8.842 -24.525 -1.452 1.00 36.19 585 ILE A O 1
ATOM 4591 N N . SER A 1 586 ? 9.321 -25.749 0.363 1.00 35.06 586 SER A N 1
ATOM 4592 C CA . SER A 1 586 ? 9.850 -26.946 -0.320 1.00 35.06 586 SER A CA 1
ATOM 4593 C C . SER A 1 586 ? 8.902 -27.640 -1.309 1.00 35.06 586 SER A C 1
ATOM 4595 O O . SER A 1 586 ? 9.355 -28.479 -2.087 1.00 35.06 586 SER A O 1
ATOM 4597 N N . ARG A 1 587 ? 7.603 -27.295 -1.366 1.00 33.72 587 ARG A N 1
ATOM 4598 C CA . ARG A 1 587 ? 6.756 -27.746 -2.489 1.00 33.72 587 ARG A CA 1
ATOM 4599 C C . ARG A 1 587 ? 7.093 -27.040 -3.813 1.00 33.72 587 ARG A C 1
ATOM 4601 O O . ARG A 1 587 ? 6.475 -27.355 -4.831 1.00 33.72 587 ARG A O 1
ATOM 4608 N N . LEU A 1 588 ? 8.028 -26.079 -3.877 1.00 36.47 588 LEU A N 1
ATOM 4609 C CA . LEU A 1 588 ? 8.779 -25.828 -5.121 1.00 36.47 588 LEU A CA 1
ATOM 4610 C C . LEU A 1 588 ? 9.794 -26.965 -5.289 1.00 36.47 588 LEU A C 1
ATOM 4612 O O . LEU A 1 588 ? 10.687 -27.110 -4.464 1.00 36.47 588 LEU A O 1
ATOM 4616 N N . LYS A 1 589 ? 9.653 -27.772 -6.352 1.00 26.34 589 LYS A N 1
ATOM 4617 C CA . LYS A 1 589 ? 10.520 -28.928 -6.641 1.00 26.34 589 LYS A CA 1
ATOM 4618 C C . LYS A 1 589 ? 11.950 -28.498 -6.998 1.00 26.34 589 LYS A C 1
ATOM 4620 O O . LYS A 1 589 ? 12.349 -28.570 -8.156 1.00 26.34 589 LYS A O 1
ATOM 4625 N N . MET A 1 590 ? 12.734 -28.118 -5.998 1.00 26.59 590 MET A N 1
ATOM 4626 C CA . MET A 1 590 ? 14.176 -27.933 -6.093 1.00 26.59 590 MET A CA 1
ATOM 4627 C C . MET A 1 590 ? 14.834 -28.653 -4.919 1.00 26.59 590 MET A C 1
ATOM 4629 O O . MET A 1 590 ? 14.639 -28.310 -3.758 1.00 26.59 590 MET A O 1
ATOM 4633 N N . ARG A 1 591 ? 15.529 -29.748 -5.242 1.00 27.25 591 ARG A N 1
ATOM 4634 C CA . ARG A 1 591 ? 16.111 -30.685 -4.273 1.00 27.25 591 ARG A CA 1
ATOM 4635 C C . ARG A 1 591 ? 17.230 -30.003 -3.484 1.00 27.25 591 ARG A C 1
ATOM 4637 O O . ARG A 1 591 ? 18.237 -29.702 -4.105 1.00 27.25 591 ARG A O 1
ATOM 4644 N N . PHE A 1 592 ? 17.122 -29.893 -2.158 1.00 27.16 592 PHE A N 1
ATOM 4645 C CA . PHE A 1 592 ? 18.284 -29.879 -1.252 1.00 27.16 592 PHE A CA 1
ATOM 4646 C C . PHE A 1 592 ? 17.940 -30.418 0.151 1.00 27.16 592 PHE A C 1
ATOM 4648 O O . PHE A 1 592 ? 16.787 -30.737 0.438 1.00 27.16 592 PHE A O 1
ATOM 4655 N N . SER A 1 593 ? 18.982 -30.668 0.951 1.00 24.69 593 SER A N 1
ATOM 4656 C CA . SER A 1 593 ? 19.015 -31.708 1.994 1.00 24.69 593 SER A CA 1
ATOM 4657 C C . SER A 1 593 ? 18.330 -31.355 3.325 1.00 24.69 593 SER A C 1
ATOM 4659 O O . SER A 1 593 ? 18.206 -30.194 3.707 1.00 24.69 593 SER A O 1
ATOM 4661 N N . ALA A 1 594 ? 17.939 -32.394 4.070 1.00 25.77 594 ALA A N 1
ATOM 4662 C CA . ALA A 1 594 ? 17.073 -32.353 5.254 1.00 25.77 594 ALA A CA 1
ATOM 4663 C C . ALA A 1 594 ? 17.665 -31.690 6.522 1.00 25.77 594 ALA A C 1
ATOM 4665 O O . ALA A 1 594 ? 17.001 -31.646 7.556 1.00 25.77 594 ALA A O 1
ATOM 4666 N N . THR A 1 595 ? 18.890 -31.163 6.474 1.00 29.42 595 THR A N 1
ATOM 4667 C CA . THR A 1 595 ? 19.603 -30.628 7.650 1.00 29.42 595 THR A CA 1
ATOM 4668 C C . THR A 1 595 ? 19.127 -29.230 8.084 1.00 29.42 595 THR A C 1
ATOM 4670 O O . THR A 1 595 ? 19.465 -28.785 9.176 1.00 29.42 595 THR A O 1
ATOM 4673 N N . LEU A 1 596 ? 18.321 -28.539 7.266 1.00 33.53 596 LEU A N 1
ATOM 4674 C CA . LEU A 1 596 ? 17.852 -27.163 7.517 1.00 33.53 596 LEU A CA 1
ATOM 4675 C C . LEU A 1 596 ? 16.465 -27.069 8.203 1.00 33.53 596 LEU A C 1
ATOM 4677 O O . LEU A 1 596 ? 15.918 -25.979 8.343 1.00 33.53 596 LEU A O 1
ATOM 4681 N N . MET A 1 597 ? 15.862 -28.201 8.589 1.00 30.70 597 MET A N 1
ATOM 4682 C CA . MET A 1 597 ? 14.422 -28.311 8.905 1.00 30.70 597 MET A CA 1
ATOM 4683 C C . MET A 1 597 ? 14.044 -28.227 10.399 1.00 30.70 597 MET A C 1
ATOM 4685 O O . MET A 1 597 ? 12.871 -28.336 10.743 1.00 30.70 597 MET A O 1
ATOM 4689 N N . THR A 1 598 ? 14.991 -28.043 11.322 1.00 28.02 598 THR A N 1
ATOM 4690 C CA . THR A 1 598 ? 14.754 -28.188 12.776 1.00 28.02 598 THR A CA 1
ATOM 4691 C C . THR A 1 598 ? 14.729 -26.863 13.549 1.00 28.02 598 THR A C 1
ATOM 4693 O O . THR A 1 598 ? 15.252 -26.785 14.658 1.00 28.02 598 THR A O 1
ATOM 4696 N N . ALA A 1 599 ? 14.065 -25.827 13.030 1.00 30.94 599 ALA A N 1
ATOM 4697 C CA . ALA A 1 599 ? 14.131 -24.460 13.573 1.00 30.94 599 ALA A CA 1
ATOM 4698 C C . ALA A 1 599 ? 12.881 -23.927 14.312 1.00 30.94 599 ALA A C 1
ATOM 4700 O O . ALA A 1 599 ? 12.810 -22.727 14.537 1.00 30.94 599 ALA A O 1
ATOM 4701 N N . CYS A 1 600 ? 11.917 -24.770 14.716 1.00 28.86 600 CYS A N 1
ATOM 4702 C CA . CYS A 1 600 ? 10.731 -24.329 15.475 1.00 28.86 600 CYS A CA 1
ATOM 4703 C C . CYS A 1 600 ? 10.377 -25.260 16.650 1.00 28.86 600 CYS A C 1
ATOM 4705 O O . CYS A 1 600 ? 9.684 -26.252 16.462 1.00 28.86 600 CYS A O 1
ATOM 4707 N N . THR A 1 601 ? 10.833 -24.933 17.866 1.00 30.09 601 THR A N 1
ATOM 4708 C CA . THR A 1 601 ? 10.174 -25.319 19.134 1.00 30.09 601 THR A CA 1
ATOM 4709 C C . THR A 1 601 ? 10.493 -24.276 20.209 1.00 30.09 601 THR A C 1
ATOM 4711 O O . THR A 1 601 ? 11.588 -24.300 20.767 1.00 30.09 601 THR A O 1
ATOM 4714 N N . VAL A 1 602 ? 9.547 -23.398 20.544 1.00 32.72 602 VAL A N 1
ATOM 4715 C CA . VAL A 1 602 ? 9.567 -22.675 21.827 1.00 32.72 602 VAL A CA 1
ATOM 4716 C C . VAL A 1 602 ? 8.143 -22.627 22.368 1.00 32.72 602 VAL A C 1
ATOM 4718 O O . VAL A 1 602 ? 7.369 -21.720 22.088 1.00 32.72 602 VAL A O 1
ATOM 4721 N N . SER A 1 603 ? 7.799 -23.653 23.140 1.00 25.80 603 SER A N 1
ATOM 4722 C CA . SER A 1 603 ? 6.920 -23.455 24.289 1.00 25.80 603 SER A CA 1
ATOM 4723 C C . SER A 1 603 ? 7.817 -23.235 25.513 1.00 25.80 603 SER A C 1
ATOM 4725 O O . SER A 1 603 ? 8.984 -23.622 25.487 1.00 25.80 603 SER A O 1
ATOM 4727 N N . SER A 1 604 ? 7.269 -22.606 26.554 1.00 30.41 604 SER A N 1
ATOM 4728 C CA . SER A 1 604 ? 7.934 -22.197 27.806 1.00 30.41 604 SER A CA 1
ATOM 4729 C C . SER A 1 604 ? 9.134 -21.240 27.681 1.00 30.41 604 SER A C 1
ATOM 4731 O O . SER A 1 604 ? 10.285 -21.642 27.828 1.00 30.41 604 SER A O 1
ATOM 4733 N N . ALA A 1 605 ? 8.824 -19.947 27.551 1.00 26.42 605 ALA A N 1
ATOM 4734 C CA . ALA A 1 605 ? 9.569 -18.855 28.187 1.00 26.42 605 ALA A CA 1
ATOM 4735 C C . ALA A 1 605 ? 8.602 -17.691 28.502 1.00 26.42 605 ALA A C 1
ATOM 4737 O O . ALA A 1 605 ? 8.458 -16.747 27.732 1.00 26.42 605 ALA A O 1
ATOM 4738 N N . HIS A 1 606 ? 7.888 -17.794 29.625 1.00 29.11 606 HIS A N 1
ATOM 4739 C CA . HIS A 1 606 ? 7.279 -16.638 30.293 1.00 29.11 606 HIS A CA 1
ATOM 4740 C C . HIS A 1 606 ? 8.148 -16.241 31.487 1.00 29.11 606 HIS A C 1
ATOM 4742 O O . HIS A 1 606 ? 8.924 -17.060 31.972 1.00 29.11 606 HIS A O 1
ATOM 4748 N N . ALA A 1 607 ? 7.934 -15.016 31.976 1.00 26.75 607 ALA A N 1
ATOM 4749 C CA . ALA A 1 607 ? 8.692 -14.356 33.037 1.00 26.75 607 ALA A CA 1
ATOM 4750 C C . ALA A 1 607 ? 10.126 -13.968 32.635 1.00 26.75 607 ALA A C 1
ATOM 4752 O O . ALA A 1 607 ? 11.091 -14.621 33.005 1.00 26.75 607 ALA A O 1
ATOM 4753 N N . LEU A 1 608 ? 10.250 -12.832 31.947 1.00 25.06 608 LEU A N 1
ATOM 4754 C CA . LEU A 1 608 ? 10.864 -11.641 32.541 1.00 25.06 608 LEU A CA 1
ATOM 4755 C C . LEU A 1 608 ? 10.376 -10.387 31.798 1.00 25.06 608 LEU A C 1
ATOM 4757 O O . LEU A 1 608 ? 10.257 -10.366 30.579 1.00 25.06 608 LEU A O 1
ATOM 4761 N N . PHE A 1 609 ? 10.042 -9.379 32.595 1.00 24.67 609 PHE A N 1
ATOM 4762 C CA . PHE A 1 609 ? 9.726 -7.998 32.254 1.00 24.67 609 PHE A CA 1
ATOM 4763 C C . PHE A 1 609 ? 10.309 -7.453 30.929 1.00 24.67 609 PHE A C 1
ATOM 4765 O O . PHE A 1 609 ? 11.524 -7.378 30.772 1.00 24.67 609 PHE A O 1
ATOM 4772 N N . PHE A 1 610 ? 9.448 -6.856 30.098 1.00 25.17 610 PHE A N 1
ATOM 4773 C CA . PHE A 1 610 ? 9.730 -5.502 29.611 1.00 25.17 610 PHE A CA 1
ATOM 4774 C C . PHE A 1 610 ? 9.054 -4.536 30.593 1.00 25.17 610 PHE A C 1
ATOM 4776 O O . PHE A 1 610 ? 7.836 -4.358 30.511 1.00 25.17 610 PHE A O 1
ATOM 4783 N N . PRO A 1 611 ? 9.781 -3.938 31.555 1.00 25.83 611 PRO A N 1
ATOM 4784 C CA . PRO A 1 611 ? 9.315 -2.700 32.152 1.00 25.83 611 PRO A CA 1
ATOM 4785 C C . PRO A 1 611 ? 9.445 -1.606 31.083 1.00 25.83 611 PRO A C 1
ATOM 4787 O O . PRO A 1 611 ? 10.129 -1.790 30.072 1.00 25.83 611 PRO A O 1
ATOM 4790 N N . SER A 1 612 ? 8.846 -0.444 31.316 1.00 28.41 612 SER A N 1
ATOM 4791 C CA . SER A 1 612 ? 9.174 0.753 30.543 1.00 28.41 612 SER A CA 1
ATOM 4792 C C . SER A 1 612 ? 10.656 1.092 30.741 1.00 28.41 612 SER A C 1
ATOM 4794 O O . SER A 1 612 ? 11.028 1.716 31.732 1.00 28.41 612 SER A O 1
ATOM 4796 N N . LEU A 1 613 ? 11.507 0.636 29.823 1.00 22.42 613 LEU A N 1
ATOM 4797 C CA . LEU A 1 613 ? 12.903 1.036 29.722 1.00 22.42 613 LEU A CA 1
ATOM 4798 C C . LEU A 1 613 ? 13.015 2.042 28.584 1.00 22.42 613 LEU A C 1
ATOM 4800 O O . LEU A 1 613 ? 13.170 1.681 27.418 1.00 22.42 613 LEU A O 1
ATOM 4804 N N . ASP A 1 614 ? 12.927 3.317 28.957 1.00 32.09 614 ASP A N 1
ATOM 4805 C CA . ASP A 1 614 ? 13.394 4.415 28.124 1.00 32.09 614 ASP A CA 1
ATOM 4806 C C . ASP A 1 614 ? 14.904 4.252 27.897 1.00 32.09 614 ASP A C 1
ATOM 4808 O O . ASP A 1 614 ? 15.729 4.586 28.747 1.00 32.09 614 ASP A O 1
ATOM 4812 N N . LEU A 1 615 ? 15.264 3.736 26.725 1.00 23.78 615 LEU A N 1
ATOM 4813 C CA . LEU A 1 615 ? 16.600 3.846 26.149 1.00 23.78 615 LEU A CA 1
ATOM 4814 C C . LEU A 1 615 ? 16.491 4.614 24.825 1.00 23.78 615 LEU A C 1
ATOM 4816 O O . LEU A 1 615 ? 15.453 4.556 24.153 1.00 23.78 615 LEU A O 1
ATOM 4820 N N . PRO A 1 616 ? 17.507 5.429 24.486 1.00 23.55 616 PRO A N 1
ATOM 4821 C CA . PRO A 1 616 ? 17.367 6.477 23.492 1.00 23.55 616 PRO A CA 1
ATOM 4822 C C . PRO A 1 616 ? 17.073 5.860 22.134 1.00 23.55 616 PRO A C 1
ATOM 4824 O O . PRO A 1 616 ? 17.867 5.085 21.603 1.00 23.55 616 PRO A O 1
ATOM 4827 N N . SER A 1 617 ? 15.920 6.225 21.572 1.00 24.36 617 SER A N 1
ATOM 4828 C CA . SER A 1 617 ? 15.484 5.702 20.287 1.00 24.36 617 SER A CA 1
ATOM 4829 C C . SER A 1 617 ? 16.598 5.853 19.258 1.00 24.36 617 SER A C 1
ATOM 4831 O O . SER A 1 617 ? 17.125 6.952 19.061 1.00 24.36 617 SER A O 1
ATOM 4833 N N . ILE A 1 618 ? 16.885 4.764 18.546 1.00 25.52 618 ILE A N 1
ATOM 4834 C CA . ILE A 1 618 ? 17.573 4.792 17.260 1.00 25.52 618 ILE A CA 1
ATOM 4835 C C . ILE A 1 618 ? 16.669 5.561 16.285 1.00 25.52 618 ILE A C 1
ATOM 4837 O O . ILE A 1 618 ? 15.871 5.030 15.519 1.00 25.52 618 ILE A O 1
ATOM 4841 N N . THR A 1 619 ? 16.738 6.887 16.392 1.00 24.39 619 THR A N 1
ATOM 4842 C CA . THR A 1 619 ? 16.035 7.832 15.544 1.00 24.39 619 THR A CA 1
ATOM 4843 C C . THR A 1 619 ? 16.558 7.657 14.133 1.00 24.39 619 THR A C 1
ATOM 4845 O O . THR A 1 619 ? 17.697 7.996 13.811 1.00 24.39 619 THR A O 1
ATOM 4848 N N . LEU A 1 620 ? 15.700 7.102 13.291 1.00 27.89 620 LEU A N 1
ATOM 4849 C CA . LEU A 1 620 ? 15.667 7.363 11.865 1.00 27.89 620 LEU A CA 1
ATOM 4850 C C . LEU A 1 620 ? 14.849 8.658 11.705 1.00 27.89 620 LEU A C 1
ATOM 4852 O O . LEU A 1 620 ? 13.619 8.593 11.598 1.00 27.89 620 LEU A O 1
ATOM 4856 N N . PRO A 1 621 ? 15.466 9.850 11.818 1.00 25.95 621 PRO A N 1
ATOM 4857 C CA . PRO A 1 621 ? 14.749 11.074 12.126 1.00 25.95 621 PRO A C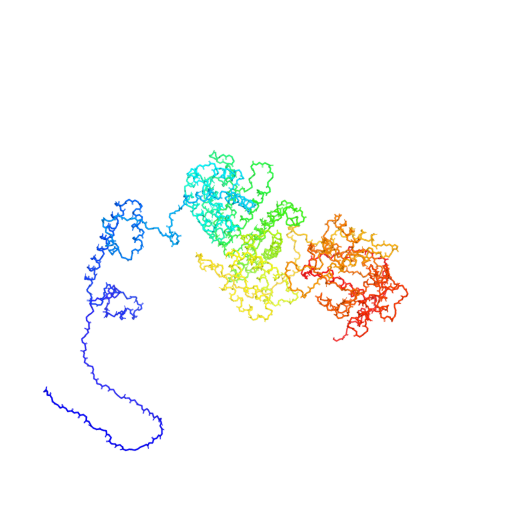A 1
ATOM 4858 C C . PRO A 1 621 ? 14.203 11.669 10.830 1.00 25.95 621 PRO A C 1
ATOM 4860 O O . PRO A 1 621 ? 14.824 12.536 10.225 1.00 25.95 621 PRO A O 1
ATOM 4863 N N . SER A 1 622 ? 13.054 11.155 10.379 1.00 24.80 622 SER A N 1
ATOM 4864 C CA . SER A 1 622 ? 12.069 11.899 9.570 1.00 24.80 622 SER A CA 1
ATOM 4865 C C . SER A 1 622 ? 10.884 11.056 9.081 1.00 24.80 622 SER A C 1
ATOM 4867 O O . SER A 1 622 ? 9.835 11.648 8.849 1.00 24.80 622 SER A O 1
ATOM 4869 N N . LEU A 1 623 ? 11.014 9.733 8.885 1.00 30.69 623 LEU A N 1
ATOM 4870 C CA . LEU A 1 623 ? 10.221 9.008 7.861 1.00 30.69 623 LEU A CA 1
ATOM 4871 C C . LEU A 1 623 ? 8.745 8.740 8.110 1.00 30.69 623 LEU A C 1
ATOM 4873 O O . LEU A 1 623 ? 8.009 8.562 7.150 1.00 30.69 623 LEU A O 1
ATOM 4877 N N . PHE A 1 624 ? 8.293 8.816 9.346 1.00 30.84 624 PHE A N 1
ATOM 4878 C CA . PHE A 1 624 ? 6.967 9.348 9.597 1.00 30.84 624 PHE A CA 1
ATOM 4879 C C . PHE A 1 624 ? 7.130 10.318 10.743 1.00 30.84 624 PHE A C 1
ATOM 4881 O O . PHE A 1 624 ? 7.830 10.028 11.718 1.00 30.84 624 PHE A O 1
ATOM 4888 N N . ARG A 1 625 ? 6.477 11.476 10.633 1.00 29.08 625 ARG A N 1
ATOM 4889 C CA . ARG A 1 625 ? 6.231 12.314 11.795 1.00 29.08 625 ARG A CA 1
ATOM 4890 C C . ARG A 1 625 ? 5.510 11.412 12.799 1.00 29.08 625 ARG A C 1
ATOM 4892 O O . ARG A 1 625 ? 4.318 11.162 12.643 1.00 29.08 625 ARG A O 1
ATOM 4899 N N . ARG A 1 626 ? 6.226 10.943 13.834 1.00 28.38 626 ARG A N 1
ATOM 4900 C CA . ARG A 1 626 ? 5.615 10.705 15.145 1.00 28.38 626 ARG A CA 1
ATOM 4901 C C . ARG A 1 626 ? 4.877 12.005 15.378 1.00 28.38 626 ARG A C 1
ATOM 4903 O O . ARG A 1 626 ? 5.543 13.039 15.482 1.00 28.38 626 ARG A O 1
ATOM 4910 N N . GLN A 1 627 ? 3.549 11.975 15.257 1.00 32.34 627 GLN A N 1
ATOM 4911 C CA . GLN A 1 627 ? 2.740 13.157 15.492 1.00 32.34 627 GLN A CA 1
ATOM 4912 C C . GLN A 1 627 ? 3.255 13.717 16.801 1.00 32.34 627 GLN A C 1
ATOM 4914 O O . GLN A 1 627 ? 3.381 12.988 17.791 1.00 32.34 627 GLN A O 1
ATOM 4919 N N . SER A 1 628 ? 3.708 14.965 16.748 1.00 33.44 628 SER A N 1
ATOM 4920 C CA . SER A 1 628 ? 4.055 15.663 17.962 1.00 33.44 628 SER A CA 1
ATOM 4921 C C . SER A 1 628 ? 2.854 15.499 18.888 1.00 33.44 628 SER A C 1
ATOM 4923 O O . SER A 1 628 ? 1.711 15.593 18.443 1.00 33.44 628 SER A O 1
ATOM 4925 N N . SER A 1 629 ? 3.091 15.211 20.166 1.00 47.97 629 SER A N 1
ATOM 4926 C CA . SER A 1 629 ? 1.998 15.187 21.144 1.00 47.97 629 SER A CA 1
ATOM 4927 C C . SER A 1 629 ? 1.279 16.544 21.218 1.00 47.97 629 SER A C 1
ATOM 4929 O O . SER A 1 629 ? 0.178 16.627 21.750 1.00 47.97 629 SER A O 1
ATOM 4931 N N . SER A 1 630 ? 1.875 17.595 20.639 1.00 65.44 630 SER A N 1
ATOM 4932 C CA . SER A 1 630 ? 1.205 18.811 20.194 1.00 65.44 630 SER A CA 1
ATOM 4933 C C . SER A 1 630 ? 0.619 18.711 18.776 1.00 65.44 630 SER A C 1
ATOM 4935 O O . SER A 1 630 ? 1.285 18.334 17.808 1.00 65.44 630 SER A O 1
ATOM 4937 N N . CYS A 1 631 ? -0.610 19.200 18.642 1.00 81.12 631 CYS A N 1
ATOM 4938 C CA . CYS A 1 631 ? -1.246 19.546 17.374 1.00 81.12 631 CYS A CA 1
ATOM 4939 C C . CYS A 1 631 ? -0.311 20.334 16.417 1.00 81.12 631 CYS A C 1
ATOM 4941 O O . CYS A 1 631 ? 0.403 21.232 16.876 1.00 81.12 631 CYS A O 1
ATOM 4943 N N . PRO A 1 632 ? -0.305 20.056 15.094 1.00 85.88 632 PRO A N 1
ATOM 4944 C CA . PRO A 1 632 ? 0.449 20.848 14.121 1.00 85.88 632 PRO A CA 1
ATOM 4945 C C . PRO A 1 632 ? 0.077 22.338 14.165 1.00 85.88 632 PRO A C 1
ATOM 4947 O O . PRO A 1 632 ? -1.099 22.684 14.109 1.00 85.88 632 PRO A O 1
ATOM 4950 N N . ALA A 1 633 ? 1.079 23.224 14.195 1.00 86.75 633 ALA A N 1
ATOM 4951 C CA . ALA A 1 633 ? 0.891 24.666 14.415 1.00 86.75 633 ALA A CA 1
ATOM 4952 C C . ALA A 1 633 ? -0.034 25.374 13.400 1.00 86.75 633 ALA A C 1
ATOM 4954 O O . ALA A 1 633 ? -0.628 26.399 13.733 1.00 86.75 633 ALA A O 1
ATOM 4955 N N . VAL A 1 634 ? -0.196 24.815 12.193 1.00 89.62 634 VAL A N 1
ATOM 4956 C CA . VAL A 1 634 ? -1.155 25.297 11.184 1.00 89.62 634 VAL A CA 1
ATOM 4957 C C . VAL A 1 634 ? -2.593 25.305 11.717 1.00 89.62 634 VAL A C 1
ATOM 4959 O O . VAL A 1 634 ? -3.333 26.244 11.459 1.00 89.62 634 VAL A O 1
ATOM 4962 N N . TRP A 1 635 ? -2.975 24.346 12.565 1.00 93.56 635 TRP A N 1
ATOM 4963 C CA . TRP A 1 635 ? -4.316 24.300 13.152 1.00 93.56 635 TRP A CA 1
ATOM 4964 C C . TRP A 1 635 ? -4.572 25.427 14.151 1.00 93.56 635 TRP A C 1
ATOM 4966 O O . TRP A 1 635 ? -5.710 25.860 14.285 1.00 93.56 635 TRP A O 1
ATOM 4976 N N . THR A 1 636 ? -3.536 25.974 14.792 1.00 91.25 636 THR A N 1
ATOM 4977 C CA . THR A 1 636 ? -3.660 27.195 15.605 1.00 91.25 636 THR A CA 1
ATOM 4978 C C . THR A 1 636 ? -3.890 28.432 14.725 1.00 91.25 636 THR A C 1
ATOM 4980 O O . THR A 1 636 ? -4.633 29.331 15.111 1.00 91.25 636 THR A O 1
ATOM 4983 N N . GLN A 1 637 ? -3.299 28.473 13.524 1.00 91.69 637 GLN A N 1
ATOM 4984 C CA . GLN A 1 637 ? -3.503 29.557 12.552 1.00 91.69 637 GLN A CA 1
ATOM 4985 C C . GLN A 1 637 ? -4.908 29.483 11.939 1.00 91.69 637 GLN A C 1
ATOM 4987 O O . GLN A 1 637 ? -5.663 30.449 12.026 1.00 91.69 637 GLN A O 1
ATOM 4992 N N . ILE A 1 638 ? -5.295 28.306 11.436 1.00 95.00 638 ILE A N 1
ATOM 4993 C CA . ILE A 1 638 ? -6.651 27.986 10.967 1.00 95.00 638 ILE A CA 1
ATOM 4994 C C . ILE A 1 638 ? -7.674 28.321 12.059 1.00 95.00 638 ILE A C 1
ATOM 4996 O O . ILE A 1 638 ? -8.622 29.048 11.797 1.00 95.00 638 ILE A O 1
ATOM 5000 N N . SER A 1 639 ? -7.459 27.884 13.304 1.00 94.25 639 SER A N 1
ATOM 5001 C CA . SER A 1 639 ? -8.322 28.218 14.446 1.00 94.25 639 SER A CA 1
ATOM 5002 C C . SER A 1 639 ? -8.490 29.722 14.649 1.00 94.25 639 SER A C 1
ATOM 5004 O O . SER A 1 639 ? -9.612 30.183 14.858 1.00 94.25 639 SER A O 1
ATOM 5006 N N . SER A 1 640 ? -7.418 30.511 14.534 1.00 91.25 640 SER A N 1
ATOM 5007 C CA . SER A 1 640 ? -7.501 31.969 14.648 1.00 91.25 640 SER A CA 1
ATOM 5008 C C . SER A 1 640 ? -8.331 32.596 13.522 1.00 91.25 640 SER A C 1
ATOM 5010 O O . SER A 1 640 ? -9.119 33.502 13.795 1.00 91.25 640 SER A O 1
ATOM 5012 N N . GLU A 1 641 ? -8.193 32.114 12.285 1.00 94.56 641 GLU A N 1
ATOM 5013 C CA . GLU A 1 641 ? -8.960 32.603 11.130 1.00 94.56 641 GLU A CA 1
ATOM 5014 C C . GLU A 1 641 ? -10.433 32.188 11.194 1.00 94.56 641 GLU A C 1
ATOM 5016 O O . GLU A 1 641 ? -11.313 33.031 11.023 1.00 94.56 641 GLU A O 1
ATOM 5021 N N . LEU A 1 642 ? -10.713 30.928 11.539 1.00 95.12 642 LEU A N 1
ATOM 5022 C CA . LEU A 1 642 ? -12.062 30.435 11.815 1.00 95.12 642 LEU A CA 1
ATOM 5023 C C . LEU A 1 642 ? -12.721 31.250 12.934 1.00 95.12 642 LEU A C 1
ATOM 5025 O O . LEU A 1 642 ? -13.847 31.704 12.780 1.00 95.12 642 LEU A O 1
ATOM 5029 N N . SER A 1 643 ? -12.010 31.514 14.034 1.00 88.62 643 SER A N 1
ATOM 5030 C CA . SER A 1 643 ? -12.533 32.297 15.163 1.00 88.62 643 SER A CA 1
ATOM 5031 C C . SER A 1 643 ? -12.896 33.728 14.768 1.00 88.62 643 SER A C 1
ATOM 5033 O O . SER A 1 643 ? -13.932 34.235 15.195 1.00 88.62 643 SER A O 1
ATOM 5035 N N . ALA A 1 644 ? -12.064 34.371 13.942 1.00 90.44 644 ALA A N 1
ATOM 5036 C CA . ALA A 1 644 ? -12.334 35.704 13.410 1.00 90.44 644 ALA A CA 1
ATOM 5037 C C . ALA A 1 644 ? -13.511 35.706 12.416 1.00 90.44 644 ALA A C 1
ATOM 5039 O O . ALA A 1 644 ? -14.292 36.654 12.397 1.00 90.44 644 ALA A O 1
ATOM 5040 N N . ALA A 1 645 ? -13.664 34.643 11.622 1.00 93.69 645 ALA A N 1
ATOM 5041 C CA . ALA A 1 645 ? -14.731 34.504 10.632 1.00 93.69 645 ALA A CA 1
ATOM 5042 C C . ALA A 1 645 ? -16.077 34.043 11.223 1.00 93.69 645 ALA A C 1
ATOM 5044 O O . ALA A 1 645 ? -17.120 34.313 10.632 1.00 93.69 645 ALA A O 1
ATOM 5045 N N . PHE A 1 646 ? -16.081 33.352 12.367 1.00 94.25 646 PHE A N 1
ATOM 5046 C CA . PHE A 1 646 ? -17.267 32.738 12.982 1.00 94.25 646 PHE A CA 1
ATOM 5047 C C . PHE A 1 646 ? -17.948 33.590 14.057 1.00 94.25 646 PHE A C 1
ATOM 5049 O O . PHE A 1 646 ? -19.087 33.293 14.427 1.00 94.25 646 PHE A O 1
ATOM 5056 N N . ILE A 1 647 ? -17.288 34.630 14.574 1.00 89.75 647 ILE A N 1
ATOM 5057 C CA . ILE A 1 647 ? -17.810 35.454 15.671 1.00 89.75 647 ILE A CA 1
ATOM 5058 C C . ILE A 1 647 ? -18.219 36.838 15.160 1.00 89.75 647 ILE A C 1
ATOM 5060 O O . ILE A 1 647 ? -17.417 37.569 14.588 1.00 89.75 647 ILE A O 1
ATOM 5064 N N . ALA A 1 648 ? -19.459 37.235 15.441 1.00 86.31 648 ALA A N 1
ATOM 5065 C CA . ALA A 1 648 ? -19.955 38.597 15.264 1.00 86.31 648 ALA A CA 1
ATOM 5066 C C . ALA A 1 648 ? -20.588 39.073 16.579 1.00 86.31 648 ALA A C 1
ATOM 5068 O O . ALA A 1 648 ? -21.415 38.378 17.161 1.00 86.31 648 ALA A O 1
ATOM 5069 N N . ASN A 1 649 ? -20.193 40.250 17.077 1.00 83.81 649 ASN A N 1
ATOM 5070 C CA . ASN A 1 649 ? -20.699 40.826 18.336 1.00 83.81 649 ASN A CA 1
ATOM 5071 C C . ASN A 1 649 ? -20.599 39.883 19.563 1.00 83.81 649 ASN A C 1
ATOM 5073 O O . ASN A 1 649 ? -21.456 39.900 20.443 1.00 83.81 649 ASN A O 1
ATOM 5077 N N . GLY A 1 650 ? -19.563 39.035 19.617 1.00 80.69 650 GLY A N 1
ATOM 5078 C CA . GLY A 1 650 ? -19.363 38.045 20.690 1.00 80.69 650 GLY A CA 1
ATOM 5079 C C . GLY A 1 650 ? -20.266 36.804 20.610 1.00 80.69 650 GLY A C 1
ATOM 5080 O O . GLY A 1 650 ? -20.196 35.950 21.488 1.00 80.69 650 GLY A O 1
ATOM 5081 N N . GLN A 1 651 ? -21.084 36.693 19.564 1.00 84.88 651 GLN A N 1
ATOM 5082 C CA . GLN A 1 651 ? -21.986 35.576 19.282 1.00 84.88 651 GLN A CA 1
ATOM 5083 C C . GLN A 1 651 ? -21.519 34.823 18.030 1.00 84.88 651 GLN A C 1
ATOM 5085 O O . GLN A 1 651 ? -20.815 35.393 17.192 1.00 84.88 651 GLN A O 1
ATOM 5090 N N . CYS A 1 652 ? -21.918 33.561 17.860 1.00 89.69 652 CYS A N 1
ATOM 5091 C CA . CYS A 1 652 ? -21.632 32.855 16.611 1.00 89.69 652 CYS A CA 1
ATOM 5092 C C . CYS A 1 652 ? -22.555 33.319 15.470 1.00 89.69 652 CYS A C 1
ATOM 5094 O O . CYS A 1 652 ? -23.748 33.589 15.660 1.00 89.69 652 CYS A O 1
ATOM 5096 N N . ASN A 1 653 ? -21.982 33.452 14.275 1.00 92.00 653 ASN A N 1
ATOM 5097 C CA . ASN A 1 653 ? -22.655 33.962 13.084 1.00 92.00 653 ASN A CA 1
ATOM 5098 C C . ASN A 1 653 ? -23.128 32.834 12.146 1.00 92.00 653 ASN A C 1
ATOM 5100 O O . ASN A 1 653 ? -22.945 31.645 12.411 1.00 92.00 653 ASN A O 1
ATOM 5104 N N . ASP A 1 654 ? -23.758 33.206 11.031 1.00 91.69 654 ASP A N 1
ATOM 5105 C CA . ASP A 1 654 ? -24.357 32.231 10.116 1.00 91.69 654 ASP A CA 1
ATOM 5106 C C . ASP A 1 654 ? -23.315 31.383 9.359 1.00 91.69 654 ASP A C 1
ATOM 5108 O O . ASP A 1 654 ? -23.631 30.264 8.959 1.00 91.69 654 ASP A O 1
ATOM 5112 N N . LEU A 1 655 ? -22.059 31.839 9.249 1.00 94.25 655 LEU A N 1
ATOM 5113 C CA . LEU A 1 655 ? -20.951 31.039 8.712 1.00 94.25 655 LEU A CA 1
ATOM 5114 C C . LEU A 1 655 ? -20.530 29.931 9.695 1.00 94.25 655 LEU A C 1
ATOM 5116 O O . LEU A 1 655 ? -20.271 28.806 9.275 1.00 94.25 655 LEU A O 1
ATOM 5120 N N . ALA A 1 656 ? -20.549 30.206 11.004 1.00 94.12 656 ALA A N 1
ATOM 5121 C CA . ALA A 1 656 ? -20.341 29.190 12.039 1.00 94.12 656 ALA A CA 1
ATOM 5122 C C . ALA A 1 656 ? -21.461 28.131 12.017 1.00 94.12 656 ALA A C 1
ATOM 5124 O O . ALA A 1 656 ? -21.196 26.927 11.993 1.00 94.12 656 ALA A O 1
ATOM 5125 N N . ARG A 1 657 ? -22.726 28.576 11.940 1.00 93.56 657 ARG A N 1
ATOM 5126 C CA . ARG A 1 657 ? -23.897 27.689 11.783 1.00 93.56 657 ARG A CA 1
ATOM 5127 C C . ARG A 1 657 ? -23.774 26.822 10.527 1.00 93.56 657 ARG A C 1
ATOM 5129 O O . ARG A 1 657 ? -24.067 25.627 10.565 1.00 93.56 657 ARG A O 1
ATOM 5136 N N . ALA A 1 658 ? -23.313 27.414 9.426 1.00 95.06 658 ALA A N 1
ATOM 5137 C CA . ALA A 1 658 ? -23.065 26.712 8.177 1.00 95.06 658 ALA A CA 1
ATOM 5138 C C . ALA A 1 658 ? -21.930 25.683 8.293 1.00 95.06 658 ALA A C 1
ATOM 5140 O O . ALA A 1 658 ? -22.100 24.580 7.793 1.00 95.06 658 ALA A O 1
ATOM 5141 N N . ALA A 1 659 ? -20.824 25.979 8.985 1.00 96.94 659 ALA A N 1
ATOM 5142 C CA . ALA A 1 659 ? -19.721 25.030 9.188 1.00 96.94 659 ALA A CA 1
ATOM 5143 C C . ALA A 1 659 ? -20.150 23.784 9.982 1.00 96.94 659 ALA A C 1
ATOM 5145 O O . ALA A 1 659 ? -19.814 22.662 9.603 1.00 96.94 659 ALA A O 1
ATOM 5146 N N . LEU A 1 660 ? -20.955 23.966 11.036 1.00 95.56 660 LEU A N 1
ATOM 5147 C CA . LEU A 1 660 ? -21.541 22.850 11.786 1.00 95.56 660 LEU A CA 1
ATOM 5148 C C . LEU A 1 660 ? -22.480 22.005 10.906 1.00 95.56 660 LEU A C 1
ATOM 5150 O O . LEU A 1 660 ? -22.394 20.777 10.910 1.00 95.56 660 LEU A O 1
ATOM 5154 N N . ARG A 1 661 ? -23.332 22.655 10.099 1.00 94.94 661 ARG A N 1
ATOM 5155 C CA . ARG A 1 661 ? -24.182 21.971 9.109 1.00 94.94 661 ARG A CA 1
ATOM 5156 C C . ARG A 1 661 ? -23.346 21.222 8.065 1.00 94.94 661 ARG A C 1
ATOM 5158 O O . ARG A 1 661 ? -23.669 20.084 7.754 1.00 94.94 661 ARG A O 1
ATOM 5165 N N . PHE A 1 662 ? -22.283 21.828 7.545 1.00 97.19 662 PHE A N 1
ATOM 5166 C CA . PHE A 1 662 ? -21.440 21.248 6.498 1.00 97.19 662 PHE A CA 1
ATOM 5167 C C . PHE A 1 662 ? -20.807 19.933 6.954 1.00 97.19 662 PHE A C 1
ATOM 5169 O O . PHE A 1 662 ? -20.922 18.932 6.257 1.00 97.19 662 PHE A O 1
ATOM 5176 N N . ALA A 1 663 ? -20.238 19.898 8.163 1.00 97.12 663 ALA A N 1
ATOM 5177 C CA . ALA A 1 663 ? -19.702 18.661 8.723 1.00 97.12 663 ALA A CA 1
ATOM 5178 C C . ALA A 1 663 ? -20.776 17.586 8.938 1.00 97.12 663 ALA A C 1
ATOM 5180 O O . ALA A 1 663 ? -20.501 16.420 8.687 1.00 97.12 663 ALA A O 1
ATOM 5181 N N . PHE A 1 664 ? -22.003 17.946 9.335 1.00 95.75 664 PHE A N 1
ATOM 5182 C CA . PHE A 1 664 ? -23.098 16.971 9.394 1.00 95.75 664 PHE A CA 1
ATOM 5183 C C . PHE A 1 664 ? -23.475 16.422 8.009 1.00 95.75 664 PHE A C 1
ATOM 5185 O O . PHE A 1 664 ? -23.762 15.234 7.895 1.00 95.75 664 PHE A O 1
ATOM 5192 N N . HIS A 1 665 ? -23.465 17.253 6.965 1.00 94.50 665 HIS A N 1
ATOM 5193 C CA . HIS A 1 665 ? -23.783 16.814 5.605 1.00 94.50 665 HIS A CA 1
ATOM 5194 C C . HIS A 1 665 ? -22.677 15.946 4.985 1.00 94.50 665 HIS A C 1
ATOM 5196 O O . HIS A 1 665 ? -23.001 14.983 4.306 1.00 94.50 665 HIS A O 1
ATOM 5202 N N . ASP A 1 666 ? -21.405 16.236 5.265 1.00 94.50 666 ASP A N 1
ATOM 5203 C CA . ASP A 1 666 ? -20.244 15.424 4.871 1.00 94.50 666 ASP A CA 1
ATOM 5204 C C . ASP A 1 666 ? -20.250 14.082 5.637 1.00 94.50 666 ASP A C 1
ATOM 5206 O O . ASP A 1 666 ? -20.548 13.014 5.099 1.00 94.50 666 ASP A O 1
ATOM 5210 N N . GLN A 1 667 ? -20.087 14.159 6.960 1.00 94.19 667 GLN A N 1
ATOM 5211 C CA . GLN A 1 667 ? -19.869 13.019 7.857 1.00 94.19 667 GLN A CA 1
ATOM 5212 C C . GLN A 1 667 ? -21.110 12.140 8.022 1.00 94.19 667 GLN A C 1
ATOM 5214 O O . GLN A 1 667 ? -21.019 10.921 8.195 1.00 94.19 667 GLN A O 1
ATOM 5219 N N . GLY A 1 668 ? -22.291 12.758 7.981 1.00 91.44 668 GLY A N 1
ATOM 5220 C CA . GLY A 1 668 ? -23.571 12.099 8.196 1.00 91.44 668 GLY A CA 1
ATOM 5221 C C . GLY A 1 668 ? -23.995 11.176 7.060 1.00 91.44 668 GLY A C 1
ATOM 5222 O O . GLY A 1 668 ? -24.970 10.453 7.241 1.00 91.44 668 GLY A O 1
ATOM 5223 N N . THR A 1 669 ? -23.296 11.135 5.923 1.00 89.12 669 THR A N 1
ATOM 5224 C CA . THR A 1 669 ? -23.632 10.250 4.792 1.00 89.12 669 THR A CA 1
ATOM 5225 C C . THR A 1 669 ? -23.217 8.789 4.990 1.00 89.12 669 THR A C 1
ATOM 5227 O O . THR A 1 669 ? -23.709 7.925 4.275 1.00 89.12 669 THR A O 1
ATOM 5230 N N . PHE A 1 670 ? -22.396 8.463 5.992 1.00 87.81 670 PHE A N 1
ATOM 5231 C CA . PHE A 1 670 ? -21.969 7.083 6.271 1.00 87.81 670 PHE A CA 1
ATOM 5232 C C . PHE A 1 670 ? -23.135 6.114 6.592 1.00 87.81 670 PHE A C 1
ATOM 5234 O O . PHE A 1 670 ? -24.193 6.526 7.076 1.00 87.81 670 PHE A O 1
ATOM 5241 N N . THR A 1 671 ? -22.950 4.803 6.393 1.00 83.69 671 THR A N 1
ATOM 5242 C CA . THR A 1 671 ? -23.852 3.750 6.907 1.00 83.69 671 THR A CA 1
ATOM 5243 C C . THR A 1 671 ? -23.136 2.402 7.068 1.00 83.69 671 THR A C 1
ATOM 5245 O O . THR A 1 671 ? -22.289 2.043 6.256 1.00 83.69 671 THR A O 1
ATOM 5248 N N . ASN A 1 672 ? -23.511 1.624 8.089 1.00 76.38 672 ASN A N 1
ATOM 5249 C CA . ASN A 1 672 ? -23.030 0.256 8.317 1.00 76.38 672 ASN A CA 1
ATOM 5250 C C . ASN A 1 672 ? -23.869 -0.822 7.591 1.00 76.38 672 ASN A C 1
ATOM 5252 O O . ASN A 1 672 ? -23.524 -2.000 7.661 1.00 76.38 672 ASN A O 1
ATOM 5256 N N . THR A 1 673 ? -24.987 -0.462 6.945 1.00 69.75 673 THR A N 1
ATOM 5257 C CA . THR A 1 673 ? -25.966 -1.426 6.392 1.00 69.75 673 THR A CA 1
ATOM 5258 C C . THR A 1 673 ? -25.941 -1.565 4.865 1.00 69.75 673 THR A C 1
ATOM 5260 O O . THR A 1 673 ? -26.551 -2.490 4.328 1.00 69.75 673 THR A O 1
ATOM 5263 N N . ALA A 1 674 ? -25.219 -0.699 4.145 1.00 60.62 674 ALA A N 1
ATOM 5264 C CA . ALA A 1 674 ? -25.112 -0.766 2.687 1.00 60.62 674 ALA A CA 1
ATOM 5265 C C . ALA A 1 674 ? -24.029 -1.761 2.231 1.00 60.62 674 ALA A C 1
ATOM 5267 O O . ALA A 1 674 ? -22.844 -1.585 2.502 1.00 60.62 674 ALA A O 1
ATOM 5268 N N . ALA A 1 675 ? -24.428 -2.789 1.480 1.00 47.53 675 ALA A N 1
ATOM 5269 C CA . ALA A 1 675 ? -23.537 -3.837 0.982 1.00 47.53 675 ALA A CA 1
ATOM 5270 C C . ALA A 1 675 ? -23.130 -3.614 -0.490 1.00 47.53 675 ALA A C 1
ATOM 5272 O O . ALA A 1 675 ? -23.576 -4.357 -1.363 1.00 47.53 675 ALA A O 1
ATOM 5273 N N . PHE A 1 676 ? -22.295 -2.606 -0.783 1.00 42.59 676 PHE A N 1
ATOM 5274 C CA . PHE A 1 676 ? -21.791 -2.364 -2.147 1.00 42.59 676 PHE A CA 1
ATOM 5275 C C . PHE A 1 676 ? -20.304 -1.985 -2.236 1.00 42.59 676 PHE A C 1
ATOM 5277 O O . PHE A 1 676 ? -19.644 -1.702 -1.241 1.00 42.59 676 PHE A O 1
ATOM 5284 N N . ALA A 1 677 ? -19.788 -2.107 -3.464 1.00 36.47 677 ALA A N 1
ATOM 5285 C CA . ALA A 1 677 ? -18.379 -2.156 -3.843 1.00 36.47 677 ALA A CA 1
ATOM 5286 C C . ALA A 1 677 ? -17.527 -0.950 -3.409 1.00 36.47 677 ALA A C 1
ATOM 5288 O O . ALA A 1 677 ? -18.024 0.150 -3.191 1.00 36.47 677 ALA A O 1
ATOM 5289 N N . ALA A 1 678 ? -16.211 -1.172 -3.350 1.00 32.50 678 ALA A N 1
ATOM 5290 C CA . ALA A 1 678 ? -15.244 -0.132 -3.031 1.00 32.50 678 ALA A CA 1
ATOM 5291 C C . ALA A 1 678 ? -15.186 0.975 -4.113 1.00 32.50 678 ALA A C 1
ATOM 5293 O O . ALA A 1 678 ? -15.182 0.642 -5.302 1.00 32.50 678 ALA A O 1
ATOM 5294 N N . PRO A 1 679 ? -15.043 2.256 -3.722 1.00 41.59 679 PRO A N 1
ATOM 5295 C CA . PRO A 1 679 ? -15.218 2.776 -2.366 1.00 41.59 679 PRO A CA 1
ATOM 5296 C C . PRO A 1 679 ? -16.714 2.971 -2.060 1.00 41.59 679 PRO A C 1
ATOM 5298 O O . PRO A 1 679 ? -17.434 3.603 -2.831 1.00 41.59 679 PRO A O 1
ATOM 5301 N N . ALA A 1 680 ? -17.180 2.464 -0.917 1.00 45.06 680 ALA A N 1
ATOM 5302 C CA . ALA A 1 680 ? -18.518 2.776 -0.419 1.00 45.06 680 ALA A CA 1
ATOM 5303 C C . ALA A 1 680 ? -18.516 4.235 0.075 1.00 45.06 680 ALA A C 1
ATOM 5305 O O . ALA A 1 680 ? -18.072 4.505 1.187 1.00 45.06 680 ALA A O 1
ATOM 5306 N N . GLY A 1 681 ? -18.909 5.170 -0.794 1.00 53.03 681 GLY A N 1
ATOM 5307 C CA . GLY A 1 681 ? -18.711 6.605 -0.575 1.00 53.03 681 GLY A CA 1
ATOM 5308 C C . GLY A 1 681 ? -19.554 7.193 0.560 1.00 53.03 681 GLY A C 1
ATOM 5309 O O . GLY A 1 681 ? -20.771 6.976 0.606 1.00 53.03 681 GLY A O 1
ATOM 5310 N N . GLY A 1 682 ? -18.914 8.015 1.396 1.00 65.62 682 GLY A N 1
ATOM 5311 C CA . GLY A 1 682 ? -19.537 8.825 2.444 1.00 65.62 682 GLY A CA 1
ATOM 5312 C C . GLY A 1 682 ? -18.964 8.578 3.841 1.00 65.62 682 GLY A C 1
ATOM 5313 O O . GLY A 1 682 ? -18.713 7.439 4.242 1.00 65.62 682 GLY A O 1
ATOM 5314 N N . GLY A 1 683 ? -18.811 9.651 4.617 1.00 84.75 683 GLY A N 1
ATOM 5315 C CA . GLY A 1 683 ? -18.260 9.629 5.969 1.00 84.75 683 GLY A CA 1
ATOM 5316 C C . GLY A 1 683 ? -17.426 10.870 6.256 1.00 84.75 683 GLY A C 1
ATOM 5317 O O . GLY A 1 683 ? -17.576 11.896 5.608 1.00 84.75 683 GLY A O 1
ATOM 5318 N N . ALA A 1 684 ? -16.561 10.802 7.266 1.00 91.94 684 ALA A N 1
ATOM 5319 C CA . ALA A 1 684 ? -15.642 11.883 7.606 1.00 91.94 684 ALA A CA 1
ATOM 5320 C C . ALA A 1 684 ? -14.427 11.888 6.660 1.00 91.94 684 ALA A C 1
ATOM 5322 O O . ALA A 1 684 ? -13.300 11.630 7.088 1.00 91.94 684 ALA A O 1
ATOM 5323 N N . ASP A 1 685 ? -14.677 12.137 5.375 1.00 90.19 685 ASP A N 1
ATOM 5324 C CA . ASP A 1 685 ? -13.706 12.043 4.280 1.00 90.19 685 ASP A CA 1
ATOM 5325 C C . ASP A 1 685 ? -13.608 13.319 3.417 1.00 90.19 685 ASP A C 1
ATOM 5327 O O . ASP A 1 685 ? -12.765 13.387 2.521 1.00 90.19 685 ASP A O 1
ATOM 5331 N N . GLY A 1 686 ? -14.391 14.365 3.712 1.00 93.69 686 GLY A N 1
ATOM 5332 C CA . GLY A 1 686 ? -14.319 15.643 3.003 1.00 93.69 686 GLY A CA 1
ATOM 5333 C C . GLY A 1 686 ? -14.895 15.613 1.584 1.00 93.69 686 GLY A C 1
ATOM 5334 O O . GLY A 1 686 ? -14.672 16.575 0.834 1.00 93.69 686 GLY A O 1
ATOM 5335 N N . SER A 1 687 ? -15.620 14.553 1.197 1.00 92.25 687 SER A N 1
ATOM 5336 C CA . SER A 1 687 ? -16.200 14.412 -0.143 1.00 92.25 687 SER A CA 1
ATOM 5337 C C . SER A 1 687 ? -17.101 15.585 -0.518 1.00 92.25 687 SER A C 1
ATOM 5339 O O . SER A 1 687 ? -17.052 16.046 -1.659 1.00 92.25 687 SER A O 1
ATOM 5341 N N . LEU A 1 688 ? -17.836 16.162 0.439 1.00 94.50 688 LEU A N 1
ATOM 5342 C CA . LEU A 1 688 ? -18.708 17.312 0.198 1.00 94.50 688 LEU A CA 1
ATOM 5343 C C . LEU A 1 688 ? -17.923 18.583 -0.171 1.00 94.50 688 LEU A C 1
ATOM 5345 O O . LEU A 1 688 ? -18.418 19.448 -0.898 1.00 94.50 688 LEU A O 1
ATOM 5349 N N . LEU A 1 689 ? -16.688 18.723 0.320 1.00 95.88 689 LEU A N 1
ATOM 5350 C CA . LEU A 1 689 ? -15.821 19.848 -0.031 1.00 95.88 689 LEU A CA 1
ATOM 5351 C C . LEU A 1 689 ? -15.216 19.653 -1.428 1.00 95.88 689 LEU A C 1
ATOM 5353 O O . LEU A 1 689 ? -15.177 20.603 -2.216 1.00 95.88 689 LEU A O 1
ATOM 5357 N N . LEU A 1 690 ? -14.800 18.424 -1.748 1.00 94.00 690 LEU A N 1
ATOM 5358 C CA . LEU A 1 690 ? -14.018 18.091 -2.942 1.00 94.00 690 LEU A CA 1
ATOM 5359 C C . LEU A 1 690 ? -14.840 17.680 -4.175 1.00 94.00 690 LEU A C 1
ATOM 5361 O O . LEU A 1 690 ? -14.325 17.780 -5.288 1.00 94.00 690 LEU A O 1
ATOM 5365 N N . ASN A 1 691 ? -16.088 17.236 -4.019 1.00 92.25 691 ASN A N 1
ATOM 5366 C CA . ASN A 1 691 ? -16.905 16.715 -5.114 1.00 92.25 691 ASN A CA 1
ATOM 5367 C C . ASN A 1 691 ? -18.045 17.675 -5.513 1.00 92.25 691 ASN A C 1
ATOM 5369 O O . ASN A 1 691 ? -18.971 17.942 -4.745 1.00 92.25 691 ASN A O 1
ATOM 5373 N N . ASP A 1 692 ? -18.006 18.169 -6.754 1.00 91.00 692 ASP A N 1
ATOM 5374 C CA . ASP A 1 692 ? -19.030 19.086 -7.271 1.00 91.00 692 ASP A CA 1
ATOM 5375 C C . ASP A 1 692 ? -20.390 18.417 -7.519 1.00 91.00 692 ASP A C 1
ATOM 5377 O O . ASP A 1 692 ? -21.421 19.053 -7.305 1.00 91.00 692 ASP A O 1
ATOM 5381 N N . GLU A 1 693 ? -20.426 17.142 -7.925 1.00 88.50 693 GLU A N 1
ATOM 5382 C CA . GLU A 1 693 ? -21.680 16.412 -8.165 1.00 88.50 693 GLU A CA 1
ATOM 5383 C C . GLU A 1 693 ? -22.477 16.267 -6.862 1.00 88.50 693 GLU A C 1
ATOM 5385 O O . GLU A 1 693 ? -23.665 16.595 -6.818 1.00 88.50 693 GLU A O 1
ATOM 5390 N N . GLU A 1 694 ? -21.813 15.862 -5.777 1.00 90.81 694 GLU A N 1
ATOM 5391 C CA . GLU A 1 694 ? -22.400 15.767 -4.441 1.00 90.81 694 GLU A CA 1
ATOM 5392 C C . GLU A 1 694 ? -22.973 17.106 -3.957 1.00 90.81 694 GLU A C 1
ATOM 5394 O O . GLU A 1 694 ? -24.047 17.147 -3.350 1.00 90.81 694 GLU A O 1
ATOM 5399 N N . MET A 1 695 ? -22.302 18.207 -4.291 1.00 91.44 695 MET A N 1
ATOM 5400 C CA . MET A 1 695 ? -22.738 19.566 -3.979 1.00 91.44 695 MET A CA 1
ATOM 5401 C C . MET A 1 695 ? -23.942 20.054 -4.793 1.00 91.44 695 MET A C 1
ATOM 5403 O O . MET A 1 695 ? -24.631 20.974 -4.350 1.00 91.44 695 MET A O 1
ATOM 5407 N N . THR A 1 696 ? -24.247 19.449 -5.948 1.00 89.06 696 THR A N 1
ATOM 5408 C CA . THR A 1 696 ? -25.463 19.786 -6.719 1.00 89.06 696 THR A CA 1
ATOM 5409 C C . THR A 1 696 ? -26.744 19.144 -6.180 1.00 89.06 696 THR A C 1
ATOM 5411 O O . THR A 1 696 ? -27.842 19.568 -6.556 1.00 89.06 696 THR A O 1
ATOM 5414 N N . ARG A 1 697 ? -26.630 18.147 -5.291 1.00 88.56 697 ARG A N 1
ATOM 5415 C CA . ARG A 1 697 ? -27.764 17.376 -4.757 1.00 88.56 697 ARG A CA 1
ATOM 5416 C C . ARG A 1 697 ? -28.695 18.225 -3.899 1.00 88.56 697 ARG A C 1
ATOM 5418 O O . ARG A 1 697 ? -28.262 19.182 -3.265 1.00 88.56 697 ARG A O 1
ATOM 5425 N N . ILE A 1 698 ? -29.973 17.853 -3.836 1.00 86.56 698 ILE A N 1
ATOM 5426 C CA . ILE A 1 698 ? -31.015 18.651 -3.168 1.00 86.56 698 ILE A CA 1
ATOM 5427 C C . ILE A 1 698 ? -30.765 18.834 -1.662 1.00 86.56 698 ILE A C 1
ATOM 5429 O O . ILE A 1 698 ? -31.086 19.882 -1.110 1.00 86.56 698 ILE A O 1
ATOM 5433 N N . GLU A 1 699 ? -30.136 17.856 -1.007 1.00 85.69 699 GLU A N 1
ATOM 5434 C CA . GLU A 1 699 ? -29.699 17.953 0.385 1.00 85.69 699 GLU A CA 1
ATOM 5435 C C . GLU A 1 699 ? -28.584 18.998 0.599 1.00 85.69 699 GLU A C 1
ATOM 5437 O O . GLU A 1 699 ? -28.550 19.653 1.640 1.00 85.69 699 GLU A O 1
ATOM 5442 N N . ASN A 1 700 ? -27.710 19.211 -0.388 1.00 91.06 700 ASN A N 1
ATOM 5443 C CA . ASN A 1 700 ? -26.463 19.972 -0.241 1.00 91.06 700 ASN A CA 1
ATOM 5444 C C . ASN A 1 700 ? -26.481 21.341 -0.944 1.00 91.06 700 ASN A C 1
ATOM 5446 O O . ASN A 1 700 ? -25.803 22.275 -0.516 1.00 91.06 700 ASN A O 1
ATOM 5450 N N . ASN A 1 701 ? -27.286 21.493 -1.994 1.00 88.06 701 ASN A N 1
ATOM 5451 C CA . ASN A 1 701 ? -27.351 22.678 -2.846 1.00 88.06 701 ASN A CA 1
ATOM 5452 C C . ASN A 1 701 ? -28.199 23.799 -2.213 1.00 88.06 701 ASN A C 1
ATOM 5454 O O . ASN A 1 701 ? -29.269 24.157 -2.703 1.00 88.06 701 ASN A O 1
ATOM 5458 N N . ASN A 1 702 ? -27.722 24.339 -1.091 1.00 87.75 702 ASN A N 1
ATOM 5459 C CA . ASN A 1 702 ? -28.333 25.455 -0.370 1.00 87.75 702 ASN A CA 1
ATOM 5460 C C . ASN A 1 702 ? -27.300 26.540 -0.019 1.00 87.75 702 ASN A C 1
ATOM 5462 O O . ASN A 1 702 ? -26.098 26.281 0.063 1.00 87.75 702 ASN A O 1
ATOM 5466 N N . ASP A 1 703 ? -27.768 27.776 0.180 1.00 88.25 703 ASP A N 1
ATOM 5467 C CA . ASP A 1 703 ? -26.899 28.941 0.404 1.00 88.25 703 ASP A CA 1
ATOM 5468 C C . ASP A 1 703 ? -25.916 28.792 1.583 1.00 88.25 703 ASP A C 1
ATOM 5470 O O . ASP A 1 703 ? -24.740 29.108 1.384 1.00 88.25 703 ASP A O 1
ATOM 5474 N N . PRO A 1 704 ? -26.312 28.280 2.772 1.00 90.69 704 PRO A N 1
ATOM 5475 C CA . PRO A 1 704 ? -25.370 28.035 3.864 1.00 90.69 704 PRO A CA 1
ATOM 5476 C C . PRO A 1 704 ? -24.207 27.116 3.471 1.00 90.69 704 PRO A C 1
ATOM 5478 O O . PRO A 1 704 ? -23.050 27.485 3.673 1.00 90.69 704 PRO A O 1
ATOM 5481 N N . ILE A 1 705 ? -24.494 25.952 2.876 1.00 93.94 705 ILE A N 1
ATOM 5482 C CA . ILE A 1 705 ? -23.461 24.972 2.502 1.00 93.94 705 ILE A CA 1
ATOM 5483 C C . ILE A 1 705 ? -22.558 25.537 1.398 1.00 93.94 705 ILE A C 1
ATOM 5485 O O . ILE A 1 705 ? -21.339 25.427 1.506 1.00 93.94 705 ILE A O 1
ATOM 5489 N N . ARG A 1 706 ? -23.109 26.227 0.388 1.00 93.31 706 ARG A N 1
ATOM 5490 C CA . ARG A 1 706 ? -22.302 26.876 -0.667 1.00 93.31 706 ARG A CA 1
ATOM 5491 C C . ARG A 1 706 ? -21.388 27.980 -0.123 1.00 93.31 706 ARG A C 1
ATOM 5493 O O . ARG A 1 706 ? -20.224 28.043 -0.512 1.00 93.31 706 ARG A O 1
ATOM 5500 N N . SER A 1 707 ? -21.895 28.813 0.788 1.00 92.19 707 SER A N 1
ATOM 5501 C CA . SER A 1 707 ? -21.137 29.906 1.413 1.00 92.19 707 SER A CA 1
ATOM 5502 C C . SER A 1 707 ? -19.927 29.382 2.190 1.00 92.19 707 SER A C 1
ATOM 5504 O O . SER A 1 707 ? -18.793 29.801 1.945 1.00 92.19 707 SER A O 1
ATOM 5506 N N . VAL A 1 708 ? -20.139 28.396 3.070 1.00 96.50 708 VAL A N 1
ATOM 5507 C CA . VAL A 1 708 ? -19.035 27.830 3.852 1.00 96.50 708 VAL A CA 1
ATOM 5508 C C . VAL A 1 708 ? -18.107 26.953 3.011 1.00 96.50 708 VAL A C 1
ATOM 5510 O O . VAL A 1 708 ? -16.908 26.960 3.271 1.00 96.50 708 VAL A O 1
ATOM 5513 N N . ARG A 1 709 ? -18.595 26.283 1.952 1.00 96.69 709 ARG A N 1
ATOM 5514 C CA . ARG A 1 709 ? -17.729 25.559 1.005 1.00 96.69 709 ARG A CA 1
ATOM 5515 C C . ARG A 1 709 ? -16.691 26.485 0.380 1.00 96.69 709 ARG A C 1
ATOM 5517 O O . ARG A 1 709 ? -15.515 26.147 0.395 1.00 96.69 709 ARG A O 1
ATOM 5524 N N . SER A 1 710 ? -17.108 27.649 -0.128 1.00 96.12 710 SER A N 1
ATOM 5525 C CA . SER A 1 710 ? -16.185 28.627 -0.726 1.00 96.12 710 SER A CA 1
ATOM 5526 C C . SER A 1 710 ? -15.103 29.042 0.272 1.00 96.12 710 SER A C 1
ATOM 5528 O O . SER A 1 710 ? -13.917 28.957 -0.027 1.00 96.12 710 SER A O 1
ATOM 5530 N N . PHE A 1 711 ? -15.515 29.401 1.490 1.00 97.31 711 PHE A N 1
ATOM 5531 C CA . PHE A 1 711 ? -14.603 29.800 2.559 1.00 97.31 711 PHE A CA 1
ATOM 5532 C C . PHE A 1 711 ? -13.636 28.676 2.980 1.00 97.31 711 PHE A C 1
ATOM 5534 O O . PHE A 1 711 ? -12.456 28.935 3.215 1.00 97.31 711 PHE A O 1
ATOM 5541 N N . LEU A 1 712 ? -14.100 27.423 3.046 1.00 97.62 712 LEU A N 1
ATOM 5542 C CA . LEU A 1 712 ? -13.242 26.279 3.362 1.00 97.62 712 LEU A CA 1
ATOM 5543 C C . LEU A 1 712 ? -12.294 25.932 2.208 1.00 97.62 712 LEU A C 1
ATOM 5545 O O . LEU A 1 712 ? -11.157 25.579 2.492 1.00 97.62 712 LEU A O 1
ATOM 5549 N N . LEU A 1 713 ? -12.690 26.080 0.939 1.00 96.94 713 LEU A N 1
ATOM 5550 C CA . LEU A 1 713 ? -11.783 25.905 -0.207 1.00 96.94 713 LEU A CA 1
ATOM 5551 C C . LEU A 1 713 ? -10.650 26.943 -0.194 1.00 96.94 713 LEU A C 1
ATOM 5553 O O . LEU A 1 713 ? -9.486 26.570 -0.356 1.00 96.94 713 LEU A O 1
ATOM 5557 N N . ASP A 1 714 ? -10.965 28.214 0.077 1.00 95.69 714 ASP A N 1
ATOM 5558 C CA . ASP A 1 714 ? -9.961 29.276 0.223 1.00 95.69 714 ASP A CA 1
ATOM 5559 C C . ASP A 1 714 ? -8.987 28.968 1.374 1.00 95.69 714 ASP A C 1
ATOM 5561 O O . ASP A 1 714 ? -7.767 29.082 1.226 1.00 95.69 714 ASP A O 1
ATOM 5565 N N . LEU A 1 715 ? -9.512 28.524 2.522 1.00 92.50 715 LEU A N 1
ATOM 5566 C CA . LEU A 1 715 ? -8.718 28.196 3.707 1.00 92.50 715 LEU A CA 1
ATOM 5567 C C . LEU A 1 715 ? -7.866 26.925 3.502 1.00 92.50 715 LEU A C 1
ATOM 5569 O O . LEU A 1 715 ? -6.715 26.881 3.940 1.00 92.50 715 LEU A O 1
ATOM 5573 N N . MET A 1 716 ? -8.392 25.929 2.781 1.00 94.19 716 MET A N 1
ATOM 5574 C CA . MET A 1 716 ? -7.692 24.706 2.369 1.00 94.19 716 MET A CA 1
ATOM 5575 C C . MET A 1 716 ? -6.501 25.034 1.465 1.00 94.19 716 MET A C 1
ATOM 5577 O O . MET A 1 716 ? -5.380 24.609 1.745 1.00 94.19 716 MET A O 1
ATOM 5581 N N . ALA A 1 717 ? -6.723 25.851 0.429 1.00 89.44 717 ALA A N 1
ATOM 5582 C CA . ALA A 1 717 ? -5.679 26.295 -0.490 1.00 89.44 717 ALA A CA 1
ATOM 5583 C C . ALA A 1 717 ? -4.610 27.144 0.219 1.00 89.44 717 ALA A C 1
ATOM 5585 O O . ALA A 1 717 ? -3.414 26.940 0.010 1.00 89.44 717 ALA A O 1
ATOM 5586 N N . LYS A 1 718 ? -5.028 28.057 1.106 1.00 91.69 718 LYS A N 1
ATOM 5587 C CA . LYS A 1 718 ? -4.134 28.942 1.864 1.00 91.69 718 LYS A CA 1
ATOM 5588 C C . LYS A 1 718 ? -3.203 28.188 2.818 1.00 91.69 718 LYS A C 1
ATOM 5590 O O . LYS A 1 718 ? -2.034 28.548 2.930 1.00 91.69 718 LYS A O 1
ATOM 5595 N N . HIS A 1 719 ? -3.717 27.172 3.515 1.00 87.38 719 HIS A N 1
ATOM 5596 C CA . HIS A 1 719 ? -2.981 26.456 4.570 1.00 87.38 719 HIS A CA 1
ATOM 5597 C C . HIS A 1 719 ? -2.427 25.091 4.148 1.00 87.38 719 HIS A C 1
ATOM 5599 O O . HIS A 1 719 ? -1.674 24.491 4.913 1.00 87.38 719 HIS A O 1
ATOM 5605 N N . SER A 1 720 ? -2.753 24.610 2.942 1.00 87.06 720 SER A N 1
ATOM 5606 C CA . SER A 1 720 ? -2.321 23.301 2.419 1.00 87.06 720 SER A CA 1
ATOM 5607 C C . SER A 1 720 ? -2.648 22.137 3.369 1.00 87.06 720 SER A C 1
ATOM 5609 O O . SER A 1 720 ? -1.800 21.297 3.673 1.00 87.06 720 SER A O 1
ATOM 5611 N N . VAL A 1 721 ? -3.887 22.113 3.866 1.00 89.25 721 VAL A N 1
ATOM 5612 C CA . VAL A 1 721 ? -4.436 21.048 4.726 1.00 89.25 721 VAL A CA 1
ATOM 5613 C C . VAL A 1 721 ? -5.443 20.186 3.964 1.00 89.25 721 VAL A C 1
ATOM 5615 O O . VAL A 1 721 ? -6.000 20.638 2.968 1.00 89.25 721 VAL A O 1
ATOM 5618 N N . GLY A 1 722 ? -5.682 18.959 4.436 1.00 90.31 722 GLY A N 1
ATOM 5619 C CA . GLY A 1 722 ? -6.688 18.069 3.852 1.00 90.31 722 GLY A CA 1
ATOM 5620 C C . GLY A 1 722 ? -8.122 18.533 4.122 1.00 90.31 722 GLY A C 1
ATOM 5621 O O . GLY A 1 722 ? -8.420 19.084 5.188 1.00 90.31 722 GLY A O 1
ATOM 5622 N N . ALA A 1 723 ? -9.006 18.285 3.161 1.00 94.50 723 ALA A N 1
ATOM 5623 C CA . ALA A 1 723 ? -10.426 18.610 3.210 1.00 94.50 723 ALA A CA 1
ATOM 5624 C C . ALA A 1 723 ? -11.145 17.967 4.406 1.00 94.50 723 ALA A C 1
ATOM 5626 O O . ALA A 1 723 ? -11.855 18.655 5.141 1.00 94.50 723 ALA A O 1
ATOM 5627 N N . ALA A 1 724 ? -10.930 16.669 4.635 1.00 94.81 724 ALA A N 1
ATOM 5628 C CA . ALA A 1 724 ? -11.624 15.890 5.658 1.00 94.81 724 ALA A CA 1
ATOM 5629 C C . ALA A 1 724 ? -11.339 16.412 7.076 1.00 94.81 724 ALA A C 1
ATOM 5631 O O . ALA A 1 724 ? -12.239 16.572 7.908 1.00 94.81 724 ALA A O 1
ATOM 5632 N N . ASP A 1 725 ? -10.070 16.721 7.354 1.00 96.94 725 ASP A N 1
ATOM 5633 C CA . ASP A 1 725 ? -9.664 17.319 8.624 1.00 96.94 725 ASP A CA 1
ATOM 5634 C C . ASP A 1 725 ? -10.139 18.764 8.753 1.00 96.94 725 ASP A C 1
ATOM 5636 O O . ASP A 1 725 ? -10.558 19.164 9.840 1.00 96.94 725 ASP A O 1
ATOM 5640 N N . LEU A 1 726 ? -10.108 19.544 7.667 1.00 98.00 726 LEU A N 1
ATOM 5641 C CA . LEU A 1 726 ? -10.548 20.935 7.688 1.00 98.00 726 LEU A CA 1
ATOM 5642 C C . LEU A 1 726 ? -12.046 21.049 7.992 1.00 98.00 726 LEU A C 1
ATOM 5644 O O . LEU A 1 726 ? -12.427 21.862 8.833 1.00 98.00 726 LEU A O 1
ATOM 5648 N N . VAL A 1 727 ? -12.882 20.208 7.377 1.00 97.94 727 VAL A N 1
ATOM 5649 C CA . VAL A 1 727 ? -14.329 20.137 7.640 1.00 97.94 727 VAL A CA 1
ATOM 5650 C C . VAL A 1 727 ? -14.606 19.780 9.103 1.00 97.94 727 VAL A C 1
ATOM 5652 O O . VAL A 1 727 ? -15.365 20.477 9.783 1.00 97.94 727 VAL A O 1
ATOM 5655 N N . ALA A 1 728 ? -13.954 18.737 9.626 1.00 97.12 728 ALA A N 1
ATOM 5656 C CA . ALA A 1 728 ? -14.134 18.316 11.013 1.00 97.12 728 ALA A CA 1
ATOM 5657 C C . ALA A 1 728 ? -13.644 19.371 12.023 1.00 97.12 728 ALA A C 1
ATOM 5659 O O . ALA A 1 728 ? -14.332 19.659 13.006 1.00 97.12 728 ALA A O 1
ATOM 5660 N N . PHE A 1 729 ? -12.483 19.983 11.775 1.00 97.88 729 PHE A N 1
ATOM 5661 C CA . PHE A 1 729 ? -11.927 21.028 12.633 1.00 97.88 729 PHE A CA 1
ATOM 5662 C C . PHE A 1 729 ? -12.781 22.304 12.600 1.00 97.88 729 PHE A C 1
ATOM 5664 O O . PHE A 1 729 ? -13.021 22.908 13.648 1.00 97.88 729 PHE A O 1
ATOM 5671 N N . ALA A 1 730 ? -13.292 22.693 11.426 1.00 97.88 730 ALA A N 1
ATOM 5672 C CA . ALA A 1 730 ? -14.163 23.854 11.268 1.00 97.88 730 ALA A CA 1
ATOM 5673 C C . ALA A 1 730 ? -15.469 23.717 12.060 1.00 97.88 730 ALA A C 1
ATOM 5675 O O . ALA A 1 730 ? -15.871 24.670 12.726 1.00 97.88 730 ALA A O 1
ATOM 5676 N N . ALA A 1 731 ? -16.097 22.539 12.075 1.00 97.38 731 ALA A N 1
ATOM 5677 C CA . ALA A 1 731 ? -17.290 22.315 12.891 1.00 97.38 731 ALA A CA 1
ATOM 5678 C C . ALA A 1 731 ? -17.002 22.388 14.398 1.00 97.38 731 ALA A C 1
ATOM 5680 O O . ALA A 1 731 ? -17.727 23.070 15.123 1.00 97.38 731 ALA A O 1
ATOM 5681 N N . SER A 1 732 ? -15.917 21.770 14.877 1.00 97.31 732 SER A N 1
ATOM 5682 C CA . SER A 1 732 ? -15.509 21.889 16.284 1.00 97.31 732 SER A CA 1
ATOM 5683 C C . SER A 1 732 ? -15.182 23.328 16.689 1.00 97.31 732 SER A C 1
ATOM 5685 O O . SER A 1 732 ? -15.546 23.757 17.785 1.00 97.31 732 SER A O 1
ATOM 5687 N N . ALA A 1 733 ? -14.529 24.096 15.811 1.00 95.81 733 ALA A N 1
ATOM 5688 C CA . ALA A 1 733 ? -14.273 25.515 16.031 1.00 95.81 733 ALA A CA 1
ATOM 5689 C C . ALA A 1 733 ? -15.581 26.323 16.069 1.00 95.81 733 ALA A C 1
ATOM 5691 O O . ALA A 1 733 ? -15.763 27.119 16.984 1.00 95.81 733 ALA A O 1
ATOM 5692 N N . ALA A 1 734 ? -16.522 26.069 15.154 1.00 95.00 734 ALA A N 1
ATOM 5693 C CA . ALA A 1 734 ? -17.825 26.733 15.118 1.00 95.00 734 ALA A CA 1
ATOM 5694 C C . ALA A 1 734 ? -18.659 26.479 16.382 1.00 95.00 734 ALA A C 1
ATOM 5696 O O . ALA A 1 734 ? -19.155 27.432 16.986 1.00 95.00 734 ALA A O 1
ATOM 5697 N N . ILE A 1 735 ? -18.747 25.218 16.831 1.00 94.88 735 ILE A N 1
ATOM 5698 C CA . ILE A 1 735 ? -19.377 24.857 18.112 1.00 94.88 735 ILE A CA 1
ATOM 5699 C C . ILE A 1 735 ? -18.712 25.639 19.245 1.00 94.88 735 ILE A C 1
ATOM 5701 O O . ILE A 1 735 ? -19.397 26.218 20.083 1.00 94.88 735 ILE A O 1
ATOM 5705 N N . LYS A 1 736 ? -17.375 25.704 19.255 1.00 92.44 736 LYS A N 1
ATOM 5706 C CA . LYS A 1 736 ? -16.617 26.369 20.317 1.00 92.44 736 LYS A CA 1
ATOM 5707 C C . LYS A 1 736 ? -16.726 27.903 20.304 1.00 92.44 736 LYS A C 1
ATOM 5709 O O . LYS A 1 736 ? -16.587 28.525 21.360 1.00 92.44 736 LYS A O 1
ATOM 5714 N N . SER A 1 737 ? -16.984 28.501 19.142 1.00 90.75 737 SER A N 1
ATOM 5715 C CA . SER A 1 737 ? -17.252 29.933 18.972 1.00 90.75 737 SER A CA 1
ATOM 5716 C C . SER A 1 737 ? -18.636 30.342 19.494 1.00 90.75 737 SER A C 1
ATOM 5718 O O . SER A 1 737 ? -18.777 31.459 19.999 1.00 90.75 737 SER A O 1
ATOM 5720 N N . CYS A 1 738 ? -19.643 29.463 19.422 1.00 90.12 738 CYS A N 1
ATOM 5721 C CA . CYS A 1 738 ? -20.956 29.717 20.020 1.00 90.12 738 CYS A CA 1
ATOM 5722 C C . CYS A 1 738 ? -20.875 29.743 21.562 1.00 90.12 738 CYS A C 1
ATOM 5724 O O . CYS A 1 738 ? -20.385 28.783 22.168 1.00 90.12 738 CYS A O 1
ATOM 5726 N N . PRO A 1 739 ? -21.380 30.797 22.236 1.00 89.94 739 PRO A N 1
ATOM 5727 C CA . PRO A 1 739 ? -21.597 30.787 23.683 1.00 89.94 739 PRO A CA 1
ATOM 5728 C C . PRO A 1 739 ? -22.362 29.539 24.144 1.00 89.94 739 PRO A C 1
ATOM 5730 O O . PRO A 1 739 ? -23.281 29.092 23.470 1.00 89.94 739 PRO A O 1
ATOM 5733 N N . GLY A 1 740 ? -21.969 28.942 25.272 1.00 87.19 740 GLY A N 1
ATOM 5734 C CA . GLY A 1 740 ? -22.503 27.649 25.741 1.00 87.19 740 GLY A CA 1
ATOM 5735 C C . GLY A 1 740 ? -21.865 26.411 25.091 1.00 87.19 740 GLY A C 1
ATOM 5736 O O . GLY A 1 740 ? -21.880 25.336 25.686 1.00 87.19 740 GLY A O 1
ATOM 5737 N N . GLY A 1 741 ? -21.202 26.562 23.939 1.00 91.12 741 GLY A N 1
ATOM 5738 C CA . GLY A 1 741 ? -20.654 25.457 23.153 1.00 91.12 741 GLY A CA 1
ATOM 5739 C C . GLY A 1 741 ? -19.703 24.531 23.933 1.00 91.12 741 GLY A C 1
ATOM 5740 O O . GLY A 1 741 ? -18.739 25.011 24.561 1.00 91.12 741 GLY A O 1
ATOM 5741 N N . PRO A 1 742 ? -19.927 23.201 23.913 1.00 92.00 742 PRO A N 1
ATOM 5742 C CA . PRO A 1 742 ? -19.007 22.242 24.511 1.00 92.00 742 PRO A CA 1
ATOM 5743 C C . PRO A 1 742 ? -17.688 22.168 23.733 1.00 92.00 742 PRO A C 1
ATOM 5745 O O . PRO A 1 742 ? -17.608 22.461 22.542 1.00 92.00 742 PRO A O 1
ATOM 5748 N N . THR A 1 743 ? -16.619 21.746 24.410 1.00 92.38 743 THR A N 1
ATOM 5749 C CA . THR A 1 743 ? -15.374 21.383 23.723 1.00 92.38 743 THR A CA 1
ATOM 5750 C C . THR A 1 743 ? -15.520 19.967 23.171 1.00 92.38 743 THR A C 1
ATOM 5752 O O . THR A 1 743 ? -15.431 19.006 23.931 1.00 92.38 743 THR A O 1
ATOM 5755 N N . VAL A 1 744 ? -15.717 19.836 21.859 1.00 94.44 744 VAL A N 1
ATOM 5756 C CA . VAL A 1 744 ? -15.663 18.540 21.168 1.00 94.44 744 VAL A CA 1
ATOM 5757 C C . VAL A 1 744 ? -14.205 18.103 21.045 1.00 94.44 744 VAL A C 1
ATOM 5759 O O . VAL A 1 744 ? -13.353 18.892 20.620 1.00 94.44 744 VAL A O 1
ATOM 5762 N N . ARG A 1 745 ? -13.906 16.844 21.393 1.00 93.50 745 ARG A N 1
ATOM 5763 C CA . ARG A 1 745 ? -12.586 16.260 21.132 1.00 93.50 745 ARG A CA 1
ATOM 5764 C C . ARG A 1 745 ? -12.314 16.348 19.633 1.00 93.50 745 ARG A C 1
ATOM 5766 O O . ARG A 1 745 ? -13.067 15.806 18.836 1.00 93.50 745 ARG A O 1
ATOM 5773 N N . THR A 1 746 ? -11.261 17.051 19.250 1.00 94.31 746 THR A N 1
ATOM 5774 C CA . THR A 1 746 ? -10.978 17.359 17.848 1.00 94.31 746 THR A CA 1
ATOM 5775 C C . THR A 1 746 ? -9.671 16.718 17.465 1.00 94.31 746 THR A C 1
ATOM 5777 O O . THR A 1 746 ? -8.633 17.022 18.045 1.00 94.31 746 THR A O 1
ATOM 5780 N N . VAL A 1 747 ? -9.733 15.819 16.494 1.00 93.00 747 VAL A N 1
ATOM 5781 C CA . VAL A 1 747 ? -8.588 15.043 16.026 1.00 93.00 747 VAL A CA 1
ATOM 5782 C C . VAL A 1 747 ? -8.319 15.317 14.553 1.00 93.00 747 VAL A C 1
ATOM 5784 O O . VAL A 1 747 ? -9.255 15.673 13.838 1.00 93.00 747 VAL A O 1
ATOM 5787 N N . VAL A 1 748 ? -7.072 15.156 14.105 1.00 90.44 748 VAL A N 1
ATOM 5788 C CA . VAL A 1 748 ? -6.664 15.346 12.697 1.00 90.44 748 VAL A CA 1
ATOM 5789 C C . VAL A 1 748 ? -5.757 14.209 12.214 1.00 90.44 748 VAL A C 1
ATOM 5791 O O . VAL A 1 748 ? -4.944 13.683 12.976 1.00 90.44 748 VAL A O 1
ATOM 5794 N N . GLY A 1 749 ? -5.892 13.829 10.952 1.00 86.69 749 GLY A N 1
ATOM 5795 C CA . GLY A 1 749 ? -5.210 12.713 10.300 1.00 86.69 749 GLY A CA 1
ATOM 5796 C C . GLY A 1 749 ? -6.085 11.945 9.302 1.00 86.69 749 GLY A C 1
ATOM 5797 O O . GLY A 1 749 ? -5.670 10.870 8.866 1.00 86.69 749 GLY A O 1
ATOM 5798 N N . ARG A 1 750 ? -7.286 12.445 8.971 1.00 88.38 750 ARG A N 1
ATOM 5799 C CA . ARG A 1 750 ? -8.205 11.814 8.010 1.00 88.38 750 ARG A CA 1
ATOM 5800 C C . ARG A 1 750 ? -7.594 11.765 6.610 1.00 88.38 750 ARG A C 1
ATOM 5802 O O . ARG A 1 750 ? -6.680 12.518 6.280 1.00 88.38 750 ARG A O 1
ATOM 5809 N N . ARG A 1 751 ? -8.122 10.864 5.783 1.00 84.75 751 ARG A N 1
ATOM 5810 C CA . ARG A 1 751 ? -7.814 10.806 4.352 1.00 84.75 751 ARG A CA 1
ATOM 5811 C C . ARG A 1 751 ? -8.922 11.507 3.586 1.00 84.75 751 ARG A C 1
ATOM 5813 O O . ARG A 1 751 ? -10.092 11.263 3.866 1.00 84.75 751 ARG A O 1
ATOM 5820 N N . ASP A 1 752 ? -8.533 12.320 2.619 1.00 87.88 752 ASP A N 1
ATOM 5821 C CA . ASP A 1 752 ? -9.470 12.992 1.730 1.00 87.88 752 ASP A CA 1
ATOM 5822 C C . ASP A 1 752 ? -10.035 12.020 0.685 1.00 87.88 752 ASP A C 1
ATOM 5824 O O . ASP A 1 752 ? -9.305 11.208 0.107 1.00 87.88 752 ASP A O 1
ATOM 5828 N N . SER A 1 753 ? -11.329 12.150 0.406 1.00 85.19 753 SER A N 1
ATOM 5829 C CA . SER A 1 753 ? -12.039 11.483 -0.682 1.00 85.19 753 SER A CA 1
ATOM 5830 C C . SER A 1 753 ? -12.588 12.523 -1.652 1.00 85.19 753 SER A C 1
ATOM 5832 O O . SER A 1 753 ? -13.199 13.506 -1.250 1.00 85.19 753 SER A O 1
ATOM 5834 N N . SER A 1 754 ? -12.412 12.298 -2.952 1.00 86.56 754 SER A N 1
ATOM 5835 C CA . SER A 1 754 ? -13.118 13.043 -4.006 1.00 86.56 754 SER A CA 1
ATOM 5836 C C . SER A 1 754 ? -14.280 12.246 -4.613 1.00 86.56 754 SER A C 1
ATOM 5838 O O . SER A 1 754 ? -14.923 12.710 -5.558 1.00 86.56 754 SER A O 1
ATOM 5840 N N . ALA A 1 755 ? -14.569 11.050 -4.087 1.00 83.44 755 ALA A N 1
ATOM 5841 C CA . ALA A 1 755 ? -15.706 10.240 -4.504 1.00 83.44 755 ALA A CA 1
ATOM 5842 C C . ALA A 1 755 ? -16.974 10.720 -3.787 1.00 83.44 755 ALA A C 1
ATOM 5844 O O . ALA A 1 755 ? -17.005 10.759 -2.562 1.00 83.44 755 ALA A O 1
ATOM 5845 N N . ALA A 1 756 ? -18.015 11.058 -4.551 1.00 85.25 756 ALA A N 1
ATOM 5846 C CA . ALA A 1 756 ? -19.294 11.495 -4.000 1.00 85.25 756 ALA A CA 1
ATOM 5847 C C . ALA A 1 756 ? -19.899 10.432 -3.068 1.00 85.25 756 ALA A C 1
ATOM 5849 O O . ALA A 1 756 ? -19.959 9.251 -3.426 1.00 85.25 756 ALA A O 1
ATOM 5850 N N . ALA A 1 757 ? -20.429 10.855 -1.922 1.00 85.50 757 ALA A N 1
ATOM 5851 C CA . ALA A 1 757 ? -21.111 9.964 -0.994 1.00 85.50 757 ALA A CA 1
ATOM 5852 C C . ALA A 1 757 ? -22.356 9.306 -1.619 1.00 85.50 757 ALA A C 1
ATOM 5854 O O . ALA A 1 757 ? -22.882 9.775 -2.633 1.00 85.50 757 ALA A O 1
ATOM 5855 N N . ALA A 1 758 ? -22.906 8.254 -1.013 1.00 82.00 758 ALA A N 1
ATOM 5856 C CA . ALA A 1 758 ? -24.194 7.714 -1.455 1.00 82.00 758 ALA A CA 1
ATOM 5857 C C . ALA A 1 758 ? -25.367 8.682 -1.123 1.00 82.00 758 ALA A C 1
ATOM 5859 O O . ALA A 1 758 ? -25.459 9.185 -0.001 1.00 82.00 758 ALA A O 1
ATOM 5860 N N . PRO A 1 759 ? -26.283 8.967 -2.074 1.00 83.25 759 PRO A N 1
ATOM 5861 C CA . PRO A 1 759 ? -27.360 9.943 -1.880 1.00 83.25 759 PRO A CA 1
ATOM 5862 C C . PRO A 1 759 ? -28.459 9.426 -0.940 1.00 83.25 759 PRO A C 1
ATOM 5864 O O . PRO A 1 759 ? -28.689 8.218 -0.850 1.00 83.25 759 PRO A O 1
ATOM 5867 N N . ARG A 1 760 ? -29.227 10.348 -0.335 1.00 83.00 760 ARG A N 1
ATOM 5868 C CA . ARG A 1 760 ? -30.362 10.046 0.576 1.00 83.00 760 ARG A CA 1
ATOM 5869 C C . ARG A 1 760 ? -29.980 9.340 1.890 1.00 83.00 760 ARG A C 1
ATOM 5871 O O . ARG A 1 760 ? -30.795 8.616 2.457 1.00 83.00 760 ARG A O 1
ATOM 5878 N N . LEU A 1 761 ? -28.768 9.574 2.399 1.00 88.62 761 LEU A N 1
ATOM 5879 C CA . LEU A 1 761 ? -28.312 9.062 3.703 1.00 88.62 761 LEU A CA 1
ATOM 5880 C C . LEU A 1 761 ? -28.362 10.101 4.842 1.00 88.62 761 LEU A C 1
ATOM 5882 O O . LEU A 1 761 ? -27.935 9.798 5.957 1.00 88.62 761 LEU A O 1
ATOM 5886 N N . LEU A 1 762 ? -28.941 11.280 4.588 1.00 91.31 762 LEU A N 1
ATOM 5887 C CA . LEU A 1 762 ? -29.228 12.337 5.567 1.00 91.31 762 LEU A CA 1
ATOM 5888 C C . LEU A 1 762 ? -30.745 12.416 5.861 1.00 91.31 762 LEU A C 1
ATOM 5890 O O . LEU A 1 762 ? -31.547 12.148 4.963 1.00 91.31 762 LEU A O 1
ATOM 5894 N N . PRO A 1 763 ? -31.166 12.782 7.089 1.00 92.50 763 PRO A N 1
ATOM 5895 C CA . PRO A 1 763 ? -32.579 12.862 7.459 1.00 92.50 763 PRO A CA 1
ATOM 5896 C C . PRO A 1 763 ? -33.281 14.074 6.813 1.00 92.50 763 PRO A C 1
ATOM 5898 O O . PRO A 1 763 ? -32.732 15.179 6.827 1.00 92.50 763 PRO A O 1
ATOM 5901 N N . PRO A 1 764 ? -34.516 13.924 6.299 1.00 90.81 764 PRO A N 1
ATOM 5902 C CA . PRO A 1 764 ? -35.306 15.047 5.808 1.00 90.81 764 PRO A CA 1
ATOM 5903 C C . PRO A 1 764 ? -35.977 15.800 6.968 1.00 90.81 764 PRO A C 1
ATOM 5905 O O . PRO A 1 764 ? -36.559 15.196 7.866 1.00 90.81 764 PRO A O 1
ATOM 5908 N N . GLY A 1 765 ? -35.956 17.136 6.921 1.00 89.88 765 GLY A N 1
ATOM 5909 C CA . GLY A 1 765 ? -36.617 17.980 7.930 1.00 89.88 765 GLY A CA 1
ATOM 5910 C C . GLY A 1 765 ? -38.150 18.023 7.828 1.00 89.88 765 GLY A C 1
ATOM 5911 O O . GLY A 1 765 ? -38.813 18.393 8.793 1.00 89.88 765 GLY A O 1
ATOM 5912 N N . PHE A 1 766 ? -38.712 17.643 6.674 1.00 91.38 766 PHE A N 1
ATOM 5913 C CA . PHE A 1 766 ? -40.147 17.663 6.367 1.00 91.38 766 PHE A CA 1
ATOM 5914 C C . PHE A 1 766 ? -40.533 16.485 5.468 1.00 91.38 766 PHE A C 1
ATOM 5916 O O . PHE A 1 766 ? -39.731 16.041 4.646 1.00 91.38 766 PHE A O 1
ATOM 5923 N N . GLY A 1 767 ? -41.788 16.035 5.553 1.00 89.69 767 GLY A N 1
ATOM 5924 C CA . GLY A 1 767 ? -42.348 15.058 4.609 1.00 89.69 767 GLY A CA 1
ATOM 5925 C C . GLY A 1 767 ? -41.894 13.601 4.836 1.00 89.69 767 GLY A C 1
ATOM 5926 O O . GLY A 1 767 ? -41.561 13.230 5.964 1.00 89.69 767 GLY A O 1
ATOM 5927 N N . PRO A 1 768 ? -41.934 12.733 3.803 1.00 90.62 768 PRO A N 1
ATOM 5928 C CA . PRO A 1 768 ? -41.649 11.302 3.948 1.00 90.62 768 PRO A CA 1
ATOM 5929 C C . PRO A 1 768 ? -40.253 11.018 4.519 1.00 90.62 768 PRO A C 1
ATOM 5931 O O . PRO A 1 768 ? -39.265 11.566 4.039 1.00 90.62 768 PRO A O 1
ATOM 5934 N N . GLY A 1 769 ? -40.172 10.142 5.526 1.00 91.44 769 GLY A N 1
ATOM 5935 C CA . GLY A 1 769 ? -38.923 9.797 6.218 1.00 91.44 769 GLY A CA 1
ATOM 5936 C C . GLY A 1 769 ? -38.520 10.755 7.347 1.00 91.44 769 GLY A C 1
ATOM 5937 O O . GLY A 1 769 ? -37.500 10.517 7.987 1.00 91.44 769 GLY A O 1
ATOM 5938 N N . SER A 1 770 ? -39.305 11.807 7.621 1.00 94.75 770 SER A N 1
ATOM 5939 C CA . SER A 1 770 ? -39.097 12.707 8.773 1.00 94.75 770 SER A CA 1
ATOM 5940 C C . SER A 1 770 ? -39.722 12.193 10.083 1.00 94.75 770 SER A C 1
ATOM 5942 O O . SER A 1 770 ? -39.755 12.905 11.086 1.00 94.75 770 SER A O 1
ATOM 5944 N N . ASP A 1 771 ? -40.265 10.974 10.094 1.00 96.38 771 ASP A N 1
ATOM 5945 C CA . ASP A 1 771 ? -40.847 10.348 11.281 1.00 96.38 771 ASP A CA 1
ATOM 5946 C C . ASP A 1 771 ? -39.781 9.778 12.240 1.00 96.38 771 ASP A C 1
ATOM 5948 O O . ASP A 1 771 ? -38.622 9.566 11.875 1.00 96.38 771 ASP A O 1
ATOM 5952 N N . HIS A 1 772 ? -40.186 9.522 13.490 1.00 96.69 772 HIS A N 1
ATOM 5953 C CA . HIS A 1 772 ? -39.291 9.045 14.549 1.00 96.69 772 HIS A CA 1
ATOM 5954 C C . HIS A 1 772 ? -38.560 7.751 14.176 1.00 96.69 772 HIS A C 1
ATOM 5956 O O . HIS A 1 772 ? -37.363 7.644 14.435 1.00 96.69 772 HIS A O 1
ATOM 5962 N N . ASP A 1 773 ? -39.259 6.767 13.604 1.00 96.88 773 ASP A N 1
ATOM 5963 C CA . ASP A 1 773 ? -38.698 5.432 13.401 1.00 96.88 773 ASP A CA 1
ATOM 5964 C C . ASP A 1 773 ? -37.764 5.405 12.189 1.00 96.88 773 ASP A C 1
ATOM 5966 O O . ASP A 1 773 ? -36.682 4.824 12.283 1.00 96.88 773 ASP A O 1
ATOM 5970 N N . SER A 1 774 ? -38.106 6.114 11.107 1.00 96.25 774 SER A N 1
ATOM 5971 C CA . SER A 1 774 ? -37.218 6.324 9.957 1.00 96.25 774 SER A CA 1
ATOM 5972 C C . SER A 1 774 ? -35.912 7.014 10.359 1.00 96.25 774 SER A C 1
ATOM 5974 O O . SER A 1 774 ? -34.831 6.510 10.048 1.00 96.25 774 SER A O 1
ATOM 5976 N N . ILE A 1 775 ? -35.979 8.134 11.094 1.00 97.06 775 ILE A N 1
ATOM 5977 C CA . ILE A 1 775 ? -34.769 8.859 11.513 1.00 97.06 775 ILE A CA 1
ATOM 5978 C C . ILE A 1 775 ? -33.975 8.042 12.541 1.00 97.06 775 ILE A C 1
ATOM 5980 O O . ILE A 1 775 ? -32.753 7.928 12.430 1.00 97.06 775 ILE A O 1
ATOM 5984 N N . LEU A 1 776 ? -34.636 7.425 13.528 1.00 97.06 776 LEU A N 1
ATOM 5985 C CA . LEU A 1 776 ? -33.944 6.597 14.514 1.00 97.06 776 LEU A CA 1
ATOM 5986 C C . LEU A 1 776 ? -33.262 5.391 13.856 1.00 97.06 776 LEU A C 1
ATOM 5988 O O . LEU A 1 776 ? -32.151 5.043 14.255 1.00 97.06 776 LEU A O 1
ATOM 5992 N N . GLN A 1 777 ? -33.875 4.772 12.844 1.00 95.38 777 GLN A N 1
ATOM 5993 C CA . GLN A 1 777 ? -33.236 3.688 12.107 1.00 95.38 777 GLN A CA 1
ATOM 5994 C C . GLN A 1 777 ? -32.045 4.189 11.283 1.00 95.38 777 GLN A C 1
ATOM 5996 O O . GLN A 1 777 ? -30.972 3.600 11.378 1.00 95.38 777 GLN A O 1
ATOM 6001 N N . LEU A 1 778 ? -32.171 5.324 10.586 1.00 92.94 778 LEU A N 1
ATOM 6002 C CA . LEU A 1 778 ? -31.063 5.951 9.855 1.00 92.94 778 LEU A CA 1
ATOM 6003 C C . LEU A 1 778 ? -29.842 6.224 10.759 1.00 92.94 778 LEU A C 1
ATOM 6005 O O . LEU A 1 778 ? -28.700 6.046 10.339 1.00 92.94 778 LEU A O 1
ATOM 6009 N N . PHE A 1 779 ? -30.066 6.620 12.014 1.00 95.69 779 PHE A N 1
ATOM 6010 C CA . PHE A 1 779 ? -28.995 6.832 12.993 1.00 95.69 779 PHE A CA 1
ATOM 6011 C C . PHE A 1 779 ? -28.480 5.537 13.641 1.00 95.69 779 PHE A C 1
ATOM 6013 O O . PHE A 1 779 ? -27.278 5.433 13.897 1.00 95.69 779 PHE A O 1
ATOM 6020 N N . ARG A 1 780 ? -29.324 4.517 13.851 1.00 94.56 780 ARG A N 1
ATOM 6021 C CA . ARG A 1 780 ? -28.875 3.171 14.265 1.00 94.56 780 ARG A CA 1
ATOM 6022 C C . ARG A 1 780 ? -27.973 2.530 13.218 1.00 94.56 780 ARG A C 1
ATOM 6024 O O . ARG A 1 780 ? -26.951 1.956 13.582 1.00 94.56 780 ARG A O 1
ATOM 6031 N N . ASP A 1 781 ? -28.295 2.700 11.940 1.00 90.06 781 ASP A N 1
ATOM 6032 C CA . ASP A 1 781 ? -27.478 2.252 10.811 1.00 90.06 781 ASP A CA 1
ATOM 6033 C C . ASP A 1 781 ? -26.109 2.957 10.782 1.00 90.06 781 ASP A C 1
ATOM 6035 O O . ASP A 1 781 ? -25.139 2.403 10.276 1.00 90.06 781 ASP A O 1
ATOM 6039 N N . LYS A 1 782 ? -25.980 4.132 11.413 1.00 90.56 782 LYS A N 1
ATOM 6040 C CA . LYS A 1 782 ? -24.714 4.854 11.662 1.00 90.56 782 LYS A CA 1
ATOM 6041 C C . LYS A 1 782 ? -24.065 4.515 13.018 1.00 90.56 782 LYS A C 1
ATOM 6043 O O . LYS A 1 782 ? -23.032 5.076 13.367 1.00 90.56 782 LYS A O 1
ATOM 6048 N N . GLY A 1 783 ? -24.654 3.604 13.794 1.00 91.94 783 GLY A N 1
ATOM 6049 C CA . GLY A 1 783 ? -24.168 3.169 15.107 1.00 91.94 783 GLY A CA 1
ATOM 6050 C C . GLY A 1 783 ? -24.561 4.070 16.286 1.00 91.94 783 GLY A C 1
ATOM 6051 O O . GLY A 1 783 ? -23.995 3.923 17.371 1.00 91.94 783 GLY A O 1
ATOM 6052 N N . PHE A 1 784 ? -25.497 5.010 16.118 1.00 96.44 784 PHE A N 1
ATOM 6053 C CA . PHE A 1 784 ? -25.949 5.909 17.187 1.00 96.44 784 PHE A CA 1
ATOM 6054 C C . PHE A 1 784 ? -27.114 5.331 17.996 1.00 96.44 784 PHE A C 1
ATOM 6056 O O . PHE A 1 784 ? -28.068 4.750 17.478 1.00 96.44 784 PHE A O 1
ATOM 6063 N N . SER A 1 785 ? -27.046 5.549 19.305 1.00 97.06 785 SER A N 1
ATOM 6064 C CA . SER A 1 785 ? -28.123 5.301 20.257 1.00 97.06 785 SER A CA 1
ATOM 6065 C C . SER A 1 785 ? -29.149 6.448 20.258 1.00 97.06 785 SER A C 1
ATOM 6067 O O . SER A 1 785 ? -28.801 7.587 19.934 1.00 97.06 785 SER A O 1
ATOM 6069 N N . PRO A 1 786 ? -30.394 6.211 20.725 1.00 97.31 786 PRO A N 1
ATOM 6070 C CA . PRO A 1 786 ? -31.407 7.263 20.873 1.00 97.31 786 PRO A CA 1
ATOM 6071 C C . PRO A 1 786 ? -30.941 8.466 21.712 1.00 97.31 786 PRO A C 1
ATOM 6073 O O . PRO A 1 786 ? -31.396 9.583 21.493 1.00 97.31 786 PRO A O 1
ATOM 6076 N N . SER A 1 787 ? -30.033 8.242 22.672 1.00 96.94 787 SER A N 1
ATOM 6077 C CA . SER A 1 787 ? -29.460 9.294 23.523 1.00 96.94 787 SER A CA 1
ATOM 6078 C C . SER A 1 787 ? -28.435 10.162 22.793 1.00 96.94 787 SER A C 1
ATOM 6080 O O . SER A 1 787 ? -28.347 11.345 23.103 1.00 96.94 787 SER A O 1
ATOM 6082 N N . GLU A 1 788 ? -27.671 9.602 21.854 1.00 97.94 788 GLU A N 1
ATOM 6083 C CA . GLU A 1 788 ? -26.720 10.379 21.049 1.00 97.94 788 GLU A CA 1
ATOM 6084 C C . GLU A 1 788 ? -27.446 11.133 19.934 1.00 97.94 788 GLU A C 1
ATOM 6086 O O . GLU A 1 788 ? -27.137 12.295 19.706 1.00 97.94 788 GLU A O 1
ATOM 6091 N N . LEU A 1 789 ? -28.460 10.520 19.305 1.00 97.94 789 LEU A N 1
ATOM 6092 C CA . LEU A 1 789 ? -29.348 11.214 18.367 1.00 97.94 789 LEU A CA 1
ATOM 6093 C C . LEU A 1 789 ? -30.031 12.407 19.049 1.00 97.94 789 LEU A C 1
ATOM 6095 O O . LEU A 1 789 ? -29.915 13.527 18.565 1.00 97.94 789 LEU A O 1
ATOM 6099 N N . ALA A 1 790 ? -30.669 12.198 20.207 1.00 97.56 790 ALA A N 1
ATOM 6100 C CA . ALA A 1 790 ? -31.270 13.294 20.964 1.00 97.56 790 ALA A CA 1
ATOM 6101 C C . ALA A 1 790 ? -30.261 14.392 21.323 1.00 97.56 790 ALA A C 1
ATOM 6103 O O . ALA A 1 790 ? -30.613 15.560 21.233 1.00 97.56 790 ALA A O 1
ATOM 6104 N N . ALA A 1 791 ? -29.023 14.033 21.685 1.00 97.75 791 ALA A N 1
ATOM 6105 C CA . ALA A 1 791 ? -27.982 15.019 21.950 1.00 97.75 791 ALA A CA 1
ATOM 6106 C C . ALA A 1 791 ? -27.640 15.828 20.688 1.00 97.75 791 ALA A C 1
ATOM 6108 O O . ALA A 1 791 ? -27.682 17.051 20.742 1.00 97.75 791 ALA A O 1
ATOM 6109 N N . LEU A 1 792 ? -27.365 15.175 19.549 1.00 97.75 792 LEU A N 1
ATOM 6110 C CA . LEU A 1 792 ? -27.030 15.847 18.283 1.00 97.75 792 LEU A CA 1
ATOM 6111 C C . LEU A 1 792 ? -28.106 16.845 17.833 1.00 97.75 792 LEU A C 1
ATOM 6113 O O . LEU A 1 792 ? -27.756 17.908 17.322 1.00 97.75 792 LEU A O 1
ATOM 6117 N N . MET A 1 793 ? -29.390 16.563 18.091 1.00 96.69 793 MET A N 1
ATOM 6118 C CA . MET A 1 793 ? -30.482 17.506 17.810 1.00 96.69 793 MET A CA 1
ATOM 6119 C C . MET A 1 793 ? -30.322 18.854 18.532 1.00 96.69 793 MET A C 1
ATOM 6121 O O . MET A 1 793 ? -30.790 19.864 18.021 1.00 96.69 793 MET A O 1
ATOM 6125 N N . GLY A 1 794 ? -29.620 18.914 19.669 1.00 95.69 794 GLY A N 1
ATOM 6126 C CA . GLY A 1 794 ? -29.321 20.168 20.368 1.00 95.69 794 GLY A CA 1
ATOM 6127 C C . GLY A 1 794 ? -28.455 21.154 19.573 1.00 95.69 794 GLY A C 1
ATOM 6128 O O . GLY A 1 794 ? -28.427 22.333 19.912 1.00 95.69 794 GLY A O 1
ATOM 6129 N N . ALA A 1 795 ? -27.829 20.736 18.464 1.00 95.94 795 ALA A N 1
ATOM 6130 C CA . ALA A 1 795 ? -27.254 21.670 17.490 1.00 95.94 795 ALA A CA 1
ATOM 6131 C C . ALA A 1 795 ? -28.293 22.663 16.930 1.00 95.94 795 ALA A C 1
ATOM 6133 O O . ALA A 1 795 ? -27.925 23.751 16.482 1.00 95.94 795 ALA A O 1
ATOM 6134 N N . HIS A 1 796 ? -29.588 22.327 16.980 1.00 95.38 796 HIS A N 1
ATOM 6135 C CA . HIS A 1 796 ? -30.661 23.224 16.560 1.00 95.38 796 HIS A CA 1
ATOM 6136 C C . HIS A 1 796 ? -30.888 24.409 17.518 1.00 95.38 796 HIS A C 1
ATOM 6138 O O . HIS A 1 796 ? -31.441 25.411 17.074 1.00 95.38 796 HIS A O 1
ATOM 6144 N N . SER A 1 797 ? -30.338 24.381 18.743 1.00 94.31 797 SER A N 1
ATOM 6145 C CA . SER A 1 797 ? -30.300 25.534 19.668 1.00 94.31 797 SER A CA 1
ATOM 6146 C C . SER A 1 797 ? -29.638 26.779 19.062 1.00 94.31 797 SER A C 1
ATOM 6148 O O . SER A 1 797 ? -29.952 27.899 19.443 1.00 94.31 797 SER A O 1
ATOM 6150 N N . VAL A 1 798 ? -28.731 26.603 18.093 1.00 93.69 798 VAL A N 1
ATOM 6151 C CA . VAL A 1 798 ? -28.102 27.712 17.354 1.00 93.69 798 VAL A CA 1
ATOM 6152 C C . VAL A 1 798 ? -28.501 27.752 15.880 1.00 93.69 798 VAL A C 1
ATOM 6154 O O . VAL A 1 798 ? -27.896 28.489 15.104 1.00 93.69 798 VAL A O 1
ATOM 6157 N N . ALA A 1 799 ? -29.481 26.960 15.444 1.00 93.00 799 ALA A N 1
ATOM 6158 C CA . ALA A 1 799 ? -29.824 26.847 14.031 1.00 93.00 799 ALA A CA 1
ATOM 6159 C C . ALA A 1 799 ? -30.880 27.865 13.579 1.00 93.00 799 ALA A C 1
ATOM 6161 O O . ALA A 1 799 ? -31.781 28.270 14.313 1.00 93.00 799 ALA A O 1
ATOM 6162 N N . ARG A 1 800 ? -30.787 28.210 12.294 1.00 91.50 800 ARG A N 1
ATOM 6163 C CA . ARG A 1 800 ? -31.808 28.935 11.538 1.00 91.50 800 ARG A CA 1
ATOM 6164 C C . ARG A 1 800 ? -32.239 28.099 10.338 1.00 91.50 800 ARG A C 1
ATOM 6166 O O . ARG A 1 800 ? -31.415 27.380 9.756 1.00 91.50 800 ARG A O 1
ATOM 6173 N N . ALA A 1 801 ? -33.509 28.195 9.963 1.00 88.50 801 ALA A N 1
ATOM 6174 C CA . ALA A 1 801 ? -33.996 27.625 8.716 1.00 88.50 801 ALA A CA 1
ATOM 6175 C C . ALA A 1 801 ? -33.402 28.380 7.517 1.00 88.50 801 ALA A C 1
ATOM 6177 O O . ALA A 1 801 ? -33.162 29.588 7.565 1.00 88.50 801 ALA A O 1
ATOM 6178 N N . PHE A 1 802 ? -33.182 27.657 6.428 1.00 82.81 802 PHE A N 1
ATOM 6179 C CA . PHE A 1 802 ? -32.802 28.203 5.125 1.00 82.81 802 PHE A CA 1
ATOM 6180 C C . PHE A 1 802 ? -34.001 28.072 4.170 1.00 82.81 802 PHE A C 1
ATOM 6182 O O . PHE A 1 802 ? -35.135 28.035 4.642 1.00 82.81 802 PHE A O 1
ATOM 6189 N N . ASP A 1 803 ? -33.785 28.036 2.855 1.00 67.44 803 ASP A N 1
ATOM 6190 C CA . ASP A 1 803 ? -34.851 27.976 1.842 1.00 67.44 803 ASP A CA 1
ATOM 6191 C C . ASP A 1 803 ? -35.624 26.639 1.858 1.00 67.44 803 ASP A C 1
ATOM 6193 O O . ASP A 1 803 ? -35.419 25.753 1.030 1.00 67.44 803 ASP A O 1
ATOM 6197 N N . GLN A 1 804 ? -36.526 26.491 2.826 1.00 75.50 804 GLN A N 1
ATOM 6198 C CA . GLN A 1 804 ? -37.439 25.362 2.991 1.00 75.50 804 GLN A CA 1
ATOM 6199 C C . GLN A 1 804 ? -38.873 25.865 2.799 1.00 75.50 804 GLN A C 1
ATOM 6201 O O . GLN A 1 804 ? -39.261 26.869 3.385 1.00 75.50 804 GLN A O 1
ATOM 6206 N N . ALA A 1 805 ? -39.694 25.174 2.005 1.00 74.88 805 ALA A N 1
ATOM 6207 C CA . ALA A 1 805 ? -41.036 25.658 1.653 1.00 74.88 805 ALA A CA 1
ATOM 6208 C C . ALA A 1 805 ? -41.993 25.813 2.859 1.00 74.88 805 ALA A C 1
ATOM 6210 O O . ALA A 1 805 ? -43.007 26.501 2.762 1.00 74.88 805 ALA A O 1
ATOM 6211 N N . GLN A 1 806 ? -41.685 25.157 3.980 1.00 86.69 806 GLN A N 1
ATOM 6212 C CA . GLN A 1 806 ? -42.509 25.078 5.185 1.00 86.69 806 GLN A CA 1
ATOM 6213 C C . GLN A 1 806 ? -42.129 26.097 6.277 1.00 86.69 806 GLN A C 1
ATOM 6215 O O . GLN A 1 806 ? -42.901 26.270 7.219 1.00 86.69 806 GLN A O 1
ATOM 6220 N N . LEU A 1 807 ? -40.968 26.760 6.182 1.00 88.00 807 LEU A N 1
ATOM 6221 C CA . LEU A 1 807 ? -40.488 27.727 7.178 1.00 88.00 807 LEU A CA 1
ATOM 6222 C C . LEU A 1 807 ? -39.910 28.982 6.503 1.00 88.00 807 LEU A C 1
ATOM 6224 O O . LEU A 1 807 ? -39.179 28.858 5.524 1.00 88.00 807 LEU A O 1
ATOM 6228 N N . PRO A 1 808 ? -40.163 30.195 7.031 1.00 88.12 808 PRO A N 1
ATOM 6229 C CA . PRO A 1 808 ? -39.517 31.402 6.525 1.00 88.12 808 PRO A CA 1
ATOM 6230 C C . PRO A 1 808 ? -37.987 31.307 6.608 1.00 88.12 808 PRO A C 1
ATOM 6232 O O . PRO A 1 808 ? -37.436 30.966 7.657 1.00 88.12 808 PRO A O 1
ATOM 6235 N N . ARG A 1 809 ? -37.292 31.661 5.519 1.00 88.69 809 ARG A N 1
ATOM 6236 C CA . ARG A 1 809 ? -35.823 31.743 5.485 1.00 88.69 809 ARG A CA 1
ATOM 6237 C C . ARG A 1 809 ? -35.326 32.639 6.626 1.00 88.69 809 ARG A C 1
ATOM 6239 O O . ARG A 1 809 ? -35.762 33.780 6.756 1.00 88.69 809 ARG A O 1
ATOM 6246 N N . GLY A 1 810 ? -34.391 32.131 7.422 1.00 88.12 810 GLY A N 1
ATOM 6247 C CA . GLY A 1 810 ? -33.803 32.834 8.560 1.00 88.12 810 GLY A CA 1
ATOM 6248 C C . GLY A 1 810 ? -34.567 32.701 9.881 1.00 88.12 810 GLY A C 1
ATOM 6249 O O . GLY A 1 810 ? -34.046 33.184 10.883 1.00 88.12 810 GLY A O 1
ATOM 6250 N N . ILE A 1 811 ? -35.740 32.045 9.923 1.00 91.81 811 ILE A N 1
ATOM 6251 C CA . ILE A 1 811 ? -36.439 31.792 11.195 1.00 91.81 811 ILE A CA 1
ATOM 6252 C C . ILE A 1 811 ? -35.586 30.905 12.109 1.00 91.81 811 ILE A C 1
ATOM 6254 O O . ILE A 1 811 ? -34.891 29.994 11.653 1.00 91.81 811 ILE A O 1
ATOM 6258 N N . GLU A 1 812 ? -35.626 31.188 13.400 1.00 94.00 812 GLU A N 1
ATOM 6259 C CA . GLU A 1 812 ? -34.789 30.553 14.416 1.00 94.00 812 GLU A CA 1
ATOM 6260 C C . GLU A 1 812 ? -35.461 29.270 14.920 1.00 94.00 812 GLU A C 1
ATOM 6262 O O . GLU A 1 812 ? -36.687 29.210 14.986 1.00 94.00 812 GLU A O 1
ATOM 6267 N N . LEU A 1 813 ? -34.689 28.216 15.214 1.00 93.69 813 LEU A N 1
ATOM 6268 C CA . LEU A 1 813 ? -35.238 26.930 15.693 1.00 93.69 813 LEU A CA 1
ATOM 6269 C C . LEU A 1 813 ? -35.285 26.819 17.231 1.00 93.69 813 LEU A C 1
ATOM 6271 O O . LEU A 1 813 ? -35.756 25.820 17.770 1.00 93.69 813 LEU A O 1
ATOM 6275 N N . ASP A 1 814 ? -34.825 27.864 17.915 1.00 93.69 814 ASP A N 1
ATOM 6276 C CA . ASP A 1 814 ? -34.807 28.060 19.363 1.00 93.69 814 ASP A CA 1
ATOM 6277 C C . ASP A 1 814 ? -34.857 29.574 19.640 1.00 93.69 814 ASP A C 1
ATOM 6279 O O . ASP A 1 814 ? -34.311 30.354 18.854 1.00 93.69 814 ASP A O 1
ATOM 6283 N N . SER A 1 815 ? -35.497 30.024 20.726 1.00 94.06 815 SER A N 1
ATOM 6284 C CA . SER A 1 815 ? -35.596 31.468 21.027 1.00 94.06 815 SER A CA 1
ATOM 6285 C C . SER A 1 815 ? -34.317 32.101 21.609 1.00 94.06 815 SER A C 1
ATOM 6287 O O . SER A 1 815 ? -34.294 33.289 21.944 1.00 94.06 815 SER A O 1
ATOM 6289 N N . THR A 1 816 ? -33.238 31.331 21.724 1.00 91.38 816 THR A N 1
ATOM 6290 C CA . THR A 1 816 ? -31.879 31.742 22.103 1.00 91.38 816 THR A CA 1
ATOM 6291 C C . THR A 1 816 ? -30.856 31.315 21.028 1.00 91.38 816 THR A C 1
ATOM 6293 O O . THR A 1 816 ? -29.803 30.771 21.349 1.00 91.38 816 THR A O 1
ATOM 6296 N N . PRO A 1 817 ? -31.060 31.695 19.746 1.00 86.81 817 PRO A N 1
ATOM 6297 C CA . PRO A 1 817 ? -30.379 31.197 18.524 1.00 86.81 817 PRO A CA 1
ATOM 6298 C C . PRO A 1 817 ? -28.855 31.408 18.449 1.00 86.81 817 PRO A C 1
ATOM 6300 O O . PRO A 1 817 ? -28.203 31.075 17.454 1.00 86.81 817 PRO A O 1
ATOM 6303 N N . SER A 1 818 ? -28.287 32.083 19.443 1.00 83.75 818 SER A N 1
ATOM 6304 C CA . SER A 1 818 ? -26.863 32.398 19.556 1.00 83.75 818 SER A CA 1
ATOM 6305 C C . SER A 1 818 ? -26.204 31.704 20.752 1.00 83.75 818 SER A C 1
ATOM 6307 O O . SER A 1 818 ? -24.986 31.768 20.887 1.00 83.75 818 SER A O 1
ATOM 6309 N N . GLN A 1 819 ? -26.986 31.017 21.588 1.00 86.81 819 GLN A N 1
ATOM 6310 C CA . GLN A 1 819 ? -26.521 30.208 22.704 1.00 86.81 819 GLN A CA 1
ATOM 6311 C C . GLN A 1 819 ? -26.697 28.728 22.370 1.00 86.81 819 GLN A C 1
ATOM 6313 O O . GLN A 1 819 ? -27.711 28.303 21.829 1.00 86.81 819 GLN A O 1
ATOM 6318 N N . PHE A 1 820 ? -25.685 27.941 22.700 1.00 91.38 820 PHE A N 1
ATOM 6319 C CA . PHE A 1 820 ? -25.674 26.496 22.554 1.00 91.38 820 PHE A CA 1
ATOM 6320 C C . PHE A 1 820 ? -26.120 25.876 23.883 1.00 91.38 820 PHE A C 1
ATOM 6322 O O . PHE A 1 820 ? -25.295 25.448 24.699 1.00 91.38 820 PHE A O 1
ATOM 6329 N N . ASP A 1 821 ? -27.424 25.929 24.150 1.00 92.62 821 ASP A N 1
ATOM 6330 C CA . ASP A 1 821 ? -27.994 25.594 25.452 1.00 92.62 821 ASP A CA 1
ATOM 6331 C C . ASP A 1 821 ? -29.124 24.547 25.376 1.00 92.62 821 ASP A C 1
ATOM 6333 O O . ASP A 1 821 ? -29.335 23.891 24.355 1.00 92.62 821 ASP A O 1
ATOM 6337 N N . VAL A 1 822 ? -29.770 24.280 26.514 1.00 95.25 822 VAL A N 1
ATOM 6338 C CA . VAL A 1 822 ? -30.814 23.250 26.646 1.00 95.25 822 VAL A CA 1
ATOM 6339 C C . VAL A 1 822 ? -32.243 23.768 26.468 1.00 95.25 822 VAL A C 1
ATOM 6341 O O . VAL A 1 822 ? -33.187 22.985 26.608 1.00 95.25 822 VAL A O 1
ATOM 6344 N N . LYS A 1 823 ? -32.433 25.053 26.155 1.00 94.69 823 LYS A N 1
ATOM 6345 C CA . LYS A 1 823 ? -33.759 25.656 25.985 1.00 94.69 823 LYS A CA 1
ATOM 6346 C C . LYS A 1 823 ? -34.523 25.029 24.822 1.00 94.69 823 LYS A C 1
ATOM 6348 O O . LYS A 1 823 ? -35.698 24.706 24.986 1.00 94.69 823 LYS A O 1
ATOM 6353 N N . TYR A 1 824 ? -33.817 24.683 23.746 1.00 95.31 824 TYR A N 1
ATOM 6354 C CA . TYR A 1 824 ? -34.342 23.948 22.593 1.00 95.31 824 TYR A CA 1
ATOM 6355 C C . TYR A 1 824 ? -35.157 22.707 22.997 1.00 95.31 824 TYR A C 1
ATOM 6357 O O . TYR A 1 824 ? -36.221 22.449 22.436 1.00 95.31 824 TYR A O 1
ATOM 6365 N N . TYR A 1 825 ? -34.719 21.944 24.006 1.00 96.25 825 TYR A N 1
ATOM 6366 C CA . TYR A 1 825 ? -35.441 20.742 24.444 1.00 96.25 825 TYR A CA 1
ATOM 6367 C C . TYR A 1 825 ? -36.776 21.068 25.129 1.00 96.25 825 TYR A C 1
ATOM 6369 O O . TYR A 1 825 ? -37.768 20.383 24.882 1.00 96.25 825 TYR A O 1
ATOM 6377 N N . ASP A 1 826 ? -36.812 22.108 25.964 1.00 92.38 826 ASP A N 1
ATOM 6378 C CA . ASP A 1 826 ? -38.027 22.577 26.647 1.00 92.38 826 ASP A CA 1
ATOM 6379 C C . ASP A 1 826 ? -39.009 23.217 25.648 1.00 92.38 826 ASP A C 1
ATOM 6381 O O . ASP A 1 826 ? -40.213 22.933 25.637 1.00 92.38 826 ASP A O 1
ATOM 6385 N N . GLU A 1 827 ? -38.469 23.994 24.706 1.00 93.94 827 GLU A N 1
ATOM 6386 C CA . GLU A 1 827 ? -39.226 24.597 23.614 1.00 93.94 827 GLU A CA 1
ATOM 6387 C C . GLU A 1 827 ? -39.782 23.555 22.645 1.00 93.94 827 GLU A C 1
ATOM 6389 O O . GLU A 1 827 ? -40.912 23.731 22.198 1.00 93.94 827 GLU A O 1
ATOM 6394 N N . MET A 1 828 ? -39.077 22.458 22.339 1.00 93.94 828 MET A N 1
ATOM 6395 C CA . MET A 1 828 ? -39.619 21.383 21.492 1.00 93.94 828 MET A CA 1
ATOM 6396 C C . MET A 1 828 ? -40.698 20.550 22.195 1.00 93.94 828 MET A C 1
ATOM 6398 O O . MET A 1 828 ? -41.664 20.146 21.543 1.00 93.94 828 MET A O 1
ATOM 6402 N N . LEU A 1 829 ? -40.566 20.315 23.506 1.00 92.06 829 LEU A N 1
ATOM 6403 C CA . LEU A 1 829 ? -41.552 19.577 24.309 1.00 92.06 829 LEU A CA 1
ATOM 6404 C C . LEU A 1 829 ? -42.823 20.397 24.605 1.00 92.06 829 LEU A C 1
ATOM 6406 O O . LEU A 1 829 ? -43.876 19.822 24.884 1.00 92.06 829 LEU A O 1
ATOM 6410 N N . SER A 1 830 ? -42.750 21.725 24.506 1.00 90.44 830 SER A N 1
ATOM 6411 C CA . SER A 1 830 ? -43.895 22.625 24.664 1.00 90.44 830 SER A CA 1
ATOM 6412 C C . SER A 1 830 ? -44.952 22.444 23.561 1.00 90.44 830 SER A C 1
ATOM 6414 O O . SER A 1 830 ? -44.633 22.193 22.395 1.00 90.44 830 SER A O 1
ATOM 6416 N N . ALA A 1 831 ? -46.233 22.629 23.900 1.00 86.62 831 ALA A N 1
ATOM 6417 C CA . ALA A 1 831 ? -47.360 22.384 22.987 1.00 86.62 831 ALA A CA 1
ATOM 6418 C C . ALA A 1 831 ? -47.385 23.298 21.741 1.00 86.62 831 ALA A C 1
ATOM 6420 O O . ALA A 1 831 ? -47.890 22.897 20.693 1.00 86.62 831 ALA A O 1
ATOM 6421 N N . GLN A 1 832 ? -46.831 24.508 21.842 1.00 87.00 832 GLN A N 1
ATOM 6422 C CA . GLN A 1 832 ? -46.631 25.448 20.734 1.00 87.00 832 GLN A CA 1
ATOM 6423 C C . GLN A 1 832 ? -45.224 26.059 20.834 1.00 87.00 832 GLN A C 1
ATOM 6425 O O . GLN A 1 832 ? -44.718 26.189 21.953 1.00 87.00 832 GLN A O 1
ATOM 6430 N N . PRO A 1 833 ? -44.568 26.400 19.707 1.00 89.06 833 PRO A N 1
ATOM 6431 C CA . PRO A 1 833 ? -43.288 27.102 19.739 1.00 89.06 833 PRO A CA 1
ATOM 6432 C C . PRO A 1 833 ? -43.460 28.534 20.272 1.00 89.06 833 PRO A C 1
ATOM 6434 O O . PRO A 1 833 ? -44.534 29.119 20.094 1.00 89.06 833 PRO A O 1
ATOM 6437 N N . PRO A 1 834 ? -42.418 29.131 20.875 1.00 92.25 834 PRO A N 1
ATOM 6438 C CA . PRO A 1 834 ? -42.414 30.557 21.179 1.00 92.25 834 PRO A CA 1
ATOM 6439 C C . PRO A 1 834 ? -42.608 31.423 19.928 1.00 92.25 834 PRO A C 1
ATOM 6441 O O . PRO A 1 834 ? -42.335 31.012 18.798 1.00 92.25 834 PRO A O 1
ATOM 6444 N N . GLN A 1 835 ? -43.062 32.660 20.128 1.00 89.56 835 GLN A N 1
ATOM 6445 C CA . GLN A 1 835 ? -43.247 33.606 19.032 1.00 89.56 835 GLN A CA 1
ATOM 6446 C C . GLN A 1 835 ? -41.915 33.865 18.309 1.00 89.56 835 GLN A C 1
ATOM 6448 O O . GLN A 1 835 ? -40.946 34.292 18.927 1.00 89.56 835 GLN A O 1
ATOM 6453 N N . GLY A 1 836 ? -41.892 33.636 16.993 1.00 88.00 836 GLY A N 1
ATOM 6454 C CA . GLY A 1 836 ? -40.694 33.787 16.158 1.00 88.00 836 GLY A CA 1
ATOM 6455 C C . GLY A 1 836 ? -39.852 32.516 15.993 1.00 88.00 836 GLY A C 1
ATOM 6456 O O . GLY A 1 836 ? -38.926 32.535 15.189 1.00 88.00 836 GLY A O 1
ATOM 6457 N N . VAL A 1 837 ? -40.194 31.416 16.676 1.00 93.50 837 VAL A N 1
ATOM 6458 C CA . VAL A 1 837 ? -39.476 30.134 16.587 1.00 93.50 837 VAL A CA 1
ATOM 6459 C C . VAL A 1 837 ? -40.168 29.174 15.612 1.00 93.50 837 VAL A C 1
ATOM 6461 O O . VAL A 1 837 ? -41.373 28.923 15.698 1.00 93.50 837 VAL A O 1
ATOM 6464 N N . GLY A 1 838 ? -39.403 28.619 14.674 1.00 92.44 838 GLY A N 1
ATOM 6465 C CA . GLY A 1 838 ? -39.827 27.562 13.756 1.00 92.44 838 GLY A CA 1
ATOM 6466 C C . GLY A 1 838 ? -39.617 26.159 14.336 1.00 92.44 838 GLY A C 1
ATOM 6467 O O . GLY A 1 838 ? -38.797 25.955 15.224 1.00 92.44 838 GLY A O 1
ATOM 6468 N N . ARG A 1 839 ? -40.335 25.158 13.809 1.00 92.06 839 ARG A N 1
ATOM 6469 C CA . ARG A 1 839 ? -40.073 23.735 14.095 1.00 92.06 839 ARG A CA 1
ATOM 6470 C C . ARG A 1 839 ? -40.088 22.909 12.814 1.00 92.06 839 ARG A C 1
ATOM 6472 O O . ARG A 1 839 ? -41.024 23.035 12.023 1.00 92.06 839 ARG A O 1
ATOM 6479 N N . LEU A 1 840 ? -39.098 22.036 12.656 1.00 93.38 840 LEU A N 1
ATOM 6480 C CA . LEU A 1 840 ? -39.075 21.001 11.619 1.00 93.38 840 LEU A CA 1
ATOM 6481 C C . LEU A 1 840 ? -40.040 19.852 11.984 1.00 93.38 840 LEU A C 1
ATOM 6483 O O . LEU A 1 840 ? -40.340 19.641 13.163 1.00 93.38 840 LEU A O 1
ATOM 6487 N N . ASP A 1 841 ? -40.516 19.081 11.000 1.00 94.12 841 ASP A N 1
ATOM 6488 C CA . ASP A 1 841 ? -41.276 17.850 11.284 1.00 94.12 841 ASP A CA 1
ATOM 6489 C C . ASP A 1 841 ? -40.392 16.820 11.986 1.00 94.12 841 ASP A C 1
ATOM 6491 O O . ASP A 1 841 ? -40.829 16.227 12.972 1.00 94.12 841 ASP A O 1
ATOM 6495 N N . SER A 1 842 ? -39.141 16.670 11.530 1.00 95.00 842 SER A N 1
ATOM 6496 C CA . SER A 1 842 ? -38.126 15.800 12.141 1.00 95.00 842 SER A CA 1
ATOM 6497 C C . SER A 1 842 ? -38.039 16.000 13.650 1.00 95.00 842 SER A C 1
ATOM 6499 O O . SER A 1 842 ? -38.118 15.050 14.427 1.00 95.00 842 SER A O 1
ATOM 6501 N N . ASP A 1 843 ? -37.943 17.256 14.071 1.00 95.38 843 ASP A N 1
ATOM 6502 C CA . ASP A 1 843 ? -37.668 17.640 15.450 1.00 95.38 843 ASP A CA 1
ATOM 6503 C C . ASP A 1 843 ? -38.895 17.366 16.324 1.00 95.38 843 ASP A C 1
ATOM 6505 O O . ASP A 1 843 ? -38.781 16.765 17.392 1.00 95.38 843 ASP A O 1
ATOM 6509 N N . ARG A 1 844 ? -40.093 17.710 15.825 1.00 94.44 844 ARG A N 1
ATOM 6510 C CA . ARG A 1 844 ? -41.371 17.397 16.487 1.00 94.44 844 ARG A CA 1
ATOM 6511 C C . ARG A 1 844 ? -41.597 15.894 16.620 1.00 94.44 844 ARG A C 1
ATOM 6513 O O . ARG A 1 844 ? -42.062 15.437 17.663 1.00 94.44 844 ARG A O 1
ATOM 6520 N N . ASN A 1 845 ? -41.275 15.128 15.581 1.00 95.94 845 ASN A N 1
ATOM 6521 C CA . ASN A 1 845 ? -41.461 13.682 15.561 1.00 95.94 845 ASN A CA 1
ATOM 6522 C C . ASN A 1 845 ? -40.480 12.976 16.509 1.00 95.94 845 ASN A C 1
ATOM 6524 O O . ASN A 1 845 ? -40.894 12.077 17.240 1.00 95.94 845 ASN A O 1
ATOM 6528 N N . LEU A 1 846 ? -39.220 13.421 16.563 1.00 96.75 846 LEU A N 1
ATOM 6529 C CA . LEU A 1 846 ? -38.212 12.919 17.502 1.00 96.75 846 LEU A CA 1
ATOM 6530 C C . LEU A 1 846 ? -38.490 13.322 18.957 1.00 96.75 846 LEU A C 1
ATOM 6532 O O . LEU A 1 846 ? -38.250 12.518 19.854 1.00 96.75 846 LEU A O 1
ATOM 6536 N N . ALA A 1 847 ? -39.007 14.530 19.204 1.00 95.44 847 ALA A N 1
ATOM 6537 C CA . ALA A 1 847 ? -39.333 15.026 20.545 1.00 95.44 847 ALA A CA 1
ATOM 6538 C C . ALA A 1 847 ? -40.636 14.444 21.127 1.00 95.44 847 ALA A C 1
ATOM 6540 O O . ALA A 1 847 ? -40.880 14.565 22.328 1.00 95.44 847 ALA A O 1
ATOM 6541 N N . LYS A 1 848 ? -41.485 13.824 20.293 1.00 93.31 848 LYS A N 1
ATOM 6542 C CA . LYS A 1 848 ? -42.826 13.348 20.662 1.00 93.31 848 LYS A CA 1
ATOM 6543 C C . LYS A 1 848 ? -42.805 12.440 21.896 1.00 93.31 848 LYS A C 1
ATOM 6545 O O . LYS A 1 848 ? -42.034 11.480 21.967 1.00 93.31 848 LYS A O 1
ATOM 6550 N N . ASP A 1 849 ? -43.700 12.710 22.846 1.00 88.31 849 ASP A N 1
ATOM 6551 C CA . ASP A 1 849 ? -43.778 11.940 24.088 1.00 88.31 849 ASP A CA 1
ATOM 6552 C C . ASP A 1 849 ? -44.115 10.455 23.846 1.00 88.31 849 ASP A C 1
ATOM 6554 O O . ASP A 1 849 ? -44.779 10.091 22.873 1.00 88.31 849 ASP A O 1
ATOM 6558 N N . GLY A 1 850 ? -43.613 9.587 24.723 1.00 86.56 850 GLY A N 1
ATOM 6559 C CA . GLY A 1 850 ? -43.689 8.131 24.614 1.00 86.56 850 GLY A CA 1
ATOM 6560 C C . GLY A 1 850 ? -42.688 7.505 23.633 1.00 86.56 850 GLY A C 1
ATOM 6561 O O . GLY A 1 850 ? -42.438 6.304 23.722 1.00 86.56 850 GLY A O 1
ATOM 6562 N N . THR A 1 851 ? -42.066 8.280 22.738 1.00 93.56 851 THR A N 1
ATOM 6563 C CA . THR A 1 851 ? -41.077 7.754 21.779 1.00 93.56 851 THR A CA 1
ATOM 6564 C C . THR A 1 851 ? -39.706 7.506 22.420 1.00 93.56 851 THR A C 1
ATOM 6566 O O . THR A 1 851 ? -39.374 8.040 23.484 1.00 93.56 851 THR A O 1
ATOM 6569 N N . THR A 1 852 ? -38.868 6.672 21.796 1.00 93.81 852 THR A N 1
ATOM 6570 C CA . THR A 1 852 ? -37.554 6.319 22.361 1.00 93.81 852 THR A CA 1
ATOM 6571 C C . THR A 1 852 ? -36.612 7.524 22.431 1.00 93.81 852 THR A C 1
ATOM 6573 O O . THR A 1 852 ? -35.871 7.650 23.409 1.00 93.81 852 THR A O 1
ATOM 6576 N N . VAL A 1 853 ? -36.658 8.410 21.429 1.00 95.69 853 VAL A N 1
ATOM 6577 C CA . VAL A 1 853 ? -35.849 9.638 21.374 1.00 95.69 853 VAL A CA 1
ATOM 6578 C C . VAL A 1 853 ? -36.466 10.755 22.228 1.00 95.69 853 VAL A C 1
ATOM 6580 O O . VAL A 1 853 ? -35.736 11.390 22.988 1.00 95.69 853 VAL A O 1
ATOM 6583 N N . GLY A 1 854 ? -37.793 10.931 22.233 1.00 95.00 854 GLY A N 1
ATOM 6584 C CA . GLY A 1 854 ? -38.469 11.956 23.047 1.00 95.00 854 GLY A CA 1
ATOM 6585 C C . GLY A 1 854 ? -38.263 11.759 24.554 1.00 95.00 854 GLY A C 1
ATOM 6586 O O . GLY A 1 854 ? -38.052 12.712 25.306 1.00 95.00 854 GLY A O 1
ATOM 6587 N N . ASN A 1 855 ? -38.168 10.502 24.998 1.00 94.00 855 ASN A N 1
ATOM 6588 C CA . ASN A 1 855 ? -37.762 10.159 26.365 1.00 94.00 855 ASN A CA 1
ATOM 6589 C C . ASN A 1 855 ? -36.323 10.594 26.723 1.00 94.00 855 ASN A C 1
ATOM 6591 O O . ASN A 1 855 ? -35.994 10.693 27.906 1.00 94.00 855 ASN A O 1
ATOM 6595 N N . GLN A 1 856 ? -35.454 10.847 25.736 1.00 95.81 856 GLN A N 1
ATOM 6596 C CA . GLN A 1 856 ? -34.117 11.411 25.953 1.00 95.81 856 GLN A CA 1
ATOM 6597 C C . GLN A 1 856 ? -34.118 12.945 25.914 1.00 95.81 856 GLN A C 1
ATOM 6599 O O . GLN A 1 856 ? -33.388 13.537 26.700 1.00 95.81 856 GLN A O 1
ATOM 6604 N N . PHE A 1 857 ? -34.972 13.594 25.106 1.00 95.12 857 PHE A N 1
ATOM 6605 C CA . PHE A 1 857 ? -35.149 15.061 25.129 1.00 95.12 857 PHE A CA 1
ATOM 6606 C C . PHE A 1 857 ? -35.458 15.552 26.554 1.00 95.12 857 PHE A C 1
ATOM 6608 O O . PHE A 1 857 ? -34.774 16.427 27.082 1.00 95.12 857 PHE A O 1
ATOM 6615 N N . LYS A 1 858 ? -36.395 14.880 27.240 1.00 92.56 858 LYS A N 1
ATOM 6616 C CA . LYS A 1 858 ? -36.751 15.137 28.651 1.00 92.56 858 LYS A CA 1
ATOM 6617 C C . LYS A 1 858 ? -35.576 15.058 29.640 1.00 92.56 858 LYS A C 1
ATOM 6619 O O . LYS A 1 858 ? -35.691 15.567 30.748 1.00 92.56 858 LYS A O 1
ATOM 6624 N N . ARG A 1 859 ? -34.465 14.400 29.285 1.00 92.94 859 ARG A N 1
ATOM 6625 C CA . ARG A 1 859 ? -33.276 14.251 30.148 1.00 92.94 859 ARG A CA 1
ATOM 6626 C C . ARG A 1 859 ? -32.274 15.396 30.011 1.00 92.94 859 ARG A C 1
ATOM 6628 O O . ARG A 1 859 ? -31.372 15.463 30.842 1.00 92.94 859 ARG A O 1
ATOM 6635 N N . PHE A 1 860 ? -32.406 16.237 28.985 1.00 94.75 860 PHE A N 1
ATOM 6636 C CA . PHE A 1 860 ? -31.555 17.410 28.770 1.00 94.75 860 PHE A CA 1
ATOM 6637 C C . PHE A 1 860 ? -32.210 18.714 29.244 1.00 94.75 860 PHE A C 1
ATOM 6639 O O . PHE A 1 860 ? -31.490 19.655 29.563 1.00 94.75 860 PHE A O 1
ATOM 6646 N N . VAL A 1 861 ? -33.544 18.761 29.370 1.00 93.88 861 VAL A N 1
ATOM 6647 C CA . VAL A 1 861 ? -34.276 19.903 29.951 1.00 93.88 861 VAL A CA 1
ATOM 6648 C C . VAL A 1 861 ? -33.675 20.286 31.309 1.00 93.88 861 VAL A C 1
ATOM 6650 O O . VAL A 1 861 ? -33.667 19.488 32.245 1.00 93.88 861 VAL A O 1
ATOM 6653 N N . GLY A 1 862 ? -33.146 21.509 31.403 1.00 92.06 862 GLY A N 1
ATOM 6654 C CA . GLY A 1 862 ? -32.513 22.042 32.614 1.00 92.06 862 GLY A CA 1
ATOM 6655 C C . GLY A 1 862 ? -31.147 21.442 32.991 1.00 92.06 862 GLY A C 1
ATOM 6656 O O . GLY A 1 862 ? -30.571 21.871 33.989 1.00 92.06 862 GLY A O 1
ATOM 6657 N N . ASP A 1 863 ? -30.594 20.496 32.222 1.00 92.44 863 ASP A N 1
ATOM 6658 C CA . ASP A 1 863 ? -29.309 19.833 32.506 1.00 92.44 863 ASP A CA 1
ATOM 6659 C C . ASP A 1 863 ? -28.269 20.108 31.405 1.00 92.44 863 ASP A C 1
ATOM 6661 O O . ASP A 1 863 ? -27.890 19.240 30.611 1.00 92.44 863 ASP A O 1
ATOM 6665 N N . GLN A 1 864 ? -27.781 21.354 31.390 1.00 92.62 864 GLN A N 1
ATOM 6666 C CA . GLN A 1 864 ? -26.732 21.824 30.479 1.00 92.62 864 GLN A CA 1
ATOM 6667 C C . GLN A 1 864 ? -25.474 20.944 30.525 1.00 92.62 864 GLN A C 1
ATOM 6669 O O . GLN A 1 864 ? -24.862 20.698 29.492 1.00 92.62 864 GLN A O 1
ATOM 6674 N N . SER A 1 865 ? -25.077 20.444 31.702 1.00 87.81 865 SER A N 1
ATOM 6675 C CA . SER A 1 865 ? -23.850 19.640 31.827 1.00 87.81 865 SER A CA 1
ATOM 6676 C C . SER A 1 865 ? -23.985 18.280 31.145 1.00 87.81 865 SER A C 1
ATOM 6678 O O . SER A 1 865 ? -23.076 17.875 30.423 1.00 87.81 865 SER A O 1
ATOM 6680 N N . ARG A 1 866 ? -25.125 17.598 31.317 1.00 90.38 866 ARG A N 1
ATOM 6681 C CA . ARG A 1 866 ? -25.405 16.329 30.629 1.00 90.38 866 ARG A CA 1
ATOM 6682 C C . ARG A 1 866 ? -25.538 16.514 29.122 1.00 90.38 866 ARG A C 1
ATOM 6684 O O . ARG A 1 866 ? -25.106 15.643 28.368 1.00 90.38 866 ARG A O 1
ATOM 6691 N N . PHE A 1 867 ? -26.134 17.624 28.687 1.00 94.31 867 PHE A N 1
ATOM 6692 C CA . PHE A 1 867 ? -26.193 17.975 27.272 1.00 94.31 867 PHE A CA 1
ATOM 6693 C C . PHE A 1 867 ? -24.792 18.192 26.694 1.00 94.31 867 PHE A C 1
ATOM 6695 O O . PHE A 1 867 ? -24.447 17.531 25.721 1.00 94.31 867 PHE A O 1
ATOM 6702 N N . GLU A 1 868 ? -23.964 19.034 27.316 1.00 91.56 868 GLU A N 1
ATOM 6703 C CA . GLU A 1 868 ? -22.593 19.300 26.865 1.00 91.56 868 GLU A CA 1
ATOM 6704 C C . GLU A 1 868 ? -21.748 18.025 26.743 1.00 91.56 868 GLU A C 1
ATOM 6706 O O . GLU A 1 868 ? -21.079 17.833 25.729 1.00 91.56 868 GLU A O 1
ATOM 6711 N N . GLU A 1 869 ? -21.786 17.155 27.759 1.00 88.69 869 GLU A N 1
ATOM 6712 C CA . GLU A 1 869 ? -21.069 15.873 27.771 1.00 88.69 869 GLU A CA 1
ATOM 6713 C C . GLU A 1 869 ? -21.552 14.966 26.632 1.00 88.69 869 GLU A C 1
ATOM 6715 O O . GLU A 1 869 ? -20.760 14.527 25.795 1.00 88.69 869 GLU A O 1
ATOM 6720 N N . ARG A 1 870 ? -22.870 14.738 26.532 1.00 94.62 870 ARG A N 1
ATOM 6721 C CA . ARG A 1 870 ? -23.415 13.798 25.546 1.00 94.62 870 ARG A CA 1
ATOM 6722 C C . ARG A 1 870 ? -23.346 14.322 24.113 1.00 94.62 870 ARG A C 1
ATOM 6724 O O . ARG A 1 870 ? -23.181 13.522 23.194 1.00 94.62 870 ARG A O 1
ATOM 6731 N N . PHE A 1 871 ? -23.444 15.637 23.922 1.00 97.44 871 PHE A N 1
ATOM 6732 C CA . PHE A 1 871 ? -23.241 16.280 22.628 1.00 97.44 871 PHE A CA 1
ATOM 6733 C C . PHE A 1 871 ? -21.782 16.165 22.183 1.00 97.44 871 PHE A C 1
ATOM 6735 O O . PHE A 1 871 ? -21.535 15.799 21.038 1.00 97.44 871 PHE A O 1
ATOM 6742 N N . ALA A 1 872 ? -20.815 16.428 23.070 1.00 95.44 872 ALA A N 1
ATOM 6743 C CA . ALA A 1 872 ? -19.396 16.333 22.731 1.00 95.44 872 ALA A CA 1
ATOM 6744 C C . ALA A 1 872 ? -18.998 14.915 22.290 1.00 95.44 872 ALA A C 1
ATOM 6746 O O . ALA A 1 872 ? -18.331 14.767 21.265 1.00 95.44 872 ALA A O 1
ATOM 6747 N N . ASP A 1 873 ? -19.463 13.886 23.005 1.00 92.69 873 ASP A N 1
ATOM 6748 C CA . ASP A 1 873 ? -19.259 12.481 22.633 1.00 92.69 873 ASP A CA 1
ATOM 6749 C C . ASP A 1 873 ? -19.882 12.147 21.269 1.00 92.69 873 ASP A C 1
ATOM 6751 O O . ASP A 1 873 ? -19.229 11.568 20.397 1.00 92.69 873 ASP A O 1
ATOM 6755 N N . ALA A 1 874 ? -21.153 12.515 21.074 1.00 97.38 874 ALA A N 1
ATOM 6756 C CA . ALA A 1 874 ? -21.887 12.202 19.853 1.00 97.38 874 ALA A CA 1
ATOM 6757 C C . ALA A 1 874 ? -21.322 12.947 18.631 1.00 97.38 874 ALA A C 1
ATOM 6759 O O . ALA A 1 874 ? -21.229 12.367 17.550 1.00 97.38 874 ALA A O 1
ATOM 6760 N N . MET A 1 875 ? -20.890 14.198 18.804 1.00 97.19 875 MET A N 1
ATOM 6761 C CA . MET A 1 875 ? -20.262 14.994 17.750 1.00 97.19 875 MET A CA 1
ATOM 6762 C C . MET A 1 875 ? -18.848 14.495 17.423 1.00 97.19 875 MET A C 1
ATOM 6764 O O . MET A 1 875 ? -18.483 14.428 16.251 1.00 97.19 875 MET A O 1
ATOM 6768 N N . PHE A 1 876 ? -18.062 14.066 18.420 1.00 96.88 876 PHE A N 1
ATOM 6769 C CA . PHE A 1 876 ? -16.773 13.414 18.158 1.00 96.88 876 PHE A CA 1
ATOM 6770 C C . PHE A 1 876 ? -16.966 12.126 17.346 1.00 96.88 876 PHE A C 1
ATOM 6772 O O . PHE A 1 876 ? -16.284 11.933 16.341 1.00 96.88 876 PHE A O 1
ATOM 6779 N N . LYS A 1 877 ? -17.940 11.292 17.729 1.00 96.06 877 LYS A N 1
ATOM 6780 C CA . LYS A 1 877 ? -18.321 10.066 17.011 1.00 96.06 877 LYS A CA 1
ATOM 6781 C C . LYS A 1 877 ? -18.784 10.341 15.576 1.00 96.06 877 LYS A C 1
ATOM 6783 O O . LYS A 1 877 ? -18.372 9.620 14.674 1.00 96.06 877 LYS A O 1
ATOM 6788 N N . LEU A 1 878 ? -19.575 11.396 15.357 1.00 95.56 878 LEU A N 1
ATOM 6789 C CA . LEU A 1 878 ? -19.937 11.876 14.018 1.00 95.56 878 LEU A CA 1
ATOM 6790 C C . LEU A 1 878 ? -18.682 12.243 13.206 1.00 95.56 878 LEU A C 1
ATOM 6792 O O . LEU A 1 878 ? -18.518 11.768 12.086 1.00 95.56 878 LEU A O 1
ATOM 6796 N N . SER A 1 879 ? -17.740 12.973 13.812 1.00 95.25 879 SER A N 1
ATOM 6797 C CA . SER A 1 879 ? -16.502 13.435 13.160 1.00 95.25 879 SER A CA 1
ATOM 6798 C C . SER A 1 879 ? -15.520 12.341 12.721 1.00 95.25 879 SER A C 1
ATOM 6800 O O . SER A 1 879 ? -14.481 12.660 12.137 1.00 95.25 879 SER A O 1
ATOM 6802 N N . VAL A 1 880 ? -15.808 11.070 13.015 1.00 93.38 880 VAL A N 1
ATOM 6803 C CA . VAL A 1 880 ? -14.983 9.910 12.643 1.00 93.38 880 VAL A CA 1
ATOM 6804 C C . VAL A 1 880 ? -15.793 8.771 12.006 1.00 93.38 880 VAL A C 1
ATOM 6806 O O . VAL A 1 880 ? -15.289 7.657 11.884 1.00 93.38 880 VAL A O 1
ATOM 6809 N N . LEU A 1 881 ? -17.038 9.014 11.574 1.00 90.56 881 LEU A N 1
ATOM 6810 C CA . LEU A 1 881 ? -17.798 8.013 10.814 1.00 90.56 881 LEU A CA 1
ATOM 6811 C C . LEU A 1 881 ? -17.082 7.644 9.510 1.00 90.56 881 LEU A C 1
ATOM 6813 O O . LEU A 1 881 ? -16.429 8.480 8.893 1.00 90.56 881 LEU A O 1
ATOM 6817 N N . GLY A 1 882 ? -17.182 6.379 9.099 1.00 82.19 882 GLY A N 1
ATOM 6818 C CA . GLY A 1 882 ? -16.432 5.840 7.958 1.00 82.19 882 GLY A CA 1
ATOM 6819 C C . GLY A 1 882 ? -14.940 5.600 8.221 1.00 82.19 882 GLY A C 1
ATOM 6820 O O . GLY A 1 882 ? -14.324 4.820 7.500 1.00 82.19 882 GLY A O 1
ATOM 6821 N N . VAL A 1 883 ? -14.359 6.180 9.277 1.00 82.12 883 VAL A N 1
ATOM 6822 C CA . VAL A 1 883 ? -12.952 5.971 9.637 1.00 82.12 883 VAL A CA 1
ATOM 6823 C C . VAL A 1 883 ? -12.814 4.720 10.519 1.00 82.12 883 VAL A C 1
ATOM 6825 O O . VAL A 1 883 ? -13.438 4.645 11.581 1.00 82.12 883 VAL A O 1
ATOM 6828 N N . PRO A 1 884 ? -11.968 3.739 10.153 1.00 76.62 884 PRO A N 1
ATOM 6829 C CA . PRO A 1 884 ? -11.670 2.598 11.015 1.00 76.62 884 PRO A CA 1
ATOM 6830 C C . PRO A 1 884 ? -11.114 3.032 12.381 1.00 76.62 884 PRO A C 1
ATOM 6832 O O . PRO A 1 884 ? -10.236 3.890 12.464 1.00 76.62 884 PRO A O 1
ATOM 6835 N N . GLN A 1 885 ? -11.578 2.410 13.471 1.00 70.50 885 GLN A N 1
ATOM 6836 C CA . GLN A 1 885 ? -11.232 2.805 14.849 1.00 70.50 885 GLN A CA 1
ATOM 6837 C C . GLN A 1 885 ? -9.713 2.816 15.129 1.00 70.50 885 GLN A C 1
ATOM 6839 O O . GLN A 1 885 ? -9.234 3.598 15.952 1.00 70.50 885 GLN A O 1
ATOM 6844 N N . ASN A 1 886 ? -8.946 1.975 14.432 1.00 61.12 886 ASN A N 1
ATOM 6845 C CA . ASN A 1 886 ? -7.485 1.935 14.492 1.00 61.12 886 ASN A CA 1
ATOM 6846 C C . ASN A 1 886 ? -6.813 3.124 13.773 1.00 61.12 886 ASN A C 1
ATOM 6848 O O . ASN A 1 886 ? -5.747 3.565 14.195 1.00 61.12 886 ASN A O 1
ATOM 6852 N N . GLU A 1 887 ? -7.432 3.679 12.726 1.00 72.88 887 GLU A N 1
ATOM 6853 C CA . GLU A 1 887 ? -6.973 4.924 12.096 1.00 72.88 887 GLU A CA 1
ATOM 6854 C C . GLU A 1 887 ? -7.297 6.125 12.995 1.00 72.88 887 GLU A C 1
ATOM 6856 O O . GLU A 1 887 ? -6.410 6.938 13.247 1.00 72.88 887 GLU A O 1
ATOM 6861 N N . VAL A 1 888 ? -8.486 6.159 13.617 1.00 71.31 888 VAL A N 1
ATOM 6862 C CA . VAL A 1 888 ? -8.852 7.176 14.629 1.00 71.31 888 VAL A CA 1
ATOM 6863 C C . VAL A 1 888 ? -7.874 7.195 15.811 1.00 71.31 888 VAL A C 1
ATOM 6865 O O . VAL A 1 888 ? -7.527 8.263 16.318 1.00 71.31 888 VAL A O 1
ATOM 6868 N N . ALA A 1 889 ? -7.389 6.028 16.247 1.00 69.31 889 ALA A N 1
ATOM 6869 C CA . ALA A 1 889 ? -6.377 5.917 17.300 1.00 69.31 889 ALA A CA 1
ATOM 6870 C C . ALA A 1 889 ? -5.002 6.502 16.905 1.00 69.31 889 ALA A C 1
ATOM 6872 O O . ALA A 1 889 ? -4.185 6.780 17.783 1.00 69.31 889 ALA A O 1
ATOM 6873 N N . GLY A 1 890 ? -4.748 6.699 15.606 1.00 72.12 890 GLY A N 1
ATOM 6874 C CA . GLY A 1 890 ? -3.542 7.316 15.053 1.00 72.12 890 GLY A CA 1
ATOM 6875 C C . GLY A 1 890 ? -3.689 8.793 14.664 1.00 72.12 890 GLY A C 1
ATOM 6876 O O . GLY A 1 890 ? -2.773 9.334 14.044 1.00 72.12 890 GLY A O 1
ATOM 6877 N N . PHE A 1 891 ? -4.813 9.446 14.971 1.00 85.94 891 PHE A N 1
ATOM 6878 C CA . PHE A 1 891 ? -5.022 10.874 14.699 1.00 85.94 891 PHE A CA 1
ATOM 6879 C C . PHE A 1 891 ? -4.455 11.761 15.827 1.00 85.94 891 PHE A C 1
ATOM 6881 O O . PHE A 1 891 ? -4.524 11.398 17.005 1.00 85.94 891 PHE A O 1
ATOM 6888 N N . VAL A 1 892 ? -3.934 12.951 15.489 1.00 85.44 892 VAL A N 1
ATOM 6889 C CA . VAL A 1 892 ? -3.408 13.903 16.487 1.00 85.44 892 VAL A CA 1
ATOM 6890 C C . VAL A 1 892 ? -4.573 14.447 17.289 1.00 85.44 892 VAL A C 1
ATOM 6892 O O . VAL A 1 892 ? -5.553 14.876 16.685 1.00 85.44 892 VAL A O 1
ATOM 6895 N N . ASP A 1 893 ? -4.451 14.554 18.611 1.00 87.12 893 ASP A N 1
ATOM 6896 C CA . ASP A 1 893 ? -5.385 15.380 19.372 1.00 87.12 893 ASP A CA 1
ATOM 6897 C C . ASP A 1 893 ? -5.056 16.873 19.181 1.00 87.12 893 ASP A C 1
ATOM 6899 O O . ASP A 1 893 ? -4.007 17.380 19.587 1.00 87.12 893 ASP A O 1
ATOM 6903 N N . CYS A 1 894 ? -5.972 17.569 18.518 1.00 91.69 894 CYS A N 1
ATOM 6904 C CA . CYS A 1 894 ? -5.932 18.991 18.208 1.00 91.69 894 CYS A CA 1
ATOM 6905 C C . CYS A 1 894 ? -6.971 19.803 18.994 1.00 91.69 894 CYS A C 1
ATOM 6907 O O . CYS A 1 894 ? -7.153 20.991 18.731 1.00 91.69 894 CYS A O 1
ATOM 6909 N N . THR A 1 895 ? -7.602 19.212 20.015 1.00 90.56 895 THR A N 1
ATOM 6910 C CA . THR A 1 895 ? -8.598 19.883 20.869 1.00 90.56 895 THR A CA 1
ATOM 6911 C C . THR A 1 895 ? -8.044 21.154 21.522 1.00 90.56 895 THR A C 1
ATOM 6913 O O . THR A 1 895 ? -8.765 22.135 21.685 1.00 90.56 895 THR A O 1
ATOM 6916 N N . ALA A 1 896 ? -6.749 21.171 21.856 1.00 86.44 896 ALA A N 1
ATOM 6917 C CA . ALA A 1 896 ? -6.072 22.329 22.444 1.00 86.44 896 ALA A CA 1
ATOM 6918 C C . ALA A 1 896 ? -5.817 23.491 21.459 1.00 86.44 896 ALA A C 1
ATOM 6920 O O . ALA A 1 896 ? -5.475 24.583 21.904 1.00 86.44 896 ALA A O 1
ATOM 6921 N N . ALA A 1 897 ? -5.967 23.274 20.146 1.00 89.81 897 ALA A N 1
ATOM 6922 C CA . ALA A 1 897 ? -5.844 24.327 19.136 1.00 89.81 897 ALA A CA 1
ATOM 6923 C C . ALA A 1 897 ? -7.164 25.081 18.894 1.00 89.81 897 ALA A C 1
ATOM 6925 O O . ALA A 1 897 ? -7.141 26.131 18.258 1.00 89.81 897 ALA A O 1
ATOM 6926 N N . LEU A 1 898 ? -8.304 24.577 19.385 1.00 89.62 898 LEU A N 1
ATOM 6927 C CA . LEU A 1 898 ? -9.615 25.231 19.268 1.00 89.62 898 LEU A CA 1
ATOM 6928 C C . LEU A 1 898 ? -9.653 26.611 19.959 1.00 89.62 898 LEU A C 1
ATOM 6930 O O . LEU A 1 898 ? -8.877 26.846 20.890 1.00 89.62 898 LEU A O 1
ATOM 6934 N N . PRO A 1 899 ? -10.581 27.509 19.569 1.00 78.75 899 PRO A N 1
ATOM 6935 C CA . PRO A 1 899 ? -10.716 28.813 20.206 1.00 78.75 899 PRO A CA 1
ATOM 6936 C C . PRO A 1 899 ? -10.874 28.754 21.728 1.00 78.75 899 PRO A C 1
ATOM 6938 O O . PRO A 1 899 ? -11.580 27.906 22.291 1.00 78.75 899 PRO A O 1
ATOM 6941 N N . VAL A 1 900 ? -10.313 29.763 22.397 1.00 67.62 900 VAL A N 1
ATOM 6942 C CA . VAL A 1 900 ? -10.749 30.126 23.748 1.00 67.62 900 VAL A CA 1
ATOM 6943 C C . VAL A 1 900 ? -12.198 30.601 23.632 1.00 67.62 900 VAL A C 1
ATOM 6945 O O . VAL A 1 900 ? -12.477 31.588 22.958 1.00 67.62 900 VAL A O 1
ATOM 6948 N N . GLY A 1 901 ? -13.121 29.853 24.240 1.00 60.53 901 GLY A N 1
ATOM 6949 C CA . GLY A 1 901 ? -14.559 30.070 24.066 1.00 60.53 901 GLY A CA 1
ATOM 6950 C C . GLY A 1 901 ? -15.019 31.466 24.498 1.00 60.53 901 GLY A C 1
ATOM 6951 O O . GLY A 1 901 ? -14.451 32.072 25.407 1.00 60.53 901 GLY A O 1
ATOM 6952 N N . SER A 1 902 ? -16.099 31.939 23.879 1.00 52.44 902 SER A N 1
ATOM 6953 C CA . SER A 1 902 ? -16.649 33.301 23.982 1.00 52.44 902 SER A CA 1
ATOM 6954 C C . SER A 1 902 ? -17.167 33.719 25.373 1.00 52.44 902 SER A C 1
ATOM 6956 O O . SER A 1 902 ? -17.529 34.878 25.562 1.00 52.44 902 SER A O 1
ATOM 6958 N N . ALA A 1 903 ? -17.155 32.830 26.375 1.00 50.47 903 ALA A N 1
ATOM 6959 C CA . ALA A 1 903 ? -17.540 33.136 27.755 1.00 50.47 903 ALA A CA 1
ATOM 6960 C C . ALA A 1 903 ? -16.666 32.413 28.801 1.00 50.47 903 ALA A C 1
ATOM 6962 O O . ALA A 1 903 ? -16.301 31.243 28.645 1.00 50.47 903 ALA A O 1
ATOM 6963 N N . LYS A 1 904 ? -16.388 33.087 29.928 1.00 36.66 904 LYS A N 1
ATOM 6964 C CA . LYS A 1 904 ? -15.790 32.459 31.119 1.00 36.66 904 LYS A CA 1
ATOM 6965 C C . LYS A 1 904 ? -16.819 31.531 31.772 1.00 36.66 904 LYS A C 1
ATOM 6967 O O . LYS A 1 904 ? -17.810 32.006 32.316 1.00 36.66 904 LYS A O 1
ATOM 6972 N N . ARG A 1 905 ? -16.568 30.219 31.757 1.00 43.75 905 ARG A N 1
ATOM 6973 C CA . ARG A 1 905 ? -17.385 29.233 32.488 1.00 43.75 905 ARG A CA 1
ATOM 6974 C C . ARG A 1 905 ? -17.233 29.440 33.998 1.00 43.75 905 ARG A C 1
ATOM 6976 O O . ARG A 1 905 ? -16.108 29.435 34.496 1.00 43.75 905 ARG A O 1
ATOM 6983 N N . ASP A 1 906 ? -18.344 29.583 34.720 1.00 38.53 906 ASP A N 1
ATOM 6984 C CA . ASP A 1 906 ? -18.317 29.699 36.182 1.00 38.53 906 ASP A CA 1
ATOM 6985 C C . ASP A 1 906 ? -18.075 28.319 36.820 1.00 38.53 906 ASP A C 1
ATOM 6987 O O . ASP A 1 906 ? -18.902 27.408 36.765 1.00 38.53 906 ASP A O 1
ATOM 6991 N N . VAL A 1 907 ? -16.881 28.136 37.385 1.00 36.00 907 VAL A N 1
ATOM 6992 C CA . VAL A 1 907 ? -16.360 26.827 37.815 1.00 36.00 907 VAL A CA 1
ATOM 6993 C C . VAL A 1 907 ? -17.051 26.305 39.089 1.00 36.00 907 VAL A C 1
ATOM 6995 O O . VAL A 1 907 ? -16.928 25.125 39.425 1.00 36.00 907 VAL A O 1
ATOM 6998 N N . ARG A 1 908 ? -17.817 27.147 39.799 1.00 33.66 908 ARG A N 1
ATOM 6999 C CA . ARG A 1 908 ? -18.344 26.839 41.143 1.00 33.66 908 ARG A CA 1
ATOM 7000 C C . ARG A 1 908 ? -19.357 25.688 41.217 1.00 33.66 908 ARG A C 1
ATOM 7002 O O . ARG A 1 908 ? -19.493 25.102 42.287 1.00 33.66 908 ARG A O 1
ATOM 7009 N N . ALA A 1 909 ? -20.007 25.299 40.118 1.00 36.66 909 ALA A N 1
ATOM 7010 C CA . ALA A 1 909 ? -21.002 24.217 40.127 1.00 36.66 909 ALA A CA 1
ATOM 7011 C C . ALA A 1 909 ? -20.410 22.786 40.158 1.00 36.66 909 ALA A C 1
ATOM 7013 O O . ALA A 1 909 ? -21.099 21.843 40.543 1.00 36.66 909 ALA A O 1
ATOM 7014 N N . ARG A 1 910 ? -19.133 22.584 39.788 1.00 39.22 910 ARG A N 1
ATOM 7015 C CA . ARG A 1 910 ? -18.553 21.228 39.624 1.00 39.22 910 ARG A CA 1
ATOM 7016 C C . ARG A 1 910 ? -18.291 20.455 40.927 1.00 39.22 910 ARG A C 1
ATOM 7018 O O . ARG A 1 910 ? -18.056 19.251 40.872 1.00 39.22 910 ARG A O 1
ATOM 7025 N N . ALA A 1 911 ? -18.305 21.108 42.089 1.00 30.08 911 ALA A N 1
ATOM 7026 C CA . ALA A 1 911 ? -17.748 20.541 43.322 1.00 30.08 911 ALA A CA 1
ATOM 7027 C C . ALA A 1 911 ? -18.658 19.557 44.094 1.00 30.08 911 ALA A C 1
ATOM 7029 O O . ALA A 1 911 ? -18.173 18.904 45.017 1.00 30.08 911 ALA A O 1
ATOM 7030 N N . ILE A 1 912 ? -19.951 19.446 43.762 1.00 36.84 912 ILE A N 1
ATOM 7031 C CA . ILE A 1 912 ? -20.930 18.747 44.624 1.00 36.84 912 ILE A CA 1
ATOM 7032 C C . ILE A 1 912 ? -21.185 17.290 44.190 1.00 36.84 912 ILE A C 1
ATOM 7034 O O . ILE A 1 912 ? -21.213 16.398 45.035 1.00 36.84 912 ILE A O 1
ATOM 7038 N N . ASN A 1 913 ? -21.287 17.001 42.887 1.00 35.50 913 ASN A N 1
ATOM 7039 C CA . ASN A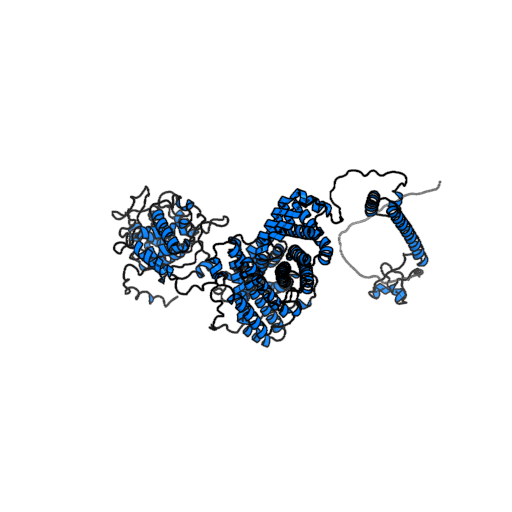 1 913 ? -21.750 15.681 42.419 1.00 35.50 913 ASN A CA 1
ATOM 7040 C C . ASN A 1 913 ? -20.654 14.599 42.310 1.00 35.50 913 ASN A C 1
ATOM 7042 O O . ASN A 1 913 ? -20.970 13.412 42.254 1.00 35.50 913 ASN A O 1
ATOM 7046 N N . ALA A 1 914 ? -19.368 14.968 42.328 1.00 33.34 914 ALA A N 1
ATOM 7047 C CA . ALA A 1 914 ? -18.258 14.016 42.179 1.00 33.34 914 ALA A CA 1
ATOM 7048 C C . ALA A 1 914 ? -17.956 13.177 43.442 1.00 33.34 914 ALA A C 1
ATOM 7050 O O . ALA A 1 914 ? -17.191 12.219 43.370 1.00 33.34 914 ALA A O 1
ATOM 7051 N N . ARG A 1 915 ? -18.541 13.511 44.603 1.00 33.03 915 ARG A N 1
ATOM 7052 C CA . ARG A 1 915 ? -18.306 12.807 45.883 1.00 33.03 915 ARG A CA 1
ATOM 7053 C C . ARG A 1 915 ? -19.324 11.709 46.222 1.00 33.03 915 ARG A C 1
ATOM 7055 O O . ARG A 1 915 ? -19.166 11.058 47.246 1.00 33.03 915 ARG A O 1
ATOM 7062 N N . ALA A 1 916 ? -20.341 11.491 45.385 1.00 33.03 916 ALA A N 1
ATOM 7063 C CA . ALA A 1 916 ? -21.498 10.647 45.714 1.00 33.03 916 ALA A CA 1
ATOM 7064 C C . ALA A 1 916 ? -21.536 9.263 45.023 1.00 33.03 916 ALA A C 1
ATOM 7066 O O . ALA A 1 916 ? -22.560 8.591 45.082 1.00 33.03 916 ALA A O 1
ATOM 7067 N N . ARG A 1 917 ? -20.463 8.827 44.343 1.00 42.03 917 ARG A N 1
ATOM 7068 C CA . ARG A 1 917 ? -20.406 7.528 43.628 1.00 42.03 917 ARG A CA 1
ATOM 7069 C C . ARG A 1 917 ? -19.199 6.673 44.024 1.00 42.03 917 ARG A C 1
ATOM 7071 O O . ARG A 1 917 ? -18.454 6.193 43.177 1.00 42.03 917 ARG A O 1
ATOM 7078 N N . GLY A 1 918 ? -19.010 6.511 45.330 1.00 32.72 918 GLY A N 1
ATOM 7079 C CA . GLY A 1 918 ? -17.999 5.634 45.923 1.00 32.72 918 GLY A CA 1
ATOM 7080 C C . GLY A 1 918 ? -18.565 4.861 47.113 1.00 32.72 918 GLY A C 1
ATOM 7081 O O . GLY A 1 918 ? -18.224 5.172 48.249 1.00 32.72 918 GLY A O 1
ATOM 7082 N N . GLY A 1 919 ? -19.442 3.888 46.848 1.00 28.75 919 GLY A N 1
ATOM 7083 C CA . GLY A 1 919 ? -20.000 2.969 47.849 1.00 28.75 919 GLY A CA 1
ATOM 7084 C C . GLY A 1 919 ? -21.297 2.299 47.380 1.00 28.75 919 GLY A C 1
ATOM 7085 O O . GLY A 1 919 ? -22.217 3.028 47.020 1.00 28.75 919 GLY A O 1
ATOM 7086 N N . SER A 1 920 ? -21.341 0.955 47.439 1.00 31.55 920 SER A N 1
ATOM 7087 C CA . SER A 1 920 ? -22.471 0.027 47.145 1.00 31.55 920 SER A CA 1
ATOM 7088 C C . SER A 1 920 ? -23.144 0.170 45.760 1.00 31.55 920 SER A C 1
ATOM 7090 O O . SER A 1 920 ? -23.579 1.259 45.396 1.00 31.55 920 SER A O 1
ATOM 7092 N N . ASP A 1 921 ? -23.292 -0.866 44.928 1.00 33.09 921 ASP A N 1
ATOM 7093 C CA . ASP A 1 921 ? -23.087 -2.325 45.083 1.00 33.09 921 ASP A CA 1
ATOM 7094 C C . ASP A 1 921 ? -22.348 -2.926 43.867 1.00 33.09 921 ASP A C 1
ATOM 7096 O O . ASP A 1 921 ? -22.520 -2.381 42.750 1.00 33.09 921 ASP A O 1
#

pLDDT: mean 74.19, std 19.93, range [22.42, 98.0]

Secondary structure (DSSP, 8-state):
-----------------------------------PPPPP-SS--HHHHHTT------SSS-HHHHTTT-----SS-TT--HHHHHHHHHHHHHHHHHHHHHHHHHHHHS-HHHHHHHHHHHHH-S-HHHHHHT--TT---PPP-----S-------HHHHHHHHHHTHHHHHHHHHHHHHHHTTT--S--HHHHHHHHHHHHHS-TT---HHHHHHHHHHHHHHHHH-TTTS-HHHHHHHHHHHHHTHHHHHHH-HHHHHHHHHHHHHHHTTTSHHHHHHHHHHHHHHHHHTTTTSSSPPTTS-HHHHHHHHHHHHHHHHHHHHHHHHH-----GGGS--S-----SSS---HHHHHHHHHHHHHHHHHHHHHGGGSSS--HHHHHHHHHHHHHHHHTS-GGGSHHHHHHH---HHHHHHHHHHHHHHHHHHHHHHHHHHHHHHHHHTT-HHHHHHHHHHTHHHHHHHHHHHHHHHHHHHHHHHTT---TT-HHHHHHHHHHHHHHHHHHHHHHHTT--GGG--HHHHHHHHHHHHHHHHHTTT-HHHHHHHHHHHHHHHHHH-TT-HHHHHHHHHHHHHH--GGGS-----GGG------------------------TTSS----SS--THHHHHHHHHHHHHEETTEE-HHHHHHHHHHHHHHTT--SS---PSS---SSS-HHHH-HHHHHSTTT-SHHHHHHHHHHHHHHHHHT--HHHHHHHHHHHHHHHSTT------EE-PPP--SPPPTT-S--SSSTT-SHHHHHHHHHTTT--HHHHHHHHGGGGG-B--SBTTB-TT-BSSSSTTS-SSHHHHHHHSSSPPTTB---HHHHHHH-TTSTTHHHHTTTTT-HHHHHHHHHHHHHHHTTTTS-HHHHTTSEE-GGGS---SS---GGGGGSGGGS-SS--